Protein AF-0000000076751665 (afdb_homodimer)

Solvent-accessible surface area (backbone atoms only — not comparable to full-atom values): 45258 Å² total; per-residue (Å²): 107,42,38,32,40,33,51,11,28,28,46,18,77,29,85,88,74,42,67,30,81,44,14,23,41,34,31,46,76,22,22,22,68,41,67,39,65,72,70,96,73,85,84,45,51,78,43,82,30,60,77,17,38,33,32,36,19,27,22,30,56,32,25,35,37,48,36,30,34,46,18,11,58,39,48,68,32,18,51,55,21,41,51,39,26,41,47,49,40,46,42,67,42,53,47,37,67,49,30,16,47,8,15,25,52,29,43,43,48,15,43,54,38,31,32,39,30,37,28,30,48,42,47,68,37,57,32,72,61,18,48,52,21,41,54,49,11,36,60,72,50,65,50,32,27,36,46,12,52,31,68,42,69,38,37,80,92,63,60,72,58,64,51,73,67,49,48,55,52,46,50,52,49,50,40,62,70,76,40,82,56,78,81,54,58,52,30,63,27,26,20,53,52,42,40,17,71,43,59,39,67,56,43,53,52,53,54,49,56,28,55,74,67,70,28,42,33,33,37,67,27,25,42,49,45,72,47,51,36,23,38,51,62,64,61,35,48,72,70,64,67,58,33,54,56,33,31,35,31,53,41,38,60,58,50,71,69,43,48,49,50,35,44,72,42,43,37,26,43,25,34,31,41,62,60,29,18,44,22,43,35,33,60,73,44,55,65,57,23,62,73,57,70,39,67,54,20,30,22,41,35,44,26,22,34,35,40,62,38,57,54,62,38,34,39,51,39,44,23,50,43,30,23,65,73,39,40,67,47,33,77,72,34,34,59,58,92,58,56,84,64,46,44,61,52,33,52,35,19,28,12,41,38,18,18,43,53,71,73,32,48,80,38,35,26,27,60,39,65,74,12,40,26,34,33,22,35,34,49,59,81,44,52,71,51,40,18,75,67,26,73,47,17,30,57,43,39,37,51,55,50,82,29,34,24,33,24,22,49,56,51,38,76,44,22,51,85,61,38,60,56,97,54,60,55,63,60,51,27,53,50,28,38,54,50,30,54,52,34,53,48,47,27,49,73,71,67,58,62,78,83,23,55,54,89,62,47,67,68,65,49,39,64,58,11,49,50,23,45,52,51,44,54,57,67,71,101,107,41,37,31,41,34,51,11,28,29,46,20,78,30,86,89,74,42,66,30,82,45,14,23,40,33,32,47,76,22,23,22,68,41,68,39,64,73,71,98,73,85,84,47,49,76,43,82,29,60,80,17,38,34,32,37,19,27,22,30,56,32,25,34,37,47,36,31,34,46,18,12,58,40,48,70,34,18,51,55,22,40,50,40,27,42,45,48,39,45,44,66,41,53,47,37,67,50,30,17,48,8,15,25,51,30,42,42,47,17,43,54,39,31,32,38,32,36,27,30,48,43,48,68,38,55,33,72,61,18,47,52,21,41,55,50,12,37,61,73,48,64,48,31,26,38,47,12,52,32,67,42,70,38,36,79,92,62,61,72,56,63,54,72,66,49,48,55,53,46,49,52,49,49,39,63,71,77,39,80,56,78,82,54,58,52,32,64,25,27,20,55,52,46,34,24,73,45,58,44,66,56,54,52,51,54,54,50,57,28,55,74,66,70,28,44,35,36,36,62,26,23,45,46,45,70,45,51,38,21,35,52,62,65,61,35,48,72,69,63,68,59,32,54,56,32,32,34,31,53,41,39,60,58,50,72,70,43,49,50,50,35,42,73,40,45,37,26,43,24,35,31,40,63,60,28,17,45,22,42,36,31,59,75,46,55,64,57,23,64,74,57,70,40,67,54,21,30,21,41,34,44,26,22,35,35,41,62,38,56,54,63,37,34,38,50,40,44,24,50,43,29,24,64,74,39,40,68,47,34,79,74,33,34,59,58,92,57,56,84,64,46,45,61,51,34,51,34,19,29,12,41,40,18,19,42,53,72,73,33,49,82,37,35,27,27,59,40,64,74,12,39,25,33,33,23,32,35,51,58,80,44,51,71,49,40,18,74,67,25,73,47,16,29,57,44,39,37,50,56,52,82,29,34,23,32,24,22,49,55,52,40,76,44,23,52,87,61,40,59,56,98,54,60,54,64,61,51,29,53,51,28,39,52,49,31,53,52,34,54,48,47,26,50,74,70,68,57,63,79,83,23,56,55,88,62,47,67,69,64,49,40,62,58,12,45,51,24,46,51,51,44,55,58,68,71,102

Foldseek 3Di:
DKEKEFFDFECFLDPVVGTANGWIFIDDQQFGADIGNDDPDDPHHYDYQHPWYKWFFWEAEAAQQLQLLLFAQCQQAAVLLCCFVVLQFLLVLDDLQSSLLSNLLLLLLAQLLRHQEYEHLHASPQALSNVVSNLNSPVVNVGQYADAQEQDANHPVDRRHDDLVSSLVSLVVCCVPPPPDQPDSYHYHHEYQQCLLDFNVSRVVRLVSRVVVPHAYEAAAQQDPPFLRNYCLVLCLLVVSDALSYEHEQCAHPDPVSLLSCLVRNYAYEWAPCSCVNNVRHAGCLVSCVVNVHQYAYHPHRSSNGRSHCLCVLQRVQVSNQCVVCVVVVVVVHDDPDGPADLSSSLQNGFQSSCVSNVNNQAGRGSDGPHGDFMWIFADPDPQQPPPPDPSCSSRPRDGSQRTAWTDHSNHTQGHGSRGDPDDSVVSVVVSNVSSVSSVVSSVVVVADPSHNDPCNSVVSRVSSVVSVVVSVVVSD/DKEKEFFDFECFLDPVVGTANGWIFIDDQQFGADIGNDDPDDPHHYDYQHPWYKWFFWEAEAAQQLQLLLFAQCQQAAVLLCCQVVLQFLLLLADLQSSLLSNLLLLLLAQLLRHQEYEHLHASPQALSNVVSNLNSPVVNVGQYEDAQEQDANHPVDRRHDDSVSSLVSLVVCCVPPPPDQPDSYHYHHEYDWALLDFNVSRVVSLVSRVVVPHAYEYAAQQDPPFLTRYCLVLCLLVVSAALSYEHEQCAHPDPVSLLSCLVRNYAYEWAPCSCVNNVRHATCLVSCVVNVHQYAYHPHRSSNGRSHCLVVLQRVQVSNQCVVCVVVVVVVHDDPDGPADLSSSLQRGFQSSCVSNVNNQAGRGSDGPHGDFMWIFADPDPQQPPPPDPSCSSRPRGGSQRTAWTDHSNHTQGHGSRGDPDDSVVSVVVSNVSSVSSVVSSVVVVADPSHNDPCNSVVSRVSSVVSVVVSVVVSD

Structure (mmCIF, N/CA/C/O backbone):
data_AF-0000000076751665-model_v1
#
loop_
_entity.id
_entity.type
_entity.pdbx_description
1 polymer 'Cytosine deaminase-like metal-dependent hydrolase'
#
loop_
_atom_site.group_PDB
_atom_site.id
_atom_site.type_symbol
_atom_site.label_atom_id
_atom_site.label_alt_id
_atom_site.label_comp_id
_atom_site.label_asym_id
_atom_site.label_entity_id
_atom_site.label_seq_id
_atom_site.pdbx_PDB_ins_code
_atom_site.Cartn_x
_atom_site.Cartn_y
_atom_site.Cartn_z
_atom_site.occupancy
_atom_site.B_iso_or_equiv
_atom_site.auth_seq_id
_atom_site.auth_comp_id
_atom_site.auth_asym_id
_atom_site.auth_atom_id
_atom_site.pdbx_PDB_model_num
ATOM 1 N N . MET A 1 1 ? 22.062 10.344 29.984 1 83.75 1 MET A N 1
ATOM 2 C CA . MET A 1 1 ? 21.812 8.914 29.828 1 83.75 1 MET A CA 1
ATOM 3 C C . MET A 1 1 ? 22.359 8.398 28.5 1 83.75 1 MET A C 1
ATOM 5 O O . MET A 1 1 ? 22.234 9.062 27.469 1 83.75 1 MET A O 1
ATOM 9 N N . ARG A 1 2 ? 23.234 7.34 28.547 1 93.81 2 ARG A N 1
ATOM 10 C CA . ARG A 1 2 ? 23.812 6.746 27.344 1 93.81 2 ARG A CA 1
ATOM 11 C C . ARG A 1 2 ? 23.062 5.484 26.938 1 93.81 2 ARG A C 1
ATOM 13 O O . ARG A 1 2 ? 22.656 4.691 27.797 1 93.81 2 ARG A O 1
ATOM 20 N N . THR A 1 3 ? 22.625 5.418 25.703 1 98.19 3 THR A N 1
ATOM 21 C CA . THR A 1 3 ? 21.984 4.246 25.125 1 98.19 3 THR A CA 1
ATOM 22 C C . THR A 1 3 ? 22.781 3.73 23.922 1 98.19 3 THR A C 1
ATOM 24 O O . THR A 1 3 ? 23.234 4.516 23.094 1 98.19 3 THR A O 1
ATOM 27 N N . LEU A 1 4 ? 23.078 2.439 23.938 1 98.56 4 LEU A N 1
ATOM 28 C CA . LEU A 1 4 ? 23.75 1.8 22.812 1 98.56 4 LEU A CA 1
ATOM 29 C C . LEU A 1 4 ? 22.797 0.851 22.078 1 98.56 4 LEU A C 1
ATOM 31 O O . LEU A 1 4 ? 22.375 -0.155 22.656 1 98.56 4 LEU A O 1
ATOM 35 N N . VAL A 1 5 ? 22.359 1.22 20.844 1 98.62 5 VAL A N 1
ATOM 36 C CA . VAL A 1 5 ? 21.703 0.271 19.953 1 98.62 5 VAL A CA 1
ATOM 37 C C . VAL A 1 5 ? 22.766 -0.595 19.266 1 98.62 5 VAL A C 1
ATOM 39 O O . VAL A 1 5 ? 23.594 -0.085 18.516 1 98.62 5 VAL A O 1
ATOM 42 N N . THR A 1 6 ? 22.703 -1.949 19.484 1 98.19 6 THR A N 1
ATOM 43 C CA . THR A 1 6 ? 23.859 -2.734 19.062 1 98.19 6 THR A CA 1
ATOM 44 C C . THR A 1 6 ? 23.438 -3.928 18.219 1 98.19 6 THR A C 1
ATOM 46 O O . THR A 1 6 ? 22.375 -4.508 18.453 1 98.19 6 THR A O 1
ATOM 49 N N . GLY A 1 7 ? 24.203 -4.164 17.25 1 97.19 7 GLY A N 1
ATOM 50 C CA . GLY A 1 7 ? 24.188 -5.449 16.562 1 97.19 7 GLY A CA 1
ATOM 51 C C . GLY A 1 7 ? 23.219 -5.496 15.406 1 97.19 7 GLY A C 1
ATOM 52 O O . GLY A 1 7 ? 23.094 -6.52 14.727 1 97.19 7 GLY A O 1
ATOM 53 N N . GLY A 1 8 ? 22.5 -4.434 15.031 1 97.19 8 GLY A N 1
ATOM 54 C CA . GLY A 1 8 ? 21.516 -4.441 13.961 1 97.19 8 GLY A CA 1
ATOM 55 C C . GLY A 1 8 ? 22.109 -4.09 12.609 1 97.19 8 GLY A C 1
ATOM 56 O O . GLY A 1 8 ? 23.266 -3.695 12.516 1 97.19 8 GLY A O 1
ATOM 57 N N . HIS A 1 9 ? 21.422 -4.449 11.516 1 97.25 9 HIS A N 1
ATOM 58 C CA . HIS A 1 9 ? 21.703 -3.85 10.219 1 97.25 9 HIS A CA 1
ATOM 59 C C . HIS A 1 9 ? 21.359 -2.365 10.203 1 97.25 9 HIS A C 1
ATOM 61 O O . HIS A 1 9 ? 20.188 -1.999 10.25 1 97.25 9 HIS A O 1
ATOM 67 N N . VAL A 1 10 ? 22.344 -1.479 10.156 1 98.81 10 VAL A N 1
ATOM 68 C CA . VAL A 1 10 ? 22.109 -0.048 10.312 1 98.81 10 VAL A CA 1
ATOM 69 C C . VAL A 1 10 ? 22.031 0.615 8.938 1 98.81 10 VAL A C 1
ATOM 71 O O . VAL A 1 10 ? 23.016 0.651 8.195 1 98.81 10 VAL A O 1
ATOM 74 N N . VAL A 1 11 ? 20.875 1.075 8.578 1 98.75 11 VAL A N 1
ATOM 75 C CA . VAL A 1 11 ? 20.641 1.956 7.441 1 98.75 11 VAL A CA 1
ATOM 76 C C . VAL A 1 11 ? 20.766 3.414 7.883 1 98.75 11 VAL A C 1
ATOM 78 O O . VAL A 1 11 ? 19.812 3.984 8.414 1 98.75 11 VAL A O 1
ATOM 81 N N . THR A 1 12 ? 21.875 4.043 7.598 1 98.88 12 THR A N 1
ATOM 82 C CA . THR A 1 12 ? 22.188 5.32 8.242 1 98.88 12 THR A CA 1
ATOM 83 C C . THR A 1 12 ? 21.516 6.473 7.492 1 98.88 12 THR A C 1
ATOM 85 O O . THR A 1 12 ? 21.25 7.52 8.078 1 98.88 12 THR A O 1
ATOM 88 N N . MET A 1 13 ? 21.312 6.34 6.141 1 98.69 13 MET A N 1
ATOM 89 C CA . MET A 1 13 ? 20.875 7.387 5.219 1 98.69 13 MET A CA 1
ATOM 90 C C . MET A 1 13 ? 21.875 8.531 5.18 1 98.69 13 MET A C 1
ATOM 92 O O . MET A 1 13 ? 21.547 9.656 4.801 1 98.69 13 MET A O 1
ATOM 96 N N . ASP A 1 14 ? 23.047 8.344 5.715 1 98.5 14 ASP A N 1
ATOM 97 C CA . ASP A 1 14 ? 24.203 9.242 5.617 1 98.5 14 ASP A CA 1
ATOM 98 C C . ASP A 1 14 ? 25.156 8.789 4.516 1 98.5 14 ASP A C 1
ATOM 100 O O . ASP A 1 14 ? 25.797 7.742 4.629 1 98.5 14 ASP A O 1
ATOM 104 N N . PRO A 1 15 ? 25.234 9.555 3.475 1 96.62 15 PRO A N 1
ATOM 105 C CA . PRO A 1 15 ? 26.062 9.125 2.342 1 96.62 15 PRO A CA 1
ATOM 106 C C . PRO A 1 15 ? 27.531 8.945 2.719 1 96.62 15 PRO A C 1
ATOM 108 O O . PRO A 1 15 ? 28.234 8.156 2.088 1 96.62 15 PRO A O 1
ATOM 111 N N . ALA A 1 16 ? 27.984 9.625 3.727 1 96.94 16 ALA A N 1
ATOM 112 C CA . ALA A 1 16 ? 29.391 9.516 4.137 1 96.94 16 ALA A CA 1
ATOM 113 C C . ALA A 1 16 ? 29.641 8.234 4.922 1 96.94 16 ALA A C 1
ATOM 115 O O . ALA A 1 16 ? 30.688 7.617 4.801 1 96.94 16 ALA A O 1
ATOM 116 N N . LEU A 1 17 ? 28.656 7.828 5.723 1 97.5 17 LEU A N 1
ATOM 117 C CA . LEU A 1 17 ? 28.797 6.648 6.566 1 97.5 17 LEU A CA 1
ATOM 118 C C . LEU A 1 17 ? 28.406 5.383 5.812 1 97.5 17 LEU A C 1
ATOM 120 O O . LEU A 1 17 ? 28.984 4.316 6.035 1 97.5 17 LEU A O 1
ATOM 124 N N . GLY A 1 18 ? 27.469 5.527 4.887 1 97.62 18 GLY A N 1
ATOM 125 C CA . GLY A 1 18 ? 26.891 4.348 4.25 1 97.62 18 GLY A CA 1
ATOM 126 C C . GLY A 1 18 ? 26.109 3.469 5.207 1 97.62 18 GLY A C 1
ATOM 127 O O . GLY A 1 18 ? 25.703 3.92 6.277 1 97.62 18 GLY A O 1
ATOM 128 N N . ASP A 1 19 ? 25.781 2.25 4.801 1 98.19 19 ASP A N 1
ATOM 129 C CA . ASP A 1 19 ? 25.062 1.278 5.629 1 98.19 19 ASP A CA 1
ATOM 130 C C . ASP A 1 19 ? 26.047 0.342 6.336 1 98.19 19 ASP A C 1
ATOM 132 O O . ASP A 1 19 ? 27.156 0.115 5.852 1 98.19 19 ASP A O 1
ATOM 136 N N . LEU A 1 20 ? 25.688 -0.112 7.477 1 98.38 20 LEU A N 1
ATOM 137 C CA . LEU A 1 20 ? 26.453 -1.116 8.211 1 98.38 20 LEU A CA 1
ATOM 138 C C . LEU A 1 20 ? 25.656 -2.414 8.336 1 98.38 20 LEU A C 1
ATOM 140 O O . LEU A 1 20 ? 24.656 -2.471 9.062 1 98.38 20 LEU A O 1
ATOM 144 N N . PRO A 1 21 ? 26.047 -3.529 7.672 1 97 21 PRO A N 1
ATOM 145 C CA . PRO A 1 21 ? 25.328 -4.797 7.797 1 97 21 PRO A CA 1
ATOM 146 C C . PRO A 1 21 ? 25.172 -5.246 9.242 1 97 21 PRO A C 1
ATOM 148 O O . PRO A 1 21 ? 24.172 -5.883 9.594 1 97 21 PRO A O 1
ATOM 151 N N . VAL A 1 22 ? 26.156 -5.008 10.055 1 97.69 22 VAL A N 1
ATOM 152 C CA . VAL A 1 22 ? 26.125 -5.102 11.508 1 97.69 22 VAL A CA 1
ATOM 153 C C . VAL A 1 22 ? 26.781 -3.859 12.117 1 97.69 22 VAL A C 1
ATOM 155 O O . VAL A 1 22 ? 27.922 -3.521 11.789 1 97.69 22 VAL A O 1
ATOM 158 N N . GLY A 1 23 ? 25.938 -3.123 12.914 1 98.44 23 GLY A N 1
ATOM 159 C CA . GLY A 1 23 ? 26.5 -1.887 13.43 1 98.44 23 GLY A CA 1
ATOM 160 C C . GLY A 1 23 ? 25.891 -1.46 14.75 1 98.44 23 GLY A C 1
ATOM 161 O O . GLY A 1 23 ? 24.969 -2.111 15.25 1 98.44 23 GLY A O 1
ATOM 162 N N . ASP A 1 24 ? 26.531 -0.485 15.336 1 98.69 24 ASP A N 1
ATOM 163 C CA . ASP A 1 24 ? 26.141 0.104 16.609 1 98.69 24 ASP A CA 1
ATOM 164 C C . ASP A 1 24 ? 25.844 1.596 16.469 1 98.69 24 ASP A C 1
ATOM 166 O O . ASP A 1 24 ? 26.484 2.277 15.656 1 98.69 24 ASP A O 1
ATOM 170 N N . VAL A 1 25 ? 24.875 2.088 17.141 1 98.88 25 VAL A N 1
ATOM 171 C CA . VAL A 1 25 ? 24.562 3.506 17.25 1 98.88 25 VAL A CA 1
ATOM 172 C C . VAL A 1 25 ? 24.594 3.928 18.719 1 98.88 25 VAL A C 1
ATOM 174 O O . VAL A 1 25 ? 23.828 3.428 19.531 1 98.88 25 VAL A O 1
ATOM 177 N N . LEU A 1 26 ? 25.5 4.824 19.062 1 98.81 26 LEU A N 1
ATOM 178 C CA . LEU A 1 26 ? 25.609 5.332 20.438 1 98.81 26 LEU A CA 1
ATOM 179 C C . LEU A 1 26 ? 24.891 6.668 20.578 1 98.81 26 LEU A C 1
ATOM 181 O O . LEU A 1 26 ? 25.109 7.582 19.781 1 98.81 26 LEU A O 1
ATOM 185 N N . ILE A 1 27 ? 24 6.758 21.547 1 98.75 27 ILE A N 1
ATOM 186 C CA . ILE A 1 27 ? 23.203 7.949 21.812 1 98.75 27 ILE A CA 1
ATOM 187 C C . ILE A 1 27 ? 23.562 8.5 23.188 1 98.75 27 ILE A C 1
ATOM 189 O O . ILE A 1 27 ? 23.703 7.742 24.156 1 98.75 27 ILE A O 1
ATOM 193 N N . HIS A 1 28 ? 23.828 9.781 23.266 1 98.19 28 HIS A N 1
ATOM 194 C CA . HIS A 1 28 ? 24.062 10.469 24.531 1 98.19 28 HIS A CA 1
ATOM 195 C C . HIS A 1 28 ? 23.234 11.734 24.641 1 98.19 28 HIS A C 1
ATOM 197 O O . HIS A 1 28 ? 23.359 12.641 23.812 1 98.19 28 HIS A O 1
ATOM 203 N N . ASP A 1 29 ? 22.359 11.812 25.672 1 96.88 29 ASP A N 1
ATOM 204 C CA . ASP A 1 29 ? 21.5 12.953 25.938 1 96.88 29 ASP A CA 1
ATOM 205 C C . ASP A 1 29 ? 20.719 13.352 24.688 1 96.88 29 ASP A C 1
ATOM 207 O O . ASP A 1 29 ? 20.719 14.523 24.297 1 96.88 29 ASP A O 1
ATOM 211 N N . GLY A 1 30 ? 20.203 12.32 24 1 97.38 30 GLY A N 1
ATOM 212 C CA . GLY A 1 30 ? 19.312 12.531 22.859 1 97.38 30 GLY A CA 1
ATOM 213 C C . GLY A 1 30 ? 20.062 12.734 21.562 1 97.38 30 GLY A C 1
ATOM 214 O O . GLY A 1 30 ? 19.453 12.805 20.484 1 97.38 30 GLY A O 1
ATOM 215 N N . GLU A 1 31 ? 21.375 12.812 21.641 1 98.19 31 GLU A N 1
ATOM 216 C CA . GLU A 1 31 ? 22.219 13.023 20.453 1 98.19 31 GLU A CA 1
ATOM 217 C C . GLU A 1 31 ? 22.906 11.734 20.016 1 98.19 31 GLU A C 1
ATOM 219 O O . GLU A 1 31 ? 23.391 10.977 20.859 1 98.19 31 GLU A O 1
ATOM 224 N N . ILE A 1 32 ? 22.859 11.477 18.688 1 98.81 32 ILE A N 1
ATOM 225 C CA . ILE A 1 32 ? 23.703 10.414 18.156 1 98.81 32 ILE A CA 1
ATOM 226 C C . ILE A 1 32 ? 25.172 10.82 18.234 1 98.81 32 ILE A C 1
ATOM 228 O O . ILE A 1 32 ? 25.578 11.805 17.609 1 98.81 32 ILE A O 1
ATOM 232 N N . VAL A 1 33 ? 25.984 10.078 18.938 1 98.44 33 VAL A N 1
ATOM 233 C CA . VAL A 1 33 ? 27.344 10.547 19.156 1 98.44 33 VAL A CA 1
ATOM 234 C C . VAL A 1 33 ? 28.328 9.695 18.344 1 98.44 33 VAL A C 1
ATOM 236 O O . VAL A 1 33 ? 29.406 10.156 18 1 98.44 33 VAL A O 1
ATOM 239 N N . ALA A 1 34 ? 27.906 8.43 18.031 1 98.56 34 ALA A N 1
ATOM 240 C CA . ALA A 1 34 ? 28.766 7.578 17.203 1 98.56 34 ALA A CA 1
ATOM 241 C C . ALA A 1 34 ? 27.969 6.492 16.5 1 98.56 34 ALA A C 1
ATOM 243 O O . ALA A 1 34 ? 26.969 6.004 17.031 1 98.56 34 ALA A O 1
ATOM 244 N N . VAL A 1 35 ? 28.344 6.117 15.305 1 98.81 35 VAL A N 1
ATOM 245 C CA . VAL A 1 35 ? 27.844 5.008 14.5 1 98.81 35 VAL A CA 1
ATOM 246 C C . VAL A 1 35 ? 29.016 4.234 13.898 1 98.81 35 VAL A C 1
ATOM 248 O O . VAL A 1 35 ? 29.875 4.82 13.227 1 98.81 35 VAL A O 1
ATOM 251 N N . ALA A 1 36 ? 29.109 3.004 14.172 1 98.56 36 ALA A N 1
ATOM 252 C CA . ALA A 1 36 ? 30.219 2.193 13.695 1 98.56 36 ALA A CA 1
ATOM 253 C C . ALA A 1 36 ? 29.859 0.71 13.695 1 98.56 36 ALA A C 1
ATOM 255 O O . ALA A 1 36 ? 28.875 0.304 14.297 1 98.56 36 ALA A O 1
ATOM 256 N N . PRO A 1 37 ? 30.594 -0.105 12.969 1 98.19 37 PRO A N 1
ATOM 257 C CA . PRO A 1 37 ? 30.344 -1.547 12.969 1 98.19 37 PRO A CA 1
ATOM 258 C C . PRO A 1 37 ? 30.344 -2.15 14.367 1 98.19 37 PRO A C 1
ATOM 260 O O . PRO A 1 37 ? 29.578 -3.074 14.648 1 98.19 37 PRO A O 1
ATOM 263 N N . LYS A 1 38 ? 31.219 -1.642 15.25 1 97.56 38 LYS A N 1
ATOM 264 C CA . LYS A 1 38 ? 31.312 -2.082 16.641 1 97.56 38 LYS A CA 1
ATOM 265 C C . LYS A 1 38 ? 31.812 -0.959 17.547 1 97.56 38 LYS A C 1
ATOM 267 O O . LYS A 1 38 ? 32.812 -0.309 17.234 1 97.56 38 LYS A O 1
ATOM 272 N N . LEU A 1 39 ? 31.031 -0.667 18.516 1 97.56 39 LEU A N 1
ATOM 273 C CA . LEU A 1 39 ? 31.438 0.315 19.516 1 97.56 39 LEU A CA 1
ATOM 274 C C . LEU A 1 39 ? 31.688 -0.353 20.875 1 97.56 39 LEU A C 1
ATOM 276 O O . LEU A 1 39 ? 30.844 -1.122 21.344 1 97.56 39 LEU A O 1
ATOM 280 N N . ASP A 1 40 ? 32.812 -0.125 21.469 1 95.12 40 ASP A N 1
ATOM 281 C CA . ASP A 1 40 ? 33.156 -0.689 22.781 1 95.12 40 ASP A CA 1
ATOM 282 C C . ASP A 1 40 ? 32.688 0.208 23.906 1 95.12 40 ASP A C 1
ATOM 284 O O . ASP A 1 40 ? 33.438 1 24.453 1 95.12 40 ASP A O 1
ATOM 288 N N . VAL A 1 41 ? 31.484 0.139 24.094 1 93.62 41 VAL A N 1
ATOM 289 C CA . VAL A 1 41 ? 30.844 0.955 25.125 1 93.62 41 VAL A CA 1
ATOM 290 C C . VAL A 1 41 ? 30.281 0.056 26.234 1 93.62 41 VAL A C 1
ATOM 292 O O . VAL A 1 41 ? 29.562 -0.896 25.953 1 93.62 41 VAL A O 1
ATOM 295 N N . THR A 1 42 ? 30.609 0.268 27.484 1 90.44 42 THR A N 1
ATOM 296 C CA . THR A 1 42 ? 30.188 -0.602 28.578 1 90.44 42 THR A CA 1
ATOM 297 C C . THR A 1 42 ? 29.281 0.144 29.547 1 90.44 42 THR A C 1
ATOM 299 O O . THR A 1 42 ? 28.609 -0.473 30.375 1 90.44 42 THR A O 1
ATOM 302 N N . ASP A 1 43 ? 29.156 1.427 29.516 1 93.5 43 ASP A N 1
ATOM 303 C CA . ASP A 1 43 ? 28.391 2.246 30.438 1 93.5 43 ASP A CA 1
ATOM 304 C C . ASP A 1 43 ? 27.172 2.859 29.75 1 93.5 43 ASP A C 1
ATOM 306 O O . ASP A 1 43 ? 27 4.082 29.75 1 93.5 43 ASP A O 1
ATOM 310 N N . ALA A 1 44 ? 26.391 2.092 29.109 1 96.12 44 ALA A N 1
ATOM 311 C CA . ALA A 1 44 ? 25.188 2.547 28.406 1 96.12 44 ALA A CA 1
ATOM 312 C C . ALA A 1 44 ? 24.047 1.538 28.562 1 96.12 44 ALA A C 1
ATOM 314 O O . ALA A 1 44 ? 24.297 0.341 28.734 1 96.12 44 ALA A O 1
ATOM 315 N N . GLU A 1 45 ? 22.828 1.988 28.594 1 96.94 45 GLU A N 1
ATOM 316 C CA . GLU A 1 45 ? 21.703 1.094 28.406 1 96.94 45 GLU A CA 1
ATOM 317 C C . GLU A 1 45 ? 21.734 0.436 27.031 1 96.94 45 GLU A C 1
ATOM 319 O O . GLU A 1 45 ? 21.984 1.103 26.031 1 96.94 45 GLU A O 1
ATOM 324 N N . ILE A 1 46 ? 21.531 -0.921 27.047 1 97.56 46 ILE A N 1
ATOM 325 C CA . ILE A 1 46 ? 21.719 -1.657 25.797 1 97.56 46 ILE A CA 1
ATOM 326 C C . ILE A 1 46 ? 20.359 -1.939 25.156 1 97.56 46 ILE A C 1
ATOM 328 O O . ILE A 1 46 ? 19.438 -2.4 25.844 1 97.56 46 ILE A O 1
ATOM 332 N N . ILE A 1 47 ? 20.156 -1.586 23.922 1 97.62 47 ILE A N 1
ATOM 333 C CA . ILE A 1 47 ? 19.094 -2.07 23.062 1 97.62 47 ILE A CA 1
ATOM 334 C C . ILE A 1 47 ? 19.656 -3.045 22.031 1 97.62 47 ILE A C 1
ATOM 336 O O . ILE A 1 47 ? 20.406 -2.643 21.125 1 97.62 47 ILE A O 1
ATOM 340 N N . ASP A 1 48 ? 19.406 -4.32 22.25 1 96.75 48 ASP A N 1
ATOM 341 C CA . ASP A 1 48 ? 19.891 -5.359 21.344 1 96.75 48 ASP A CA 1
ATOM 342 C C . ASP A 1 48 ? 19.062 -5.379 20.062 1 96.75 48 ASP A C 1
ATOM 344 O O . ASP A 1 48 ? 17.891 -5.742 20.062 1 96.75 48 ASP A O 1
ATOM 348 N N . ALA A 1 49 ? 19.672 -5.008 18.938 1 96.81 49 ALA A N 1
ATOM 349 C CA . ALA A 1 49 ? 19 -4.957 17.641 1 96.81 49 ALA A CA 1
ATOM 350 C C . ALA A 1 49 ? 19.438 -6.105 16.734 1 96.81 49 ALA A C 1
ATOM 352 O O . ALA A 1 49 ? 19.281 -6.051 15.523 1 96.81 49 ALA A O 1
ATOM 353 N N . THR A 1 50 ? 20.031 -7.176 17.344 1 94.31 50 THR A N 1
ATOM 354 C CA . THR A 1 50 ? 20.484 -8.32 16.562 1 94.31 50 THR A CA 1
ATOM 355 C C . THR A 1 50 ? 19.359 -8.883 15.703 1 94.31 50 THR A C 1
ATOM 357 O O . THR A 1 50 ? 18.266 -9.148 16.203 1 94.31 50 THR A O 1
ATOM 360 N N . GLY A 1 51 ? 19.641 -9.023 14.43 1 91.38 51 GLY A N 1
ATOM 361 C CA . GLY A 1 51 ? 18.672 -9.586 13.5 1 91.38 51 GLY A CA 1
ATOM 362 C C . GLY A 1 51 ? 17.625 -8.578 13.055 1 91.38 51 GLY A C 1
ATOM 363 O O . GLY A 1 51 ? 16.703 -8.93 12.32 1 91.38 51 GLY A O 1
ATOM 364 N N . GLN A 1 52 ? 17.734 -7.359 13.477 1 95.88 52 GLN A N 1
ATOM 365 C CA . GLN A 1 52 ? 16.781 -6.312 13.125 1 95.88 52 GLN A CA 1
ATOM 366 C C . GLN A 1 52 ? 17.438 -5.207 12.312 1 95.88 52 GLN A C 1
ATOM 368 O O . GLN A 1 52 ? 18.656 -5.223 12.117 1 95.88 52 GLN A O 1
ATOM 373 N N . ILE A 1 53 ? 16.656 -4.352 11.727 1 97.56 53 ILE A N 1
ATOM 374 C CA . ILE A 1 53 ? 17.141 -3.223 10.938 1 97.56 53 ILE A CA 1
ATOM 375 C C . ILE A 1 53 ? 16.984 -1.93 11.727 1 97.56 53 ILE A C 1
ATOM 377 O O . ILE A 1 53 ? 15.922 -1.675 12.305 1 97.56 53 ILE A O 1
ATOM 381 N N . VAL A 1 54 ? 18.016 -1.126 11.836 1 98.75 54 VAL A N 1
ATOM 382 C CA . VAL A 1 54 ? 18.016 0.165 12.516 1 98.75 54 VAL A CA 1
ATOM 383 C C . VAL A 1 54 ? 18.031 1.293 11.484 1 98.75 54 VAL A C 1
ATOM 385 O O . VAL A 1 54 ? 18.891 1.322 10.602 1 98.75 54 VAL A O 1
ATOM 388 N N . LEU A 1 55 ? 17.094 2.199 11.508 1 98.88 55 LEU A N 1
ATOM 389 C CA . LEU A 1 55 ? 17.031 3.289 10.539 1 98.88 55 LEU A CA 1
ATOM 390 C C . LEU A 1 55 ? 16.531 4.566 11.203 1 98.88 55 LEU A C 1
ATOM 392 O O . LEU A 1 55 ? 16.062 4.543 12.344 1 98.88 55 LEU A O 1
ATOM 396 N N . PRO A 1 56 ? 16.734 5.754 10.57 1 98.94 56 PRO A N 1
ATOM 397 C CA . PRO A 1 56 ? 16.188 6.988 11.133 1 98.94 56 PRO A CA 1
ATOM 398 C C . PRO A 1 56 ? 14.664 6.977 11.219 1 98.94 56 PRO A C 1
ATOM 400 O O . PRO A 1 56 ? 14.008 6.301 10.43 1 98.94 56 PRO A O 1
ATOM 403 N N . GLY A 1 57 ? 14.133 7.719 12.203 1 98.94 57 GLY A N 1
ATOM 404 C CA . GLY A 1 57 ? 12.688 7.906 12.242 1 98.94 57 GLY A CA 1
ATOM 405 C C . GLY A 1 57 ? 12.125 8.469 10.953 1 98.94 57 GLY A C 1
ATOM 406 O O . GLY A 1 57 ? 12.766 9.289 10.289 1 98.94 57 GLY A O 1
ATOM 407 N N . LEU A 1 58 ? 10.953 8.047 10.586 1 98.94 58 LEU A N 1
ATOM 408 C CA . LEU A 1 58 ? 10.297 8.547 9.383 1 98.94 58 LEU A CA 1
ATOM 409 C C . LEU A 1 58 ? 9.734 9.945 9.609 1 98.94 58 LEU A C 1
ATOM 411 O O . LEU A 1 58 ? 9.352 10.289 10.727 1 98.94 58 LEU A O 1
ATOM 415 N N . VAL A 1 59 ? 9.695 10.75 8.523 1 98.94 59 VAL A N 1
ATOM 416 C CA . VAL A 1 59 ? 9.25 12.133 8.594 1 98.94 59 VAL A CA 1
ATOM 417 C C . VAL A 1 59 ? 8.055 12.344 7.672 1 98.94 59 VAL A C 1
ATOM 419 O O . VAL A 1 59 ? 8.164 12.195 6.453 1 98.94 59 VAL A O 1
ATOM 422 N N . ASP A 1 60 ? 6.941 12.656 8.25 1 98.94 60 ASP A N 1
ATOM 423 C CA . ASP A 1 60 ? 5.688 12.938 7.562 1 98.94 60 ASP A CA 1
ATOM 424 C C . ASP A 1 60 ? 5.531 14.438 7.301 1 98.94 60 ASP A C 1
ATOM 426 O O . ASP A 1 60 ? 5.293 15.211 8.227 1 98.94 60 ASP A O 1
ATOM 430 N N . THR A 1 61 ? 5.488 14.883 6.023 1 98.94 61 THR A N 1
ATOM 431 C CA . THR A 1 61 ? 5.625 16.297 5.723 1 98.94 61 THR A CA 1
ATOM 432 C C . THR A 1 61 ? 4.254 16.953 5.566 1 98.94 61 THR A C 1
ATOM 434 O O . THR A 1 61 ? 4.16 18.125 5.199 1 98.94 61 THR A O 1
ATOM 437 N N . HIS A 1 62 ? 3.164 16.219 5.812 1 98.88 62 HIS A N 1
ATOM 438 C CA . HIS A 1 62 ? 1.816 16.781 5.723 1 98.88 62 HIS A CA 1
ATOM 439 C C . HIS A 1 62 ? 0.792 15.82 6.332 1 98.88 62 HIS A C 1
ATOM 441 O O . HIS A 1 62 ? 0.585 14.719 5.824 1 98.88 62 HIS A O 1
ATOM 447 N N . ARG A 1 63 ? 0.179 16.219 7.422 1 98.75 63 ARG A N 1
ATOM 448 C CA . ARG A 1 63 ? -0.844 15.398 8.062 1 98.75 63 ARG A CA 1
ATOM 449 C C . ARG A 1 63 ? -1.91 16.266 8.719 1 98.75 63 ARG A C 1
ATOM 451 O O . ARG A 1 63 ? -1.59 17.234 9.406 1 98.75 63 ARG A O 1
ATOM 458 N N . HIS A 1 64 ? -3.166 16 8.422 1 98.75 64 HIS A N 1
ATOM 459 C CA . HIS A 1 64 ? -4.273 16.547 9.203 1 98.75 64 HIS A CA 1
ATOM 460 C C . HIS A 1 64 ? -4.551 15.695 10.438 1 98.75 64 HIS A C 1
ATOM 462 O O . HIS A 1 64 ? -5.535 14.953 10.477 1 98.75 64 HIS A O 1
ATOM 468 N N . THR A 1 65 ? -3.801 15.914 11.5 1 98.69 65 THR A N 1
ATOM 469 C CA . THR A 1 65 ? -3.68 14.977 12.609 1 98.69 65 THR A CA 1
ATOM 470 C C . THR A 1 65 ? -5.016 14.82 13.336 1 98.69 65 THR A C 1
ATOM 472 O O . THR A 1 65 ? -5.383 13.719 13.742 1 98.69 65 THR A O 1
ATOM 475 N N . TRP A 1 66 ? -5.809 15.898 13.445 1 98.56 66 TRP A N 1
ATOM 476 C CA . TRP A 1 66 ? -7.07 15.906 14.172 1 98.56 66 TRP A CA 1
ATOM 477 C C . TRP A 1 66 ? -8.078 14.953 13.531 1 98.56 66 TRP A C 1
ATOM 479 O O . TRP A 1 66 ? -9.008 14.484 14.195 1 98.56 66 TRP A O 1
ATOM 489 N N . GLN A 1 67 ? -7.879 14.594 12.297 1 98.5 67 GLN A N 1
ATOM 490 C CA . GLN A 1 67 ? -8.859 13.812 11.547 1 98.5 67 GLN A CA 1
ATOM 491 C C . GLN A 1 67 ? -8.766 12.336 11.898 1 98.5 67 GLN A C 1
ATOM 493 O O . GLN A 1 67 ? -9.516 11.516 11.367 1 98.5 67 GLN A O 1
ATOM 498 N N . SER A 1 68 ? -7.906 11.93 12.789 1 97.75 68 SER A N 1
ATOM 499 C CA . SER A 1 68 ? -7.75 10.539 13.203 1 97.75 68 SER A CA 1
ATOM 500 C C . SER A 1 68 ? -9.008 10.023 13.891 1 97.75 68 SER A C 1
ATOM 502 O O . SER A 1 68 ? -9.211 8.812 14 1 97.75 68 SER A O 1
ATOM 504 N N . LEU A 1 69 ? -9.922 10.938 14.336 1 98.19 69 LEU A N 1
ATOM 505 C CA . LEU A 1 69 ? -11.156 10.523 15 1 98.19 69 LEU A CA 1
ATOM 506 C C . LEU A 1 69 ? -12.219 10.133 13.977 1 98.19 69 LEU A C 1
ATOM 508 O O . LEU A 1 69 ? -13.258 9.578 14.344 1 98.19 69 LEU A O 1
ATOM 512 N N . ILE A 1 70 ? -12.008 10.414 12.727 1 97.88 70 ILE A N 1
ATOM 513 C CA . ILE A 1 70 ? -12.961 10.039 11.68 1 97.88 70 ILE A CA 1
ATOM 514 C C . ILE A 1 70 ? -12.266 9.164 10.641 1 97.88 70 ILE A C 1
ATOM 516 O O . ILE A 1 70 ? -12.555 9.266 9.445 1 97.88 70 ILE A O 1
ATOM 520 N N . ARG A 1 71 ? -11.398 8.328 11.102 1 97 71 ARG A N 1
ATOM 521 C CA . ARG A 1 71 ? -10.586 7.398 10.32 1 97 71 ARG A CA 1
ATOM 522 C C . ARG A 1 71 ? -11.453 6.602 9.352 1 97 71 ARG A C 1
ATOM 524 O O . ARG A 1 71 ? -12.5 6.078 9.734 1 97 71 ARG A O 1
ATOM 531 N N . GLY A 1 72 ? -11.023 6.613 8.055 1 96.44 72 GLY A N 1
ATOM 532 C CA . GLY A 1 72 ? -11.57 5.703 7.066 1 96.44 72 GLY A CA 1
ATOM 533 C C . GLY A 1 72 ? -12.875 6.188 6.469 1 96.44 72 GLY A C 1
ATOM 534 O O . GLY A 1 72 ? -13.383 5.602 5.5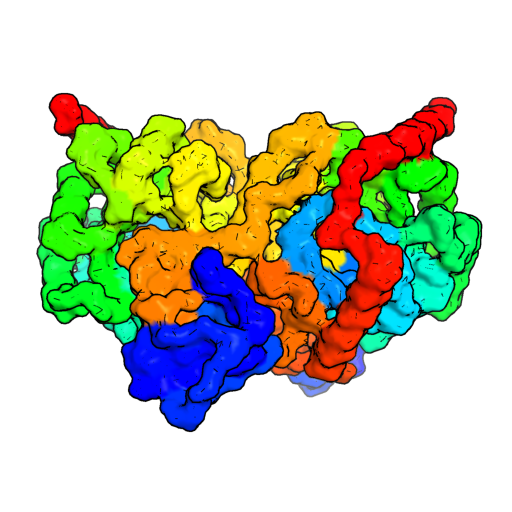08 1 96.44 72 GLY A O 1
ATOM 535 N N . ILE A 1 73 ? -13.461 7.328 6.934 1 97.38 73 ILE A N 1
ATOM 536 C CA . ILE A 1 73 ? -14.797 7.766 6.523 1 97.38 73 ILE A CA 1
ATOM 537 C C . ILE A 1 73 ? -14.766 8.195 5.055 1 97.38 73 ILE A C 1
ATOM 539 O O . ILE A 1 73 ? -15.789 8.125 4.363 1 97.38 73 ILE A O 1
ATOM 543 N N . CYS A 1 74 ? -13.578 8.555 4.516 1 98.19 74 CYS A N 1
ATOM 544 C CA . CYS A 1 74 ? -13.445 9.086 3.164 1 98.19 74 CYS A CA 1
ATOM 545 C C . CYS A 1 74 ? -13.078 7.977 2.18 1 98.19 74 CYS A C 1
ATOM 547 O O . CYS A 1 74 ? -12.578 8.25 1.087 1 98.19 74 CYS A O 1
ATOM 549 N N . GLY A 1 75 ? -13.336 6.715 2.5 1 97.81 75 GLY A N 1
ATOM 550 C CA . GLY A 1 75 ? -12.938 5.586 1.671 1 97.81 75 GLY A CA 1
ATOM 551 C C . GLY A 1 75 ? -13.406 5.711 0.232 1 97.81 75 GLY A C 1
ATOM 552 O O . GLY A 1 75 ? -12.711 5.273 -0.689 1 97.81 75 GLY A O 1
ATOM 553 N N . ASP A 1 76 ? -14.578 6.309 0.016 1 98.06 76 ASP A N 1
ATOM 554 C CA . ASP A 1 76 ? -15.133 6.473 -1.326 1 98.06 76 ASP A CA 1
ATOM 555 C C . ASP A 1 76 ? -15.508 7.93 -1.594 1 98.06 76 ASP A C 1
ATOM 557 O O . ASP A 1 76 ? -16.531 8.211 -2.215 1 98.06 76 ASP A O 1
ATOM 561 N N . TRP A 1 77 ? -14.688 8.852 -1.068 1 97.75 77 TRP A N 1
ATOM 562 C CA . TRP A 1 77 ? -14.961 10.273 -1.233 1 97.75 77 TRP A CA 1
ATOM 563 C C . TRP A 1 77 ? -14 10.898 -2.246 1 97.75 77 TRP A C 1
ATOM 565 O O . TRP A 1 77 ? -12.82 10.555 -2.281 1 97.75 77 TRP A O 1
ATOM 575 N N . THR A 1 78 ? -14.477 11.828 -3.092 1 96.38 78 THR A N 1
ATOM 576 C CA . THR A 1 78 ? -13.625 12.695 -3.904 1 96.38 78 THR A CA 1
ATOM 577 C C . THR A 1 78 ? -13.086 13.859 -3.074 1 96.38 78 THR A C 1
ATOM 579 O O . THR A 1 78 ? -13.484 14.039 -1.922 1 96.38 78 THR A O 1
ATOM 582 N N . LEU A 1 79 ? -12.117 14.617 -3.66 1 96.5 79 LEU A N 1
ATOM 583 C CA . LEU A 1 79 ? -11.625 15.805 -2.979 1 96.5 79 LEU A CA 1
ATOM 584 C C . LEU A 1 79 ? -12.758 16.781 -2.686 1 96.5 79 LEU A C 1
ATOM 586 O O . LEU A 1 79 ? -12.75 17.453 -1.655 1 96.5 79 LEU A O 1
ATOM 590 N N . GLY A 1 80 ? -13.727 16.906 -3.627 1 94.94 80 GLY A N 1
ATOM 591 C CA . GLY A 1 80 ? -14.898 17.719 -3.357 1 94.94 80 GLY A CA 1
ATOM 592 C C . GLY A 1 80 ? -15.672 17.281 -2.137 1 94.94 80 GLY A C 1
ATOM 593 O O . GLY A 1 80 ? -16.031 18.094 -1.285 1 94.94 80 GLY A O 1
ATOM 594 N N . ASP A 1 81 ? -15.969 15.953 -2.102 1 96.69 81 ASP A N 1
ATOM 595 C CA . ASP A 1 81 ? -16.656 15.398 -0.938 1 96.69 81 ASP A CA 1
ATOM 596 C C . ASP A 1 81 ? -15.898 15.711 0.349 1 96.69 81 ASP A C 1
ATOM 598 O O . ASP A 1 81 ? -16.5 16.016 1.377 1 96.69 81 ASP A O 1
ATOM 602 N N . TYR A 1 82 ? -14.609 15.586 0.279 1 97.5 82 TYR A N 1
ATOM 603 C CA . TYR A 1 82 ? -13.766 15.898 1.432 1 97.5 82 TYR A CA 1
ATOM 604 C C . TYR A 1 82 ? -13.914 17.359 1.837 1 97.5 82 TYR A C 1
ATOM 606 O O . TYR A 1 82 ? -14.102 17.672 3.018 1 97.5 82 TYR A O 1
ATOM 614 N N . TYR A 1 83 ? -13.75 18.281 0.865 1 95.62 83 TYR A N 1
ATOM 615 C CA . TYR A 1 83 ? -13.797 19.719 1.144 1 95.62 83 TYR A CA 1
ATOM 616 C C . TYR A 1 83 ? -15.102 20.094 1.833 1 95.62 83 TYR A C 1
ATOM 618 O O . TYR A 1 83 ? -15.086 20.734 2.895 1 95.62 83 TYR A O 1
ATOM 626 N N . PHE A 1 84 ? -16.203 19.656 1.348 1 94.81 84 PHE A N 1
ATOM 627 C CA . PHE A 1 84 ? -17.5 20.047 1.884 1 94.81 84 PHE A CA 1
ATOM 628 C C . PHE A 1 84 ? -17.875 19.188 3.078 1 94.81 84 PHE A C 1
ATOM 630 O O . PHE A 1 84 ? -18.469 19.672 4.043 1 94.81 84 PHE A O 1
ATOM 637 N N . GLY A 1 85 ? -17.516 17.953 2.986 1 96.31 85 GLY A N 1
ATOM 638 C CA . GLY A 1 85 ? -17.906 17.016 4.031 1 96.31 85 GLY A CA 1
ATOM 639 C C . GLY A 1 85 ? -17.047 17.109 5.273 1 96.31 85 GLY A C 1
ATOM 640 O O . GLY A 1 85 ? -17.562 17.141 6.395 1 96.31 85 GLY A O 1
ATOM 641 N N . ILE A 1 86 ? -15.742 17.156 5.133 1 97.56 86 ILE A N 1
ATOM 642 C CA . ILE A 1 86 ? -14.836 17.203 6.273 1 97.56 86 ILE A CA 1
ATOM 643 C C . ILE A 1 86 ? -14.641 18.656 6.719 1 97.56 86 ILE A C 1
ATOM 645 O O . ILE A 1 86 ? -14.93 19 7.867 1 97.56 86 ILE A O 1
ATOM 649 N N . ARG A 1 87 ? -14.25 19.531 5.828 1 95.75 87 ARG A N 1
ATOM 650 C CA . ARG A 1 87 ? -13.812 20.875 6.199 1 95.75 87 ARG A CA 1
ATOM 651 C C . ARG A 1 87 ? -14.992 21.734 6.621 1 95.75 87 ARG A C 1
ATOM 653 O O . ARG A 1 87 ? -14.867 22.578 7.516 1 95.75 87 ARG A O 1
ATOM 660 N N . LEU A 1 88 ? -16.172 21.562 5.953 1 94.44 88 LEU A N 1
ATOM 661 C CA . LEU A 1 88 ? -17.266 22.5 6.18 1 94.44 88 LEU A CA 1
ATOM 662 C C . LEU A 1 88 ? -18.391 21.844 6.973 1 94.44 88 LEU A C 1
ATOM 664 O O . LEU A 1 88 ? -19.297 22.531 7.449 1 94.44 88 LEU A O 1
ATOM 668 N N . ALA A 1 89 ? -18.344 20.531 7.141 1 96 89 ALA A N 1
ATOM 669 C CA . ALA A 1 89 ? -19.438 19.891 7.871 1 96 89 ALA A CA 1
ATOM 670 C C . ALA A 1 89 ? -18.922 19.219 9.141 1 96 89 ALA A C 1
ATOM 672 O O . ALA A 1 89 ? -19.422 19.516 10.242 1 96 89 ALA A O 1
ATOM 673 N N . ILE A 1 90 ? -17.922 18.422 9.07 1 97.88 90 ILE A N 1
ATOM 674 C CA . ILE A 1 90 ? -17.453 17.641 10.211 1 97.88 90 ILE A CA 1
ATOM 675 C C . ILE A 1 90 ? -16.594 18.516 11.117 1 97.88 90 ILE A C 1
ATOM 677 O O . ILE A 1 90 ? -16.703 18.453 12.344 1 97.88 90 ILE A O 1
ATOM 681 N N . SER A 1 91 ? -15.719 19.328 10.539 1 98 91 SER A N 1
ATOM 682 C CA . SER A 1 91 ? -14.797 20.172 11.297 1 98 91 SER A CA 1
ATOM 683 C C . SER A 1 91 ? -15.547 21.047 12.305 1 98 91 SER A C 1
ATOM 685 O O . SER A 1 91 ? -15.188 21.078 13.484 1 98 91 SER A O 1
ATOM 687 N N . PRO A 1 92 ? -16.688 21.703 11.922 1 97.06 92 PRO A N 1
ATOM 688 C CA . PRO A 1 92 ? -17.391 22.562 12.875 1 97.06 92 PRO A CA 1
ATOM 689 C C . PRO A 1 92 ? -17.984 21.781 14.047 1 97.06 92 PRO A C 1
ATOM 691 O O . PRO A 1 92 ? -18.328 22.359 15.078 1 97.06 92 PRO A O 1
ATOM 694 N N . ALA A 1 93 ? -18.078 20.5 13.875 1 98 93 ALA A N 1
ATOM 695 C CA . ALA A 1 93 ? -18.719 19.656 14.891 1 98 93 ALA A CA 1
ATOM 696 C C . ALA A 1 93 ? -17.719 19.234 15.953 1 98 93 ALA A C 1
ATOM 698 O O . ALA A 1 93 ? -18.109 18.719 17.016 1 98 93 ALA A O 1
ATOM 699 N N . TYR A 1 94 ? -16.438 19.453 15.773 1 98.69 94 TYR A N 1
ATOM 700 C CA . TYR A 1 94 ? -15.422 19.078 16.75 1 98.69 94 TYR A CA 1
ATOM 701 C C . TYR A 1 94 ? -15.445 20.016 17.938 1 98.69 94 TYR A C 1
ATOM 703 O O . TYR A 1 94 ? -15.5 21.25 17.781 1 98.69 94 TYR A O 1
ATOM 711 N N . THR A 1 95 ? -15.422 19.5 19.156 1 98.62 95 THR A N 1
ATOM 712 C CA . THR A 1 95 ? -15.133 20.266 20.359 1 98.62 95 THR A CA 1
ATOM 713 C C . THR A 1 95 ? -13.625 20.375 20.594 1 98.62 95 THR A C 1
ATOM 715 O O . THR A 1 95 ? -12.844 19.656 19.953 1 98.62 95 THR A O 1
ATOM 718 N N . PRO A 1 96 ? -13.211 21.312 21.453 1 98.75 96 PRO A N 1
ATOM 719 C CA . PRO A 1 96 ? -11.781 21.344 21.766 1 98.75 96 PRO A CA 1
ATOM 720 C C . PRO A 1 96 ? -11.258 20 22.266 1 98.75 96 PRO A C 1
ATOM 722 O O . PRO A 1 96 ? -10.156 19.594 21.906 1 98.75 96 PRO A O 1
ATOM 725 N N . ASP A 1 97 ? -12.078 19.312 23.016 1 98.81 97 ASP A N 1
ATOM 726 C CA . ASP A 1 97 ? -11.672 18 23.516 1 98.81 97 ASP A CA 1
ATOM 727 C C . ASP A 1 97 ? -11.516 17 22.375 1 98.81 97 ASP A C 1
ATOM 729 O O . ASP A 1 97 ? -10.633 16.141 22.422 1 98.81 97 ASP A O 1
ATOM 733 N N . ASP A 1 98 ? -12.391 17.062 21.406 1 98.88 98 ASP A N 1
ATOM 734 C CA . ASP A 1 98 ? -12.266 16.203 20.234 1 98.88 98 ASP A CA 1
ATOM 735 C C . ASP A 1 98 ? -10.953 16.484 19.5 1 98.88 98 ASP A C 1
ATOM 737 O O . ASP A 1 98 ? -10.258 15.555 19.094 1 98.88 98 ASP A O 1
ATOM 741 N N . VAL A 1 99 ? -10.633 17.797 19.328 1 98.88 99 VAL A N 1
ATOM 742 C CA . VAL A 1 99 ? -9.406 18.156 18.625 1 98.88 99 VAL A CA 1
ATOM 743 C C . VAL A 1 99 ? -8.195 17.609 19.375 1 98.88 99 VAL A C 1
ATOM 745 O O . VAL A 1 99 ? -7.309 17 18.766 1 98.88 99 VAL A O 1
ATOM 748 N N . ARG A 1 100 ? -8.188 17.828 20.688 1 98.88 100 ARG A N 1
ATOM 749 C CA . ARG A 1 100 ? -7.086 17.328 21.5 1 98.88 100 ARG A CA 1
ATOM 750 C C . ARG A 1 100 ? -6.938 15.812 21.344 1 98.88 100 ARG A C 1
ATOM 752 O O . ARG A 1 100 ? -5.836 15.312 21.125 1 98.88 100 ARG A O 1
ATOM 759 N N . LEU A 1 101 ? -8.047 15.086 21.438 1 98.69 101 LEU A N 1
ATOM 760 C CA . LEU A 1 101 ? -8.031 13.633 21.328 1 98.69 101 LEU A CA 1
ATOM 761 C C . LEU A 1 101 ? -7.598 13.18 19.938 1 98.69 101 LEU A C 1
ATOM 763 O O . LEU A 1 101 ? -6.848 12.211 19.812 1 98.69 101 LEU A O 1
ATOM 767 N N . GLY A 1 102 ? -8.148 13.836 18.922 1 98.56 102 GLY A N 1
ATOM 768 C CA . GLY A 1 102 ? -7.746 13.523 17.562 1 98.56 102 GLY A CA 1
ATOM 769 C C . GLY A 1 102 ? -6.258 13.703 17.328 1 98.56 102 GLY A C 1
ATOM 770 O O . GLY A 1 102 ? -5.625 12.883 16.656 1 98.56 102 GLY A O 1
ATOM 771 N N . GLN A 1 103 ? -5.688 14.82 17.906 1 98.75 103 GLN A N 1
ATOM 772 C CA . GLN A 1 103 ? -4.25 15.07 17.828 1 98.75 103 GLN A CA 1
ATOM 773 C C . GLN A 1 103 ? -3.461 13.977 18.531 1 98.75 103 GLN A C 1
ATOM 775 O O . GLN A 1 103 ? -2.488 13.453 17.984 1 98.75 103 GLN A O 1
ATOM 780 N N . LEU A 1 104 ? -3.906 13.641 19.703 1 98.5 104 LEU A N 1
ATOM 781 C CA . LEU A 1 104 ? -3.236 12.609 20.5 1 98.5 104 LEU A CA 1
ATOM 782 C C . LEU A 1 104 ? -3.277 11.266 19.781 1 98.5 104 LEU A C 1
ATOM 784 O O . LEU A 1 104 ? -2.244 10.609 19.609 1 98.5 104 LEU A O 1
ATOM 788 N N . LEU A 1 105 ? -4.465 10.883 19.312 1 97.56 105 LEU A N 1
ATOM 789 C CA . LEU A 1 105 ? -4.648 9.609 18.625 1 97.56 105 LEU A CA 1
ATOM 790 C C . LEU A 1 105 ? -3.781 9.547 17.375 1 97.56 105 LEU A C 1
ATOM 792 O O . LEU A 1 105 ? -3.098 8.547 17.141 1 97.56 105 LEU A O 1
ATOM 796 N N . GLY A 1 106 ? -3.877 10.602 16.594 1 97.69 106 GLY A N 1
ATOM 797 C CA . GLY A 1 106 ? -3.117 10.641 15.344 1 97.69 106 GLY A CA 1
ATOM 798 C C . GLY A 1 106 ? -1.617 10.594 15.562 1 97.69 106 GLY A C 1
ATOM 799 O O . GLY A 1 106 ? -0.893 9.945 14.805 1 97.69 106 GLY A O 1
ATOM 800 N N . ALA A 1 107 ? -1.123 11.297 16.547 1 98.38 107 ALA A N 1
ATOM 801 C CA . ALA A 1 107 ? 0.305 11.328 16.859 1 98.38 107 ALA A CA 1
ATOM 802 C C . ALA A 1 107 ? 0.785 9.984 17.391 1 98.38 107 ALA A C 1
ATOM 804 O O . ALA A 1 107 ? 1.866 9.516 17.031 1 98.38 107 ALA A O 1
ATOM 805 N N . VAL A 1 108 ? 0.01 9.383 18.234 1 97.69 108 VAL A N 1
ATOM 806 C CA . VAL A 1 108 ? 0.339 8.07 18.781 1 97.69 108 VAL A CA 1
ATOM 807 C C . VAL A 1 108 ? 0.347 7.031 17.672 1 97.69 108 VAL A C 1
ATOM 809 O O . VAL A 1 108 ? 1.216 6.156 17.641 1 97.69 108 VAL A O 1
ATOM 812 N N . ASP A 1 109 ? -0.631 7.133 16.828 1 96.44 109 ASP A N 1
ATOM 813 C CA . ASP A 1 109 ? -0.688 6.281 15.648 1 96.44 109 ASP A CA 1
ATOM 814 C C . ASP A 1 109 ? 0.582 6.418 14.812 1 96.44 109 ASP A C 1
ATOM 816 O O . ASP A 1 109 ? 1.138 5.418 14.352 1 96.44 109 ASP A O 1
ATOM 820 N N . ALA A 1 110 ? 1.048 7.625 14.609 1 97.88 110 ALA A N 1
ATOM 821 C CA . ALA A 1 110 ? 2.279 7.902 13.867 1 97.88 110 ALA A CA 1
ATOM 822 C C . ALA A 1 110 ? 3.484 7.262 14.555 1 97.88 110 ALA A C 1
ATOM 824 O O . ALA A 1 110 ? 4.27 6.559 13.914 1 97.88 110 ALA A O 1
ATOM 825 N N . LEU A 1 111 ? 3.609 7.438 15.836 1 98.19 111 LEU A N 1
ATOM 826 C CA . LEU A 1 111 ? 4.711 6.863 16.609 1 98.19 111 LEU A CA 1
ATOM 827 C C . LEU A 1 111 ? 4.703 5.34 16.5 1 98.19 111 LEU A C 1
ATOM 829 O O . LEU A 1 111 ? 5.754 4.723 16.328 1 98.19 111 LEU A O 1
ATOM 833 N N . ASN A 1 112 ? 3.564 4.77 16.594 1 96.25 112 ASN A N 1
ATOM 834 C CA . ASN A 1 112 ? 3.432 3.32 16.5 1 96.25 112 ASN A CA 1
ATOM 835 C C . ASN A 1 112 ? 3.959 2.793 15.172 1 96.25 112 ASN A C 1
ATOM 837 O O . ASN A 1 112 ? 4.449 1.665 15.094 1 96.25 112 ASN A O 1
ATOM 841 N N . ALA A 1 113 ? 3.873 3.617 14.18 1 96.38 113 ALA A N 1
ATOM 842 C CA . ALA A 1 113 ? 4.258 3.217 12.828 1 96.38 113 ALA A CA 1
ATOM 843 C C . ALA A 1 113 ? 5.703 3.604 12.539 1 96.38 113 ALA A C 1
ATOM 845 O O . ALA A 1 113 ? 6.203 3.367 11.438 1 96.38 113 ALA A O 1
ATOM 846 N N . GLY A 1 114 ? 6.418 4.234 13.438 1 98.19 114 GLY A N 1
ATOM 847 C CA . GLY A 1 114 ? 7.805 4.625 13.234 1 98.19 114 GLY A CA 1
ATOM 848 C C . GLY A 1 114 ? 7.957 6.031 12.68 1 98.19 114 GLY A C 1
ATOM 849 O O . GLY A 1 114 ? 9.062 6.445 12.32 1 98.19 114 GLY A O 1
ATOM 850 N N . VAL A 1 115 ? 6.852 6.762 12.586 1 98.81 115 VAL A N 1
ATOM 851 C CA . VAL A 1 115 ? 6.906 8.18 12.234 1 98.81 115 VAL A CA 1
ATOM 852 C C . VAL A 1 115 ? 7.223 9 13.484 1 98.81 115 VAL A C 1
ATOM 854 O O . VAL A 1 115 ? 6.363 9.172 14.352 1 98.81 115 VAL A O 1
ATOM 857 N N . THR A 1 116 ? 8.391 9.547 13.5 1 98.88 116 THR A N 1
ATOM 858 C CA . THR A 1 116 ? 8.828 10.242 14.703 1 98.88 116 THR A CA 1
ATOM 859 C C . THR A 1 116 ? 8.625 11.75 14.562 1 98.88 116 THR A C 1
ATOM 861 O O . THR A 1 116 ? 8.695 12.484 15.555 1 98.88 116 THR A O 1
ATOM 864 N N . THR A 1 117 ? 8.422 12.195 13.289 1 98.88 117 THR A N 1
ATOM 865 C CA . THR A 1 117 ? 8.227 13.617 13.023 1 98.88 117 THR A CA 1
ATOM 866 C C . THR A 1 117 ? 7.09 13.828 12.023 1 98.88 117 THR A C 1
ATOM 868 O O . THR A 1 117 ? 7.004 13.125 11.016 1 98.88 117 THR A O 1
ATOM 871 N N . LEU A 1 118 ? 6.188 14.75 12.375 1 98.75 118 LEU A N 1
ATOM 872 C CA . LEU A 1 118 ? 5.152 15.055 11.398 1 98.75 118 LEU A CA 1
ATOM 873 C C . LEU A 1 118 ? 4.922 16.562 11.312 1 98.75 118 LEU A C 1
ATOM 875 O O . LEU A 1 118 ? 5.207 17.297 12.258 1 98.75 118 LEU A O 1
ATOM 879 N N . LEU A 1 119 ? 4.582 17.031 10.109 1 98.88 119 LEU A N 1
ATOM 880 C CA . LEU A 1 119 ? 4.012 18.359 9.914 1 98.88 119 LEU A CA 1
ATOM 881 C C . LEU A 1 119 ? 2.494 18.328 10.078 1 98.88 119 LEU A C 1
ATOM 883 O O . LEU A 1 119 ? 1.797 17.672 9.297 1 98.88 119 LEU A O 1
ATOM 887 N N . ASP A 1 120 ? 2.027 18.969 11.117 1 98.88 120 ASP A N 1
ATOM 888 C CA . ASP A 1 120 ? 0.601 19.016 11.422 1 98.88 120 ASP A CA 1
ATOM 889 C C . ASP A 1 120 ? -0.075 20.188 10.719 1 98.88 120 ASP A C 1
ATOM 891 O O . ASP A 1 120 ? 0.13 21.344 11.094 1 98.88 120 ASP A O 1
ATOM 895 N N . PHE A 1 121 ? -0.781 19.875 9.664 1 98.75 121 PHE A N 1
ATOM 896 C CA . PHE A 1 121 ? -1.629 20.859 9.023 1 98.75 121 PHE A CA 1
ATOM 897 C C . PHE A 1 121 ? -2.883 21.125 9.844 1 98.75 121 PHE A C 1
ATOM 899 O O . PHE A 1 121 ? -3.936 20.547 9.586 1 98.75 121 PHE A O 1
ATOM 906 N N . SER A 1 122 ? -2.83 22.047 10.781 1 98.19 122 SER A N 1
ATOM 907 C CA . SER A 1 122 ? -3.803 22.188 11.859 1 98.19 122 SER A CA 1
ATOM 908 C C . SER A 1 122 ? -4.859 23.234 11.523 1 98.19 122 SER A C 1
ATOM 910 O O . SER A 1 122 ? -4.77 24.375 11.969 1 98.19 122 SER A O 1
ATOM 912 N N . HIS A 1 123 ? -5.941 22.781 10.875 1 96.69 123 HIS A N 1
ATOM 913 C CA . HIS A 1 123 ? -6.891 23.797 10.453 1 96.69 123 HIS A CA 1
ATOM 914 C C . HIS A 1 123 ? -8.273 23.562 11.047 1 96.69 123 HIS A C 1
ATOM 916 O O . HIS A 1 123 ? -9.273 24.047 10.523 1 96.69 123 HIS A O 1
ATOM 922 N N . CYS A 1 124 ? -8.375 22.703 12.078 1 97.94 124 CYS A N 1
ATOM 923 C CA . CYS A 1 124 ? -9.617 22.594 12.836 1 97.94 124 CYS A CA 1
ATOM 924 C C . CYS A 1 124 ? -9.617 23.547 14.031 1 97.94 124 CYS A C 1
ATOM 926 O O . CYS A 1 124 ? -9.852 23.109 15.164 1 97.94 124 CYS A O 1
ATOM 928 N N . ASN A 1 125 ? -9.344 24.797 13.766 1 98.12 125 ASN A N 1
ATOM 929 C CA . ASN A 1 125 ? -9.297 25.859 14.773 1 98.12 125 ASN A CA 1
ATOM 930 C C . ASN A 1 125 ? -10.578 26.688 14.781 1 98.12 125 ASN A C 1
ATOM 932 O O . ASN A 1 125 ? -10.547 27.875 14.461 1 98.12 125 ASN A O 1
ATOM 936 N N . ASN A 1 126 ? -11.625 26.125 15.305 1 97.88 126 ASN A N 1
ATOM 937 C CA . ASN A 1 126 ? -12.93 26.766 15.297 1 97.88 126 ASN A CA 1
ATOM 938 C C . ASN A 1 126 ? -13.016 27.875 16.328 1 97.88 126 ASN A C 1
ATOM 940 O O . ASN A 1 126 ? -13.773 28.844 16.156 1 97.88 126 ASN A O 1
ATOM 944 N N . THR A 1 127 ? -12.398 27.812 17.469 1 98.12 127 THR A N 1
ATOM 945 C CA . THR A 1 127 ? -12.195 28.797 18.516 1 98.12 127 THR A CA 1
ATOM 946 C C . THR A 1 127 ? -10.766 28.734 19.062 1 98.12 127 THR A C 1
ATOM 948 O O . THR A 1 127 ? -10.031 27.797 18.766 1 98.12 127 THR A O 1
ATOM 951 N N . PRO A 1 128 ? -10.336 29.766 19.812 1 98.25 128 PRO A N 1
ATOM 952 C CA . PRO A 1 128 ? -9 29.703 20.406 1 98.25 128 PRO A CA 1
ATOM 953 C C . PRO A 1 128 ? -8.781 28.453 21.25 1 98.25 128 PRO A C 1
ATOM 955 O O . PRO A 1 128 ? -7.668 27.922 21.297 1 98.25 128 PRO A O 1
ATOM 958 N N . ASP A 1 129 ? -9.875 27.953 21.891 1 98.62 129 ASP A N 1
ATOM 959 C CA . ASP A 1 129 ? -9.758 26.734 22.688 1 98.62 129 ASP A CA 1
ATOM 960 C C . ASP A 1 129 ? -9.375 25.547 21.812 1 98.62 129 ASP A C 1
ATOM 962 O O . ASP A 1 129 ? -8.656 24.656 22.266 1 98.62 129 ASP A O 1
ATOM 966 N N . HIS A 1 130 ? -9.906 25.469 20.609 1 98.75 130 HIS A N 1
ATOM 967 C CA . HIS A 1 130 ? -9.523 24.422 19.656 1 98.75 130 HIS A CA 1
ATOM 968 C C . HIS A 1 130 ? -8.039 24.516 19.312 1 98.75 130 HIS A C 1
ATOM 970 O O . HIS A 1 130 ? -7.363 23.484 19.188 1 98.75 130 HIS A O 1
ATOM 976 N N . SER A 1 131 ? -7.539 25.734 19.141 1 98.56 131 SER A N 1
ATOM 977 C CA . SER A 1 131 ? -6.129 25.953 18.844 1 98.56 131 SER A CA 1
ATOM 978 C C . SER A 1 131 ? -5.234 25.422 19.969 1 98.56 131 SER A C 1
ATOM 980 O O . SER A 1 131 ? -4.223 24.766 19.703 1 98.56 131 SER A O 1
ATOM 982 N N . ASP A 1 132 ? -5.621 25.766 21.219 1 98.81 132 ASP A N 1
ATOM 983 C CA . ASP A 1 132 ? -4.879 25.25 22.375 1 98.81 132 ASP A CA 1
ATOM 984 C C . ASP A 1 132 ? -4.883 23.719 22.391 1 98.81 132 ASP A C 1
ATOM 986 O O . ASP A 1 132 ? -3.84 23.094 22.594 1 98.81 132 ASP A O 1
ATOM 990 N N . ALA A 1 133 ? -6.039 23.141 22.172 1 98.88 133 ALA A N 1
ATOM 991 C CA . ALA A 1 133 ? -6.23 21.703 22.203 1 98.88 133 ALA A CA 1
ATOM 992 C C . ALA A 1 133 ? -5.359 21 21.172 1 98.88 133 ALA A C 1
ATOM 994 O O . ALA A 1 133 ? -4.836 19.906 21.422 1 98.88 133 ALA A O 1
ATOM 995 N N . ALA A 1 134 ? -5.211 21.625 20.016 1 98.81 134 ALA A N 1
ATOM 996 C CA . ALA A 1 134 ? -4.406 21.062 18.938 1 98.81 134 ALA A CA 1
ATOM 997 C C . ALA A 1 134 ? -2.953 20.891 19.375 1 98.81 134 ALA A C 1
ATOM 999 O O . ALA A 1 134 ? -2.342 19.844 19.125 1 98.81 134 ALA A O 1
ATOM 1000 N N . VAL A 1 135 ? -2.398 21.891 20.031 1 98.81 135 VAL A N 1
ATOM 1001 C CA . VAL A 1 135 ? -1.017 21.828 20.484 1 98.81 135 VAL A CA 1
ATOM 1002 C C . VAL A 1 135 ? -0.898 20.812 21.625 1 98.81 135 VAL A C 1
ATOM 1004 O O . VAL A 1 135 ? 0.032 20 21.656 1 98.81 135 VAL A O 1
ATOM 1007 N N . GLN A 1 136 ? -1.852 20.828 22.516 1 98.81 136 GLN A N 1
ATOM 1008 C CA . GLN A 1 136 ? -1.811 20 23.719 1 98.81 136 GLN A CA 1
ATOM 1009 C C . GLN A 1 136 ? -1.842 18.516 23.375 1 98.81 136 GLN A C 1
ATOM 1011 O O . GLN A 1 136 ? -1.145 17.703 23.984 1 98.81 136 GLN A O 1
ATOM 1016 N N . GLY A 1 137 ? -2.662 18.109 22.391 1 98.75 137 GLY A N 1
ATOM 1017 C CA . GLY A 1 137 ? -2.701 16.719 21.953 1 98.75 137 GLY A CA 1
ATOM 1018 C C . GLY A 1 137 ? -1.361 16.219 21.469 1 98.75 137 GLY A C 1
ATOM 1019 O O . GLY A 1 137 ? -0.967 15.086 21.766 1 98.75 137 GLY A O 1
ATOM 1020 N N . LEU A 1 138 ? -0.646 17.047 20.719 1 98.75 138 LEU A N 1
ATOM 1021 C CA . LEU A 1 138 ? 0.677 16.672 20.219 1 98.75 138 LEU A CA 1
ATOM 1022 C C . LEU A 1 138 ? 1.673 16.562 21.375 1 98.75 138 LEU A C 1
ATOM 1024 O O . LEU A 1 138 ? 2.5 15.648 21.406 1 98.75 138 LEU A O 1
ATOM 1028 N N . GLN A 1 139 ? 1.592 17.531 22.297 1 98.12 139 GLN A N 1
ATOM 1029 C CA . GLN A 1 139 ? 2.467 17.5 23.469 1 98.12 139 GLN A CA 1
ATOM 1030 C C . GLN A 1 139 ? 2.281 16.219 24.266 1 98.12 139 GLN A C 1
ATOM 1032 O O . GLN A 1 139 ? 3.258 15.594 24.688 1 98.12 139 GLN A O 1
ATOM 1037 N N . GLU A 1 140 ? 1.056 15.859 24.438 1 98 140 GLU A N 1
ATOM 1038 C CA . GLU A 1 140 ? 0.727 14.664 25.203 1 98 140 GLU A CA 1
ATOM 1039 C C . GLU A 1 140 ? 1.295 13.406 24.547 1 98 140 GLU A C 1
ATOM 1041 O O . GLU A 1 140 ? 1.692 12.469 25.234 1 98 140 GLU A O 1
ATOM 1046 N N . ALA A 1 141 ? 1.335 13.352 23.25 1 98 141 ALA A N 1
ATOM 1047 C CA . ALA A 1 141 ? 1.801 12.18 22.516 1 98 141 ALA A CA 1
ATOM 1048 C C . ALA A 1 141 ? 3.312 12.016 22.641 1 98 141 ALA A C 1
ATOM 1050 O O . ALA A 1 141 ? 3.828 10.898 22.578 1 98 141 ALA A O 1
ATOM 1051 N N . GLY A 1 142 ? 4.027 13.133 22.781 1 97.94 142 GLY A N 1
ATOM 1052 C CA . GLY A 1 142 ? 5.477 13.086 22.875 1 97.94 142 GLY A CA 1
ATOM 1053 C C . GLY A 1 142 ? 6.16 12.953 21.516 1 97.94 142 GLY A C 1
ATOM 1054 O O . GLY A 1 142 ? 7.293 12.477 21.438 1 97.94 142 GLY A O 1
ATOM 1055 N N . ILE A 1 143 ? 5.512 13.359 20.484 1 98.44 143 ILE A N 1
ATOM 1056 C CA . ILE A 1 143 ? 6.055 13.258 19.141 1 98.44 143 ILE A CA 1
ATOM 1057 C C . ILE A 1 143 ? 6.773 14.555 18.766 1 98.44 143 ILE A C 1
ATOM 1059 O O . ILE A 1 143 ? 6.504 15.609 19.344 1 98.44 143 ILE A O 1
ATOM 1063 N N . ARG A 1 144 ? 7.801 14.508 17.891 1 98.69 144 ARG A N 1
ATOM 1064 C CA . ARG A 1 144 ? 8.305 15.703 17.219 1 98.69 144 ARG A CA 1
ATOM 1065 C C . ARG A 1 144 ? 7.34 16.172 16.141 1 98.69 144 ARG A C 1
ATOM 1067 O O . ARG A 1 144 ? 6.82 15.359 15.375 1 98.69 144 ARG A O 1
ATOM 1074 N N . ALA A 1 145 ? 7.023 17.5 16.125 1 98.69 145 ALA A N 1
ATOM 1075 C CA . ALA A 1 145 ? 6.09 17.969 15.102 1 98.69 145 ALA A CA 1
ATOM 1076 C C . ALA A 1 145 ? 6.297 19.453 14.82 1 98.69 145 ALA A C 1
ATOM 1078 O O . ALA A 1 145 ? 6.652 20.219 15.719 1 98.69 145 ALA A O 1
ATOM 1079 N N . ALA A 1 146 ? 6.191 19.797 13.539 1 98.38 146 ALA A N 1
ATOM 1080 C CA . ALA A 1 146 ? 5.887 21.188 13.203 1 98.38 146 ALA A CA 1
ATOM 1081 C C . ALA A 1 146 ? 4.387 21.453 13.297 1 98.38 146 ALA A C 1
ATOM 1083 O O . ALA A 1 146 ? 3.607 20.953 12.484 1 98.38 146 ALA A O 1
ATOM 1084 N N . HIS A 1 147 ? 3.957 22.125 14.336 1 98.62 147 HIS A N 1
ATOM 1085 C CA . HIS A 1 147 ? 2.562 22.531 14.438 1 98.62 147 HIS A CA 1
ATOM 1086 C C . HIS A 1 147 ? 2.273 23.719 13.531 1 98.62 147 HIS A C 1
ATOM 1088 O O . HIS A 1 147 ? 2.555 24.875 13.891 1 98.62 147 HIS A O 1
ATOM 1094 N N . CYS A 1 148 ? 1.678 23.469 12.391 1 98.81 148 CYS A N 1
ATOM 1095 C CA . CYS A 1 148 ? 1.336 24.547 11.461 1 98.81 148 CYS A CA 1
ATOM 1096 C C . CYS A 1 148 ? -0.085 25.047 11.703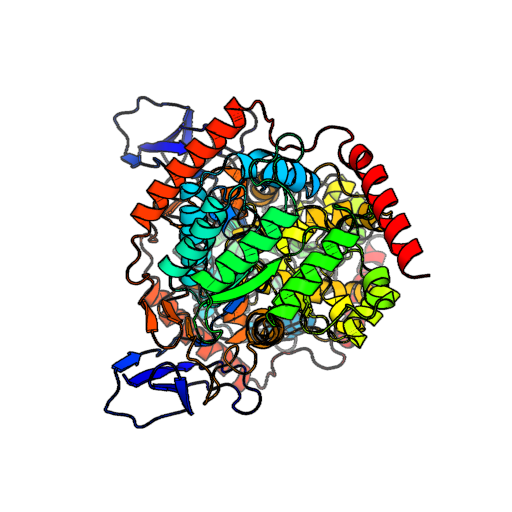 1 98.81 148 CYS A C 1
ATOM 1098 O O . CYS A 1 148 ? -1.04 24.484 11.148 1 98.81 148 CYS A O 1
ATOM 1100 N N . HIS A 1 149 ? -0.138 26.109 12.422 1 98.69 149 HIS A N 1
ATOM 1101 C CA . HIS A 1 149 ? -1.398 26.719 12.844 1 98.69 149 HIS A CA 1
ATOM 1102 C C . HIS A 1 149 ? -2.176 27.25 11.648 1 98.69 149 HIS A C 1
ATOM 1104 O O . HIS A 1 149 ? -1.653 28.062 10.875 1 98.69 149 HIS A O 1
ATOM 1110 N N . GLY A 1 150 ? -3.406 26.781 11.484 1 98.25 150 GLY A N 1
ATOM 1111 C CA . GLY A 1 150 ? -4.207 27.156 10.328 1 98.25 150 GLY A CA 1
ATOM 1112 C C . GLY A 1 150 ? -5.199 28.266 10.625 1 98.25 150 GLY A C 1
ATOM 1113 O O . GLY A 1 150 ? -5.562 28.484 11.781 1 98.25 150 GLY A O 1
ATOM 1114 N N . PHE A 1 151 ? -5.691 28.953 9.523 1 97.44 151 PHE A N 1
ATOM 1115 C CA . PHE A 1 151 ? -6.562 30.109 9.648 1 97.44 151 PHE A CA 1
ATOM 1116 C C . PHE A 1 151 ? -7.906 29.859 8.969 1 97.44 151 PHE A C 1
ATOM 1118 O O . PHE A 1 151 ? -8.734 30.766 8.867 1 97.44 151 PHE A O 1
ATOM 1125 N N . PHE A 1 152 ? -8.086 28.641 8.594 1 95.81 152 PHE A N 1
ATOM 1126 C CA . PHE A 1 152 ? -9.266 28.25 7.816 1 95.81 152 PHE A CA 1
ATOM 1127 C C . PHE A 1 152 ? -10.531 28.422 8.641 1 95.81 152 PHE A C 1
ATOM 1129 O O . PHE A 1 152 ? -10.562 28.078 9.82 1 95.81 152 PHE A O 1
ATOM 1136 N N . GLU A 1 153 ? -11.578 29.062 8.023 1 95.25 153 GLU A N 1
ATOM 1137 C CA . GLU A 1 153 ? -12.891 29.188 8.633 1 95.25 153 GLU A CA 1
ATOM 1138 C C . GLU A 1 153 ? -13.82 28.062 8.188 1 95.25 153 GLU A C 1
ATOM 1140 O O . GLU A 1 153 ? -14.32 28.062 7.062 1 95.25 153 GLU A O 1
ATOM 1145 N N . SER A 1 154 ? -14.102 27.156 9.109 1 95 154 SER A N 1
ATOM 1146 C CA . SER A 1 154 ? -14.906 25.984 8.773 1 95 154 SER A CA 1
ATOM 1147 C C . SER A 1 154 ? -16.391 26.312 8.773 1 95 154 SER A C 1
ATOM 1149 O O . SER A 1 154 ? -17.203 25.531 8.281 1 95 154 SER A O 1
ATOM 1151 N N . SER A 1 155 ? -16.781 27.469 9.344 1 93.94 155 SER A N 1
ATOM 1152 C CA . SER A 1 155 ? -18.172 27.938 9.375 1 93.94 155 SER A CA 1
ATOM 1153 C C . SER A 1 155 ? -18.281 29.359 8.812 1 93.94 155 SER A C 1
ATOM 1155 O O . SER A 1 155 ? -18.625 30.297 9.539 1 93.94 155 SER A O 1
ATOM 1157 N N . PRO A 1 156 ? -18.125 29.422 7.535 1 89.31 156 PRO A N 1
ATOM 1158 C CA . PRO A 1 156 ? -18.047 30.781 6.957 1 89.31 156 PRO A CA 1
ATOM 1159 C C . PRO A 1 156 ? -19.344 31.562 7.137 1 89.31 156 PRO A C 1
ATOM 1161 O O . PRO A 1 156 ? -19.328 32.781 7.215 1 89.31 156 PRO A O 1
ATOM 1164 N N . MET A 1 157 ? -20.453 30.891 7.223 1 87.81 157 MET A N 1
ATOM 1165 C CA . MET A 1 157 ? -21.75 31.562 7.332 1 87.81 157 MET A CA 1
ATOM 1166 C C . MET A 1 157 ? -22.047 31.922 8.781 1 87.81 157 MET A C 1
ATOM 1168 O O . MET A 1 157 ? -22.922 32.75 9.055 1 87.81 157 MET A O 1
ATOM 1172 N N . ALA A 1 158 ? -21.328 31.297 9.727 1 91.19 158 ALA A N 1
ATOM 1173 C CA . ALA A 1 158 ? -21.5 31.547 11.156 1 91.19 158 ALA A CA 1
ATOM 1174 C C . ALA A 1 158 ? -20.188 31.359 11.906 1 91.19 158 ALA A C 1
ATOM 1176 O O . ALA A 1 158 ? -20.047 30.438 12.711 1 91.19 158 ALA A O 1
ATOM 1177 N N . PRO A 1 159 ? -19.281 32.25 11.656 1 92.62 159 PRO A N 1
ATOM 1178 C CA . PRO A 1 159 ? -17.953 32.062 12.25 1 92.62 159 PRO A CA 1
ATOM 1179 C C . PRO A 1 159 ? -17.984 32.062 13.773 1 92.62 159 PRO A C 1
ATOM 1181 O O . PRO A 1 159 ? -18.688 32.844 14.391 1 92.62 159 PRO A O 1
ATOM 1184 N N . LYS A 1 160 ? -17.25 31.141 14.305 1 91.81 160 LYS A N 1
ATOM 1185 C CA . LYS A 1 160 ? -17.172 31 15.75 1 91.81 160 LYS A CA 1
ATOM 1186 C C . LYS A 1 160 ? -15.906 31.672 16.297 1 91.81 160 LYS A C 1
ATOM 1188 O O . LYS A 1 160 ? -15.867 32.062 17.453 1 91.81 160 LYS A O 1
ATOM 1193 N N . PHE A 1 161 ? -14.883 31.812 15.508 1 95.25 161 PHE A N 1
ATOM 1194 C CA . PHE A 1 161 ? -13.57 32.312 15.922 1 95.25 161 PHE A CA 1
ATOM 1195 C C . PHE A 1 161 ? -13.539 33.812 15.906 1 95.25 161 PHE A C 1
ATOM 1197 O O . PHE A 1 161 ? -12.82 34.438 16.703 1 95.25 161 PHE A O 1
ATOM 1204 N N . GLY A 1 162 ? -14.289 34.469 15.07 1 94.56 162 GLY A N 1
ATOM 1205 C CA . GLY A 1 162 ? -14.258 35.906 14.852 1 94.56 162 GLY A CA 1
ATOM 1206 C C . GLY A 1 162 ? -13.695 36.281 13.492 1 94.56 162 GLY A C 1
ATOM 1207 O O . GLY A 1 162 ? -13.953 35.625 12.492 1 94.56 162 GLY A O 1
ATOM 1208 N N . THR A 1 163 ? -12.992 37.406 13.477 1 95.62 163 THR A N 1
ATOM 1209 C CA . THR A 1 163 ? -12.461 37.906 12.219 1 95.62 163 THR A CA 1
ATOM 1210 C C . THR A 1 163 ? -11.117 37.281 11.891 1 95.62 163 THR A C 1
ATOM 1212 O O . THR A 1 163 ? -10.539 36.562 12.719 1 95.62 163 THR A O 1
ATOM 1215 N N . HIS A 1 164 ? -10.648 37.469 10.656 1 96.88 164 HIS A N 1
ATOM 1216 C CA . HIS A 1 164 ? -9.32 37.031 10.273 1 96.88 164 HIS A CA 1
ATOM 1217 C C . HIS A 1 164 ? -8.25 37.625 11.18 1 96.88 164 HIS A C 1
ATOM 1219 O O . HIS A 1 164 ? -7.285 36.938 11.547 1 96.88 164 HIS A O 1
ATOM 1225 N N . ALA A 1 165 ? -8.43 38.875 11.555 1 97.38 165 ALA A N 1
ATOM 1226 C CA . ALA A 1 165 ? -7.5 39.531 12.469 1 97.38 165 ALA A CA 1
ATOM 1227 C C . ALA A 1 165 ? -7.469 38.844 13.828 1 97.38 165 ALA A C 1
ATOM 1229 O O . ALA A 1 165 ? -6.422 38.781 14.477 1 97.38 165 ALA A O 1
ATOM 1230 N N . ASP A 1 166 ? -8.609 38.375 14.258 1 98 166 ASP A N 1
ATOM 1231 C CA . ASP A 1 166 ? -8.672 37.625 15.508 1 98 166 ASP A CA 1
ATOM 1232 C C . ASP A 1 166 ? -7.863 36.344 15.414 1 98 166 ASP A C 1
ATOM 1234 O O . ASP A 1 166 ? -7.211 35.938 16.375 1 98 166 ASP A O 1
ATOM 1238 N N . ARG A 1 167 ? -7.918 35.688 14.312 1 97.94 167 ARG A N 1
ATOM 1239 C CA . ARG A 1 167 ? -7.156 34.469 14.094 1 97.94 167 ARG A CA 1
ATOM 1240 C C . ARG A 1 167 ? -5.66 34.75 14.07 1 97.94 167 ARG A C 1
ATOM 1242 O O . ARG A 1 167 ? -4.867 33.969 14.609 1 97.94 167 ARG A O 1
ATOM 1249 N N . LEU A 1 168 ? -5.258 35.875 13.438 1 98.38 168 LEU A N 1
ATOM 1250 C CA . LEU A 1 168 ? -3.854 36.25 13.438 1 98.38 168 LEU A CA 1
ATOM 1251 C C . LEU A 1 168 ? -3.365 36.531 14.859 1 98.38 168 LEU A C 1
ATOM 1253 O O . LEU A 1 168 ? -2.254 36.125 15.227 1 98.38 168 LEU A O 1
ATOM 1257 N N . ARG A 1 169 ? -4.219 37.188 15.648 1 98.12 169 ARG A N 1
ATOM 1258 C CA . ARG A 1 169 ? -3.875 37.438 17.047 1 98.12 169 ARG A CA 1
ATOM 1259 C C . ARG A 1 169 ? -3.723 36.125 17.812 1 98.12 169 ARG A C 1
ATOM 1261 O O . ARG A 1 169 ? -2.838 36 18.672 1 98.12 169 ARG A O 1
ATOM 1268 N N . ASP A 1 170 ? -4.566 35.219 17.5 1 98.31 170 ASP A N 1
ATOM 1269 C CA . ASP A 1 170 ? -4.504 33.906 18.172 1 98.31 170 ASP A CA 1
ATOM 1270 C C . ASP A 1 170 ? -3.221 33.156 17.828 1 98.31 170 ASP A C 1
ATOM 1272 O O . ASP A 1 170 ? -2.66 32.469 18.656 1 98.31 170 ASP A O 1
ATOM 1276 N N . TYR A 1 171 ? -2.771 33.344 16.609 1 98.31 171 TYR A N 1
ATOM 1277 C CA . TYR A 1 171 ? -1.489 32.75 16.234 1 98.31 171 TYR A CA 1
ATOM 1278 C C . TYR A 1 171 ? -0.371 33.25 17.125 1 98.31 171 TYR A C 1
ATOM 1280 O O . TYR A 1 171 ? 0.451 32.469 17.609 1 98.31 171 TYR A O 1
ATOM 1288 N N . HIS A 1 172 ? -0.346 34.5 17.328 1 98 172 HIS A N 1
ATOM 1289 C CA . HIS A 1 172 ? 0.668 35.062 18.203 1 98 172 HIS A CA 1
ATOM 1290 C C . HIS A 1 172 ? 0.512 34.562 19.641 1 98 172 HIS A C 1
ATOM 1292 O O . HIS A 1 172 ? 1.504 34.281 20.312 1 98 172 HIS A O 1
ATOM 1298 N N . ARG A 1 173 ? -0.73 34.469 20.047 1 98.38 173 ARG A N 1
ATOM 1299 C CA . ARG A 1 173 ? -0.981 33.938 21.391 1 98.38 173 ARG A CA 1
ATOM 1300 C C . ARG A 1 173 ? -0.451 32.5 21.516 1 98.38 173 ARG A C 1
ATOM 1302 O O . ARG A 1 173 ? 0.212 32.156 22.5 1 98.38 173 ARG A O 1
ATOM 1309 N N . ILE A 1 174 ? -0.764 31.656 20.562 1 98.44 174 ILE A N 1
ATOM 1310 C CA . ILE A 1 174 ? -0.291 30.281 20.516 1 98.44 174 ILE A CA 1
ATOM 1311 C C . ILE A 1 174 ? 1.235 30.25 20.531 1 98.44 174 ILE A C 1
ATOM 1313 O O . ILE A 1 174 ? 1.849 29.469 21.266 1 98.44 174 ILE A O 1
ATOM 1317 N N . ALA A 1 175 ? 1.863 31.078 19.688 1 97.88 175 ALA A N 1
ATOM 1318 C CA . ALA A 1 175 ? 3.318 31.172 19.594 1 97.88 175 ALA A CA 1
ATOM 1319 C C . ALA A 1 175 ? 3.934 31.5 20.953 1 97.88 175 ALA A C 1
ATOM 1321 O O . ALA A 1 175 ? 4.891 30.859 21.391 1 97.88 175 ALA A O 1
ATOM 1322 N N . ASP A 1 176 ? 3.367 32.5 21.625 1 97.62 176 ASP A N 1
ATOM 1323 C CA . ASP A 1 176 ? 3.902 32.969 22.891 1 97.62 176 ASP A CA 1
ATOM 1324 C C . ASP A 1 176 ? 3.668 31.953 24 1 97.62 176 ASP A C 1
ATOM 1326 O O . ASP A 1 176 ? 4.484 31.828 24.922 1 97.62 176 ASP A O 1
ATOM 1330 N N . THR A 1 177 ? 2.574 31.281 23.922 1 97.94 177 THR A N 1
ATOM 1331 C CA . THR A 1 177 ? 2.174 30.359 24.984 1 97.94 177 THR A CA 1
ATOM 1332 C C . THR A 1 177 ? 2.941 29.047 24.875 1 97.94 177 THR A C 1
ATOM 1334 O O . THR A 1 177 ? 3.414 28.516 25.891 1 97.94 177 THR A O 1
ATOM 1337 N N . TYR A 1 178 ? 3.037 28.531 23.688 1 97.75 178 TYR A N 1
ATOM 1338 C CA . TYR A 1 178 ? 3.484 27.141 23.562 1 97.75 178 TYR A CA 1
ATOM 1339 C C . TYR A 1 178 ? 4.852 27.078 22.891 1 97.75 178 TYR A C 1
ATOM 1341 O O . TYR A 1 178 ? 5.527 26.047 22.953 1 97.75 178 TYR A O 1
ATOM 1349 N N . PHE A 1 179 ? 5.332 28.156 22.25 1 97 179 PHE A N 1
ATOM 1350 C CA . PHE A 1 179 ? 6.551 28.094 21.453 1 97 179 PHE A CA 1
ATOM 1351 C C . PHE A 1 179 ? 7.465 29.266 21.766 1 97 179 PHE A C 1
ATOM 1353 O O . PHE A 1 179 ? 7.883 30 20.859 1 97 179 PHE A O 1
ATOM 1360 N N . PRO A 1 180 ? 7.863 29.391 22.953 1 92.31 180 PRO A N 1
ATOM 1361 C CA . PRO A 1 180 ? 8.766 30.5 23.297 1 92.31 180 PRO A CA 1
ATOM 1362 C C . PRO A 1 180 ? 10.148 30.344 22.656 1 92.31 180 PRO A C 1
ATOM 1364 O O . PRO A 1 180 ? 10.859 31.344 22.484 1 92.31 180 PRO A O 1
ATOM 1367 N N . THR A 1 181 ? 10.523 29.062 22.391 1 88.75 181 THR A N 1
ATOM 1368 C CA . THR A 1 181 ? 11.758 28.734 21.688 1 88.75 181 THR A CA 1
ATOM 1369 C C . THR A 1 181 ? 11.484 27.75 20.547 1 88.75 181 THR A C 1
ATOM 1371 O O . THR A 1 181 ? 10.383 27.219 20.438 1 88.75 181 THR A O 1
ATOM 1374 N N . ASN A 1 182 ? 12.414 27.625 19.734 1 84.25 182 ASN A N 1
ATOM 1375 C CA . ASN A 1 182 ? 12.25 26.734 18.578 1 84.25 182 ASN A CA 1
ATOM 1376 C C . ASN A 1 182 ? 13.086 25.453 18.734 1 84.25 182 ASN A C 1
ATOM 1378 O O . ASN A 1 182 ? 13.391 24.781 17.75 1 84.25 182 ASN A O 1
ATOM 1382 N N . ASP A 1 183 ? 13.469 25.078 19.875 1 85.94 183 ASP A N 1
ATOM 1383 C CA . ASP A 1 183 ? 14.391 23.969 20.062 1 85.94 183 ASP A CA 1
ATOM 1384 C C . ASP A 1 183 ? 13.688 22.766 20.703 1 85.94 183 ASP A C 1
ATOM 1386 O O . ASP A 1 183 ? 14.328 21.75 21 1 85.94 183 ASP A O 1
ATOM 1390 N N . GLY A 1 184 ? 12.414 22.875 20.922 1 92.44 184 GLY A N 1
ATOM 1391 C CA . GLY A 1 184 ? 11.672 21.766 21.5 1 92.44 184 GLY A CA 1
ATOM 1392 C C . GLY A 1 184 ? 11.219 20.75 20.453 1 92.44 184 GLY A C 1
ATOM 1393 O O . GLY A 1 184 ? 11.516 20.906 19.266 1 92.44 184 GLY A O 1
ATOM 1394 N N . LEU A 1 185 ? 10.578 19.703 20.922 1 97.06 185 LEU A N 1
ATOM 1395 C CA . LEU A 1 185 ? 10.039 18.688 20.016 1 97.06 185 LEU A CA 1
ATOM 1396 C C . LEU A 1 185 ? 9.023 19.297 19.062 1 97.06 185 LEU A C 1
ATOM 1398 O O . LEU A 1 185 ? 9.008 18.953 17.875 1 97.06 185 LEU A O 1
ATOM 1402 N N . LEU A 1 186 ? 8.242 20.203 19.672 1 97.88 186 LEU A N 1
ATOM 1403 C CA . LEU A 1 186 ? 7.281 20.906 18.812 1 97.88 186 LEU A CA 1
ATOM 1404 C C . LEU A 1 186 ? 7.836 22.234 18.344 1 97.88 186 LEU A C 1
ATOM 1406 O O . LEU A 1 186 ? 8.477 22.953 19.109 1 97.88 186 LEU A O 1
ATOM 1410 N N . THR A 1 187 ? 7.645 22.516 17.062 1 96.94 187 THR A N 1
ATOM 1411 C CA . THR A 1 187 ? 7.973 23.828 16.5 1 96.94 187 THR A CA 1
ATOM 1412 C C . THR A 1 187 ? 6.746 24.453 15.852 1 96.94 187 THR A C 1
ATOM 1414 O O . THR A 1 187 ? 5.77 23.766 15.555 1 96.94 187 THR A O 1
ATOM 1417 N N . LEU A 1 188 ? 6.816 25.766 15.773 1 96.75 188 LEU A N 1
ATOM 1418 C CA . LEU A 1 188 ? 5.676 26.516 15.273 1 96.75 188 LEU A CA 1
ATOM 1419 C C . LEU A 1 188 ? 5.762 26.688 13.766 1 96.75 188 LEU A C 1
ATOM 1421 O O . LEU A 1 188 ? 6.84 26.953 13.227 1 96.75 188 LEU A O 1
ATOM 1425 N N . GLY A 1 189 ? 4.695 26.484 13.023 1 98.19 189 GLY A N 1
ATOM 1426 C CA . GLY A 1 189 ? 4.5 26.797 11.617 1 98.19 189 GLY A CA 1
ATOM 1427 C C . GLY A 1 189 ? 3.146 27.406 11.328 1 98.19 189 GLY A C 1
ATOM 1428 O O . GLY A 1 189 ? 2.391 27.734 12.25 1 98.19 189 GLY A O 1
ATOM 1429 N N .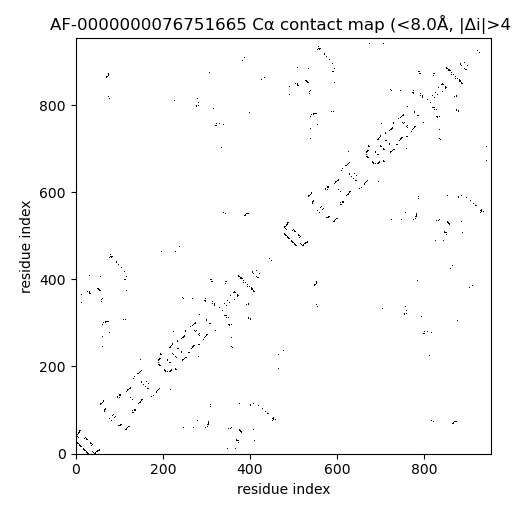 VAL A 1 190 ? 2.92 27.688 10.039 1 98.62 190 VAL A N 1
ATOM 1430 C CA . VAL A 1 190 ? 1.646 28.234 9.578 1 98.62 190 VAL A CA 1
ATOM 1431 C C . VAL A 1 190 ? 1.123 27.391 8.414 1 98.62 190 VAL A C 1
ATOM 1433 O O . VAL A 1 190 ? 1.867 27.078 7.48 1 98.62 190 VAL A O 1
ATOM 1436 N N . SER A 1 191 ? -0.061 26.875 8.516 1 98.56 191 SER A N 1
ATOM 1437 C CA . SER A 1 191 ? -0.771 26.375 7.348 1 98.56 191 SER A CA 1
ATOM 1438 C C . SER A 1 191 ? -1.683 27.438 6.754 1 98.56 191 SER A C 1
ATOM 1440 O O . SER A 1 191 ? -2.658 27.859 7.383 1 98.56 191 SER A O 1
ATOM 1442 N N . LEU A 1 192 ? -1.415 27.828 5.562 1 98.06 192 LEU A N 1
ATOM 1443 C CA . LEU A 1 192 ? -2.146 28.922 4.922 1 98.06 192 LEU A CA 1
ATOM 1444 C C . LEU A 1 192 ? -3.572 28.484 4.586 1 98.06 192 LEU A C 1
ATOM 1446 O O . LEU A 1 192 ? -3.818 27.328 4.281 1 98.06 192 LEU A O 1
ATOM 1450 N N . SER A 1 193 ? -4.445 29.484 4.695 1 96.5 193 SER A N 1
ATOM 1451 C CA . SER A 1 193 ? -5.695 29.297 3.967 1 96.5 193 SER A CA 1
ATOM 1452 C C . SER A 1 193 ? -5.441 29.141 2.471 1 96.5 193 SER A C 1
ATOM 1454 O O . SER A 1 193 ? -4.391 29.531 1.968 1 96.5 193 SER A O 1
ATOM 1456 N N . GLU A 1 194 ? -6.371 28.469 1.776 1 95 194 GLU A N 1
ATOM 1457 C CA . GLU A 1 194 ? -6.219 28.453 0.324 1 95 194 GLU A CA 1
ATOM 1458 C C . GLU A 1 194 ? -6.148 29.875 -0.239 1 95 194 GLU A C 1
ATOM 1460 O O . GLU A 1 194 ? -7.051 30.672 -0.016 1 95 194 GLU A O 1
ATOM 1465 N N . PRO A 1 195 ? -5.133 30.234 -0.987 1 94.5 195 PRO A N 1
ATOM 1466 C CA . PRO A 1 195 ? -4.852 31.625 -1.382 1 94.5 195 PRO A CA 1
ATOM 1467 C C . PRO A 1 195 ? -6.066 32.312 -1.991 1 94.5 195 PRO A C 1
ATOM 1469 O O . PRO A 1 195 ? -6.281 33.5 -1.754 1 94.5 195 PRO A O 1
ATOM 1472 N N . PHE A 1 196 ? -6.891 31.656 -2.752 1 95.88 196 PHE A N 1
ATOM 1473 C CA . PHE A 1 196 ? -8.031 32.312 -3.379 1 95.88 196 PHE A CA 1
ATOM 1474 C C . PHE A 1 196 ? -9.344 31.797 -2.803 1 95.88 196 PHE A C 1
ATOM 1476 O O . PHE A 1 196 ? -10.398 31.938 -3.424 1 95.88 196 PHE A O 1
ATOM 1483 N N . GLY A 1 197 ? -9.172 31.188 -1.634 1 93.88 197 GLY A N 1
ATOM 1484 C CA . GLY A 1 197 ? -10.328 30.906 -0.795 1 93.88 197 GLY A CA 1
ATOM 1485 C C . GLY A 1 197 ? -10.656 32.031 0.164 1 93.88 197 GLY A C 1
ATOM 1486 O O . GLY A 1 197 ? -11.711 32.031 0.8 1 93.88 197 GLY A O 1
ATOM 1487 N N . VAL A 1 198 ? -9.773 33.062 0.298 1 95 198 VAL A N 1
ATOM 1488 C CA . VAL A 1 198 ? -9.891 34.25 1.12 1 95 198 VAL A CA 1
ATOM 1489 C C . VAL A 1 198 ? -9.398 35.469 0.341 1 95 198 VAL A C 1
ATOM 1491 O O . VAL A 1 198 ? -8.703 35.312 -0.669 1 95 198 VAL A O 1
ATOM 1494 N N . PRO A 1 199 ? -9.82 36.625 0.805 1 95.38 199 PRO A N 1
ATOM 1495 C CA . PRO A 1 199 ? -9.25 37.812 0.15 1 95.38 199 PRO A CA 1
ATOM 1496 C C . PRO A 1 199 ? -7.727 37.781 0.108 1 95.38 199 PRO A C 1
ATOM 1498 O O . PRO A 1 199 ? -7.082 37.438 1.094 1 95.38 199 PRO A O 1
ATOM 1501 N N . TRP A 1 200 ? -7.137 38.156 -1.023 1 96.44 200 TRP A N 1
ATOM 1502 C CA . TRP A 1 200 ? -5.715 38.031 -1.33 1 96.44 200 TRP A CA 1
ATOM 1503 C C . TRP A 1 200 ? -4.867 38.625 -0.209 1 96.44 200 TRP A C 1
ATOM 1505 O O . TRP A 1 200 ? -3.857 38.031 0.187 1 96.44 200 TRP A O 1
ATOM 1515 N N . GLN A 1 201 ? -5.281 39.781 0.327 1 96.69 201 GLN A N 1
ATOM 1516 C CA . GLN A 1 201 ? -4.523 40.438 1.385 1 96.69 201 GLN A CA 1
ATOM 1517 C C . GLN A 1 201 ? -4.398 39.531 2.613 1 96.69 201 GLN A C 1
ATOM 1519 O O . GLN A 1 201 ? -3.387 39.562 3.314 1 96.69 201 GLN A O 1
ATOM 1524 N N . GLN A 1 202 ? -5.395 38.75 2.895 1 97.44 202 GLN A N 1
ATOM 1525 C CA . GLN A 1 202 ? -5.348 37.844 4.043 1 97.44 202 GLN A CA 1
ATOM 1526 C C . GLN A 1 202 ? -4.25 36.781 3.873 1 97.44 202 GLN A C 1
ATOM 1528 O O . GLN A 1 202 ? -3.572 36.438 4.84 1 97.44 202 GLN A O 1
ATOM 1533 N N . THR A 1 203 ? -4.074 36.281 2.652 1 97.31 203 THR A N 1
ATOM 1534 C CA . THR A 1 203 ? -2.975 35.375 2.367 1 97.31 203 THR A CA 1
ATOM 1535 C C . THR A 1 203 ? -1.632 36.031 2.648 1 97.31 203 THR A C 1
ATOM 1537 O O . THR A 1 203 ? -0.759 35.438 3.283 1 97.31 203 THR A O 1
ATOM 1540 N N . LEU A 1 204 ? -1.494 37.25 2.215 1 97.5 204 LEU A N 1
ATOM 1541 C CA . LEU A 1 204 ? -0.258 38 2.428 1 97.5 204 LEU A CA 1
ATOM 1542 C C . LEU A 1 204 ? -0.022 38.25 3.914 1 97.5 204 LEU A C 1
ATOM 1544 O O . LEU A 1 204 ? 1.113 38.156 4.391 1 97.5 204 LEU A O 1
ATOM 1548 N N . ASP A 1 205 ? -1.089 38.562 4.68 1 98.31 205 ASP A N 1
ATOM 1549 C CA . ASP A 1 205 ? -0.978 38.75 6.121 1 98.31 205 ASP A CA 1
ATOM 1550 C C . ASP A 1 205 ? -0.515 37.469 6.82 1 98.31 205 ASP A C 1
ATOM 1552 O O . ASP A 1 205 ? 0.305 37.531 7.738 1 98.31 205 ASP A O 1
ATOM 1556 N N . GLU A 1 206 ? -1.065 36.344 6.406 1 98.44 206 GLU A N 1
ATOM 1557 C CA . GLU A 1 206 ? -0.685 35.062 6.984 1 98.44 206 GLU A CA 1
ATOM 1558 C C . GLU A 1 206 ? 0.787 34.75 6.723 1 98.44 206 GLU A C 1
ATOM 1560 O O . GLU A 1 206 ? 1.497 34.281 7.613 1 98.44 206 GLU A O 1
ATOM 1565 N N . LEU A 1 207 ? 1.273 35 5.488 1 98.25 207 LEU A N 1
ATOM 1566 C CA . LEU A 1 207 ? 2.68 34.812 5.145 1 98.25 207 LEU A CA 1
ATOM 1567 C C . LEU A 1 207 ? 3.566 35.719 5.988 1 98.25 207 LEU A C 1
ATOM 1569 O O . LEU A 1 207 ? 4.609 35.312 6.488 1 98.25 207 LEU A O 1
ATOM 1573 N N . ALA A 1 208 ? 3.148 36.938 6.145 1 98 208 ALA A N 1
ATOM 1574 C CA . ALA A 1 208 ? 3.936 37.938 6.863 1 98 208 ALA A CA 1
ATOM 1575 C C . ALA A 1 208 ? 4.117 37.531 8.328 1 98 208 ALA A C 1
ATOM 1577 O O . ALA A 1 208 ? 5.227 37.625 8.867 1 98 208 ALA A O 1
ATOM 1578 N N . ILE A 1 209 ? 3.078 37.125 9.008 1 97.81 209 ILE A N 1
ATOM 1579 C CA . ILE A 1 209 ? 3.182 36.812 10.43 1 97.81 209 ILE A CA 1
ATOM 1580 C C . ILE A 1 209 ? 4.016 35.562 10.633 1 97.81 209 ILE A C 1
ATOM 1582 O O . ILE A 1 209 ? 4.73 35.438 11.633 1 97.81 209 ILE A O 1
ATOM 1586 N N . ALA A 1 210 ? 3.861 34.594 9.703 1 98 210 ALA A N 1
ATOM 1587 C CA . ALA A 1 210 ? 4.711 33.406 9.758 1 98 210 ALA A CA 1
ATOM 1588 C C . ALA A 1 210 ? 6.188 33.781 9.734 1 98 210 ALA A C 1
ATOM 1590 O O . ALA A 1 210 ? 6.977 33.312 10.555 1 98 210 ALA A O 1
ATOM 1591 N N . ARG A 1 211 ? 6.535 34.625 8.836 1 97.75 211 ARG A N 1
ATOM 1592 C CA . ARG A 1 211 ? 7.93 35 8.617 1 97.75 211 ARG A CA 1
ATOM 1593 C C . ARG A 1 211 ? 8.445 35.906 9.727 1 97.75 211 ARG A C 1
ATOM 1595 O O . ARG A 1 211 ? 9.641 35.906 10.039 1 97.75 211 ARG A O 1
ATOM 1602 N N . GLU A 1 212 ? 7.504 36.688 10.344 1 96.62 212 GLU A N 1
ATOM 1603 C CA . GLU A 1 212 ? 7.875 37.438 11.531 1 96.62 212 GLU A CA 1
ATOM 1604 C C . GLU A 1 212 ? 8.461 36.531 12.609 1 96.62 212 GLU A C 1
ATOM 1606 O O . GLU A 1 212 ? 9.328 36.938 13.375 1 96.62 212 GLU A O 1
ATOM 1611 N N . ARG A 1 213 ? 7.98 35.312 12.617 1 95.25 213 ARG A N 1
ATOM 1612 C CA . ARG A 1 213 ? 8.398 34.406 13.664 1 95.25 213 ARG A CA 1
ATOM 1613 C C . ARG A 1 213 ? 9.352 33.344 13.109 1 95.25 213 ARG A C 1
ATOM 1615 O O . ARG A 1 213 ? 9.68 32.375 13.797 1 95.25 213 ARG A O 1
ATOM 1622 N N . GLY A 1 214 ? 9.789 33.562 11.836 1 95.19 214 GLY A N 1
ATOM 1623 C CA . GLY A 1 214 ? 10.656 32.562 11.227 1 95.19 214 GLY A CA 1
ATOM 1624 C C . GLY A 1 214 ? 10.039 31.172 11.164 1 95.19 214 GLY A C 1
ATOM 1625 O O . GLY A 1 214 ? 10.734 30.172 11.344 1 95.19 214 GLY A O 1
ATOM 1626 N N . ALA A 1 215 ? 8.758 31.125 11.008 1 96.88 215 ALA A N 1
ATOM 1627 C CA . ALA A 1 215 ? 8.016 29.859 11.086 1 96.88 215 ALA A CA 1
ATOM 1628 C C . ALA A 1 215 ? 7.973 29.172 9.727 1 96.88 215 ALA A C 1
ATOM 1630 O O . ALA A 1 215 ? 8 29.828 8.68 1 96.88 215 ALA A O 1
ATOM 1631 N N . LEU A 1 216 ? 7.98 27.844 9.719 1 97.88 216 LEU A N 1
ATOM 1632 C CA . LEU A 1 216 ? 7.695 27.031 8.539 1 97.88 216 LEU A CA 1
ATOM 1633 C C . LEU A 1 216 ? 6.297 27.312 8.008 1 97.88 216 LEU A C 1
ATOM 1635 O O . LEU A 1 216 ? 5.363 27.547 8.781 1 97.88 216 LEU A O 1
ATOM 1639 N N . ILE A 1 217 ? 6.148 27.375 6.664 1 98.75 217 ILE A N 1
ATOM 1640 C CA . ILE A 1 217 ? 4.859 27.609 6.027 1 98.75 217 ILE A CA 1
ATOM 1641 C C . ILE A 1 217 ? 4.469 26.406 5.176 1 98.75 217 ILE A C 1
ATOM 1643 O O . ILE A 1 217 ? 5.312 25.828 4.477 1 98.75 217 ILE A O 1
ATOM 1647 N N . VAL A 1 218 ? 3.24 25.969 5.285 1 98.81 218 VAL A N 1
ATOM 1648 C CA . VAL A 1 218 ? 2.723 24.906 4.43 1 98.81 218 VAL A CA 1
ATOM 1649 C C . VAL A 1 218 ? 1.429 25.359 3.764 1 98.81 218 VAL A C 1
ATOM 1651 O O . VAL A 1 218 ? 0.665 26.125 4.344 1 98.81 218 VAL A O 1
ATOM 1654 N N . ASN A 1 219 ? 1.234 24.969 2.523 1 97.81 219 ASN A N 1
ATOM 1655 C CA . ASN A 1 219 ? 0.04 25.328 1.763 1 97.81 219 ASN A CA 1
ATOM 1656 C C . ASN A 1 219 ? -0.369 24.203 0.812 1 97.81 219 ASN A C 1
ATOM 1658 O O . ASN A 1 219 ? 0.486 23.516 0.244 1 97.81 219 ASN A O 1
ATOM 1662 N N . HIS A 1 220 ? -1.713 23.891 0.717 1 98.38 220 HIS A N 1
ATOM 1663 C CA . HIS A 1 220 ? -2.193 23.141 -0.431 1 98.38 220 HIS A CA 1
ATOM 1664 C C . HIS A 1 220 ? -1.982 23.906 -1.729 1 98.38 220 HIS A C 1
ATOM 1666 O O . HIS A 1 220 ? -2.465 25.031 -1.874 1 98.38 220 HIS A O 1
ATOM 1672 N N . THR A 1 221 ? -1.315 23.328 -2.672 1 98.44 221 THR A N 1
ATOM 1673 C CA . THR A 1 221 ? -0.882 24.062 -3.848 1 98.44 221 THR A CA 1
ATOM 1674 C C . THR A 1 221 ? -1.299 23.344 -5.129 1 98.44 221 THR A C 1
ATOM 1676 O O . THR A 1 221 ? -0.856 22.234 -5.391 1 98.44 221 THR A O 1
ATOM 1679 N N . GLY A 1 222 ? -2.119 23.969 -5.977 1 97.25 222 GLY A N 1
ATOM 1680 C CA . GLY A 1 222 ? -2.438 23.516 -7.32 1 97.25 222 GLY A CA 1
ATOM 1681 C C . GLY A 1 222 ? -2.973 22.109 -7.359 1 97.25 222 GLY A C 1
ATOM 1682 O O . GLY A 1 222 ? -2.479 21.266 -8.117 1 97.25 222 GLY A O 1
ATOM 1683 N N . CYS A 1 223 ? -4.02 21.797 -6.535 1 95.44 223 CYS A N 1
ATOM 1684 C CA . CYS A 1 223 ? -4.488 20.422 -6.473 1 95.44 223 CYS A CA 1
ATOM 1685 C C . CYS A 1 223 ? -5.969 20.328 -6.816 1 95.44 223 CYS A C 1
ATOM 1687 O O . CYS A 1 223 ? -6.543 19.234 -6.816 1 95.44 223 CYS A O 1
ATOM 1689 N N . VAL A 1 224 ? -6.633 21.469 -7.043 1 95.25 224 VAL A N 1
ATOM 1690 C CA . VAL A 1 224 ? -8.023 21.484 -7.5 1 95.25 224 VAL A CA 1
ATOM 1691 C C . VAL A 1 224 ? -8.078 21.906 -8.961 1 95.25 224 VAL A C 1
ATOM 1693 O O . VAL A 1 224 ? -8.008 23.094 -9.273 1 95.25 224 VAL A O 1
ATOM 1696 N N . TRP A 1 225 ? -8.312 21 -9.805 1 94.69 225 TRP A N 1
ATOM 1697 C CA . TRP A 1 225 ? -8.336 21.25 -11.242 1 94.69 225 TRP A CA 1
ATOM 1698 C C . TRP A 1 225 ? -9.516 22.141 -11.625 1 94.69 225 TRP A C 1
ATOM 1700 O O . TRP A 1 225 ? -10.617 21.969 -11.109 1 94.69 225 TRP A O 1
ATOM 1710 N N . GLY A 1 226 ? -9.258 23.094 -12.508 1 91.44 226 GLY A N 1
ATOM 1711 C CA . GLY A 1 226 ? -10.312 23.938 -13.031 1 91.44 226 GLY A CA 1
ATOM 1712 C C . GLY A 1 226 ? -10.703 25.078 -12.102 1 91.44 226 GLY A C 1
ATOM 1713 O O . GLY A 1 226 ? -11.617 25.844 -12.391 1 91.44 226 GLY A O 1
ATOM 1714 N N . SER A 1 227 ? -10.062 25.219 -10.992 1 94 227 SER A N 1
ATOM 1715 C CA . SER A 1 227 ? -10.352 26.266 -10.016 1 94 227 SER A CA 1
ATOM 1716 C C . SER A 1 227 ? -9.094 27.031 -9.648 1 94 227 SER A C 1
ATOM 1718 O O . SER A 1 227 ? -7.992 26.484 -9.664 1 94 227 SER A O 1
ATOM 1720 N N . ALA A 1 228 ? -9.273 28.281 -9.258 1 94.81 228 ALA A N 1
ATOM 1721 C CA . ALA A 1 228 ? -8.156 29.094 -8.781 1 94.81 228 ALA A CA 1
ATOM 1722 C C . ALA A 1 228 ? -7.895 28.828 -7.297 1 94.81 228 ALA A C 1
ATOM 1724 O O . ALA A 1 228 ? -6.848 29.219 -6.77 1 94.81 228 ALA A O 1
ATOM 1725 N N . LEU A 1 229 ? -8.68 28.125 -6.625 1 93.38 229 LEU A N 1
ATOM 1726 C CA . LEU A 1 229 ? -8.797 28.016 -5.172 1 93.38 229 LEU A CA 1
ATOM 1727 C C . LEU A 1 229 ? -7.441 27.703 -4.543 1 93.38 229 LEU A C 1
ATOM 1729 O O . LEU A 1 229 ? -7.082 28.297 -3.518 1 93.38 229 LEU A O 1
ATOM 1733 N N . THR A 1 230 ? -6.684 26.766 -5.121 1 93.31 230 THR A N 1
ATOM 1734 C CA . THR A 1 230 ? -5.438 26.312 -4.504 1 93.31 230 THR A CA 1
ATOM 1735 C C . THR A 1 230 ? -4.234 26.781 -5.324 1 93.31 230 THR A C 1
ATOM 1737 O O . THR A 1 230 ? -3.148 26.203 -5.215 1 93.31 230 THR A O 1
ATOM 1740 N N . PHE A 1 231 ? -4.465 27.734 -6.07 1 93.31 231 PHE A N 1
ATOM 1741 C CA . PHE A 1 231 ? -3.361 28.281 -6.859 1 93.31 231 PHE A CA 1
ATOM 1742 C C . PHE A 1 231 ? -2.797 29.531 -6.211 1 93.31 231 PHE A C 1
ATOM 1744 O O . PHE A 1 231 ? -3.078 29.812 -5.047 1 93.31 231 PHE A O 1
ATOM 1751 N N . GLY A 1 232 ? -1.774 30.203 -6.871 1 95.31 232 GLY A N 1
ATOM 1752 C CA . GLY A 1 232 ? -1.18 31.391 -6.289 1 95.31 232 GLY A CA 1
ATOM 1753 C C . GLY A 1 232 ? 0.326 31.453 -6.461 1 95.31 232 GLY A C 1
ATOM 1754 O O . GLY A 1 232 ? 0.951 32.469 -6.156 1 95.31 232 GLY A O 1
ATOM 1755 N N . VAL A 1 233 ? 0.887 30.375 -7.008 1 97.75 233 VAL A N 1
ATOM 1756 C CA . VAL A 1 233 ? 2.336 30.297 -7.176 1 97.75 233 VAL A CA 1
ATOM 1757 C C . VAL A 1 233 ? 2.818 31.469 -8.031 1 97.75 233 VAL A C 1
ATOM 1759 O O . VAL A 1 233 ? 3.789 32.156 -7.688 1 97.75 233 VAL A O 1
ATOM 1762 N N . THR A 1 234 ? 2.125 31.688 -9.148 1 97.12 234 THR A N 1
ATOM 1763 C CA . THR A 1 234 ? 2.5 32.75 -10.062 1 97.12 234 THR A CA 1
ATOM 1764 C C . THR A 1 234 ? 2.436 34.125 -9.375 1 97.12 234 THR A C 1
ATOM 1766 O O . THR A 1 234 ? 3.359 34.906 -9.492 1 97.12 234 THR A O 1
ATOM 1769 N N . GLU A 1 235 ? 1.368 34.375 -8.68 1 97.12 235 GLU A N 1
ATOM 1770 C CA . GLU A 1 235 ? 1.14 35.656 -8.016 1 97.12 235 GLU A CA 1
ATOM 1771 C C . GLU A 1 235 ? 2.125 35.875 -6.875 1 97.12 235 GLU A C 1
ATOM 1773 O O . GLU A 1 235 ? 2.645 36.969 -6.695 1 97.12 235 GLU A O 1
ATOM 1778 N N . LEU A 1 236 ? 2.367 34.844 -6.066 1 97.75 236 LEU A N 1
ATOM 1779 C CA . LEU A 1 236 ? 3.344 34.938 -4.984 1 97.75 236 LEU A CA 1
ATOM 1780 C C . LEU A 1 236 ? 4.75 35.125 -5.539 1 97.75 236 LEU A C 1
ATOM 1782 O O . LEU A 1 236 ? 5.562 35.844 -4.949 1 97.75 236 LEU A O 1
ATOM 1786 N N . ASP A 1 237 ? 5.082 34.438 -6.613 1 97.56 237 ASP A N 1
ATOM 1787 C CA . ASP A 1 237 ? 6.375 34.594 -7.27 1 97.56 237 ASP A CA 1
ATOM 1788 C C . ASP A 1 237 ? 6.586 36.031 -7.719 1 97.56 237 ASP A C 1
ATOM 1790 O O . ASP A 1 237 ? 7.672 36.594 -7.539 1 97.56 237 ASP A O 1
ATOM 1794 N N . ALA A 1 238 ? 5.559 36.625 -8.328 1 96.62 238 ALA A N 1
ATOM 1795 C CA . ALA A 1 238 ? 5.625 38 -8.828 1 96.62 238 ALA A CA 1
ATOM 1796 C C . ALA A 1 238 ? 5.934 38.969 -7.699 1 96.62 238 ALA A C 1
ATOM 1798 O O . ALA A 1 238 ? 6.566 40 -7.922 1 96.62 238 ALA A O 1
ATOM 1799 N N . LEU A 1 239 ? 5.523 38.625 -6.488 1 96.88 239 LEU A N 1
ATOM 1800 C CA . LEU A 1 239 ? 5.742 39.5 -5.332 1 96.88 239 LEU A CA 1
ATOM 1801 C C . LEU A 1 239 ? 7.039 39.125 -4.617 1 96.88 239 LEU A C 1
ATOM 1803 O O . LEU A 1 239 ? 7.387 39.719 -3.602 1 96.88 239 LEU A O 1
ATOM 1807 N N . GLY A 1 240 ? 7.73 38.062 -5.109 1 97 240 GLY A N 1
ATOM 1808 C CA . GLY A 1 240 ? 8.938 37.594 -4.453 1 97 240 GLY A CA 1
ATOM 1809 C C . GLY A 1 240 ? 8.672 36.906 -3.119 1 97 240 GLY A C 1
ATOM 1810 O O . GLY A 1 240 ? 9.508 36.969 -2.213 1 97 240 GLY A O 1
ATOM 1811 N N . MET A 1 241 ? 7.531 36.312 -2.967 1 97.19 241 MET A N 1
ATOM 1812 C CA . MET A 1 241 ? 7.109 35.812 -1.662 1 97.19 241 MET A CA 1
ATOM 1813 C C . MET A 1 241 ? 7.238 34.281 -1.589 1 97.19 241 MET A C 1
ATOM 1815 O O . MET A 1 241 ? 6.902 33.688 -0.571 1 97.19 241 MET A O 1
ATOM 1819 N N . LEU A 1 242 ? 7.691 33.656 -2.625 1 98.19 242 LEU A N 1
ATOM 1820 C CA . LEU A 1 242 ? 8.023 32.25 -2.547 1 98.19 242 LEU A CA 1
ATOM 1821 C C . LEU A 1 242 ? 9.367 32.031 -1.848 1 98.19 242 LEU A C 1
ATOM 1823 O O . LEU A 1 242 ? 10.148 32.969 -1.71 1 98.19 242 LEU A O 1
ATOM 1827 N N . GLY A 1 243 ? 9.641 30.844 -1.343 1 97.81 243 GLY A N 1
ATOM 1828 C CA . GLY A 1 243 ? 10.914 30.594 -0.682 1 97.81 243 GLY A CA 1
ATOM 1829 C C . GLY A 1 243 ? 11.055 29.172 -0.168 1 97.81 243 GLY A C 1
ATOM 1830 O O . GLY A 1 243 ? 10.117 28.375 -0.272 1 97.81 243 GLY A O 1
ATOM 1831 N N . PRO A 1 244 ? 12.242 28.859 0.319 1 97.94 244 PRO A N 1
ATOM 1832 C CA . PRO A 1 244 ? 12.531 27.516 0.809 1 97.94 244 PRO A CA 1
ATOM 1833 C C . PRO A 1 244 ? 11.805 27.188 2.109 1 97.94 244 PRO A C 1
ATOM 1835 O O . PRO A 1 244 ? 11.805 26.031 2.547 1 97.94 244 PRO A O 1
ATOM 1838 N N . ASP A 1 245 ? 11.164 28.219 2.699 1 98.25 245 ASP A N 1
ATOM 1839 C CA . ASP A 1 245 ? 10.445 28.031 3.955 1 98.25 245 ASP A CA 1
ATOM 1840 C C . ASP A 1 245 ? 9.016 27.562 3.703 1 98.25 245 ASP A C 1
ATOM 1842 O O . ASP A 1 245 ? 8.219 27.438 4.641 1 98.25 245 ASP A O 1
ATOM 1846 N N . ILE A 1 246 ? 8.648 27.266 2.434 1 98.75 246 ILE A N 1
ATOM 1847 C CA . ILE A 1 246 ? 7.289 26.875 2.098 1 98.75 246 ILE A CA 1
ATOM 1848 C C . ILE A 1 246 ? 7.27 25.422 1.627 1 98.75 246 ILE A C 1
ATOM 1850 O O . ILE A 1 246 ? 8 25.062 0.706 1 98.75 246 ILE A O 1
ATOM 1854 N N . VAL A 1 247 ? 6.496 24.594 2.291 1 98.88 247 VAL A N 1
ATOM 1855 C CA . VAL A 1 247 ? 6.18 23.25 1.828 1 98.88 247 VAL A CA 1
ATOM 1856 C C . VAL A 1 247 ? 4.895 23.266 1.006 1 98.88 247 VAL A C 1
ATOM 1858 O O . VAL A 1 247 ? 3.814 23.547 1.537 1 98.88 247 VAL A O 1
ATOM 1861 N N . HIS A 1 248 ? 5.008 23.062 -0.297 1 98.88 248 HIS A N 1
ATOM 1862 C CA . HIS A 1 248 ? 3.867 22.984 -1.203 1 98.88 248 HIS A CA 1
ATOM 1863 C C . HIS A 1 248 ? 3.318 21.562 -1.26 1 98.88 248 HIS A C 1
ATOM 1865 O O . HIS A 1 248 ? 3.986 20.656 -1.757 1 98.88 248 HIS A O 1
ATOM 1871 N N . VAL A 1 249 ? 2.115 21.375 -0.826 1 98.75 249 VAL A N 1
ATOM 1872 C CA . VAL A 1 249 ? 1.51 20.047 -0.733 1 98.75 249 VAL A CA 1
ATOM 1873 C C . VAL A 1 249 ? 0.734 19.734 -2.012 1 98.75 249 VAL A C 1
ATOM 1875 O O . VAL A 1 249 ? 0.043 20.609 -2.549 1 98.75 249 VAL A O 1
ATOM 1878 N N . HIS A 1 250 ? 0.868 18.5 -2.594 1 98.62 250 HIS A N 1
ATOM 1879 C CA . HIS A 1 250 ? 0.186 17.922 -3.748 1 98.62 250 HIS A CA 1
ATOM 1880 C C . HIS A 1 250 ? 0.799 18.422 -5.055 1 98.62 250 HIS A C 1
ATOM 1882 O O . HIS A 1 250 ? 1.714 17.781 -5.594 1 98.62 250 HIS A O 1
ATOM 1888 N N . CYS A 1 251 ? 0.4 19.641 -5.488 1 98.69 251 CYS A N 1
ATOM 1889 C CA . CYS A 1 251 ? 1.005 20.297 -6.641 1 98.69 251 CYS A CA 1
ATOM 1890 C C . CYS A 1 251 ? 0.597 19.625 -7.941 1 98.69 251 CYS A C 1
ATOM 1892 O O . CYS A 1 251 ? 1.27 19.766 -8.961 1 98.69 251 CYS A O 1
ATOM 1894 N N . ASN A 1 252 ? -0.479 18.828 -8.031 1 98.31 252 ASN A N 1
ATOM 1895 C CA . ASN A 1 252 ? -0.852 17.938 -9.117 1 98.31 252 ASN A CA 1
ATOM 1896 C C . ASN A 1 252 ? -1.165 18.703 -10.398 1 98.31 252 ASN A C 1
ATOM 1898 O O . ASN A 1 252 ? -1.035 18.172 -11.5 1 98.31 252 ASN A O 1
ATOM 1902 N N . ALA A 1 253 ? -1.588 19.984 -10.25 1 97.88 253 ALA A N 1
ATOM 1903 C CA . ALA A 1 253 ? -2.121 20.703 -11.398 1 97.88 253 ALA A CA 1
ATOM 1904 C C . ALA A 1 253 ? -1.196 21.859 -11.797 1 97.88 253 ALA A C 1
ATOM 1906 O O . ALA A 1 253 ? -1.595 22.75 -12.547 1 97.88 253 ALA A O 1
ATOM 1907 N N . LEU A 1 254 ? 0.026 21.875 -11.32 1 98.19 254 LEU A N 1
ATOM 1908 C CA . LEU A 1 254 ? 0.942 22.969 -11.594 1 98.19 254 LEU A CA 1
ATOM 1909 C C . LEU A 1 254 ? 1.4 22.953 -13.047 1 98.19 254 LEU A C 1
ATOM 1911 O O . LEU A 1 254 ? 1.618 21.875 -13.617 1 98.19 254 LEU A O 1
ATOM 1915 N N . SER A 1 255 ? 1.588 24.094 -13.625 1 97.25 255 SER A N 1
ATOM 1916 C CA . SER A 1 255 ? 2.137 24.281 -14.961 1 97.25 255 SER A CA 1
ATOM 1917 C C . SER A 1 255 ? 3.66 24.359 -14.93 1 97.25 255 SER A C 1
ATOM 1919 O O . SER A 1 255 ? 4.258 24.469 -13.859 1 97.25 255 SER A O 1
ATOM 1921 N N . ASP A 1 256 ? 4.27 24.344 -16.125 1 98 256 ASP A N 1
ATOM 1922 C CA . ASP A 1 256 ? 5.723 24.375 -16.25 1 98 256 ASP A CA 1
ATOM 1923 C C . ASP A 1 256 ? 6.293 25.641 -15.594 1 98 256 ASP A C 1
ATOM 1925 O O . ASP A 1 256 ? 7.254 25.562 -14.82 1 98 256 ASP A O 1
ATOM 1929 N N . PRO A 1 257 ? 5.691 26.828 -15.82 1 98.31 257 PRO A N 1
ATOM 1930 C CA . PRO A 1 257 ? 6.246 28.031 -15.18 1 98.31 257 PRO A CA 1
ATOM 1931 C C . PRO A 1 257 ? 6.16 27.984 -13.656 1 98.31 257 PRO A C 1
ATOM 1933 O O . PRO A 1 257 ? 7.051 28.484 -12.969 1 98.31 257 PRO A O 1
ATOM 1936 N N . GLU A 1 258 ? 5.133 27.438 -13.18 1 98.56 258 GLU A N 1
ATOM 1937 C CA . GLU A 1 258 ? 4.973 27.328 -11.727 1 98.56 258 GLU A CA 1
ATOM 1938 C C . GLU A 1 258 ? 6.004 26.391 -11.125 1 98.56 258 GLU A C 1
ATOM 1940 O O . GLU A 1 258 ? 6.582 26.672 -10.078 1 98.56 258 GLU A O 1
ATOM 1945 N N . TRP A 1 259 ? 6.234 25.266 -11.742 1 98.69 259 TRP A N 1
ATOM 1946 C CA . TRP A 1 259 ? 7.277 24.344 -11.297 1 98.69 259 TRP A CA 1
ATOM 1947 C C . TRP A 1 259 ? 8.641 25.031 -11.297 1 98.69 259 TRP A C 1
ATOM 1949 O O . TRP A 1 259 ? 9.43 24.859 -10.359 1 98.69 259 TRP A O 1
ATOM 1959 N N . LYS A 1 260 ? 8.906 25.75 -12.359 1 98.69 260 LYS A N 1
ATOM 1960 C CA . LYS A 1 260 ? 10.172 26.469 -12.453 1 98.69 260 LYS A CA 1
ATOM 1961 C C . LYS A 1 260 ? 10.32 27.469 -11.32 1 98.69 260 LYS A C 1
ATOM 1963 O O . LYS A 1 260 ? 11.414 27.641 -10.773 1 98.69 260 LYS A O 1
ATOM 1968 N N . ALA A 1 261 ? 9.234 28.141 -10.969 1 98.75 261 ALA A N 1
ATOM 1969 C CA . ALA A 1 261 ? 9.25 29.094 -9.859 1 98.75 261 ALA A CA 1
ATOM 1970 C C . ALA A 1 261 ? 9.578 28.391 -8.539 1 98.75 261 ALA A C 1
ATOM 1972 O O . ALA A 1 261 ? 10.375 28.891 -7.746 1 98.75 261 ALA A O 1
ATOM 1973 N N . LEU A 1 262 ? 8.906 27.219 -8.273 1 98.75 262 LEU A N 1
ATOM 1974 C CA . LEU A 1 262 ? 9.188 26.469 -7.062 1 98.75 262 LEU A CA 1
ATOM 1975 C C . LEU A 1 262 ? 10.656 26.062 -7 1 98.75 262 LEU A C 1
ATOM 1977 O O . LEU A 1 262 ? 11.305 26.203 -5.961 1 98.75 262 LEU A O 1
ATOM 1981 N N . ALA A 1 263 ? 11.164 25.547 -8.117 1 98.69 263 ALA A N 1
ATOM 1982 C CA . ALA A 1 263 ? 12.555 25.109 -8.172 1 98.69 263 ALA A CA 1
ATOM 1983 C C . ALA A 1 263 ? 13.508 26.281 -7.918 1 98.69 263 ALA A C 1
ATOM 1985 O O . ALA A 1 263 ? 14.453 26.156 -7.133 1 98.69 263 ALA A O 1
ATOM 1986 N N . ARG A 1 264 ? 13.242 27.375 -8.609 1 98.62 264 ARG A N 1
ATOM 1987 C CA . ARG A 1 264 ? 14.086 28.562 -8.516 1 98.62 264 ARG A CA 1
ATOM 1988 C C . ARG A 1 264 ? 14.141 29.078 -7.082 1 98.62 264 ARG A C 1
ATOM 1990 O O . ARG A 1 264 ? 15.188 29.547 -6.621 1 98.62 264 ARG A O 1
ATOM 1997 N N . THR A 1 265 ? 13.07 29.078 -6.363 1 98.56 265 THR A N 1
ATOM 1998 C CA . THR A 1 265 ? 12.961 29.719 -5.059 1 98.56 265 THR A CA 1
ATOM 1999 C C . THR A 1 265 ? 13.242 28.719 -3.938 1 98.56 265 THR A C 1
ATOM 2001 O O . THR A 1 265 ? 13.289 29.094 -2.764 1 98.56 265 THR A O 1
ATOM 2004 N N . GLY A 1 266 ? 13.359 27.422 -4.277 1 98.31 266 GLY A N 1
ATOM 2005 C CA . GLY A 1 266 ? 13.727 26.406 -3.305 1 98.31 266 GLY A CA 1
ATOM 2006 C C . GLY A 1 266 ? 12.531 25.812 -2.576 1 98.31 266 GLY A C 1
ATOM 2007 O O . GLY A 1 266 ? 12.664 25.297 -1.464 1 98.31 266 GLY A O 1
ATOM 2008 N N . GLY A 1 267 ? 11.359 25.984 -3.16 1 98.44 267 GLY A N 1
ATOM 2009 C CA . GLY A 1 267 ? 10.164 25.406 -2.568 1 98.44 267 GLY A CA 1
ATOM 2010 C C . GLY A 1 267 ? 10.273 23.906 -2.34 1 98.44 267 GLY A C 1
ATOM 2011 O O . GLY A 1 267 ? 11.023 23.219 -3.039 1 98.44 267 GLY A O 1
ATOM 2012 N N . LYS A 1 268 ? 9.656 23.422 -1.292 1 98.81 268 LYS A N 1
ATOM 2013 C CA . LYS A 1 268 ? 9.609 22 -0.969 1 98.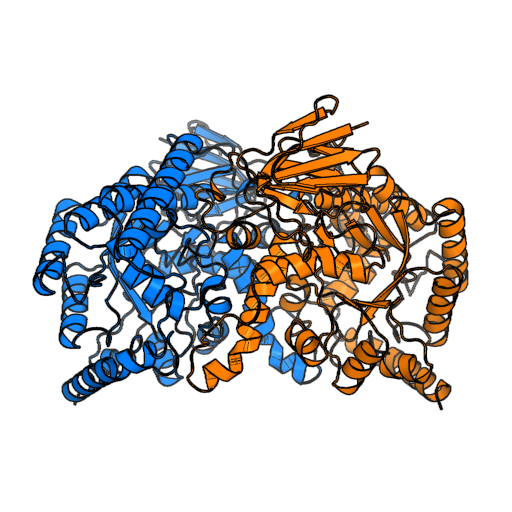81 268 LYS A CA 1
ATOM 2014 C C . LYS A 1 268 ? 8.281 21.391 -1.399 1 98.81 268 LYS A C 1
ATOM 2016 O O . LYS A 1 268 ? 7.266 22.078 -1.46 1 98.81 268 LYS A O 1
ATOM 2021 N N . VAL A 1 269 ? 8.297 20.109 -1.748 1 98.88 269 VAL A N 1
ATOM 2022 C CA . VAL A 1 269 ? 7.102 19.453 -2.279 1 98.88 269 VAL A CA 1
ATOM 2023 C C . VAL A 1 269 ? 6.73 18.266 -1.401 1 98.88 269 VAL A C 1
ATOM 2025 O O . VAL A 1 269 ? 7.582 17.438 -1.086 1 98.88 269 VAL A O 1
ATOM 2028 N N . SER A 1 270 ? 5.508 18.219 -0.983 1 98.94 270 SER A N 1
ATOM 2029 C CA . SER A 1 270 ? 4.969 17.078 -0.241 1 98.94 270 SER A CA 1
ATOM 2030 C C . SER A 1 270 ? 3.947 16.312 -1.073 1 98.94 270 SER A C 1
ATOM 2032 O O . SER A 1 270 ? 2.959 16.891 -1.539 1 98.94 270 SER A O 1
ATOM 2034 N N . ILE A 1 271 ? 4.176 15.07 -1.267 1 98.88 271 ILE A N 1
ATOM 2035 C CA . ILE A 1 271 ? 3.312 14.211 -2.072 1 98.88 271 ILE A CA 1
ATOM 2036 C C . ILE A 1 271 ? 2.549 13.25 -1.165 1 98.88 271 ILE A C 1
ATOM 2038 O O . ILE A 1 271 ? 3.152 12.531 -0.361 1 98.88 271 ILE A O 1
ATOM 2042 N N . SER A 1 272 ? 1.293 13.273 -1.152 1 98.62 272 SER A N 1
ATOM 2043 C CA . SER A 1 272 ? 0.427 12.297 -0.492 1 98.62 272 SER A CA 1
ATOM 2044 C C . SER A 1 272 ? -0.189 11.336 -1.499 1 98.62 272 SER A C 1
ATOM 2046 O O . SER A 1 272 ? -1.337 11.516 -1.913 1 98.62 272 SER A O 1
ATOM 2048 N N . VAL A 1 273 ? 0.454 10.289 -1.787 1 98.44 273 VAL A N 1
ATOM 2049 C CA . VAL A 1 273 ? 0.234 9.422 -2.939 1 98.44 273 VAL A CA 1
ATOM 2050 C C . VAL A 1 273 ? -1.191 8.875 -2.91 1 98.44 273 VAL A C 1
ATOM 2052 O O . VAL A 1 273 ? -1.94 9.023 -3.879 1 98.44 273 VAL A O 1
ATOM 2055 N N . GLU A 1 274 ? -1.618 8.328 -1.83 1 98.25 274 GLU A N 1
ATOM 2056 C CA . GLU A 1 274 ? -2.902 7.633 -1.763 1 98.25 274 GLU A CA 1
ATOM 2057 C C . GLU A 1 274 ? -4.062 8.625 -1.827 1 98.25 274 GLU A C 1
ATOM 2059 O O . GLU A 1 274 ? -5.07 8.359 -2.488 1 98.25 274 GLU A O 1
ATOM 2064 N N . THR A 1 275 ? -3.922 9.75 -1.129 1 98.56 275 THR A N 1
ATOM 2065 C CA . THR A 1 275 ? -4.957 10.773 -1.213 1 98.56 275 THR A CA 1
ATOM 2066 C C . THR A 1 275 ? -5.137 11.242 -2.652 1 98.56 275 THR A C 1
ATOM 2068 O O . THR A 1 275 ? -6.262 11.344 -3.145 1 98.56 275 THR A O 1
ATOM 2071 N N . GLU A 1 276 ? -4.051 11.523 -3.293 1 98.56 276 GLU A N 1
ATOM 2072 C CA . GLU A 1 276 ? -4.078 12.094 -4.637 1 98.56 276 GLU A CA 1
ATOM 2073 C C . GLU A 1 276 ? -4.668 11.117 -5.645 1 98.56 276 GLU A C 1
ATOM 2075 O O . GLU A 1 276 ? -5.469 11.5 -6.5 1 98.56 276 GLU A O 1
ATOM 2080 N N . LEU A 1 277 ? -4.34 9.828 -5.512 1 98.12 277 LEU A N 1
ATOM 2081 C CA . LEU A 1 277 ? -4.855 8.805 -6.414 1 98.12 277 LEU A CA 1
ATOM 2082 C C . LEU A 1 277 ? -6.336 8.555 -6.164 1 98.12 277 LEU A C 1
ATOM 2084 O O . LEU A 1 277 ? -7.105 8.367 -7.109 1 98.12 277 LEU A O 1
ATOM 2088 N N . ASN A 1 278 ? -6.75 8.578 -4.969 1 98.5 278 ASN A N 1
ATOM 2089 C CA . ASN A 1 278 ? -8.07 8.078 -4.613 1 98.5 278 ASN A CA 1
ATOM 2090 C C . ASN A 1 278 ? -9.125 9.188 -4.668 1 98.5 278 ASN A C 1
ATOM 2092 O O . ASN A 1 278 ? -10.312 8.906 -4.852 1 98.5 278 ASN A O 1
ATOM 2096 N N . MET A 1 279 ? -8.703 10.438 -4.527 1 97.81 279 MET A N 1
ATOM 2097 C CA . MET A 1 279 ? -9.695 11.492 -4.395 1 97.81 279 MET A CA 1
ATOM 2098 C C . MET A 1 279 ? -9.773 12.328 -5.668 1 97.81 279 MET A C 1
ATOM 2100 O O . MET A 1 279 ? -10.375 13.406 -5.672 1 97.81 279 MET A O 1
ATOM 2104 N N . GLY A 1 280 ? -9.148 11.883 -6.723 1 96.94 280 GLY A N 1
ATOM 2105 C CA . GLY A 1 280 ? -9.289 12.484 -8.039 1 96.94 280 GLY A CA 1
ATOM 2106 C C . GLY A 1 280 ? -8.445 13.727 -8.219 1 96.94 280 GLY A C 1
ATOM 2107 O O . GLY A 1 280 ? -8.812 14.641 -8.961 1 96.94 280 GLY A O 1
ATOM 2108 N N . MET A 1 281 ? -7.305 13.773 -7.535 1 97.62 281 MET A N 1
ATOM 2109 C CA . MET A 1 281 ? -6.488 14.984 -7.559 1 97.62 281 MET A CA 1
ATOM 2110 C C . MET A 1 281 ? -5.508 14.953 -8.727 1 97.62 281 MET A C 1
ATOM 2112 O O . MET A 1 281 ? -4.891 15.969 -9.047 1 97.62 281 MET A O 1
ATOM 2116 N N . GLY A 1 282 ? -5.398 13.781 -9.344 1 96.56 282 GLY A N 1
ATOM 2117 C CA . GLY A 1 282 ? -4.5 13.664 -10.484 1 96.56 282 GLY A CA 1
ATOM 2118 C C . GLY A 1 282 ? -3.213 12.938 -10.156 1 96.56 282 GLY A C 1
ATOM 2119 O O . GLY A 1 282 ? -3.137 12.227 -9.148 1 96.56 282 GLY A O 1
ATOM 2120 N N . ARG A 1 283 ? -2.215 13.055 -10.992 1 95.94 283 ARG A N 1
ATOM 2121 C CA . ARG A 1 283 ? -0.963 12.305 -10.961 1 95.94 283 ARG A CA 1
ATOM 2122 C C . ARG A 1 283 ? -0.061 12.797 -9.836 1 95.94 283 ARG A C 1
ATOM 2124 O O . ARG A 1 283 ? 0.246 13.984 -9.75 1 95.94 283 ARG A O 1
ATOM 2131 N N . PRO A 1 284 ? 0.384 11.82 -8.891 1 98.38 284 PRO A N 1
ATOM 2132 C CA . PRO A 1 284 ? 1.463 12.234 -7.996 1 98.38 284 PRO A CA 1
ATOM 2133 C C . PRO A 1 284 ? 2.674 12.789 -8.742 1 98.38 284 PRO A C 1
ATOM 2135 O O . PRO A 1 284 ? 3.025 12.281 -9.812 1 98.38 284 PRO A O 1
ATOM 2138 N N . VAL A 1 285 ? 3.41 13.695 -8.258 1 98.69 285 VAL A N 1
ATOM 2139 C CA . VAL A 1 285 ? 4.23 14.578 -9.078 1 98.69 285 VAL A CA 1
ATOM 2140 C C . VAL A 1 285 ? 5.699 14.172 -8.969 1 98.69 285 VAL A C 1
ATOM 2142 O O . VAL A 1 285 ? 6.594 15.016 -9.047 1 98.69 285 VAL A O 1
ATOM 2145 N N . PHE A 1 286 ? 6.008 12.906 -8.773 1 98.62 286 PHE A N 1
ATOM 2146 C CA . PHE A 1 286 ? 7.383 12.43 -8.719 1 98.62 286 PHE A CA 1
ATOM 2147 C C . PHE A 1 286 ? 8.133 12.781 -10 1 98.62 286 PHE A C 1
ATOM 2149 O O . PHE A 1 286 ? 9.289 13.211 -9.945 1 98.62 286 PHE A O 1
ATOM 2156 N N . ALA A 1 287 ? 7.516 12.594 -11.156 1 97.25 287 ALA A N 1
ATOM 2157 C CA . ALA A 1 287 ? 8.148 12.891 -12.438 1 97.25 287 ALA A CA 1
ATOM 2158 C C . ALA A 1 287 ? 8.477 14.375 -12.555 1 97.25 287 ALA A C 1
ATOM 2160 O O . ALA A 1 287 ? 9.531 14.742 -13.062 1 97.25 287 ALA A O 1
ATOM 2161 N N . ALA A 1 288 ? 7.508 15.234 -12.125 1 98.12 288 ALA A N 1
ATOM 2162 C CA . ALA A 1 288 ? 7.75 16.672 -12.156 1 98.12 288 ALA A CA 1
ATOM 2163 C C . ALA A 1 288 ? 8.914 17.047 -11.242 1 98.12 288 ALA A C 1
ATOM 2165 O O . ALA A 1 288 ? 9.758 17.875 -11.609 1 98.12 288 ALA A O 1
ATOM 2166 N N . CYS A 1 289 ? 8.93 16.469 -10.047 1 98.69 289 CYS A N 1
ATOM 2167 C CA . CYS A 1 289 ? 10.039 16.719 -9.133 1 98.69 289 CYS A CA 1
ATOM 2168 C C . CYS A 1 289 ? 11.375 16.359 -9.781 1 98.69 289 CYS A C 1
ATOM 2170 O O . CYS A 1 289 ? 12.344 17.125 -9.68 1 98.69 289 CYS A O 1
ATOM 2172 N N . ARG A 1 290 ? 11.438 15.195 -10.422 1 97.25 290 ARG A N 1
ATOM 2173 C CA . ARG A 1 290 ? 12.656 14.781 -11.109 1 97.25 290 ARG A CA 1
ATOM 2174 C C . ARG A 1 290 ? 13.016 15.758 -12.219 1 97.25 290 ARG A C 1
ATOM 2176 O O . ARG A 1 290 ? 14.172 16.141 -12.359 1 97.25 290 ARG A O 1
ATOM 2183 N N . GLN A 1 291 ? 12.047 16.156 -13.008 1 97.5 291 GLN A N 1
ATOM 2184 C CA . GLN A 1 291 ? 12.25 17.016 -14.164 1 97.5 291 GLN A CA 1
ATOM 2185 C C . GLN A 1 291 ? 12.797 18.375 -13.75 1 97.5 291 GLN A C 1
ATOM 2187 O O . GLN A 1 291 ? 13.664 18.938 -14.422 1 97.5 291 GLN A O 1
ATOM 2192 N N . TYR A 1 292 ? 12.297 18.922 -12.656 1 98.5 292 TYR A N 1
ATOM 2193 C CA . TYR A 1 292 ? 12.633 20.297 -12.289 1 98.5 292 TYR A CA 1
ATOM 2194 C C . TYR A 1 292 ? 13.648 20.328 -11.156 1 98.5 292 TYR A C 1
ATOM 2196 O O . TYR A 1 292 ? 14.016 21.406 -10.68 1 98.5 292 TYR A O 1
ATOM 2204 N N . GLY A 1 293 ? 14.086 19.172 -10.688 1 98.12 293 GLY A N 1
ATOM 2205 C CA . GLY A 1 293 ? 15.156 19.078 -9.703 1 98.12 293 GLY A CA 1
ATOM 2206 C C . GLY A 1 293 ? 14.688 19.375 -8.289 1 98.12 293 GLY A C 1
ATOM 2207 O O . GLY A 1 293 ? 15.383 20.047 -7.527 1 98.12 293 GLY A O 1
ATOM 2208 N N . LEU A 1 294 ? 13.516 19.047 -7.922 1 98.69 294 LEU A N 1
ATOM 2209 C CA . LEU A 1 294 ? 12.984 19.188 -6.57 1 98.69 294 LEU A CA 1
ATOM 2210 C C . LEU A 1 294 ? 12.977 17.844 -5.844 1 98.69 294 LEU A C 1
ATOM 2212 O O . LEU A 1 294 ? 12.758 16.797 -6.461 1 98.69 294 LEU A O 1
ATOM 2216 N N . ALA A 1 295 ? 13.25 17.828 -4.555 1 98.62 295 ALA A N 1
ATOM 2217 C CA . ALA A 1 295 ? 13.25 16.594 -3.758 1 98.62 295 ALA A CA 1
ATOM 2218 C C . ALA A 1 295 ? 11.844 16.234 -3.301 1 98.62 295 ALA A C 1
ATOM 2220 O O . ALA A 1 295 ? 11.211 17 -2.557 1 98.62 295 ALA A O 1
ATOM 2221 N N . PRO A 1 296 ? 11.375 15.102 -3.752 1 98.56 296 PRO A N 1
ATOM 2222 C CA . PRO A 1 296 ? 10.047 14.703 -3.26 1 98.56 296 PRO A CA 1
ATOM 2223 C C . PRO A 1 296 ? 10.062 14.32 -1.782 1 98.56 296 PRO A C 1
ATOM 2225 O O . PRO A 1 296 ? 11.078 13.852 -1.269 1 98.56 296 PRO A O 1
ATOM 2228 N N . THR A 1 297 ? 9.031 14.57 -1.116 1 98.94 297 THR A N 1
ATOM 2229 C CA . THR A 1 297 ? 8.766 14.016 0.208 1 98.94 297 THR A CA 1
ATOM 2230 C C . THR A 1 297 ? 7.41 13.312 0.238 1 98.94 297 THR A C 1
ATOM 2232 O O . THR A 1 297 ? 6.672 13.344 -0.746 1 98.94 297 THR A O 1
ATOM 2235 N N . LEU A 1 298 ? 7.102 12.609 1.355 1 98.88 298 LEU A N 1
ATOM 2236 C CA . LEU A 1 298 ? 5.871 11.844 1.466 1 98.88 298 LEU A CA 1
ATOM 2237 C C . LEU A 1 298 ? 5.055 12.289 2.676 1 98.88 298 LEU A C 1
ATOM 2239 O O . LEU A 1 298 ? 5.609 12.828 3.637 1 98.88 298 LEU A O 1
ATOM 2243 N N . SER A 1 299 ? 3.814 12.031 2.578 1 98.81 299 SER A N 1
ATOM 2244 C CA . SER A 1 299 ? 2.951 12.336 3.715 1 98.81 299 SER A CA 1
ATOM 2245 C C . SER A 1 299 ? 1.738 11.414 3.75 1 98.81 299 SER A C 1
ATOM 2247 O O . SER A 1 299 ? 1.316 10.891 2.713 1 98.81 299 SER A O 1
ATOM 2249 N N . ALA A 1 300 ? 1.189 11.242 4.902 1 98 300 ALA A N 1
ATOM 2250 C CA . ALA A 1 300 ? -0.045 10.484 5.086 1 98 300 ALA A CA 1
ATOM 2251 C C . ALA A 1 300 ? -1.267 11.328 4.734 1 98 300 ALA A C 1
ATOM 2253 O O . ALA A 1 300 ? -2.307 10.789 4.344 1 98 300 ALA A O 1
ATOM 2254 N N . ASP A 1 301 ? -1.131 12.664 4.914 1 98.62 301 ASP A N 1
ATOM 2255 C CA . ASP A 1 301 ? -2.182 13.625 4.602 1 98.62 301 ASP A CA 1
ATOM 2256 C C . ASP A 1 301 ? -3.412 13.406 5.48 1 98.62 301 ASP A C 1
ATOM 2258 O O . ASP A 1 301 ? -3.398 13.727 6.668 1 98.62 301 ASP A O 1
ATOM 2262 N N . VAL A 1 302 ? -4.461 12.734 5.09 1 98.38 302 VAL A N 1
ATOM 2263 C CA . VAL A 1 302 ? -5.699 12.648 5.859 1 98.38 302 VAL A CA 1
ATOM 2264 C C . VAL A 1 302 ? -5.934 11.203 6.297 1 98.38 302 VAL A C 1
ATOM 2266 O O . VAL A 1 302 ? -6.145 10.32 5.465 1 98.38 302 VAL A O 1
ATOM 2269 N N . ILE A 1 303 ? -6.004 10.953 7.586 1 97 303 ILE A N 1
ATOM 2270 C CA . ILE A 1 303 ? -6.258 9.633 8.141 1 97 303 ILE A CA 1
ATOM 2271 C C . ILE A 1 303 ? -7.738 9.281 7.984 1 97 303 ILE A C 1
ATOM 2273 O O . ILE A 1 303 ? -8.125 8.117 8.117 1 97 303 ILE A O 1
ATOM 2277 N N . SER A 1 304 ? -8.492 10.297 7.652 1 97.88 304 SER A N 1
ATOM 2278 C CA . SER A 1 304 ? -9.883 10.039 7.293 1 97.88 304 SER A CA 1
ATOM 2279 C C . SER A 1 304 ? -9.984 9.156 6.059 1 97.88 304 SER A C 1
ATOM 2281 O O . SER A 1 304 ? -11.039 8.594 5.77 1 97.88 304 SER A O 1
ATOM 2283 N N . LEU A 1 305 ? -8.93 9.039 5.312 1 97.94 305 LEU A N 1
ATOM 2284 C CA . LEU A 1 305 ? -8.836 8.086 4.207 1 97.94 305 LEU A CA 1
ATOM 2285 C C . LEU A 1 305 ? -7.695 7.102 4.434 1 97.94 305 LEU A C 1
ATOM 2287 O O . LEU A 1 305 ? -7.918 5.891 4.492 1 97.94 305 LEU A O 1
ATOM 2291 N N . ASN A 1 306 ? -6.527 7.586 4.648 1 97.5 306 ASN A N 1
ATOM 2292 C CA . ASN A 1 306 ? -5.293 6.805 4.637 1 97.5 306 ASN A CA 1
ATOM 2293 C C . ASN A 1 306 ? -4.957 6.266 6.023 1 97.5 306 ASN A C 1
ATOM 2295 O O . ASN A 1 306 ? -5.352 6.852 7.035 1 97.5 306 ASN A O 1
ATOM 2299 N N . SER A 1 307 ? -4.16 5.195 6.074 1 95.38 307 SER A N 1
ATOM 2300 C CA . SER A 1 307 ? -3.535 4.816 7.336 1 95.38 307 SER A CA 1
ATOM 2301 C C . SER A 1 307 ? -2.479 5.832 7.754 1 95.38 307 SER A C 1
ATOM 2303 O O . SER A 1 307 ? -1.983 6.598 6.926 1 95.38 307 SER A O 1
ATOM 2305 N N . GLY A 1 308 ? -2.152 5.836 8.969 1 94.31 308 GLY A N 1
ATOM 2306 C CA . GLY A 1 308 ? -1.291 6.867 9.523 1 94.31 308 GLY A CA 1
ATOM 2307 C C . GLY A 1 308 ? 0.186 6.57 9.344 1 94.31 308 GLY A C 1
ATOM 2308 O O . GLY A 1 308 ? 1.037 7.332 9.812 1 94.31 308 GLY A O 1
ATOM 2309 N N . ASP A 1 309 ? 0.563 5.461 8.656 1 95.06 309 ASP A N 1
ATOM 2310 C CA . ASP A 1 309 ? 1.966 5.102 8.469 1 95.06 309 ASP A CA 1
ATOM 2311 C C . ASP A 1 309 ? 2.5 5.641 7.145 1 95.06 309 ASP A C 1
ATOM 2313 O O . ASP A 1 309 ? 1.729 6.105 6.305 1 95.06 309 ASP A O 1
ATOM 2317 N N . LEU A 1 310 ? 3.812 5.734 6.98 1 98.25 310 LEU A N 1
ATOM 2318 C CA . LEU A 1 310 ? 4.418 6.176 5.73 1 98.25 310 LEU A CA 1
ATOM 2319 C C . LEU A 1 310 ? 4.891 4.984 4.902 1 98.25 310 LEU A C 1
ATOM 2321 O O . LEU A 1 310 ? 5.332 5.152 3.764 1 98.25 310 LEU A O 1
ATOM 2325 N N . TRP A 1 311 ? 4.801 3.754 5.484 1 97.12 311 TRP A N 1
ATOM 2326 C CA . TRP A 1 311 ? 5.234 2.57 4.75 1 97.12 311 TRP A CA 1
ATOM 2327 C C . TRP A 1 311 ? 4.418 2.391 3.475 1 97.12 311 TRP A C 1
ATOM 2329 O O . TRP A 1 311 ? 4.977 2.121 2.406 1 97.12 311 TRP A O 1
ATOM 2339 N N . HIS A 1 312 ? 3.094 2.645 3.592 1 96.81 312 HIS A N 1
ATOM 2340 C CA . HIS A 1 312 ? 2.23 2.541 2.422 1 96.81 312 HIS A CA 1
ATOM 2341 C C . HIS A 1 312 ? 2.549 3.633 1.405 1 96.81 312 HIS A C 1
ATOM 2343 O O . HIS A 1 312 ? 2.527 3.389 0.197 1 96.81 312 HIS A O 1
ATOM 2349 N N . GLN A 1 313 ? 2.791 4.824 1.893 1 98.12 313 GLN A N 1
ATOM 2350 C CA . GLN A 1 313 ? 3.094 5.941 1.001 1 98.12 313 GLN A CA 1
ATOM 2351 C C . GLN A 1 313 ? 4.387 5.695 0.233 1 98.12 313 GLN A C 1
ATOM 2353 O O . GLN A 1 313 ? 4.473 5.984 -0.962 1 98.12 313 GLN A O 1
ATOM 2358 N N . MET A 1 314 ? 5.395 5.168 0.937 1 98.25 314 MET A N 1
ATOM 2359 C CA . MET A 1 314 ? 6.668 4.844 0.307 1 98.25 314 MET A CA 1
ATOM 2360 C C . MET A 1 314 ? 6.492 3.773 -0.763 1 98.25 314 MET A C 1
ATOM 2362 O O . MET A 1 314 ? 6.953 3.938 -1.895 1 98.25 314 MET A O 1
ATOM 2366 N N . ARG A 1 315 ? 5.844 2.75 -0.306 1 97.75 315 ARG A N 1
ATOM 2367 C CA . ARG A 1 315 ? 5.652 1.581 -1.159 1 97.75 315 ARG A CA 1
ATOM 2368 C C . ARG A 1 315 ? 4.832 1.931 -2.395 1 97.75 315 ARG A C 1
ATOM 2370 O O . ARG A 1 315 ? 5.23 1.618 -3.52 1 97.75 315 ARG A O 1
ATOM 2377 N N . PHE A 1 316 ? 3.764 2.67 -2.281 1 96.31 316 PHE A N 1
ATOM 2378 C CA . PHE A 1 316 ? 2.873 3.031 -3.379 1 96.31 316 PHE A CA 1
ATOM 2379 C C . PHE A 1 316 ? 3.488 4.133 -4.23 1 96.31 316 PHE A C 1
ATOM 2381 O O . PHE A 1 316 ? 3.363 4.121 -5.457 1 96.31 316 PHE A O 1
ATOM 2388 N N . GLY A 1 317 ? 4.105 5.07 -3.529 1 98.31 317 GLY A N 1
ATOM 2389 C CA . GLY A 1 317 ? 4.793 6.129 -4.254 1 98.31 317 GLY A CA 1
ATOM 2390 C C . GLY A 1 317 ? 5.887 5.609 -5.172 1 98.31 317 GLY A C 1
ATOM 2391 O O . GLY A 1 317 ? 6.004 6.047 -6.316 1 98.31 317 GLY A O 1
ATOM 2392 N N . LEU A 1 318 ? 6.637 4.652 -4.691 1 98.69 318 LEU A N 1
ATOM 2393 C CA . LEU A 1 318 ? 7.707 4.07 -5.492 1 98.69 318 LEU A CA 1
ATOM 2394 C C . LEU A 1 318 ? 7.145 3.371 -6.727 1 98.69 318 LEU A C 1
ATOM 2396 O O . LEU A 1 318 ? 7.637 3.572 -7.836 1 98.69 318 LEU A O 1
ATOM 2400 N N . GLY A 1 319 ? 6.129 2.508 -6.523 1 98.38 319 GLY A N 1
ATOM 2401 C CA . GLY A 1 319 ? 5.5 1.836 -7.652 1 98.38 319 GLY A CA 1
ATOM 2402 C C . GLY A 1 319 ? 4.977 2.797 -8.703 1 98.38 319 GLY A C 1
ATOM 2403 O O . GLY A 1 319 ? 5.223 2.617 -9.891 1 98.38 319 GLY A O 1
ATOM 2404 N N . PHE A 1 320 ? 4.262 3.857 -8.289 1 98.38 320 PHE A N 1
ATOM 2405 C CA . PHE A 1 320 ? 3.711 4.836 -9.219 1 98.38 320 PHE A CA 1
ATOM 2406 C C . PHE A 1 320 ? 4.824 5.566 -9.953 1 98.38 320 PHE A C 1
ATOM 2408 O O . PHE A 1 320 ? 4.746 5.762 -11.172 1 98.38 320 PHE A O 1
ATOM 2415 N N . ALA A 1 321 ? 5.863 6.027 -9.188 1 98.38 321 ALA A N 1
ATOM 2416 C CA . ALA A 1 321 ? 6.988 6.746 -9.781 1 98.38 321 ALA A CA 1
ATOM 2417 C C . ALA A 1 321 ? 7.668 5.906 -10.859 1 98.38 321 ALA A C 1
ATOM 2419 O O . ALA A 1 321 ? 8 6.414 -11.938 1 98.38 321 ALA A O 1
ATOM 2420 N N . ARG A 1 322 ? 7.891 4.637 -10.562 1 98.5 322 ARG A N 1
ATOM 2421 C CA . ARG A 1 322 ? 8.539 3.73 -11.5 1 98.5 322 ARG A CA 1
ATOM 2422 C C . ARG A 1 322 ? 7.703 3.562 -12.766 1 98.5 322 ARG A C 1
ATOM 2424 O O . ARG A 1 322 ? 8.219 3.676 -13.875 1 98.5 322 ARG A O 1
ATOM 2431 N N . TRP A 1 323 ? 6.406 3.344 -12.625 1 97.75 323 TRP A N 1
ATOM 2432 C CA . TRP A 1 323 ? 5.516 3.186 -13.766 1 97.75 323 TRP A CA 1
ATOM 2433 C C . TRP A 1 323 ? 5.477 4.461 -14.602 1 97.75 323 TRP A C 1
ATOM 2435 O O . TRP A 1 323 ? 5.641 4.414 -15.828 1 97.75 323 TRP A O 1
ATOM 2445 N N . ASP A 1 324 ? 5.258 5.551 -13.891 1 96.94 324 ASP A N 1
ATOM 2446 C CA . ASP A 1 324 ? 5.113 6.836 -14.57 1 96.94 324 ASP A CA 1
ATOM 2447 C C . ASP A 1 324 ? 6.348 7.156 -15.406 1 96.94 324 ASP A C 1
ATOM 2449 O O . ASP A 1 324 ? 6.23 7.664 -16.531 1 96.94 324 ASP A O 1
ATOM 2453 N N . ALA A 1 325 ? 7.465 6.82 -14.953 1 96.44 325 ALA A N 1
ATOM 2454 C CA . ALA A 1 325 ? 8.727 7.145 -15.602 1 96.44 325 ALA A CA 1
ATOM 2455 C C . ALA A 1 325 ? 8.953 6.266 -16.828 1 96.44 325 ALA A C 1
ATOM 2457 O O . ALA A 1 325 ? 9.695 6.637 -17.75 1 96.44 325 ALA A O 1
ATOM 2458 N N . THR A 1 326 ? 8.297 5.109 -16.891 1 96.38 326 THR A N 1
ATOM 2459 C CA . THR A 1 326 ? 8.617 4.152 -17.953 1 96.38 326 THR A CA 1
ATOM 2460 C C . THR A 1 326 ? 7.418 3.957 -18.875 1 96.38 326 THR A C 1
ATOM 2462 O O . THR A 1 326 ? 7.496 3.195 -19.844 1 96.38 326 THR A O 1
ATOM 2465 N N . HIS A 1 327 ? 6.332 4.641 -18.609 1 95.44 327 HIS A N 1
ATOM 2466 C CA . HIS A 1 327 ? 5.078 4.449 -19.328 1 95.44 327 HIS A CA 1
ATOM 2467 C C . HIS A 1 327 ? 5.262 4.691 -20.828 1 95.44 327 HIS A C 1
ATOM 2469 O O . HIS A 1 327 ? 4.801 3.895 -21.641 1 95.44 327 HIS A O 1
ATOM 2475 N N . GLN A 1 328 ? 5.93 5.777 -21.203 1 96.06 328 GLN A N 1
ATOM 2476 C CA . GLN A 1 328 ? 6.129 6.113 -22.609 1 96.06 328 GLN A CA 1
ATOM 2477 C C . GLN A 1 328 ? 7.031 5.09 -23.297 1 96.06 328 GLN A C 1
ATOM 2479 O O . GLN A 1 328 ? 6.844 4.785 -24.484 1 96.06 328 GLN A O 1
ATOM 2484 N N . GLN A 1 329 ? 8.016 4.625 -22.562 1 96.31 329 GLN A N 1
ATOM 2485 C CA . GLN A 1 329 ? 8.883 3.576 -23.078 1 96.31 329 GLN A CA 1
ATOM 2486 C C . GLN A 1 329 ? 8.086 2.316 -23.422 1 96.31 329 GLN A C 1
ATOM 2488 O O . GLN A 1 329 ? 8.305 1.692 -24.453 1 96.31 329 GLN A O 1
ATOM 2493 N N . ASN A 1 330 ? 7.184 1.937 -22.547 1 97.06 330 ASN A N 1
ATOM 2494 C CA . ASN A 1 330 ? 6.316 0.789 -22.781 1 97.06 330 ASN A CA 1
ATOM 2495 C C . ASN A 1 330 ? 5.434 0.998 -24.016 1 97.06 330 ASN A C 1
ATOM 2497 O O . ASN A 1 330 ? 5.344 0.12 -24.875 1 97.06 330 ASN A O 1
ATOM 2501 N N . LEU A 1 331 ? 4.84 2.164 -24.156 1 95.31 331 LEU A N 1
ATOM 2502 C CA . LEU A 1 331 ? 3.973 2.463 -25.297 1 95.31 331 LEU A CA 1
ATOM 2503 C C . LEU A 1 331 ? 4.75 2.416 -26.609 1 95.31 331 LEU A C 1
ATOM 2505 O O . LEU A 1 331 ? 4.18 2.146 -27.672 1 95.31 331 LEU A O 1
ATOM 2509 N N . ALA A 1 332 ? 6.051 2.652 -26.547 1 96.75 332 ALA A N 1
ATOM 2510 C CA . ALA A 1 332 ? 6.918 2.561 -27.719 1 96.75 332 ALA A CA 1
ATOM 2511 C C . ALA A 1 332 ? 7.328 1.115 -27.984 1 96.75 332 ALA A C 1
ATOM 2513 O O . ALA A 1 332 ? 8.109 0.844 -28.906 1 96.75 332 ALA A O 1
ATOM 2514 N N . GLY A 1 333 ? 6.852 0.196 -27.188 1 94.5 333 GLY A N 1
ATOM 2515 C CA . GLY A 1 333 ? 7.117 -1.22 -27.391 1 94.5 333 GLY A CA 1
ATOM 2516 C C . GLY A 1 333 ? 8.422 -1.68 -26.766 1 94.5 333 GLY A C 1
ATOM 2517 O O . GLY A 1 333 ? 9.047 -2.625 -27.25 1 94.5 333 GLY A O 1
ATOM 2518 N N . GLU A 1 334 ? 8.844 -0.997 -25.672 1 93.38 334 GLU A N 1
ATOM 2519 C CA . GLU A 1 334 ? 10.133 -1.314 -25.047 1 93.38 334 GLU A CA 1
ATOM 2520 C C . GLU A 1 334 ? 9.977 -1.616 -23.562 1 93.38 334 GLU A C 1
ATOM 2522 O O . GLU A 1 334 ? 9.125 -1.029 -22.891 1 93.38 334 GLU A O 1
ATOM 2527 N N . MET A 1 335 ? 10.766 -2.525 -23.062 1 93.25 335 MET A N 1
ATOM 2528 C CA . MET A 1 335 ? 10.898 -2.76 -21.625 1 93.25 335 MET A CA 1
ATOM 2529 C C . MET A 1 335 ? 11.992 -1.879 -21.031 1 93.25 335 MET A C 1
ATOM 2531 O O . MET A 1 335 ? 13.008 -1.623 -21.672 1 93.25 335 MET A O 1
ATOM 2535 N N . PRO A 1 336 ? 11.805 -1.407 -19.797 1 93.5 336 PRO A N 1
ATOM 2536 C CA . PRO A 1 336 ? 12.914 -0.688 -19.172 1 93.5 336 PRO A CA 1
ATOM 2537 C C . PRO A 1 336 ? 14.078 -1.607 -18.797 1 93.5 336 PRO A C 1
ATOM 2539 O O . PRO A 1 336 ? 13.852 -2.746 -18.375 1 93.5 336 PRO A O 1
ATOM 2542 N N . ASP A 1 337 ? 15.352 -1.077 -18.859 1 91.5 337 ASP A N 1
ATOM 2543 C CA . ASP A 1 337 ? 16.547 -1.842 -18.531 1 91.5 337 ASP A CA 1
ATOM 2544 C C . ASP A 1 337 ? 16.875 -1.753 -17.047 1 91.5 337 ASP A C 1
ATOM 2546 O O . ASP A 1 337 ? 17.641 -2.555 -16.516 1 91.5 337 ASP A O 1
ATOM 2550 N N . ALA A 1 338 ? 16.344 -0.75 -16.453 1 93.38 338 ALA A N 1
ATOM 2551 C CA . ALA A 1 338 ? 16.562 -0.513 -15.023 1 93.38 338 ALA A CA 1
ATOM 2552 C C . ALA A 1 338 ? 15.391 0.238 -14.406 1 93.38 338 ALA A C 1
ATOM 2554 O O . ALA A 1 338 ? 14.609 0.873 -15.117 1 93.38 338 ALA A O 1
ATOM 2555 N N . VAL A 1 339 ? 15.195 0.09 -13.094 1 94.94 339 VAL A N 1
ATOM 2556 C CA . VAL A 1 339 ? 14.219 0.924 -12.414 1 94.94 339 VAL A CA 1
ATOM 2557 C C . VAL A 1 339 ? 14.727 2.361 -12.328 1 94.94 339 VAL A C 1
ATOM 2559 O O . VAL A 1 339 ? 15.938 2.59 -12.211 1 94.94 339 VAL A O 1
ATOM 2562 N N . ILE A 1 340 ? 13.859 3.312 -12.367 1 93.69 340 ILE A N 1
ATOM 2563 C CA . ILE A 1 340 ? 14.25 4.719 -12.391 1 93.69 340 ILE A CA 1
ATOM 2564 C C . ILE A 1 340 ? 14.422 5.23 -10.969 1 93.69 340 ILE A C 1
ATOM 2566 O O . ILE A 1 340 ? 15.148 6.195 -10.727 1 93.69 340 ILE A O 1
ATOM 2570 N N . SER A 1 341 ? 13.688 4.734 -10.008 1 97.69 341 SER A N 1
ATOM 2571 C CA . SER A 1 341 ? 13.781 5.02 -8.578 1 97.69 341 SER A CA 1
ATOM 2572 C C . SER A 1 341 ? 13.992 3.74 -7.777 1 97.69 341 SER A C 1
ATOM 2574 O O . SER A 1 341 ? 13.367 2.715 -8.055 1 97.69 341 SER A O 1
ATOM 2576 N N . THR A 1 342 ? 14.891 3.797 -6.824 1 98.12 342 THR A N 1
ATOM 2577 C CA . THR A 1 342 ? 15.203 2.621 -6.02 1 98.12 342 THR A CA 1
ATOM 2578 C C . THR A 1 342 ? 14.414 2.633 -4.715 1 98.12 342 THR A C 1
ATOM 2580 O O . THR A 1 342 ? 13.805 3.643 -4.359 1 98.12 342 THR A O 1
ATOM 2583 N N . ALA A 1 343 ? 14.406 1.459 -4.039 1 98.44 343 ALA A N 1
ATOM 2584 C CA . ALA A 1 343 ? 13.828 1.383 -2.701 1 98.44 343 ALA A CA 1
ATOM 2585 C C . ALA A 1 343 ? 14.516 2.361 -1.75 1 98.44 343 ALA A C 1
ATOM 2587 O O . ALA A 1 343 ? 13.859 2.965 -0.895 1 98.44 343 ALA A O 1
ATOM 2588 N N . LYS A 1 344 ? 15.82 2.551 -1.869 1 98.31 344 LYS A N 1
ATOM 2589 C CA . LYS A 1 344 ? 16.547 3.525 -1.065 1 98.31 344 LYS A CA 1
ATOM 2590 C C . LYS A 1 344 ? 16.047 4.941 -1.321 1 98.31 344 LYS A C 1
ATOM 2592 O O . LYS A 1 344 ? 15.977 5.758 -0.399 1 98.31 344 LYS A O 1
ATOM 2597 N N . ASP A 1 345 ? 15.719 5.258 -2.592 1 98.56 345 ASP A N 1
ATOM 2598 C CA . ASP A 1 345 ? 15.141 6.559 -2.908 1 98.56 345 ASP A CA 1
ATOM 2599 C C . ASP A 1 345 ? 13.844 6.789 -2.125 1 98.56 345 ASP A C 1
ATOM 2601 O O . ASP A 1 345 ? 13.625 7.879 -1.593 1 98.56 345 ASP A O 1
ATOM 2605 N N . ALA A 1 346 ? 12.984 5.789 -2.123 1 98.75 346 ALA A N 1
ATOM 2606 C CA . ALA A 1 346 ? 11.727 5.914 -1.394 1 98.75 346 ALA A CA 1
ATOM 2607 C C . ALA A 1 346 ? 11.977 6.207 0.084 1 98.75 346 ALA A C 1
ATOM 2609 O O . ALA A 1 346 ? 11.289 7.035 0.684 1 98.75 346 ALA A O 1
ATOM 2610 N N . LEU A 1 347 ? 12.93 5.5 0.683 1 98.75 347 LEU A N 1
ATOM 2611 C CA . LEU A 1 347 ? 13.281 5.77 2.072 1 98.75 347 LEU A CA 1
ATOM 2612 C C . LEU A 1 347 ? 13.82 7.191 2.232 1 98.75 347 LEU A C 1
ATOM 2614 O O . LEU A 1 347 ? 13.555 7.844 3.244 1 98.75 347 LEU A O 1
ATOM 2618 N N . THR A 1 348 ? 14.555 7.648 1.24 1 98.81 348 THR A N 1
ATOM 2619 C CA . THR A 1 348 ? 15.062 9.016 1.238 1 98.81 348 THR A CA 1
ATOM 2620 C C . THR A 1 348 ? 13.914 10.023 1.258 1 98.81 348 THR A C 1
ATOM 2622 O O . THR A 1 348 ? 13.953 11.008 2 1 98.81 348 THR A O 1
ATOM 2625 N N . TRP A 1 349 ? 12.844 9.773 0.483 1 98.88 349 TRP A N 1
ATOM 2626 C CA . TRP A 1 349 ? 11.664 10.641 0.452 1 98.88 349 TRP A CA 1
ATOM 2627 C C . TRP A 1 349 ? 11.023 10.734 1.832 1 98.88 349 TRP A C 1
ATOM 2629 O O . TRP A 1 349 ? 10.461 11.773 2.188 1 98.88 349 TRP A O 1
ATOM 2639 N N . GLY A 1 350 ? 11.102 9.633 2.637 1 98.69 350 GLY A N 1
ATOM 2640 C CA . GLY A 1 350 ? 10.406 9.555 3.914 1 98.69 350 GLY A CA 1
ATOM 2641 C C . GLY A 1 350 ? 11.305 9.852 5.098 1 98.69 350 GLY A C 1
ATOM 2642 O O . GLY A 1 350 ? 10.883 9.719 6.25 1 98.69 350 GLY A O 1
ATOM 2643 N N . THR A 1 351 ? 12.648 10.219 4.867 1 98.88 351 THR A N 1
ATOM 2644 C CA . THR A 1 351 ? 13.57 10.5 5.961 1 98.88 351 THR A CA 1
ATOM 2645 C C . THR A 1 351 ? 14.328 11.805 5.711 1 98.88 351 THR A C 1
ATOM 2647 O O . THR A 1 351 ? 13.844 12.883 6.062 1 98.88 351 THR A O 1
ATOM 2650 N N . VAL A 1 352 ? 15.375 11.719 4.836 1 98.88 352 VAL A N 1
ATOM 2651 C CA . VAL A 1 352 ? 16.297 12.828 4.609 1 98.88 352 VAL A CA 1
ATOM 2652 C C . VAL A 1 352 ? 15.547 13.984 3.943 1 98.88 352 VAL A C 1
ATOM 2654 O O . VAL A 1 352 ? 15.641 15.125 4.395 1 98.88 352 VAL A O 1
ATOM 2657 N N . ASN A 1 353 ? 14.844 13.68 2.859 1 98.94 353 ASN A N 1
ATOM 2658 C CA . ASN A 1 353 ? 14.109 14.734 2.164 1 98.94 353 ASN A CA 1
ATOM 2659 C C . ASN A 1 353 ? 13.086 15.398 3.074 1 98.94 353 ASN A C 1
ATOM 2661 O O . ASN A 1 353 ? 12.914 16.625 3.041 1 98.94 353 ASN A O 1
ATOM 2665 N N . GLY A 1 354 ? 12.336 14.531 3.84 1 98.88 354 GLY A N 1
ATOM 2666 C CA . GLY A 1 354 ? 11.344 15.07 4.754 1 98.88 354 GLY A CA 1
ATOM 2667 C C . GLY A 1 354 ? 11.938 15.992 5.801 1 98.88 354 GLY A C 1
ATOM 2668 O O . GLY A 1 354 ? 11.398 17.078 6.062 1 98.88 354 GLY A O 1
ATOM 2669 N N . ALA A 1 355 ? 13.078 15.562 6.395 1 98.81 355 ALA A N 1
ATOM 2670 C CA . ALA A 1 355 ? 13.758 16.391 7.391 1 98.81 355 ALA A CA 1
ATOM 2671 C C . ALA A 1 355 ? 14.164 17.734 6.793 1 98.81 355 ALA A C 1
ATOM 2673 O O . ALA A 1 355 ? 13.961 18.781 7.41 1 98.81 355 ALA A O 1
ATOM 2674 N N . ASP A 1 356 ? 14.68 17.688 5.598 1 98.69 356 ASP A N 1
ATOM 2675 C CA . ASP A 1 356 ? 15.102 18.906 4.918 1 98.69 356 ASP A CA 1
ATOM 2676 C C . ASP A 1 356 ? 13.914 19.812 4.641 1 98.69 356 ASP A C 1
ATOM 2678 O O . ASP A 1 356 ? 14 21.031 4.812 1 98.69 356 ASP A O 1
ATOM 2682 N N . ALA A 1 357 ? 12.82 19.266 4.23 1 98.81 357 ALA A N 1
ATOM 2683 C CA . ALA A 1 357 ? 11.633 20.031 3.889 1 98.81 357 ALA A CA 1
ATOM 2684 C C . ALA A 1 357 ? 11.086 20.781 5.109 1 98.81 357 ALA A C 1
ATOM 2686 O O . ALA A 1 357 ? 10.5 21.844 4.98 1 98.81 357 ALA A O 1
ATOM 2687 N N . LEU A 1 358 ? 11.32 20.219 6.273 1 98.25 358 LEU A N 1
ATOM 2688 C CA . LEU A 1 358 ? 10.805 20.828 7.5 1 98.25 358 LEU A CA 1
ATOM 2689 C C . LEU A 1 358 ? 11.836 21.766 8.117 1 98.25 358 LEU A C 1
ATOM 2691 O O . LEU A 1 358 ? 11.617 22.312 9.195 1 98.25 358 LEU A O 1
ATOM 2695 N N . GLY A 1 359 ? 12.969 21.922 7.445 1 96.94 359 GLY A N 1
ATOM 2696 C CA . GLY A 1 359 ? 14.039 22.75 7.988 1 96.94 359 GLY A CA 1
ATOM 2697 C C . GLY A 1 359 ? 14.805 22.078 9.109 1 96.94 359 GLY A C 1
ATOM 2698 O O . GLY A 1 359 ? 15.414 22.75 9.945 1 96.94 359 GLY A O 1
ATOM 2699 N N . LEU A 1 360 ? 14.742 20.75 9.141 1 97.56 360 LEU A N 1
ATOM 2700 C CA . LEU A 1 360 ? 15.344 19.984 10.234 1 97.56 360 LEU A CA 1
ATOM 2701 C C . LEU A 1 360 ? 16.453 19.078 9.727 1 97.56 360 LEU A C 1
ATOM 2703 O O . LEU A 1 360 ? 16.875 18.156 10.422 1 97.56 360 LEU A O 1
ATOM 2707 N N . GLY A 1 361 ? 16.922 19.297 8.516 1 97.31 361 GLY A N 1
ATOM 2708 C CA . GLY A 1 361 ? 17.906 18.438 7.875 1 97.31 361 GLY A CA 1
ATOM 2709 C C . GLY A 1 361 ? 19.188 18.297 8.672 1 97.31 361 GLY A C 1
ATOM 2710 O O . GLY A 1 361 ? 19.875 17.266 8.594 1 97.31 361 GLY A O 1
ATOM 2711 N N . ASP A 1 362 ? 19.5 19.328 9.461 1 96.94 362 ASP A N 1
ATOM 2712 C CA . ASP A 1 362 ? 20.719 19.297 10.266 1 96.94 362 ASP A CA 1
ATOM 2713 C C . ASP A 1 362 ? 20.469 18.625 11.609 1 96.94 362 ASP A C 1
ATOM 2715 O O . ASP A 1 362 ? 21.406 18.328 12.352 1 96.94 362 ASP A O 1
ATOM 2719 N N . ARG A 1 363 ? 19.266 18.234 11.859 1 97.62 363 ARG A N 1
ATOM 2720 C CA . ARG A 1 363 ? 18.922 17.734 13.18 1 97.62 363 ARG A CA 1
ATOM 2721 C C . ARG A 1 363 ? 18.469 16.281 13.125 1 97.62 363 ARG A C 1
ATOM 2723 O O . ARG A 1 363 ? 18.734 15.508 14.047 1 97.62 363 ARG A O 1
ATOM 2730 N N . ILE A 1 364 ? 17.734 15.93 12.148 1 98.44 364 ILE A N 1
ATOM 2731 C CA . ILE A 1 364 ? 17.203 14.578 12.047 1 98.44 364 ILE A CA 1
ATOM 2732 C C . ILE A 1 364 ? 17.266 14.109 10.594 1 98.44 364 ILE A C 1
ATOM 2734 O O . ILE A 1 364 ? 17.922 14.734 9.758 1 98.44 364 ILE A O 1
ATOM 2738 N N . GLY A 1 365 ? 16.688 12.93 10.289 1 98.75 365 GLY A N 1
ATOM 2739 C CA . GLY A 1 365 ? 16.531 12.406 8.945 1 98.75 365 GLY A CA 1
ATOM 2740 C C . GLY A 1 365 ? 17.578 11.383 8.57 1 98.75 365 GLY A C 1
ATOM 2741 O O . GLY A 1 365 ? 17.422 10.648 7.594 1 98.75 365 GLY A O 1
ATOM 2742 N N . SER A 1 366 ? 18.672 11.273 9.281 1 98.88 366 SER A N 1
ATOM 2743 C CA . SER A 1 366 ? 19.734 10.281 9.117 1 98.88 366 SER A CA 1
ATOM 2744 C C . SER A 1 366 ? 20.375 9.93 10.461 1 98.88 366 SER A C 1
ATOM 2746 O O . SER A 1 366 ? 20.203 10.656 11.445 1 98.88 366 SER A O 1
ATOM 2748 N N . LEU A 1 367 ? 20.906 8.734 10.508 1 98.94 367 LEU A N 1
ATOM 2749 C CA . LEU A 1 367 ? 21.703 8.367 11.68 1 98.94 367 LEU A CA 1
ATOM 2750 C C . LEU A 1 367 ? 23.141 8.867 11.555 1 98.94 367 LEU A C 1
ATOM 2752 O O . LEU A 1 367 ? 24.047 8.086 11.258 1 98.94 367 LEU A O 1
ATOM 2756 N N . THR A 1 368 ? 23.281 10.094 11.75 1 98.81 368 THR A N 1
ATOM 2757 C CA . THR A 1 368 ? 24.531 10.828 11.625 1 98.81 368 THR A CA 1
ATOM 2758 C C . THR A 1 368 ? 24.984 11.359 12.984 1 98.81 368 THR A C 1
ATOM 2760 O O . THR A 1 368 ? 24.219 12.008 13.688 1 98.81 368 THR A O 1
ATOM 2763 N N . PRO A 1 369 ? 26.281 11.094 13.367 1 98.75 369 PRO A N 1
ATOM 2764 C CA . PRO A 1 369 ? 26.75 11.727 14.609 1 98.75 369 PRO A CA 1
ATOM 2765 C C . PRO A 1 369 ? 26.516 13.234 14.625 1 98.75 369 PRO A C 1
ATOM 2767 O O . PRO A 1 369 ? 26.797 13.922 13.633 1 98.75 369 PRO A O 1
ATOM 2770 N N . GLY A 1 370 ? 25.984 13.758 15.711 1 98.62 370 GLY A N 1
ATOM 2771 C CA . GLY A 1 370 ? 25.625 15.164 15.836 1 98.62 370 GLY A CA 1
ATOM 2772 C C . GLY A 1 370 ? 24.141 15.422 15.719 1 98.62 370 GLY A C 1
ATOM 2773 O O . GLY A 1 370 ? 23.641 16.438 16.234 1 98.62 370 GLY A O 1
ATOM 2774 N N . LYS A 1 371 ? 23.391 14.586 15.086 1 98.69 371 LYS A N 1
ATOM 2775 C CA . LYS A 1 371 ? 21.938 14.734 14.93 1 98.69 371 LYS A CA 1
ATOM 2776 C C . LYS A 1 371 ? 21.188 14.133 16.125 1 98.69 371 LYS A C 1
ATOM 2778 O O . LYS A 1 371 ? 21.781 13.398 16.922 1 98.69 371 LYS A O 1
ATOM 2783 N N . ARG A 1 372 ? 19.953 14.555 16.266 1 98.56 372 ARG A N 1
ATOM 2784 C CA . ARG A 1 372 ? 19.109 14.039 17.328 1 98.56 372 ARG A CA 1
ATOM 2785 C C . ARG A 1 372 ? 18.719 12.586 17.062 1 98.56 372 ARG A C 1
ATOM 2787 O O . ARG A 1 372 ? 18.594 12.172 15.906 1 98.56 372 ARG A O 1
ATOM 2794 N N . ALA A 1 373 ? 18.547 11.812 18.109 1 98.75 373 ALA A N 1
ATOM 2795 C CA . ALA A 1 373 ? 18.328 10.375 18 1 98.75 373 ALA A CA 1
ATOM 2796 C C . ALA A 1 373 ? 16.844 10.055 17.828 1 98.75 373 ALA A C 1
ATOM 2798 O O . ALA A 1 373 ? 16.203 9.539 18.75 1 98.75 373 ALA A O 1
ATOM 2799 N N . ASP A 1 374 ? 16.297 10.336 16.734 1 98.88 374 ASP A N 1
ATOM 2800 C CA . ASP A 1 374 ? 15.062 9.734 16.25 1 98.88 374 ASP A CA 1
ATOM 2801 C C . ASP A 1 374 ? 15.344 8.453 15.469 1 98.88 374 ASP A C 1
ATOM 2803 O O . ASP A 1 374 ? 15.773 8.5 14.312 1 98.88 374 ASP A O 1
ATOM 2807 N N . VAL A 1 375 ? 15.109 7.328 16.094 1 98.88 375 VAL A N 1
ATOM 2808 C CA . VAL A 1 375 ? 15.562 6.035 15.594 1 98.88 375 VAL A CA 1
ATOM 2809 C C . VAL A 1 375 ? 14.406 5.043 15.586 1 98.88 375 VAL A C 1
ATOM 2811 O O . VAL A 1 375 ? 13.578 5.039 16.5 1 98.88 375 VAL A O 1
ATOM 2814 N N . VAL A 1 376 ? 14.32 4.25 14.578 1 98.81 376 VAL A N 1
ATOM 2815 C CA . VAL A 1 376 ? 13.336 3.18 14.461 1 98.81 376 VAL A CA 1
ATOM 2816 C C . VAL A 1 376 ? 14.047 1.842 14.266 1 98.81 376 VAL A C 1
ATOM 2818 O O . VAL A 1 376 ? 15.016 1.754 13.508 1 98.81 376 VAL A O 1
ATOM 2821 N N . ILE A 1 377 ? 13.703 0.866 15.008 1 98.19 377 ILE A N 1
ATOM 2822 C CA . ILE A 1 377 ? 14.195 -0.497 14.852 1 98.19 377 ILE A CA 1
ATOM 2823 C C . ILE A 1 377 ? 13.07 -1.405 14.367 1 98.19 377 ILE A C 1
ATOM 2825 O O . ILE A 1 377 ? 12.016 -1.492 15.008 1 98.19 377 ILE A O 1
ATOM 2829 N N . VAL A 1 378 ? 13.281 -2.047 13.188 1 96.44 378 VAL A N 1
ATOM 2830 C CA . VAL A 1 378 ? 12.289 -2.865 12.5 1 96.44 378 VAL A CA 1
ATOM 2831 C C . VAL A 1 378 ? 12.75 -4.32 12.461 1 96.44 378 VAL A C 1
ATOM 2833 O O . VAL A 1 378 ? 13.93 -4.594 12.219 1 96.44 378 VAL A O 1
ATOM 2836 N N . GLY A 1 379 ? 11.766 -5.191 12.445 1 89.69 379 GLY A N 1
ATOM 2837 C CA . GLY A 1 379 ? 12.031 -6.609 12.242 1 89.69 379 GLY A CA 1
ATOM 2838 C C . GLY A 1 379 ? 11.906 -7.426 13.516 1 89.69 379 GLY A C 1
ATOM 2839 O O . GLY A 1 379 ? 10.898 -7.34 14.219 1 89.69 379 GLY A O 1
ATOM 2840 N N . GLY A 1 380 ? 12.852 -8.352 13.852 1 67.88 380 GLY A N 1
ATOM 2841 C CA . GLY A 1 380 ? 12.852 -9.336 14.922 1 67.88 380 GLY A CA 1
ATOM 2842 C C . GLY A 1 380 ? 12.227 -10.656 14.516 1 67.88 380 GLY A C 1
ATOM 2843 O O . GLY A 1 380 ? 12.617 -11.25 13.5 1 67.88 380 GLY A O 1
ATOM 2844 N N . GLY A 1 381 ? 11.391 -11.109 15.234 1 65.75 381 GLY A N 1
ATOM 2845 C CA . GLY A 1 381 ? 10.781 -12.406 15.008 1 65.75 381 GLY A CA 1
ATOM 2846 C C . GLY A 1 381 ? 9.57 -12.344 14.094 1 65.75 381 GLY A C 1
ATOM 2847 O O . GLY A 1 381 ? 8.82 -13.312 13.977 1 65.75 381 GLY A O 1
ATOM 2848 N N . SER A 1 382 ? 9.484 -11.227 13.367 1 75.5 382 SER A N 1
ATOM 2849 C CA . SER A 1 382 ? 8.297 -11.117 12.523 1 75.5 382 SER A CA 1
ATOM 2850 C C . SER A 1 382 ? 8.398 -12.023 11.297 1 75.5 382 SER A C 1
ATOM 2852 O O . SER A 1 382 ? 9.32 -11.867 10.492 1 75.5 382 SER A O 1
ATOM 2854 N N . PHE A 1 383 ? 7.539 -12.867 11.133 1 83.12 383 PHE A N 1
ATOM 2855 C CA . PHE A 1 383 ? 7.473 -13.906 10.109 1 83.12 383 PHE A CA 1
ATOM 2856 C C . PHE A 1 383 ? 7.492 -13.297 8.719 1 83.12 383 PHE A C 1
ATOM 2858 O O . PHE A 1 383 ? 8.164 -13.805 7.816 1 83.12 383 PHE A O 1
ATOM 2865 N N . GLU A 1 384 ? 7 -12.117 8.586 1 83.44 384 GLU A N 1
ATOM 2866 C CA . GLU A 1 384 ? 6.773 -11.531 7.27 1 83.44 384 GLU A CA 1
ATOM 2867 C C . GLU A 1 384 ? 8.055 -10.914 6.715 1 83.44 384 GLU A C 1
ATOM 2869 O O . GLU A 1 384 ? 8.133 -10.594 5.527 1 83.44 384 GLU A O 1
ATOM 2874 N N . GLN A 1 385 ? 9.086 -10.828 7.508 1 87.88 385 GLN A N 1
ATOM 2875 C CA . GLN A 1 385 ? 10.328 -10.219 7.051 1 87.88 385 GLN A CA 1
ATOM 2876 C C . GLN A 1 385 ? 11.383 -11.281 6.746 1 87.88 385 GLN A C 1
ATOM 2878 O O . GLN A 1 385 ? 12.516 -10.953 6.379 1 87.88 385 GLN A O 1
ATOM 2883 N N . HIS A 1 386 ? 11.047 -12.523 6.973 1 92.31 386 HIS A N 1
ATOM 2884 C CA . HIS A 1 386 ? 12 -13.602 6.762 1 92.31 386 HIS A CA 1
ATOM 2885 C C . HIS A 1 386 ? 11.641 -14.422 5.527 1 92.31 386 HIS A C 1
ATOM 2887 O O . HIS A 1 386 ? 10.477 -14.773 5.328 1 92.31 386 HIS A O 1
ATOM 2893 N N . PRO A 1 387 ? 12.688 -14.789 4.758 1 94.69 387 PRO A N 1
ATOM 2894 C CA . PRO A 1 387 ? 14.086 -14.375 4.891 1 94.69 387 PRO A CA 1
ATOM 2895 C C . PRO A 1 387 ? 14.32 -12.922 4.469 1 94.69 387 PRO A C 1
ATOM 2897 O O . PRO A 1 387 ? 13.523 -12.367 3.709 1 94.69 387 PRO A O 1
ATOM 2900 N N . ARG A 1 388 ? 15.312 -12.305 5.023 1 93.88 388 ARG A N 1
ATOM 2901 C CA . ARG A 1 388 ? 15.719 -10.961 4.609 1 93.88 388 ARG A CA 1
ATOM 2902 C C . ARG A 1 388 ? 16.859 -11.023 3.602 1 93.88 388 ARG A C 1
ATOM 2904 O O . ARG A 1 388 ? 18.031 -11.102 3.984 1 93.88 388 ARG A O 1
ATOM 2911 N N . THR A 1 389 ? 16.531 -10.875 2.34 1 93.25 389 THR A N 1
ATOM 2912 C CA . THR A 1 389 ? 17.516 -11.047 1.28 1 93.25 389 THR A CA 1
ATOM 2913 C C . THR A 1 389 ? 18.031 -9.695 0.799 1 93.25 389 THR A C 1
ATOM 2915 O O . THR A 1 389 ? 19.094 -9.625 0.185 1 93.25 389 THR A O 1
ATOM 2918 N N . ASP A 1 390 ? 17.266 -8.664 0.982 1 94.5 390 ASP A N 1
ATOM 2919 C CA . ASP A 1 390 ? 17.578 -7.289 0.614 1 94.5 390 ASP A CA 1
ATOM 2920 C C . ASP A 1 390 ? 17.016 -6.305 1.643 1 94.5 390 ASP A C 1
ATOM 2922 O O . ASP A 1 390 ? 15.812 -6.266 1.879 1 94.5 390 ASP A O 1
ATOM 2926 N N . VAL A 1 391 ? 17.891 -5.52 2.25 1 96.12 391 VAL A N 1
ATOM 2927 C CA . VAL A 1 391 ? 17.484 -4.715 3.395 1 96.12 391 VAL A CA 1
ATOM 2928 C C . VAL A 1 391 ? 16.5 -3.637 2.941 1 96.12 391 VAL A C 1
ATOM 2930 O O . VAL A 1 391 ? 15.492 -3.391 3.602 1 96.12 391 VAL A O 1
ATOM 2933 N N . TYR A 1 392 ? 16.781 -2.961 1.814 1 97.44 392 TYR A N 1
ATOM 2934 C CA . TYR A 1 392 ? 15.891 -1.904 1.342 1 97.44 392 TYR A CA 1
ATOM 2935 C C . TYR A 1 392 ? 14.602 -2.488 0.78 1 97.44 392 TYR A C 1
ATOM 2937 O O . TYR A 1 392 ? 13.516 -1.953 1.017 1 97.44 392 TYR A O 1
ATOM 2945 N N . GLY A 1 393 ? 14.695 -3.633 -0.005 1 96.75 393 GLY A N 1
ATOM 2946 C CA . GLY A 1 393 ? 13.5 -4.328 -0.457 1 96.75 393 GLY A CA 1
ATOM 2947 C C . GLY A 1 393 ? 12.609 -4.777 0.682 1 96.75 393 GLY A C 1
ATOM 2948 O O . GLY A 1 393 ? 11.383 -4.66 0.598 1 96.75 393 GLY A O 1
ATOM 2949 N N . THR A 1 394 ? 13.234 -5.262 1.73 1 96.31 394 THR A N 1
ATOM 2950 C CA . THR A 1 394 ? 12.484 -5.695 2.906 1 96.31 394 THR A CA 1
ATOM 2951 C C . THR A 1 394 ? 11.773 -4.512 3.559 1 96.31 394 THR A C 1
ATOM 2953 O O . THR A 1 394 ? 10.586 -4.598 3.883 1 96.31 394 THR A O 1
ATOM 2956 N N . LEU A 1 395 ? 12.477 -3.398 3.707 1 96.94 395 LEU A N 1
ATOM 2957 C CA . LEU A 1 395 ? 11.906 -2.227 4.367 1 96.94 395 LEU A CA 1
ATOM 2958 C C . LEU A 1 395 ? 10.719 -1.685 3.578 1 96.94 395 LEU A C 1
ATOM 2960 O O . LEU A 1 395 ? 9.68 -1.355 4.16 1 96.94 395 LEU A O 1
ATOM 2964 N N . VAL A 1 396 ? 10.82 -1.666 2.275 1 97.56 396 VAL A N 1
ATOM 2965 C CA . VAL A 1 396 ? 9.812 -0.969 1.487 1 97.56 396 VAL A CA 1
ATOM 2966 C C . VAL A 1 396 ? 8.672 -1.929 1.137 1 97.56 396 VAL A C 1
ATOM 2968 O O . VAL A 1 396 ? 7.5 -1.556 1.187 1 97.56 396 VAL A O 1
ATOM 2971 N N . PHE A 1 397 ? 8.953 -3.184 0.885 1 96.94 397 PHE A N 1
ATOM 2972 C CA . PHE A 1 397 ? 7.945 -4.027 0.257 1 96.94 397 PHE A CA 1
ATOM 2973 C C . PHE A 1 397 ? 7.453 -5.094 1.227 1 96.94 397 PHE A C 1
ATOM 2975 O O . PHE A 1 397 ? 6.438 -5.75 0.975 1 96.94 397 PHE A O 1
ATOM 2982 N N . GLN A 1 398 ? 8.164 -5.301 2.371 1 95.62 398 GLN A N 1
ATOM 2983 C CA . GLN A 1 398 ? 7.816 -6.43 3.23 1 95.62 398 GLN A CA 1
ATOM 2984 C C . GLN A 1 398 ? 7.48 -5.965 4.645 1 95.62 398 GLN A C 1
ATOM 2986 O O . GLN A 1 398 ? 7.145 -6.777 5.508 1 95.62 398 GLN A O 1
ATOM 2991 N N . THR A 1 399 ? 7.52 -4.668 4.895 1 95 399 THR A N 1
ATOM 2992 C CA . THR A 1 399 ? 7.379 -4.137 6.246 1 95 399 THR A CA 1
ATOM 2993 C C . THR A 1 399 ? 5.98 -3.574 6.465 1 95 399 THR A C 1
ATOM 2995 O O . THR A 1 399 ? 5.422 -2.914 5.586 1 95 399 THR A O 1
ATOM 2998 N N . THR A 1 400 ? 5.32 -3.854 7.605 1 91.94 400 THR A N 1
ATOM 2999 C CA . THR A 1 400 ? 4.102 -3.221 8.102 1 91.94 400 THR A CA 1
ATOM 3000 C C . THR A 1 400 ? 4.34 -2.594 9.477 1 91.94 400 THR A C 1
ATOM 3002 O O . THR A 1 400 ? 5.422 -2.738 10.047 1 91.94 400 THR A O 1
ATOM 3005 N N . VAL A 1 401 ? 3.348 -1.918 9.977 1 93.06 401 VAL A N 1
ATOM 3006 C CA . VAL A 1 401 ? 3.439 -1.255 11.273 1 93.06 401 VAL A CA 1
ATOM 3007 C C . VAL A 1 401 ? 3.74 -2.285 12.359 1 93.06 401 VAL A C 1
ATOM 3009 O O . VAL A 1 401 ? 4.461 -1.993 13.32 1 93.06 401 VAL A O 1
ATOM 3012 N N . ALA A 1 402 ? 3.275 -3.525 12.188 1 91.44 402 ALA A N 1
ATOM 3013 C CA . ALA A 1 402 ? 3.463 -4.578 13.18 1 91.44 402 ALA A CA 1
ATOM 3014 C C . ALA A 1 402 ? 4.934 -4.957 13.312 1 91.44 402 ALA A C 1
ATOM 3016 O O . ALA A 1 402 ? 5.355 -5.508 14.328 1 91.44 402 ALA A O 1
ATOM 3017 N N . ASP A 1 403 ? 5.762 -4.598 12.328 1 94 403 ASP A N 1
ATOM 3018 C CA . ASP A 1 403 ? 7.184 -4.938 12.32 1 94 403 ASP A CA 1
ATOM 3019 C C . ASP A 1 403 ? 8.008 -3.863 13.023 1 94 403 ASP A C 1
ATOM 3021 O O . ASP A 1 403 ? 9.188 -4.074 13.32 1 94 403 ASP A O 1
ATOM 3025 N N . VAL A 1 404 ? 7.418 -2.729 13.266 1 95.5 404 VAL A N 1
ATOM 3026 C CA . VAL A 1 404 ? 8.102 -1.68 14.016 1 95.5 404 VAL A CA 1
ATOM 3027 C C . VAL A 1 404 ? 8.164 -2.061 15.492 1 95.5 404 VAL A C 1
ATOM 3029 O O . VAL A 1 404 ? 7.148 -2.043 16.188 1 95.5 404 VAL A O 1
ATOM 3032 N N . ARG A 1 405 ? 9.352 -2.279 16.031 1 95.88 405 ARG A N 1
ATOM 3033 C CA . ARG A 1 405 ? 9.484 -2.889 17.344 1 95.88 405 ARG A CA 1
ATOM 3034 C C . ARG A 1 405 ? 9.906 -1.855 18.391 1 95.88 405 ARG A C 1
ATOM 3036 O O . ARG A 1 405 ? 9.5 -1.933 19.547 1 95.88 405 ARG A O 1
ATOM 3043 N N . THR A 1 406 ? 10.805 -0.973 18.016 1 97.75 406 THR A N 1
ATOM 3044 C CA . THR A 1 406 ? 11.312 0.05 18.922 1 97.75 406 THR A CA 1
ATOM 3045 C C . THR A 1 406 ? 11.391 1.403 18.219 1 97.75 406 THR A C 1
ATOM 3047 O O . THR A 1 406 ? 11.773 1.479 17.047 1 97.75 406 THR A O 1
ATOM 3050 N N . VAL A 1 407 ? 10.961 2.418 18.891 1 98.75 407 VAL A N 1
ATOM 3051 C CA . VAL A 1 407 ? 11.023 3.781 18.375 1 98.75 407 VAL A CA 1
ATOM 3052 C C . VAL A 1 407 ? 11.609 4.711 19.438 1 98.75 407 VAL A C 1
ATOM 3054 O O . VAL A 1 407 ? 11.211 4.66 20.594 1 98.75 407 VAL A O 1
ATOM 3057 N N . LEU A 1 408 ? 12.578 5.441 19.078 1 98.81 408 LEU A N 1
ATOM 3058 C CA . LEU A 1 408 ? 13.133 6.508 19.906 1 98.81 408 LEU A CA 1
ATOM 3059 C C . LEU A 1 408 ? 12.844 7.875 19.312 1 98.81 408 LEU A C 1
ATOM 3061 O O . LEU A 1 408 ? 12.945 8.055 18.094 1 98.81 408 LEU A O 1
ATOM 3065 N N . VAL A 1 409 ? 12.438 8.828 20.125 1 98.75 409 VAL A N 1
ATOM 3066 C CA . VAL A 1 409 ? 12.328 10.242 19.781 1 98.75 409 VAL A CA 1
ATOM 3067 C C . VAL A 1 409 ? 13.258 11.062 20.672 1 98.75 409 VAL A C 1
ATOM 3069 O O . VAL A 1 409 ? 13.102 11.07 21.891 1 98.75 409 VAL A O 1
ATOM 3072 N N . ASP A 1 410 ? 14.211 11.719 20.031 1 98.38 410 ASP A N 1
ATOM 3073 C CA . ASP A 1 410 ? 15.18 12.508 20.781 1 98.38 410 ASP A CA 1
ATOM 3074 C C . ASP A 1 410 ? 15.875 11.648 21.844 1 98.38 410 ASP A C 1
ATOM 3076 O O . ASP A 1 410 ? 16.094 12.102 22.969 1 98.38 410 ASP A O 1
ATOM 3080 N N . GLY A 1 411 ? 16.141 10.406 21.516 1 98.12 411 GLY A N 1
ATOM 3081 C CA . GLY A 1 411 ? 16.891 9.5 22.375 1 98.12 411 GLY A CA 1
ATOM 3082 C C . GLY A 1 411 ? 16.016 8.805 23.406 1 98.12 411 GLY A C 1
ATOM 3083 O O . GLY A 1 411 ? 16.469 7.887 24.094 1 98.12 411 GLY A O 1
ATOM 3084 N N . ARG A 1 412 ? 14.797 9.195 23.531 1 97.62 412 ARG A N 1
ATOM 3085 C CA . ARG A 1 412 ? 13.875 8.578 24.469 1 97.62 412 ARG A CA 1
ATOM 3086 C C . ARG A 1 412 ? 13.102 7.441 23.812 1 97.62 412 ARG A C 1
ATOM 3088 O O . ARG A 1 412 ? 12.508 7.621 22.734 1 97.62 412 ARG A O 1
ATOM 3095 N N . VAL A 1 413 ? 13.102 6.227 24.469 1 98.12 413 VAL A N 1
ATOM 3096 C CA . VAL A 1 413 ? 12.336 5.094 23.969 1 98.12 413 VAL A CA 1
ATOM 3097 C C . VAL A 1 413 ? 10.836 5.363 24.141 1 98.12 413 VAL A C 1
ATOM 3099 O O . VAL A 1 413 ? 10.359 5.523 25.266 1 98.12 413 VAL A O 1
ATOM 3102 N N . VAL A 1 414 ? 10.117 5.438 23.047 1 98.38 414 VAL A N 1
ATOM 3103 C CA . VAL A 1 414 ? 8.688 5.707 23.125 1 98.38 414 VAL A CA 1
ATOM 3104 C C . VAL A 1 414 ? 7.906 4.465 22.719 1 98.38 414 VAL A C 1
ATOM 3106 O O . VAL A 1 414 ? 6.691 4.395 22.906 1 98.38 414 VAL A O 1
ATOM 3109 N N . LYS A 1 415 ? 8.477 3.535 22.109 1 97.31 415 LYS A N 1
ATOM 3110 C CA . LYS A 1 415 ? 7.969 2.205 21.797 1 97.31 415 LYS A CA 1
ATOM 3111 C C . LYS A 1 415 ? 9.039 1.139 22.016 1 97.31 415 LYS A C 1
ATOM 3113 O O . LYS A 1 415 ? 10.188 1.306 21.609 1 97.31 415 LYS A O 1
ATOM 3118 N N . GLN A 1 416 ? 8.734 0.101 22.688 1 96.44 416 GLN A N 1
ATOM 3119 C CA . GLN A 1 416 ? 9.672 -0.97 23.016 1 96.44 416 GLN A CA 1
ATOM 3120 C C . GLN A 1 416 ? 9.023 -2.34 22.828 1 96.44 416 GLN A C 1
ATOM 3122 O O . GLN A 1 416 ? 7.941 -2.598 23.359 1 96.44 416 GLN A O 1
ATOM 3127 N N . ASP A 1 417 ? 9.688 -3.186 22.047 1 92.81 417 ASP A N 1
ATOM 3128 C CA . ASP A 1 417 ? 9.25 -4.559 21.812 1 92.81 417 ASP A CA 1
ATOM 3129 C C . ASP A 1 417 ? 7.816 -4.605 21.312 1 92.81 417 ASP A C 1
ATOM 3131 O O . ASP A 1 417 ? 7.008 -5.406 21.781 1 92.81 417 ASP A O 1
ATOM 3135 N N . GLY A 1 418 ? 7.469 -3.633 20.469 1 91.56 418 GLY A N 1
ATOM 3136 C CA . GLY A 1 418 ? 6.18 -3.639 19.797 1 91.56 418 GLY A CA 1
ATOM 3137 C C . GLY A 1 418 ? 5.094 -2.924 20.578 1 91.56 418 GLY A C 1
ATOM 3138 O O . GLY A 1 418 ? 3.961 -2.805 20.094 1 91.56 418 GLY A O 1
ATOM 3139 N N . GLU A 1 419 ? 5.438 -2.336 21.781 1 93.5 419 GLU A N 1
ATOM 3140 C CA . GLU A 1 419 ? 4.449 -1.669 22.625 1 93.5 419 GLU A CA 1
ATOM 3141 C C . GLU A 1 419 ? 4.848 -0.22 22.906 1 93.5 419 GLU A C 1
ATOM 3143 O O . GLU A 1 419 ? 5.988 0.057 23.281 1 93.5 419 GLU A O 1
ATOM 3148 N N . LEU A 1 420 ? 3.885 0.696 22.688 1 95.31 420 LEU A N 1
ATOM 3149 C CA . LEU A 1 420 ? 4.152 2.096 23 1 95.31 420 LEU A CA 1
ATOM 3150 C C . LEU A 1 420 ? 4.293 2.299 24.5 1 95.31 420 LEU A C 1
ATOM 3152 O O . LEU A 1 420 ? 3.559 1.689 25.281 1 95.31 420 LEU A O 1
ATOM 3156 N N . VAL A 1 421 ? 5.258 3.172 24.781 1 95 421 VAL A N 1
ATOM 3157 C CA . VAL A 1 421 ? 5.516 3.473 26.188 1 95 421 VAL A CA 1
ATOM 3158 C C . VAL A 1 421 ? 4.57 4.574 26.672 1 95 421 VAL A C 1
ATOM 3160 O O . VAL A 1 421 ? 4.355 5.566 25.969 1 95 421 VAL A O 1
ATOM 3163 N N . ASP A 1 422 ? 3.818 4.43 27.75 1 91.88 422 ASP A N 1
ATOM 3164 C CA . ASP A 1 422 ? 3.041 5.434 28.484 1 91.88 422 ASP A CA 1
ATOM 3165 C C . ASP A 1 422 ? 1.723 5.723 27.766 1 91.88 422 ASP A C 1
ATOM 3167 O O . ASP A 1 422 ? 1.114 6.773 27.984 1 91.88 422 ASP A O 1
ATOM 3171 N N . HIS A 1 423 ? 1.401 4.949 26.797 1 93.88 423 HIS A N 1
ATOM 3172 C CA . HIS A 1 423 ? 0.116 5.121 26.125 1 93.88 423 HIS A CA 1
ATOM 3173 C C . HIS A 1 423 ? -0.723 3.85 26.203 1 93.88 423 HIS A C 1
ATOM 3175 O O . HIS A 1 423 ? -0.245 2.764 25.875 1 93.88 423 HIS A O 1
ATOM 3181 N N . ASP A 1 424 ? -1.894 3.961 26.672 1 91.19 424 ASP A N 1
ATOM 3182 C CA . ASP A 1 424 ? -2.881 2.887 26.703 1 91.19 424 ASP A CA 1
ATOM 3183 C C . ASP A 1 424 ? -3.678 2.84 25.391 1 91.19 424 ASP A C 1
ATOM 3185 O O . ASP A 1 424 ? -4.738 3.459 25.297 1 91.19 424 ASP A O 1
ATOM 3189 N N . LEU A 1 425 ? -3.242 2.014 24.484 1 90.31 425 LEU A N 1
ATOM 3190 C CA . LEU A 1 425 ? -3.822 2.01 23.156 1 90.31 425 LEU A CA 1
ATOM 3191 C C . LEU A 1 425 ? -5.27 1.526 23.188 1 90.31 425 LEU A C 1
ATOM 3193 O O . LEU A 1 425 ? -6.113 2.027 22.453 1 90.31 425 LEU A O 1
ATOM 3197 N N . ALA A 1 426 ? -5.555 0.553 24 1 89.31 426 ALA A N 1
ATOM 3198 C CA . ALA A 1 426 ? -6.922 0.052 24.094 1 89.31 426 ALA A CA 1
ATOM 3199 C C . ALA A 1 426 ? -7.867 1.135 24.609 1 89.31 426 ALA A C 1
ATOM 3201 O O . ALA A 1 426 ? -8.969 1.309 24.094 1 89.31 426 ALA A O 1
ATOM 3202 N N . GLY A 1 427 ? -7.422 1.849 25.688 1 92.69 427 GLY A N 1
ATOM 3203 C CA . GLY A 1 427 ? -8.203 2.959 26.219 1 92.69 427 GLY A CA 1
ATOM 3204 C C . GLY A 1 427 ? -8.406 4.074 25.203 1 92.69 427 GLY A C 1
ATOM 3205 O O . GLY A 1 427 ? -9.5 4.633 25.094 1 92.69 427 GLY A O 1
ATOM 3206 N N . LEU A 1 428 ? -7.363 4.398 24.5 1 94.62 428 LEU A N 1
ATOM 3207 C CA . LEU A 1 428 ? -7.441 5.434 23.469 1 94.62 428 LEU A CA 1
ATOM 3208 C C . LEU A 1 428 ? -8.422 5.039 22.375 1 94.62 428 LEU A C 1
ATOM 3210 O O . LEU A 1 428 ? -9.172 5.879 21.875 1 94.62 428 LEU A O 1
ATOM 3214 N N . ALA A 1 429 ? -8.359 3.76 22 1 93.38 429 ALA A N 1
ATOM 3215 C CA . ALA A 1 429 ? -9.273 3.268 20.969 1 93.38 429 ALA A CA 1
ATOM 3216 C C . ALA A 1 429 ? -10.727 3.412 21.422 1 93.38 429 ALA A C 1
ATOM 3218 O O . ALA A 1 429 ? -11.578 3.824 20.641 1 93.38 429 ALA A O 1
ATOM 3219 N N . THR A 1 430 ? -11.008 3.094 22.656 1 93.88 430 THR A N 1
ATOM 3220 C CA . THR A 1 430 ? -12.359 3.211 23.203 1 93.88 430 THR A CA 1
ATOM 3221 C C . THR A 1 430 ? -12.82 4.664 23.188 1 93.88 430 THR A C 1
ATOM 3223 O O . THR A 1 430 ? -13.953 4.961 22.797 1 93.88 430 THR A O 1
ATOM 3226 N N . LYS A 1 431 ? -11.938 5.535 23.609 1 96.44 431 LYS A N 1
ATOM 3227 C CA . LYS A 1 431 ? -12.25 6.961 23.609 1 96.44 431 LYS A CA 1
ATOM 3228 C C . LYS A 1 431 ? -12.484 7.469 22.188 1 96.44 431 LYS A C 1
ATOM 3230 O O . LYS A 1 431 ? -13.367 8.297 21.953 1 96.44 431 LYS A O 1
ATOM 3235 N N . ALA A 1 432 ? -11.664 6.977 21.312 1 96.75 432 ALA A N 1
ATOM 3236 C CA . ALA A 1 432 ? -11.781 7.387 19.906 1 96.75 432 ALA A CA 1
ATOM 3237 C C . ALA A 1 432 ? -13.125 6.969 19.328 1 96.75 432 ALA A C 1
ATOM 3239 O O . ALA A 1 432 ? -13.766 7.738 18.609 1 96.75 432 ALA A O 1
ATOM 3240 N N . ASP A 1 433 ? -13.57 5.715 19.625 1 95.62 433 ASP A N 1
ATOM 3241 C CA . ASP A 1 433 ? -14.852 5.223 19.141 1 95.62 433 ASP A CA 1
ATOM 3242 C C . ASP A 1 433 ? -16 6.098 19.641 1 95.62 433 ASP A C 1
ATOM 3244 O O . ASP A 1 433 ? -16.891 6.469 18.875 1 95.62 433 ASP A O 1
ATOM 3248 N N . ALA A 1 434 ? -15.953 6.445 20.906 1 97.38 434 ALA A N 1
ATOM 3249 C CA . ALA A 1 434 ? -16.984 7.273 21.516 1 97.38 434 ALA A CA 1
ATOM 3250 C C . ALA A 1 434 ? -17 8.68 20.922 1 97.38 434 ALA A C 1
ATOM 3252 O O . ALA A 1 434 ? -18.062 9.242 20.641 1 97.38 434 ALA A O 1
ATOM 3253 N N . ALA A 1 435 ? -15.828 9.242 20.766 1 98.5 435 ALA A N 1
ATOM 3254 C CA . ALA A 1 435 ? -15.703 10.586 20.203 1 98.5 435 ALA A CA 1
ATOM 3255 C C . ALA A 1 435 ? -16.234 10.633 18.766 1 98.5 435 ALA A C 1
ATOM 3257 O O . ALA A 1 435 ? -16.938 11.57 18.391 1 98.5 435 ALA A O 1
ATOM 3258 N N . ALA A 1 436 ? -15.836 9.648 18.016 1 98.06 436 ALA A N 1
ATOM 3259 C CA . ALA A 1 436 ? -16.297 9.578 16.625 1 98.06 436 ALA A CA 1
ATOM 3260 C C . ALA A 1 436 ? -17.828 9.539 16.562 1 98.06 436 ALA A C 1
ATOM 3262 O O . ALA A 1 436 ? -18.438 10.25 15.773 1 98.06 436 ALA A O 1
ATOM 3263 N N . ALA A 1 437 ? -18.438 8.695 17.391 1 97.56 437 ALA A N 1
ATOM 3264 C CA . ALA A 1 437 ? -19.891 8.602 17.438 1 97.56 437 ALA A CA 1
ATOM 3265 C C . ALA A 1 437 ? -20.516 9.953 17.797 1 97.56 437 ALA A C 1
ATOM 3267 O O . ALA A 1 437 ? -21.516 10.359 17.219 1 97.56 437 ALA A O 1
ATOM 3268 N N . GLY A 1 438 ? -19.938 10.641 18.812 1 98.5 438 GLY A N 1
ATOM 3269 C CA . GLY A 1 438 ? -20.422 11.953 19.219 1 98.5 438 GLY A CA 1
ATOM 3270 C C . GLY A 1 438 ? -20.312 12.992 18.125 1 98.5 438 GLY A C 1
ATOM 3271 O O . GLY A 1 438 ? -21.25 13.766 17.906 1 98.5 438 GLY A O 1
ATOM 3272 N N . ILE A 1 439 ? -19.203 13.055 17.438 1 98.62 439 ILE A N 1
ATOM 3273 C CA . ILE A 1 439 ? -18.969 14 16.344 1 98.62 439 ILE A CA 1
ATOM 3274 C C . ILE A 1 439 ? -19.984 13.781 15.234 1 98.62 439 ILE A C 1
ATOM 3276 O O . ILE A 1 439 ? -20.641 14.727 14.781 1 98.62 439 ILE A O 1
ATOM 3280 N N . LEU A 1 440 ? -20.141 12.523 14.805 1 97.81 440 LEU A N 1
ATOM 3281 C CA . LEU A 1 440 ? -21.047 12.211 13.703 1 97.81 440 LEU A CA 1
ATOM 3282 C C . LEU A 1 440 ? -22.484 12.469 14.094 1 97.81 440 LEU A C 1
ATOM 3284 O O . LEU A 1 440 ? -23.297 12.875 13.258 1 97.81 440 LEU A O 1
ATOM 3288 N N . ALA A 1 441 ? -22.828 12.25 15.383 1 98 441 ALA A N 1
ATOM 3289 C CA . ALA A 1 441 ? -24.156 12.602 15.867 1 98 441 ALA A CA 1
ATOM 3290 C C . ALA A 1 441 ? -24.406 14.102 15.75 1 98 441 ALA A C 1
ATOM 3292 O O . ALA A 1 441 ? -25.484 14.531 15.352 1 98 441 ALA A O 1
ATOM 3293 N N . ARG A 1 442 ? -23.453 14.922 16.125 1 97.94 442 ARG A N 1
ATOM 3294 C CA . ARG A 1 442 ? -23.578 16.375 16.031 1 97.94 442 ARG A CA 1
ATOM 3295 C C . ARG A 1 442 ? -23.703 16.812 14.57 1 97.94 442 ARG A C 1
ATOM 3297 O O . ARG A 1 442 ? -24.438 17.766 14.266 1 97.94 442 ARG A O 1
ATOM 3304 N N . VAL A 1 443 ? -22.969 16.141 13.656 1 97.12 443 VAL A N 1
ATOM 3305 C CA . VAL A 1 443 ? -23.062 16.422 12.227 1 97.12 443 VAL A CA 1
ATOM 3306 C C . VAL A 1 443 ? -24.484 16.141 11.734 1 97.12 443 VAL A C 1
ATOM 3308 O O . VAL A 1 443 ? -25.062 16.953 11.008 1 97.12 443 VAL A O 1
ATOM 3311 N N . THR A 1 444 ? -25.016 15.008 12.133 1 96.12 444 THR A N 1
ATOM 3312 C CA . THR A 1 444 ? -26.375 14.633 11.758 1 96.12 444 THR A CA 1
ATOM 3313 C C . THR A 1 444 ? -27.391 15.617 12.328 1 96.12 444 THR A C 1
ATOM 3315 O O . THR A 1 444 ? -28.312 16.047 11.625 1 96.12 444 THR A O 1
ATOM 3318 N N . ASP A 1 445 ? -27.234 15.961 13.547 1 96.94 445 ASP A N 1
ATOM 3319 C CA . ASP A 1 445 ? -28.141 16.891 14.219 1 96.94 445 ASP A CA 1
ATOM 3320 C C . ASP A 1 445 ? -28.141 18.25 13.516 1 96.94 445 ASP A C 1
ATOM 3322 O O . ASP A 1 445 ? -29.156 18.938 13.492 1 96.94 445 ASP A O 1
ATOM 3326 N N . ALA A 1 446 ? -27 18.609 12.977 1 94.44 446 ALA A N 1
ATOM 3327 C CA . ALA A 1 446 ? -26.891 19.891 12.273 1 94.44 446 ALA A CA 1
ATOM 3328 C C . ALA A 1 446 ? -27.5 19.828 10.883 1 94.44 446 ALA A C 1
ATOM 3330 O O . ALA A 1 446 ? -27.609 20.828 10.195 1 94.44 446 ALA A O 1
ATOM 3331 N N . GLY A 1 447 ? -27.938 18.641 10.438 1 92.25 447 GLY A N 1
ATOM 3332 C CA . GLY A 1 447 ? -28.641 18.453 9.18 1 92.25 447 GLY A CA 1
ATOM 3333 C C . GLY A 1 447 ? -27.719 18.297 7.988 1 92.25 447 GLY A C 1
ATOM 3334 O O . GLY A 1 447 ? -28.141 18.453 6.84 1 92.25 447 GLY A O 1
ATOM 3335 N N . ALA A 1 448 ? -26.453 18.031 8.281 1 90.81 448 ALA A N 1
ATOM 3336 C CA . ALA A 1 448 ? -25.5 17.859 7.188 1 90.81 448 ALA A CA 1
ATOM 3337 C C . ALA A 1 448 ? -25.609 16.453 6.582 1 90.81 448 ALA A C 1
ATOM 3339 O O . ALA A 1 448 ? -25.875 15.492 7.293 1 90.81 448 ALA A O 1
ATOM 3340 N N . THR A 1 449 ? -25.422 16.328 5.234 1 90.19 449 THR A N 1
ATOM 3341 C CA . THR A 1 449 ? -25.406 15.055 4.527 1 90.19 449 THR A CA 1
ATOM 3342 C C . THR A 1 449 ? -24 14.688 4.102 1 90.19 449 THR A C 1
ATOM 3344 O O . THR A 1 449 ? -23.25 15.539 3.607 1 90.19 449 THR A O 1
ATOM 3347 N N . LEU A 1 450 ? -23.609 13.438 4.285 1 92.5 450 LEU A N 1
ATOM 3348 C CA . LEU A 1 450 ? -22.312 12.922 3.885 1 92.5 450 LEU A CA 1
ATOM 3349 C C . LEU A 1 450 ? -22.453 11.781 2.889 1 92.5 450 LEU A C 1
ATOM 3351 O O . LEU A 1 450 ? -23.375 10.977 2.994 1 92.5 450 LEU A O 1
ATOM 3355 N N . PRO A 1 451 ? -21.688 11.422 1.799 1 86.88 451 PRO A N 1
ATOM 3356 C CA . PRO A 1 451 ? -20.656 12.414 1.45 1 86.88 451 PRO A CA 1
ATOM 3357 C C . PRO A 1 451 ? -21.25 13.727 0.949 1 86.88 451 PRO A C 1
ATOM 3359 O O . PRO A 1 451 ? -22.453 13.781 0.632 1 86.88 451 PRO A O 1
ATOM 3362 N N . GLY A 1 452 ? -20.438 14.758 0.958 1 77.06 452 GLY A N 1
ATOM 3363 C CA . GLY A 1 452 ? -21.031 16.062 1.234 1 77.06 452 GLY A CA 1
ATOM 3364 C C . GLY A 1 452 ? -21.016 16.984 0.031 1 77.06 452 GLY A C 1
ATOM 3365 O O . GLY A 1 452 ? -21.312 18.172 0.154 1 77.06 452 GLY A O 1
ATOM 3366 N N . THR A 1 453 ? -20.531 16.531 -1.238 1 84.81 453 THR A N 1
ATOM 3367 C CA . THR A 1 453 ? -20.484 17.578 -2.254 1 84.81 453 THR A CA 1
ATOM 3368 C C . THR A 1 453 ? -21.875 17.922 -2.754 1 84.81 453 THR A C 1
ATOM 3370 O O . THR A 1 453 ? -22.516 17.109 -3.443 1 84.81 453 THR A O 1
ATOM 3373 N N . PRO A 1 454 ? -22.328 19.094 -2.385 1 85.56 454 PRO A N 1
ATOM 3374 C CA . PRO A 1 454 ? -23.609 19.469 -2.984 1 85.56 454 PRO A CA 1
ATOM 3375 C C . PRO A 1 454 ? -23.516 19.641 -4.5 1 85.56 454 PRO A C 1
ATOM 3377 O O . PRO A 1 454 ? -22.469 19.984 -5.027 1 85.56 454 PRO A O 1
ATOM 3380 N N . PRO A 1 455 ? -24.625 19.438 -5.145 1 81.88 455 PRO A N 1
ATOM 3381 C CA . PRO A 1 455 ? -24.609 19.672 -6.59 1 81.88 455 PRO A CA 1
ATOM 3382 C C . PRO A 1 455 ? -24.203 21.094 -6.961 1 81.88 455 PRO A C 1
ATOM 3384 O O . PRO A 1 455 ? -24.734 22.047 -6.41 1 81.88 455 PRO A O 1
ATOM 3387 N N . GLY A 1 456 ? -23.156 21.234 -7.809 1 80.75 456 GLY A N 1
ATOM 3388 C CA . GLY A 1 456 ? -22.734 22.531 -8.305 1 80.75 456 GLY A CA 1
ATOM 3389 C C . GLY A 1 456 ? -21.875 23.297 -7.316 1 80.75 456 GLY A C 1
ATOM 3390 O O . GLY A 1 456 ? -21.625 24.484 -7.5 1 80.75 456 GLY A O 1
ATOM 3391 N N . ALA A 1 457 ? -21.5 22.656 -6.348 1 82.06 457 ALA A N 1
ATOM 3392 C CA . ALA A 1 457 ? -20.812 23.344 -5.254 1 82.06 457 ALA A CA 1
ATOM 3393 C C . ALA A 1 457 ? -19.516 24 -5.738 1 82.06 457 ALA A C 1
ATOM 3395 O O . ALA A 1 457 ? -19.234 25.141 -5.383 1 82.06 457 ALA A O 1
ATOM 3396 N N . TRP A 1 458 ? -18.703 23.328 -6.527 1 81.12 458 TRP A N 1
ATOM 3397 C CA . TRP A 1 458 ? -17.469 23.922 -7.023 1 81.12 458 TRP A CA 1
ATOM 3398 C C . TRP A 1 458 ? -17.75 25.156 -7.879 1 81.12 458 TRP A C 1
ATOM 3400 O O . TRP A 1 458 ? -17.031 26.156 -7.793 1 81.12 458 TRP A O 1
ATOM 3410 N N . ALA A 1 459 ? -18.781 24.984 -8.656 1 81.62 459 ALA A N 1
ATOM 3411 C CA . ALA A 1 459 ? -19.156 26.094 -9.516 1 81.62 459 ALA A CA 1
ATOM 3412 C C . ALA A 1 459 ? -19.578 27.312 -8.688 1 81.62 459 ALA A C 1
ATOM 3414 O O . ALA A 1 459 ? -19.359 28.453 -9.109 1 81.62 459 ALA A O 1
ATOM 3415 N N . ALA A 1 460 ? -20.047 27.047 -7.582 1 83.62 460 ALA A N 1
ATOM 3416 C CA . ALA A 1 460 ? -20.516 28.141 -6.727 1 83.62 460 ALA A CA 1
ATOM 3417 C C . ALA A 1 460 ? -19.344 28.875 -6.09 1 83.62 460 ALA A C 1
ATOM 3419 O O . ALA A 1 460 ? -19.438 30.078 -5.828 1 83.62 460 ALA A O 1
ATOM 3420 N N . ILE A 1 461 ? -18.25 28.25 -5.902 1 86 461 ILE A N 1
ATOM 3421 C CA . ILE A 1 461 ? -17.094 28.828 -5.203 1 86 461 ILE A CA 1
ATOM 3422 C C . ILE A 1 461 ? -16.188 29.547 -6.203 1 86 461 ILE A C 1
ATOM 3424 O O . ILE A 1 461 ? -15.492 30.5 -5.848 1 86 461 ILE A O 1
ATOM 3428 N N . GLU A 1 462 ? -16.25 29.188 -7.387 1 91.94 462 GLU A N 1
ATOM 3429 C CA . GLU A 1 462 ? -15.266 29.594 -8.383 1 91.94 462 GLU A CA 1
ATOM 3430 C C . GLU A 1 462 ? -15.328 31.094 -8.641 1 91.94 462 GLU A C 1
ATOM 3432 O O . GLU A 1 462 ? -14.289 31.75 -8.766 1 91.94 462 GLU A O 1
ATOM 3437 N N . PRO A 1 463 ? -16.578 31.688 -8.711 1 93.19 463 PRO A N 1
ATOM 3438 C CA . PRO A 1 463 ? -16.609 33.125 -8.938 1 93.19 463 PRO A CA 1
ATOM 3439 C C . PRO A 1 463 ? -15.891 33.906 -7.852 1 93.19 463 PRO A C 1
ATOM 3441 O O . PRO A 1 463 ? -15.203 34.906 -8.148 1 93.19 463 PRO A O 1
ATOM 3444 N N . MET A 1 464 ? -16.031 33.531 -6.691 1 92.38 464 MET A N 1
ATOM 3445 C CA . MET A 1 464 ? -15.336 34.188 -5.582 1 92.38 464 MET A CA 1
ATOM 3446 C C . MET A 1 464 ? -13.82 34.031 -5.719 1 92.38 464 MET A C 1
ATOM 3448 O O . MET A 1 464 ? -13.078 35 -5.582 1 92.38 464 MET A O 1
ATOM 3452 N N . ALA A 1 465 ? -13.305 32.812 -5.973 1 95.12 465 ALA A N 1
ATOM 3453 C CA . ALA A 1 465 ? -11.875 32.562 -6.121 1 95.12 465 ALA A CA 1
ATOM 3454 C C . ALA A 1 465 ? -11.281 33.375 -7.254 1 95.12 465 ALA A C 1
ATOM 3456 O O . ALA A 1 465 ? -10.172 33.938 -7.125 1 95.12 465 ALA A O 1
ATOM 3457 N N . GLN A 1 466 ? -12.086 33.5 -8.305 1 95.62 466 GLN A N 1
ATOM 3458 C CA . GLN A 1 466 ? -11.625 34.281 -9.461 1 95.62 466 GLN A CA 1
ATOM 3459 C C . GLN A 1 466 ? -11.531 35.75 -9.133 1 95.62 466 GLN A C 1
ATOM 3461 O O . GLN A 1 466 ? -10.664 36.469 -9.656 1 95.62 466 GLN A O 1
ATOM 3466 N N . GLU A 1 467 ? -12.453 36.188 -8.359 1 96.12 467 GLU A N 1
ATOM 3467 C CA . GLU A 1 467 ? -12.398 37.594 -7.922 1 96.12 467 GLU A CA 1
ATOM 3468 C C . GLU A 1 467 ? -11.133 37.844 -7.109 1 96.12 467 GLU A C 1
ATOM 3470 O O . GLU A 1 467 ? -10.469 38.875 -7.312 1 96.12 467 GLU A O 1
ATOM 3475 N N . PHE A 1 468 ? -10.844 37.031 -6.184 1 96.44 468 PHE A N 1
ATOM 3476 C CA . PHE A 1 468 ? -9.641 37.188 -5.371 1 96.44 468 PHE A CA 1
ATOM 3477 C C . PHE A 1 468 ? -8.391 37.094 -6.234 1 96.44 468 PHE A C 1
ATOM 3479 O O . PHE A 1 468 ? -7.414 37.812 -6.012 1 96.44 468 PHE A O 1
ATOM 3486 N N . LEU A 1 469 ? -8.359 36.188 -7.207 1 96.56 469 LEU A N 1
ATOM 3487 C CA . LEU A 1 469 ? -7.258 36.094 -8.148 1 96.56 469 LEU A CA 1
ATOM 3488 C C . LEU A 1 469 ? -7.066 37.375 -8.93 1 96.56 469 LEU A C 1
ATOM 3490 O O . LEU A 1 469 ? -5.941 37.844 -9.109 1 96.56 469 LEU A O 1
ATOM 3494 N N . ALA A 1 470 ? -8.203 37.906 -9.391 1 96.31 470 ALA A N 1
ATOM 3495 C CA . ALA A 1 470 ? -8.133 39.156 -10.117 1 96.31 470 ALA A CA 1
ATOM 3496 C C . ALA A 1 470 ? -7.539 40.281 -9.25 1 96.31 470 ALA A C 1
ATOM 3498 O O . ALA A 1 470 ? -6.75 41.094 -9.734 1 96.31 470 ALA A O 1
ATOM 3499 N N . ASP A 1 471 ? -7.91 40.281 -8.047 1 95.5 471 ASP A N 1
ATOM 3500 C CA . ASP A 1 471 ? -7.363 41.25 -7.102 1 95.5 471 ASP A CA 1
ATOM 3501 C C . ASP A 1 471 ? -5.859 41.062 -6.934 1 95.5 471 ASP A C 1
ATOM 3503 O O . ASP A 1 471 ? -5.113 42.062 -6.875 1 95.5 471 ASP A O 1
ATOM 3507 N N . ALA A 1 472 ? -5.449 39.844 -6.781 1 95.62 472 ALA A N 1
ATOM 3508 C CA . ALA A 1 472 ? -4.031 39.531 -6.641 1 95.62 472 ALA A CA 1
ATOM 3509 C C . ALA A 1 472 ? -3.24 40.031 -7.852 1 95.62 472 ALA A C 1
ATOM 3511 O O . ALA A 1 472 ? -2.158 40.594 -7.707 1 95.62 472 ALA A O 1
ATOM 3512 N N . ARG A 1 473 ? -3.764 39.875 -9.023 1 94.81 473 ARG A N 1
ATOM 3513 C CA . ARG A 1 473 ? -3.068 40.219 -10.25 1 94.81 473 ARG A CA 1
ATOM 3514 C C . ARG A 1 473 ? -3.027 41.75 -10.43 1 94.81 473 ARG A C 1
ATOM 3516 O O . ARG A 1 473 ? -2.068 42.281 -10.992 1 94.81 473 ARG A O 1
ATOM 3523 N N . ARG A 1 474 ? -4.023 42.344 -9.914 1 92.56 474 ARG A N 1
ATOM 3524 C CA . ARG A 1 474 ? -4.02 43.812 -9.938 1 92.56 474 ARG A CA 1
ATOM 3525 C C . ARG A 1 474 ? -2.967 44.375 -8.992 1 92.56 474 ARG A C 1
ATOM 3527 O O . ARG A 1 474 ? -2.354 45.406 -9.273 1 92.56 474 ARG A O 1
ATOM 3534 N N . SER A 1 475 ? -2.795 43.688 -8 1 86.94 475 SER A N 1
ATOM 3535 C CA . SER A 1 475 ? -1.856 44.156 -6.988 1 86.94 475 SER A CA 1
ATOM 3536 C C . SER A 1 475 ? -0.414 43.875 -7.406 1 86.94 475 SER A C 1
ATOM 3538 O O . SER A 1 475 ? 0.516 44.469 -6.859 1 86.94 475 SER A O 1
ATOM 3540 N N . THR A 1 476 ? -0.196 42.969 -8.312 1 81.56 476 THR A N 1
ATOM 3541 C CA . THR A 1 476 ? 1.153 42.625 -8.734 1 81.56 476 THR A CA 1
ATOM 3542 C C . THR A 1 476 ? 1.565 43.438 -9.961 1 81.56 476 THR A C 1
ATOM 3544 O O . THR A 1 476 ? 2.711 43.344 -10.406 1 81.56 476 THR A O 1
ATOM 3547 N N . ARG A 1 477 ? 0.648 44.25 -10.562 1 67 477 ARG A N 1
ATOM 3548 C CA . ARG A 1 477 ? 0.956 45.156 -11.656 1 67 477 ARG A CA 1
ATOM 3549 C C . ARG A 1 477 ? 1.409 46.5 -11.117 1 67 477 ARG A C 1
ATOM 3551 O O . ARG A 1 477 ? 0.988 46.938 -10.039 1 67 477 ARG A O 1
ATOM 3558 N N . MET B 1 1 ? -19.312 -31.109 12.867 1 83.38 1 MET B N 1
ATOM 3559 C CA . MET B 1 1 ? -19.016 -30.078 13.844 1 83.38 1 MET B CA 1
ATOM 3560 C C . MET B 1 1 ? -19.641 -28.75 13.438 1 83.38 1 MET B C 1
ATOM 3562 O O . MET B 1 1 ? -19.641 -28.375 12.266 1 83.38 1 MET B O 1
ATOM 3566 N N . ARG B 1 2 ? -20.484 -28.141 14.344 1 93.75 2 ARG B N 1
ATOM 3567 C CA . ARG B 1 2 ? -21.125 -26.859 14.086 1 93.75 2 ARG B CA 1
ATOM 3568 C C . ARG B 1 2 ? -20.359 -25.703 14.727 1 93.75 2 ARG B C 1
ATOM 3570 O O . ARG B 1 2 ? -19.844 -25.844 15.844 1 93.75 2 ARG B O 1
ATOM 3577 N N . THR B 1 3 ? -20.031 -24.703 13.953 1 98.19 3 THR B N 1
ATOM 3578 C CA . THR B 1 3 ? -19.406 -23.484 14.43 1 98.19 3 THR B CA 1
ATOM 3579 C C . THR B 1 3 ? -20.281 -22.266 14.141 1 98.19 3 THR B C 1
ATOM 3581 O O . THR B 1 3 ? -20.859 -22.156 13.055 1 98.19 3 THR B O 1
ATOM 3584 N N . LEU B 1 4 ? -20.531 -21.469 15.172 1 98.56 4 LEU B N 1
ATOM 3585 C CA . LEU B 1 4 ? -21.266 -20.219 15.008 1 98.56 4 LEU B CA 1
ATOM 3586 C C . LEU B 1 4 ? -20.344 -19.016 15.195 1 98.56 4 LEU B C 1
ATOM 3588 O O . LEU B 1 4 ? -19.828 -18.781 16.281 1 98.56 4 LEU B O 1
ATOM 3592 N N . VAL B 1 5 ? -20.047 -18.281 14.086 1 98.62 5 VAL B N 1
ATOM 3593 C CA . VAL B 1 5 ? -19.438 -16.953 14.195 1 98.62 5 VAL B CA 1
ATOM 3594 C C . VAL B 1 5 ? -20.5 -15.922 14.516 1 98.62 5 VAL B C 1
ATOM 3596 O O . VAL B 1 5 ? -21.438 -15.703 13.734 1 98.62 5 VAL B O 1
ATOM 3599 N N . THR B 1 6 ? -20.375 -15.219 15.695 1 98.19 6 THR B N 1
ATOM 3600 C CA . THR B 1 6 ? -21.516 -14.445 16.141 1 98.19 6 THR B CA 1
ATOM 3601 C C . THR B 1 6 ? -21.109 -13.016 16.484 1 98.19 6 THR B C 1
ATOM 3603 O O . THR B 1 6 ? -20.016 -12.773 16.984 1 98.19 6 THR B O 1
ATOM 3606 N N . GLY B 1 7 ? -21.953 -12.141 16.125 1 97.12 7 GLY B N 1
ATOM 3607 C CA . GLY B 1 7 ? -21.938 -10.805 16.672 1 97.12 7 GLY B CA 1
ATOM 3608 C C . GLY B 1 7 ? -21.094 -9.836 15.883 1 97.12 7 GLY B C 1
ATOM 3609 O O . GLY B 1 7 ? -20.984 -8.656 16.234 1 97.12 7 GLY B O 1
ATOM 3610 N N . GLY B 1 8 ? -20.453 -10.203 14.773 1 97.12 8 GLY B N 1
ATOM 3611 C CA . GLY B 1 8 ? -19.578 -9.328 14.008 1 97.12 8 GLY B CA 1
ATOM 3612 C C . GLY B 1 8 ? -20.312 -8.539 12.93 1 97.12 8 GLY B C 1
ATOM 3613 O O . GLY B 1 8 ? -21.484 -8.773 12.68 1 97.12 8 GLY B O 1
ATOM 3614 N N . HIS B 1 9 ? -19.703 -7.441 12.453 1 97.25 9 HIS B N 1
ATOM 3615 C CA . HIS B 1 9 ? -20.141 -6.84 11.203 1 97.25 9 HIS B CA 1
ATOM 3616 C C . HIS B 1 9 ? -19.859 -7.766 10.023 1 97.25 9 HIS B C 1
ATOM 3618 O O . HIS B 1 9 ? -18.703 -7.98 9.656 1 97.25 9 HIS B O 1
ATOM 3624 N N . VAL B 1 10 ? -20.891 -8.328 9.398 1 98.81 10 VAL B N 1
ATOM 3625 C CA . VAL B 1 10 ? -20.703 -9.352 8.375 1 98.81 10 VAL B CA 1
ATOM 3626 C C . VAL B 1 10 ? -20.781 -8.719 6.992 1 98.81 10 VAL B C 1
ATOM 3628 O O . VAL B 1 10 ? -21.828 -8.211 6.586 1 98.81 10 VAL B O 1
ATOM 3631 N N . VAL B 1 11 ? -19.688 -8.688 6.305 1 98.75 11 VAL B N 1
ATOM 3632 C CA . VAL B 1 11 ? -19.594 -8.359 4.883 1 98.75 11 VAL B CA 1
ATOM 3633 C C . VAL B 1 11 ? -19.734 -9.633 4.055 1 98.75 11 VAL B C 1
ATOM 3635 O O . VAL B 1 11 ? -18.766 -10.367 3.865 1 98.75 11 VAL B O 1
ATOM 3638 N N . THR B 1 12 ? -20.906 -9.867 3.496 1 98.88 12 THR B N 1
ATOM 3639 C CA . THR B 1 12 ? -21.203 -11.188 2.951 1 98.88 12 THR B CA 1
ATOM 3640 C C . THR B 1 12 ? -20.672 -11.32 1.528 1 98.88 12 THR B C 1
ATOM 3642 O O . THR B 1 12 ? -20.375 -12.43 1.067 1 98.88 12 THR B O 1
ATOM 3645 N N . MET B 1 13 ? -20.578 -10.188 0.757 1 98.69 13 MET B N 1
ATOM 3646 C CA . MET B 1 13 ? -20.281 -10.133 -0.671 1 98.69 13 MET B CA 1
ATOM 3647 C C . MET B 1 13 ? -21.328 -10.875 -1.48 1 98.69 13 MET B C 1
ATOM 3649 O O . MET B 1 13 ? -21.078 -11.273 -2.617 1 98.69 13 MET B O 1
ATOM 3653 N N . ASP B 1 14 ? -22.438 -11.211 -0.894 1 98.5 14 ASP B N 1
ATOM 3654 C CA . ASP B 1 14 ? -23.625 -11.758 -1.533 1 98.5 14 ASP B CA 1
ATOM 3655 C C . ASP B 1 14 ? -24.656 -10.672 -1.805 1 98.5 14 ASP B C 1
ATOM 3657 O O . ASP B 1 14 ? -25.234 -10.109 -0.872 1 98.5 14 ASP B O 1
ATOM 3661 N N . PRO B 1 15 ? -24.875 -10.367 -3.045 1 96.62 15 PRO B N 1
ATOM 3662 C CA . PRO B 1 15 ? -25.781 -9.258 -3.357 1 96.62 15 PRO B CA 1
ATOM 3663 C C . PRO B 1 15 ? -27.203 -9.492 -2.842 1 96.62 15 PRO B C 1
ATOM 3665 O O . PRO B 1 15 ? -27.922 -8.531 -2.574 1 96.62 15 PRO B O 1
ATOM 3668 N N . ALA B 1 16 ? -27.594 -10.727 -2.678 1 96.88 16 ALA B N 1
ATOM 3669 C CA . ALA B 1 16 ? -28.938 -11.031 -2.205 1 96.88 16 ALA B CA 1
ATOM 3670 C C . ALA B 1 16 ? -29.047 -10.828 -0.698 1 96.88 16 ALA B C 1
ATOM 3672 O O . ALA B 1 16 ? -30.094 -10.375 -0.203 1 96.88 16 ALA B O 1
ATOM 3673 N N . LEU B 1 17 ? -27.984 -11.133 0.03 1 97.5 17 LEU B N 1
ATOM 3674 C CA . LEU B 1 17 ? -28 -11.039 1.485 1 97.5 17 LEU B CA 1
ATOM 3675 C C . LEU B 1 17 ? -27.625 -9.633 1.94 1 97.5 17 LEU B C 1
ATOM 3677 O O . LEU B 1 17 ? -28.125 -9.148 2.961 1 97.5 17 LEU B O 1
ATOM 3681 N N . GLY B 1 18 ? -26.766 -8.969 1.154 1 97.62 18 GLY B N 1
ATOM 3682 C CA . GLY B 1 18 ? -26.219 -7.707 1.604 1 97.62 18 GLY B CA 1
ATOM 3683 C C . GLY B 1 18 ? -25.312 -7.848 2.814 1 97.62 18 GLY B C 1
ATOM 3684 O O . GLY B 1 18 ? -24.828 -8.938 3.107 1 97.62 18 GLY B O 1
ATOM 3685 N N . ASP B 1 19 ? -24.969 -6.742 3.469 1 98.19 19 ASP B N 1
ATOM 3686 C CA . ASP B 1 19 ? -24.141 -6.727 4.672 1 98.19 19 ASP B CA 1
ATOM 3687 C C . ASP B 1 19 ? -25 -6.711 5.93 1 98.19 19 ASP B C 1
ATOM 3689 O O . ASP B 1 19 ? -26.141 -6.242 5.902 1 98.19 19 ASP B O 1
ATOM 3693 N N . LEU B 1 20 ? -24.531 -7.277 6.965 1 98.38 20 LEU B N 1
ATOM 3694 C CA . LEU B 1 20 ? -25.156 -7.234 8.273 1 98.38 20 LEU B CA 1
ATOM 3695 C C . LEU B 1 20 ? -24.312 -6.469 9.273 1 98.38 20 LEU B C 1
ATOM 3697 O O . LEU B 1 20 ? -23.234 -6.945 9.68 1 98.38 20 LEU B O 1
ATOM 3701 N N . PRO B 1 21 ? -24.703 -5.273 9.742 1 96.94 21 PRO B N 1
ATOM 3702 C CA . PRO B 1 21 ? -23.922 -4.531 10.727 1 96.94 21 PRO B CA 1
ATOM 3703 C C . PRO B 1 21 ? -23.609 -5.355 11.977 1 96.94 21 PRO B C 1
ATOM 3705 O O . PRO B 1 21 ? -22.547 -5.18 12.594 1 96.94 21 PRO B O 1
ATOM 3708 N N . VAL B 1 22 ? -24.531 -6.16 12.398 1 97.62 22 VAL B N 1
ATOM 3709 C CA . VAL B 1 22 ? -24.359 -7.219 13.391 1 97.62 22 VAL B CA 1
ATOM 3710 C C . VAL B 1 22 ? -25.016 -8.508 12.891 1 97.62 22 VAL B C 1
ATOM 3712 O O . VAL B 1 22 ? -26.188 -8.523 12.531 1 97.62 22 VAL B O 1
ATOM 3715 N N . GLY B 1 23 ? -24.141 -9.555 12.75 1 98.44 23 GLY B N 1
ATOM 3716 C CA . GLY B 1 23 ? -24.703 -10.766 12.18 1 98.44 23 GLY B CA 1
ATOM 3717 C C . GLY B 1 23 ? -24 -12.031 12.633 1 98.44 23 GLY B C 1
ATOM 3718 O O . GLY B 1 23 ? -23 -11.961 13.359 1 98.44 23 GLY B O 1
ATOM 3719 N N . ASP B 1 24 ? -24.625 -13.125 12.305 1 98.69 24 ASP B N 1
ATOM 3720 C CA . ASP B 1 24 ? -24.141 -14.469 12.625 1 98.69 24 ASP B CA 1
ATOM 3721 C C . ASP B 1 24 ? -23.938 -15.289 11.352 1 98.69 24 ASP B C 1
ATOM 3723 O O . ASP B 1 24 ? -24.656 -15.133 10.375 1 98.69 24 ASP B O 1
ATOM 3727 N N . VAL B 1 25 ? -22.922 -16.094 11.312 1 98.88 25 VAL B N 1
ATOM 3728 C CA . VAL B 1 25 ? -22.656 -17.062 10.266 1 98.88 25 VAL B CA 1
ATOM 3729 C C . VAL B 1 25 ? -22.578 -18.469 10.867 1 98.88 25 VAL B C 1
ATOM 3731 O O . VAL B 1 25 ? -21.703 -18.734 11.703 1 98.88 25 VAL B O 1
ATOM 3734 N N . LEU B 1 26 ? -23.484 -19.344 10.484 1 98.81 26 LEU B N 1
ATOM 3735 C CA . LEU B 1 26 ? -23.484 -20.719 10.969 1 98.81 26 LEU B CA 1
ATOM 3736 C C . LEU B 1 26 ? -22.812 -21.656 9.969 1 98.81 26 LEU B C 1
ATOM 3738 O O . LEU B 1 26 ? -23.141 -21.625 8.781 1 98.81 26 LEU B O 1
ATOM 3742 N N . ILE B 1 27 ? -21.859 -22.406 10.414 1 98.75 27 ILE B N 1
ATOM 3743 C CA . ILE B 1 27 ? -21.094 -23.359 9.602 1 98.75 27 ILE B CA 1
ATOM 3744 C C . ILE B 1 27 ? -21.344 -24.781 10.086 1 98.75 27 ILE B C 1
ATOM 3746 O O . ILE B 1 27 ? -21.375 -25.047 11.289 1 98.75 27 ILE B O 1
ATOM 3750 N N . HIS B 1 28 ? -21.641 -25.672 9.172 1 98.12 28 HIS B N 1
ATOM 3751 C CA . HIS B 1 28 ? -21.812 -27.078 9.461 1 98.12 28 HIS B CA 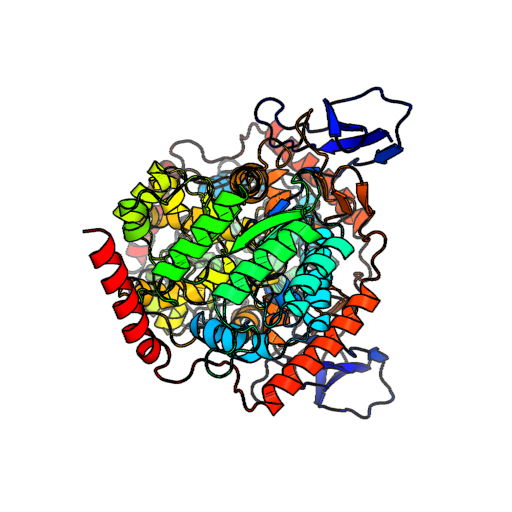1
ATOM 3752 C C . HIS B 1 28 ? -21.016 -27.938 8.484 1 98.12 28 HIS B C 1
ATOM 3754 O O . HIS B 1 28 ? -21.266 -27.891 7.273 1 98.12 28 HIS B O 1
ATOM 3760 N N . ASP B 1 29 ? -20.062 -28.75 8.984 1 96.81 29 ASP B N 1
ATOM 3761 C CA . ASP B 1 29 ? -19.234 -29.641 8.18 1 96.81 29 ASP B CA 1
ATOM 3762 C C . ASP B 1 29 ? -18.594 -28.906 7.016 1 96.81 29 ASP B C 1
ATOM 3764 O O . ASP B 1 29 ? -18.688 -29.328 5.867 1 96.81 29 ASP B O 1
ATOM 3768 N N . GLY B 1 30 ? -18.094 -27.703 7.34 1 97.31 30 GLY B N 1
ATOM 3769 C CA . GLY B 1 30 ? -17.328 -26.922 6.379 1 97.31 30 GLY B CA 1
ATOM 3770 C C . GLY B 1 30 ? -18.203 -26.078 5.465 1 97.31 30 GLY B C 1
ATOM 3771 O O . GLY B 1 30 ? -17.688 -25.266 4.688 1 97.31 30 GLY B O 1
ATOM 3772 N N . GLU B 1 31 ? -19.5 -26.234 5.582 1 98.19 31 GLU B N 1
ATOM 3773 C CA . GLU B 1 31 ? -20.453 -25.5 4.75 1 98.19 31 GLU B CA 1
ATOM 3774 C C . GLU B 1 31 ? -21.109 -24.375 5.531 1 98.19 31 GLU B C 1
ATOM 3776 O O . GLU B 1 31 ? -21.5 -24.562 6.691 1 98.19 31 GLU B O 1
ATOM 3781 N N . ILE B 1 32 ? -21.188 -23.172 4.879 1 98.81 32 ILE B N 1
ATOM 3782 C CA . ILE B 1 32 ? -22.031 -22.125 5.441 1 98.81 32 ILE B CA 1
ATOM 3783 C C . ILE B 1 32 ? -23.5 -22.516 5.312 1 98.81 32 ILE B C 1
ATOM 3785 O O . ILE B 1 32 ? -24 -22.672 4.199 1 98.81 32 ILE B O 1
ATOM 3789 N N . VAL B 1 33 ? -24.203 -22.609 6.41 1 98.44 33 VAL B N 1
ATOM 3790 C CA . VAL B 1 33 ? -25.562 -23.141 6.312 1 98.44 33 VAL B CA 1
ATOM 3791 C C . VAL B 1 33 ? -26.578 -22.016 6.539 1 98.44 33 VAL B C 1
ATOM 3793 O O . VAL B 1 33 ? -27.703 -22.078 6.066 1 98.44 33 VAL B O 1
ATOM 3796 N N . ALA B 1 34 ? -26.125 -20.938 7.281 1 98.5 34 ALA B N 1
ATOM 3797 C CA . ALA B 1 34 ? -27.031 -19.812 7.496 1 98.5 34 ALA B CA 1
ATOM 3798 C C . ALA B 1 34 ? -26.25 -18.531 7.809 1 98.5 34 ALA B C 1
ATOM 3800 O O . ALA B 1 34 ? -25.188 -18.594 8.43 1 98.5 34 ALA B O 1
ATOM 3801 N N . VAL B 1 35 ? -26.719 -17.391 7.375 1 98.81 35 VAL B N 1
ATOM 3802 C CA . VAL B 1 35 ? -26.25 -16.047 7.672 1 98.81 35 VAL B CA 1
ATOM 3803 C C . VAL B 1 35 ? -27.438 -15.141 7.992 1 98.81 35 VAL B C 1
ATOM 3805 O O . VAL B 1 35 ? -28.375 -15.039 7.199 1 98.81 35 VAL B O 1
ATOM 3808 N N . ALA B 1 36 ? -27.438 -14.57 9.125 1 98.56 36 ALA B N 1
ATOM 3809 C CA . ALA B 1 36 ? -28.562 -13.742 9.555 1 98.56 36 ALA B CA 1
ATOM 3810 C C . ALA B 1 36 ? -28.141 -12.781 10.656 1 98.56 36 ALA B C 1
ATOM 3812 O O . ALA B 1 36 ? -27.078 -12.945 11.266 1 98.56 36 ALA B O 1
ATOM 3813 N N . PRO B 1 37 ? -28.906 -11.734 10.898 1 98.19 37 PRO B N 1
ATOM 3814 C CA . PRO B 1 37 ? -28.578 -10.797 11.984 1 98.19 37 PRO B CA 1
ATOM 3815 C C . PRO B 1 37 ? -28.438 -11.492 13.336 1 98.19 37 PRO B C 1
ATOM 3817 O O . PRO B 1 37 ? -27.594 -11.086 14.148 1 98.19 37 PRO B O 1
ATOM 3820 N N . LYS B 1 38 ? -29.234 -12.523 13.578 1 97.62 38 LYS B N 1
ATOM 3821 C CA . LYS B 1 38 ? -29.188 -13.32 14.805 1 97.62 38 LYS B CA 1
ATOM 3822 C C . LYS B 1 38 ? -29.656 -14.75 14.555 1 97.62 38 LYS B C 1
ATOM 3824 O O . LYS B 1 38 ? -30.703 -14.969 13.953 1 97.62 38 LYS B O 1
ATOM 3829 N N . LEU B 1 39 ? -28.797 -15.656 14.875 1 97.5 39 LEU B N 1
ATOM 3830 C CA . LEU B 1 39 ? -29.156 -17.078 14.789 1 97.5 39 LEU B CA 1
ATOM 3831 C C . LEU B 1 39 ? -29.234 -17.688 16.188 1 97.5 39 LEU B C 1
ATOM 3833 O O . LEU B 1 39 ? -28.328 -17.531 17 1 97.5 39 LEU B O 1
ATOM 3837 N N . ASP B 1 40 ? -30.328 -18.344 16.484 1 95 40 ASP B N 1
ATOM 3838 C CA . ASP B 1 40 ? -30.516 -18.984 17.781 1 95 40 ASP B CA 1
ATOM 3839 C C . ASP B 1 40 ? -29.969 -20.406 17.766 1 95 40 ASP B C 1
ATOM 3841 O O . ASP B 1 40 ? -30.719 -21.375 17.594 1 95 40 ASP B O 1
ATOM 3845 N N . VAL B 1 41 ? -28.766 -20.484 17.828 1 93.5 41 VAL B N 1
ATOM 3846 C CA . VAL B 1 41 ? -28.078 -21.766 17.797 1 93.5 41 VAL B CA 1
ATOM 3847 C C . VAL B 1 41 ? -27.375 -22.016 19.125 1 93.5 41 VAL B C 1
ATOM 3849 O O . VAL B 1 41 ? -26.625 -21.156 19.609 1 93.5 41 VAL B O 1
ATOM 3852 N N . THR B 1 42 ? -27.594 -23.125 19.781 1 90.38 42 THR B N 1
ATOM 3853 C CA . THR B 1 42 ? -27.047 -23.391 21.109 1 90.38 42 THR B CA 1
ATOM 3854 C C . THR B 1 42 ? -26.078 -24.578 21.062 1 90.38 42 THR B C 1
ATOM 3856 O O . THR B 1 42 ? -25.297 -24.797 21.984 1 90.38 42 THR B O 1
ATOM 3859 N N . ASP B 1 43 ? -26.031 -25.359 20.047 1 93.5 43 ASP B N 1
ATOM 3860 C CA . ASP B 1 43 ? -25.219 -26.562 19.922 1 93.5 43 ASP B CA 1
ATOM 3861 C C . ASP B 1 43 ? -24.094 -26.375 18.906 1 93.5 43 ASP B C 1
ATOM 3863 O O . ASP B 1 43 ? -23.984 -27.141 17.938 1 93.5 43 ASP B O 1
ATOM 3867 N N . ALA B 1 44 ? -23.328 -25.344 19.016 1 96.12 44 ALA B N 1
ATOM 3868 C CA . ALA B 1 44 ? -22.219 -25.047 18.109 1 96.12 44 ALA B CA 1
ATOM 3869 C C . ALA B 1 44 ? -21.031 -24.469 18.875 1 96.12 44 ALA B C 1
ATOM 3871 O O . ALA B 1 44 ? -21.203 -23.859 19.938 1 96.12 44 ALA B O 1
ATOM 3872 N N . GLU B 1 45 ? -19.844 -24.75 18.453 1 96.94 45 GLU B N 1
ATOM 3873 C CA . GLU B 1 45 ? -18.688 -23.984 18.922 1 96.94 45 GLU B CA 1
ATOM 3874 C C . GLU B 1 45 ? -18.812 -22.516 18.547 1 96.94 45 GLU B C 1
ATOM 3876 O O . GLU B 1 45 ? -19.188 -22.172 17.422 1 96.94 45 GLU B O 1
ATOM 3881 N N . ILE B 1 46 ? -18.547 -21.641 19.578 1 97.56 46 ILE B N 1
ATOM 3882 C CA . ILE B 1 46 ? -18.812 -20.219 19.375 1 97.56 46 ILE B CA 1
ATOM 3883 C C . ILE B 1 46 ? -17.5 -19.5 19.062 1 97.56 46 ILE B C 1
ATOM 3885 O O . ILE B 1 46 ? -16.5 -19.688 19.75 1 97.56 46 ILE B O 1
ATOM 3889 N N . ILE B 1 47 ? -17.438 -18.766 17.984 1 97.62 47 ILE B N 1
ATOM 3890 C CA . ILE B 1 47 ? -16.438 -17.734 17.703 1 97.62 47 ILE B CA 1
ATOM 3891 C C . ILE B 1 47 ? -17.062 -16.359 17.859 1 97.62 47 ILE B C 1
ATOM 3893 O O . ILE B 1 47 ? -17.891 -15.945 17.047 1 97.62 47 ILE B O 1
ATOM 3897 N N . ASP B 1 48 ? -16.719 -15.695 18.969 1 96.75 48 ASP B N 1
ATOM 3898 C CA . ASP B 1 48 ? -17.234 -14.352 19.234 1 96.75 48 ASP B CA 1
ATOM 3899 C C . ASP B 1 48 ? -16.547 -13.312 18.359 1 96.75 48 ASP B C 1
ATOM 3901 O O . ASP B 1 48 ? -15.352 -13.039 18.531 1 96.75 48 ASP B O 1
ATOM 3905 N N . ALA B 1 49 ? -17.25 -12.711 17.406 1 96.81 49 ALA B N 1
ATOM 3906 C CA . ALA B 1 49 ? -16.703 -11.719 16.484 1 96.81 49 ALA B CA 1
ATOM 3907 C C . ALA B 1 49 ? -17.188 -10.312 16.844 1 96.81 49 ALA B C 1
ATOM 3909 O O . ALA B 1 49 ? -17.141 -9.406 16.016 1 96.81 49 ALA B O 1
ATOM 3910 N N . THR B 1 50 ? -17.672 -10.109 18.109 1 94.31 50 THR B N 1
ATOM 3911 C CA . THR B 1 50 ? -18.141 -8.805 18.547 1 94.31 50 THR B CA 1
ATOM 3912 C C . THR B 1 50 ? -17.078 -7.738 18.328 1 94.31 50 THR B C 1
ATOM 3914 O O . THR B 1 50 ? -15.93 -7.902 18.75 1 94.31 50 THR B O 1
ATOM 3917 N N . GLY B 1 51 ? -17.469 -6.676 17.656 1 91.38 51 GLY B N 1
ATOM 3918 C CA . GLY B 1 51 ? -16.562 -5.562 17.406 1 91.38 51 GLY B CA 1
ATOM 3919 C C . GLY B 1 51 ? -15.609 -5.816 16.25 1 91.38 51 GLY B C 1
ATOM 3920 O O . GLY B 1 51 ? -14.742 -4.988 15.961 1 91.38 51 GLY B O 1
ATOM 3921 N N . GLN B 1 52 ? -15.734 -6.926 15.594 1 95.81 52 GLN B N 1
ATOM 3922 C CA . GLN B 1 52 ? -14.859 -7.281 14.477 1 95.81 52 GLN B CA 1
ATOM 3923 C C . GLN B 1 52 ? -15.648 -7.387 13.18 1 95.81 52 GLN B C 1
ATOM 3925 O O . GLN B 1 52 ? -16.875 -7.273 13.172 1 95.81 52 GLN B O 1
ATOM 3930 N N . ILE B 1 53 ? -14.961 -7.453 12.07 1 97.5 53 ILE B N 1
ATOM 3931 C CA . ILE B 1 53 ? -15.562 -7.586 10.742 1 97.5 53 ILE B CA 1
ATOM 3932 C C . ILE B 1 53 ? -15.391 -9.016 10.242 1 97.5 53 ILE B C 1
ATOM 3934 O O . ILE B 1 53 ? -14.289 -9.578 10.312 1 97.5 53 ILE B O 1
ATOM 3938 N N . VAL B 1 54 ? -16.438 -9.648 9.789 1 98.75 54 VAL B N 1
ATOM 3939 C CA . VAL B 1 54 ? -16.438 -11 9.227 1 98.75 54 VAL B CA 1
ATOM 3940 C C . VAL B 1 54 ? -16.594 -10.922 7.707 1 98.75 54 VAL B C 1
ATOM 3942 O O . VAL B 1 54 ? -17.531 -10.297 7.207 1 98.75 54 VAL B O 1
ATOM 3945 N N . LEU B 1 55 ? -15.703 -11.484 6.941 1 98.88 55 LEU B N 1
ATOM 3946 C CA . LEU B 1 55 ? -15.766 -11.43 5.484 1 98.88 55 LEU B CA 1
ATOM 3947 C C . LEU B 1 55 ? -15.266 -12.734 4.871 1 98.88 55 LEU B C 1
ATOM 3949 O O . LEU B 1 55 ? -14.703 -13.578 5.574 1 98.88 55 LEU B O 1
ATOM 3953 N N . PRO B 1 56 ? -15.586 -13.016 3.578 1 98.94 56 PRO B N 1
ATOM 3954 C CA . PRO B 1 56 ? -15.055 -14.219 2.936 1 98.94 56 PRO B CA 1
ATOM 3955 C C . PRO B 1 56 ? -13.523 -14.211 2.857 1 98.94 56 PRO B C 1
ATOM 3957 O O . PRO B 1 56 ? -12.906 -13.148 2.818 1 98.94 56 PRO B O 1
ATOM 3960 N N . GLY B 1 57 ? -12.938 -15.414 2.863 1 98.94 57 GLY B N 1
ATOM 3961 C CA . GLY B 1 57 ? -11.508 -15.508 2.609 1 98.94 57 GLY B CA 1
ATOM 3962 C C . GLY B 1 57 ? -11.094 -14.852 1.308 1 98.94 57 GLY B C 1
ATOM 3963 O O . GLY B 1 57 ? -11.82 -14.898 0.318 1 98.94 57 GLY B O 1
ATOM 3964 N N . LEU B 1 58 ? -9.938 -14.25 1.288 1 98.94 58 LEU B N 1
ATOM 3965 C CA . LEU B 1 58 ? -9.414 -13.609 0.081 1 98.94 58 LEU B CA 1
ATOM 3966 C C . LEU B 1 58 ? -8.898 -14.656 -0.902 1 98.94 58 LEU B C 1
ATOM 3968 O O . LEU B 1 58 ? -8.43 -15.719 -0.494 1 98.94 58 LEU B O 1
ATOM 3972 N N . VAL B 1 59 ? -8.992 -14.328 -2.213 1 98.94 59 VAL B N 1
ATOM 3973 C CA . VAL B 1 59 ? -8.609 -15.258 -3.275 1 98.94 59 VAL B CA 1
ATOM 3974 C C . VAL B 1 59 ? -7.516 -14.625 -4.137 1 98.94 59 VAL B C 1
ATOM 3976 O O . VAL B 1 59 ? -7.734 -13.602 -4.781 1 98.94 59 VAL B O 1
ATOM 3979 N N . ASP B 1 60 ? -6.367 -15.227 -4.105 1 98.94 60 ASP B N 1
ATOM 3980 C CA . ASP B 1 60 ? -5.195 -14.828 -4.875 1 98.94 60 ASP B CA 1
ATOM 3981 C C . ASP B 1 60 ? -5.125 -15.578 -6.203 1 98.94 60 ASP B C 1
ATOM 3983 O O . ASP B 1 60 ? -4.836 -16.781 -6.234 1 98.94 60 ASP B O 1
ATOM 3987 N N . THR B 1 61 ? -5.223 -14.867 -7.367 1 98.94 61 THR B N 1
ATOM 3988 C CA . THR B 1 61 ? -5.449 -15.555 -8.633 1 98.94 61 THR B CA 1
ATOM 3989 C C . THR B 1 61 ? -4.133 -15.797 -9.359 1 98.94 61 THR B C 1
ATOM 3991 O O . THR B 1 61 ? -4.121 -16.266 -10.5 1 98.94 61 THR B O 1
ATOM 3994 N N . HIS B 1 62 ? -2.986 -15.469 -8.742 1 98.88 62 HIS B N 1
ATOM 3995 C CA . HIS B 1 62 ? -1.679 -15.695 -9.344 1 98.88 62 HIS B CA 1
ATOM 3996 C C . HIS B 1 62 ? -0.561 -15.508 -8.328 1 98.88 62 HIS B C 1
ATOM 3998 O O . HIS B 1 62 ? -0.352 -14.398 -7.82 1 98.88 62 HIS B O 1
ATOM 4004 N N . ARG B 1 63 ? 0.133 -16.578 -7.988 1 98.75 63 ARG B N 1
ATOM 4005 C CA . ARG B 1 63 ? 1.246 -16.5 -7.051 1 98.75 63 ARG B CA 1
ATOM 4006 C C . ARG B 1 63 ? 2.332 -17.516 -7.402 1 98.75 63 ARG B C 1
ATOM 4008 O O . ARG B 1 63 ? 2.035 -18.672 -7.688 1 98.75 63 ARG B O 1
ATOM 4015 N N . HIS B 1 64 ? 3.564 -17.062 -7.5 1 98.75 64 HIS B N 1
ATOM 4016 C CA . HIS B 1 64 ? 4.715 -17.953 -7.527 1 98.75 64 HIS B CA 1
ATOM 4017 C C . HIS B 1 64 ? 5.145 -18.344 -6.117 1 98.75 64 HIS B C 1
ATOM 4019 O O . HIS B 1 64 ? 6.156 -17.859 -5.613 1 98.75 64 HIS B O 1
ATOM 4025 N N . THR B 1 65 ? 4.48 -19.328 -5.543 1 98.69 65 THR B N 1
ATOM 4026 C CA . THR B 1 65 ? 4.504 -19.594 -4.105 1 98.69 65 THR B CA 1
ATOM 4027 C C . THR B 1 65 ? 5.906 -19.984 -3.656 1 98.69 65 THR B C 1
ATOM 4029 O O . THR B 1 65 ? 6.363 -19.578 -2.586 1 98.69 65 THR B O 1
ATOM 4032 N N . TRP B 1 66 ? 6.668 -20.719 -4.48 1 98.56 66 TRP B N 1
ATOM 4033 C CA . TRP B 1 66 ? 7.992 -21.219 -4.137 1 98.56 66 TRP B CA 1
ATOM 4034 C C . TRP B 1 66 ? 8.977 -20.078 -3.906 1 98.56 66 TRP B C 1
ATOM 4036 O O . TRP B 1 66 ? 9.977 -20.25 -3.213 1 98.56 66 TRP B O 1
ATOM 4046 N N . GLN B 1 67 ? 8.672 -18.922 -4.398 1 98.5 67 GLN B N 1
ATOM 4047 C CA . GLN B 1 67 ? 9.609 -17.797 -4.363 1 98.5 67 GLN B CA 1
ATOM 4048 C C . GLN B 1 67 ? 9.617 -17.125 -2.996 1 98.5 67 GLN B C 1
ATOM 4050 O O . GLN B 1 67 ? 10.352 -16.172 -2.771 1 98.5 67 GLN B O 1
ATOM 4055 N N . SER B 1 68 ? 8.859 -17.594 -2.041 1 97.75 68 SER B N 1
ATOM 4056 C CA . SER B 1 68 ? 8.805 -17.031 -0.697 1 97.75 68 SER B CA 1
ATOM 4057 C C . SER B 1 68 ? 10.141 -17.172 0.021 1 97.75 68 SER B C 1
ATOM 4059 O O . SER B 1 68 ? 10.406 -16.484 1.007 1 97.75 68 SER B O 1
ATOM 4061 N N . LEU B 1 69 ? 11.055 -18.062 -0.488 1 98.19 69 LEU B N 1
ATOM 4062 C CA . LEU B 1 69 ? 12.359 -18.266 0.136 1 98.19 69 LEU B CA 1
ATOM 4063 C C . LEU B 1 69 ? 13.336 -17.188 -0.306 1 98.19 69 LEU B C 1
ATOM 4065 O O . LEU B 1 69 ? 14.43 -17.062 0.255 1 98.19 69 LEU B O 1
ATOM 4069 N N . ILE B 1 70 ? 13 -16.406 -1.3 1 97.94 70 ILE B N 1
ATOM 4070 C CA . ILE B 1 70 ? 13.859 -15.328 -1.758 1 97.94 70 ILE B CA 1
ATOM 4071 C C . ILE B 1 70 ? 13.109 -14 -1.682 1 97.94 70 ILE B C 1
ATOM 4073 O O . ILE B 1 70 ? 13.289 -13.125 -2.539 1 97.94 70 ILE B O 1
ATOM 4077 N N . ARG B 1 71 ? 12.328 -13.852 -0.672 1 97.06 71 ARG B N 1
ATOM 4078 C CA . ARG B 1 71 ? 11.492 -12.695 -0.379 1 97.06 71 ARG B CA 1
ATOM 4079 C C . ARG B 1 71 ? 12.297 -11.398 -0.457 1 97.06 71 ARG B C 1
ATOM 4081 O O . ARG B 1 71 ? 13.398 -11.32 0.094 1 97.06 71 ARG B O 1
ATOM 4088 N N . GLY B 1 72 ? 11.75 -10.438 -1.245 1 96.5 72 GLY B N 1
ATOM 4089 C CA . GLY B 1 72 ? 12.242 -9.07 -1.225 1 96.5 72 GLY B CA 1
ATOM 4090 C C . GLY B 1 72 ? 13.469 -8.867 -2.094 1 96.5 72 GLY B C 1
ATOM 4091 O O . GLY B 1 72 ? 13.906 -7.734 -2.299 1 96.5 72 GLY B O 1
ATOM 4092 N N . ILE B 1 73 ? 14.047 -9.922 -2.729 1 97.44 73 ILE B N 1
ATOM 4093 C CA . ILE B 1 73 ? 15.312 -9.828 -3.447 1 97.44 73 ILE B CA 1
ATOM 4094 C C . ILE B 1 73 ? 15.133 -8.977 -4.703 1 97.44 73 ILE B C 1
ATOM 4096 O O . ILE B 1 73 ? 16.094 -8.359 -5.184 1 97.44 73 ILE B O 1
ATOM 4100 N N . CYS B 1 74 ? 13.883 -8.852 -5.223 1 98.25 74 CYS B N 1
ATOM 4101 C CA . CYS B 1 74 ? 13.602 -8.156 -6.473 1 98.25 74 CYS B CA 1
ATOM 4102 C C . CYS B 1 74 ? 13.195 -6.707 -6.211 1 98.25 74 CYS B C 1
ATOM 4104 O O . CYS B 1 74 ? 12.586 -6.066 -7.07 1 98.25 74 CYS B O 1
ATOM 4106 N N . GLY B 1 75 ? 13.523 -6.133 -5.062 1 97.81 75 GLY B N 1
ATOM 4107 C CA . GLY B 1 75 ? 13.102 -4.797 -4.684 1 97.81 75 GLY B CA 1
ATOM 4108 C C . GLY B 1 75 ? 13.422 -3.748 -5.734 1 97.81 75 GLY B C 1
ATOM 4109 O O . GLY B 1 75 ? 12.664 -2.793 -5.914 1 97.81 75 GLY B O 1
ATOM 4110 N N . ASP B 1 76 ? 14.547 -3.908 -6.445 1 98.06 76 ASP B N 1
ATOM 4111 C CA . ASP B 1 76 ? 14.961 -2.957 -7.473 1 98.06 76 ASP B CA 1
ATOM 4112 C C . ASP B 1 76 ? 15.25 -3.666 -8.797 1 98.06 76 ASP B C 1
ATOM 4114 O O . ASP B 1 76 ? 16.203 -3.324 -9.492 1 98.06 76 ASP B O 1
ATOM 4118 N N . TRP B 1 77 ? 14.438 -4.695 -9.102 1 97.81 77 TRP B N 1
ATOM 4119 C CA . TRP B 1 77 ? 14.633 -5.469 -10.32 1 97.81 77 TRP B CA 1
ATOM 4120 C C . TRP B 1 77 ? 13.562 -5.133 -11.352 1 97.81 77 TRP B C 1
ATOM 4122 O O . TRP B 1 77 ? 12.398 -4.945 -11.008 1 97.81 77 TRP B O 1
ATOM 4132 N N . THR B 1 78 ? 13.914 -5.047 -12.648 1 96.44 78 THR B N 1
ATOM 4133 C CA . THR B 1 78 ? 12.961 -5.016 -13.75 1 96.44 78 THR B CA 1
ATOM 4134 C C . THR B 1 78 ? 12.453 -6.422 -14.07 1 96.44 78 THR B C 1
ATOM 4136 O O . THR B 1 78 ? 12.953 -7.406 -13.516 1 96.44 78 THR B O 1
ATOM 4139 N N . LEU B 1 79 ? 11.414 -6.5 -14.938 1 96.44 79 LEU B N 1
ATOM 4140 C CA . LEU B 1 79 ? 10.93 -7.805 -15.375 1 96.44 79 LEU B CA 1
ATOM 4141 C C . LEU B 1 79 ? 12.047 -8.602 -16.047 1 96.44 79 LEU B C 1
ATOM 4143 O O . LEU B 1 79 ? 12.109 -9.828 -15.906 1 96.44 79 LEU B O 1
ATOM 4147 N N . GLY B 1 80 ? 12.922 -7.918 -16.812 1 94.94 80 GLY B N 1
ATOM 4148 C CA . GLY B 1 80 ? 14.07 -8.602 -17.391 1 94.94 80 GLY B CA 1
ATOM 4149 C C . GLY B 1 80 ? 14.984 -9.211 -16.344 1 94.94 80 GLY B C 1
ATOM 4150 O O . GLY B 1 80 ? 15.391 -10.367 -16.453 1 94.94 80 GLY B O 1
ATOM 4151 N N . ASP B 1 81 ? 15.336 -8.383 -15.328 1 96.69 81 ASP B N 1
ATOM 4152 C CA . ASP B 1 81 ? 16.141 -8.883 -14.227 1 96.69 81 ASP B CA 1
ATOM 4153 C C . ASP B 1 81 ? 15.5 -10.109 -13.586 1 96.69 81 ASP B C 1
ATOM 4155 O O . ASP B 1 81 ? 16.188 -11.062 -13.219 1 96.69 81 ASP B O 1
ATOM 4159 N N . TYR B 1 82 ? 14.211 -10.031 -13.406 1 97.5 82 TYR B N 1
ATOM 4160 C CA . TYR B 1 82 ? 13.469 -11.148 -12.836 1 97.5 82 TYR B CA 1
ATOM 4161 C C . TYR B 1 82 ? 13.594 -12.391 -13.711 1 97.5 82 TYR B C 1
ATOM 4163 O O . TYR B 1 82 ? 13.867 -13.484 -13.211 1 97.5 82 TYR B O 1
ATOM 4171 N N . TYR B 1 83 ? 13.305 -12.242 -15.023 1 95.5 83 TYR B N 1
ATOM 4172 C CA . TYR B 1 83 ? 13.312 -13.375 -15.953 1 95.5 83 TYR B CA 1
ATOM 4173 C C . TYR B 1 83 ? 14.664 -14.086 -15.922 1 95.5 83 TYR B C 1
ATOM 4175 O O . TYR B 1 83 ? 14.727 -15.305 -15.727 1 95.5 83 TYR B O 1
ATOM 4183 N N . PHE B 1 84 ? 15.727 -13.383 -15.992 1 94.81 84 PHE B N 1
ATOM 4184 C CA . PHE B 1 84 ? 17.047 -13.992 -16.078 1 94.81 84 PHE B CA 1
ATOM 4185 C C . PHE B 1 84 ? 17.578 -14.344 -14.688 1 94.81 84 PHE B C 1
ATOM 4187 O O . PHE B 1 84 ? 18.219 -15.375 -14.508 1 94.81 84 PHE B O 1
ATOM 4194 N N . GLY B 1 85 ? 17.266 -13.492 -13.758 1 96.31 85 GLY B N 1
ATOM 4195 C CA . GLY B 1 85 ? 17.781 -13.68 -12.422 1 96.31 85 GLY B CA 1
ATOM 4196 C C . GLY B 1 85 ? 17.031 -14.734 -11.625 1 96.31 85 GLY B C 1
ATOM 4197 O O . GLY B 1 85 ? 17.656 -15.586 -10.977 1 96.31 85 GLY B O 1
ATOM 4198 N N . ILE B 1 86 ? 15.727 -14.703 -11.625 1 97.56 86 ILE B N 1
ATOM 4199 C CA . ILE B 1 86 ? 14.922 -15.656 -10.859 1 97.56 86 ILE B CA 1
ATOM 4200 C C . ILE B 1 86 ? 14.711 -16.922 -11.672 1 97.56 86 ILE B C 1
ATOM 4202 O O . ILE B 1 86 ? 15.086 -18.016 -11.234 1 97.56 86 ILE B O 1
ATOM 4206 N N . ARG B 1 87 ? 14.195 -16.828 -12.883 1 95.69 87 ARG B N 1
ATOM 4207 C CA . ARG B 1 87 ? 13.734 -17.984 -13.648 1 95.69 87 ARG B CA 1
ATOM 4208 C C . ARG B 1 87 ? 14.914 -18.812 -14.141 1 95.69 87 ARG B C 1
ATOM 4210 O O . ARG B 1 87 ? 14.836 -20.031 -14.203 1 95.69 87 ARG B O 1
ATOM 4217 N N . LEU B 1 88 ? 16.031 -18.141 -14.531 1 94.38 88 LEU B N 1
ATOM 4218 C CA . LEU B 1 88 ? 17.094 -18.875 -15.211 1 94.38 88 LEU B CA 1
ATOM 4219 C C . LEU B 1 88 ? 18.328 -19.016 -14.312 1 94.38 88 LEU B C 1
ATOM 4221 O O . LEU B 1 88 ? 19.234 -19.781 -14.617 1 94.38 88 LEU B O 1
ATOM 4225 N N . ALA B 1 89 ? 18.344 -18.312 -13.195 1 96 89 ALA B N 1
ATOM 4226 C CA . ALA B 1 89 ? 19.531 -18.422 -12.336 1 96 89 ALA B CA 1
ATOM 4227 C C . ALA B 1 89 ? 19.172 -18.984 -10.969 1 96 89 ALA B C 1
ATOM 4229 O O . ALA B 1 89 ? 19.734 -20 -10.547 1 96 89 ALA B O 1
ATOM 4230 N N . ILE B 1 90 ? 18.203 -18.453 -10.305 1 97.88 90 ILE B N 1
ATOM 4231 C CA . ILE B 1 90 ? 17.875 -18.859 -8.945 1 97.88 90 ILE B CA 1
ATOM 4232 C C . ILE B 1 90 ? 17.062 -20.141 -8.969 1 97.88 90 ILE B C 1
ATOM 4234 O O . ILE B 1 90 ? 17.281 -21.047 -8.156 1 97.88 90 ILE B O 1
ATOM 4238 N N . SER B 1 91 ? 16.109 -20.25 -9.883 1 97.94 91 SER B N 1
ATOM 4239 C CA . SER B 1 91 ? 15.227 -21.406 -9.961 1 97.94 91 SER B CA 1
ATOM 4240 C C . SER B 1 91 ? 16.016 -22.703 -10.062 1 97.94 91 SER B C 1
ATOM 4242 O O . SER B 1 91 ? 15.773 -23.656 -9.312 1 97.94 91 SER B O 1
ATOM 4244 N N . PRO B 1 92 ? 17.094 -22.797 -10.914 1 97.06 92 PRO B N 1
ATOM 4245 C CA . PRO B 1 92 ? 17.844 -24.047 -11.031 1 97.06 92 PRO B CA 1
ATOM 4246 C C . PRO B 1 92 ? 18.578 -24.422 -9.742 1 97.06 92 PRO B C 1
ATOM 4248 O O . PRO B 1 92 ? 18.984 -25.562 -9.562 1 97.06 92 PRO B O 1
ATOM 4251 N N . ALA B 1 93 ? 18.719 -23.453 -8.875 1 98 93 ALA B N 1
ATOM 4252 C CA . ALA B 1 93 ? 19.484 -23.672 -7.648 1 98 93 ALA B CA 1
ATOM 4253 C C . ALA B 1 93 ? 18.594 -24.266 -6.547 1 98 93 ALA B C 1
ATOM 4255 O O . ALA B 1 93 ? 19.109 -24.734 -5.527 1 98 93 ALA B O 1
ATOM 4256 N N . TYR B 1 94 ? 17.312 -24.312 -6.719 1 98.69 94 TYR B N 1
ATOM 4257 C CA . TYR B 1 94 ? 16.391 -24.859 -5.73 1 98.69 94 TYR B CA 1
ATOM 4258 C C . TYR B 1 94 ? 16.484 -26.391 -5.695 1 98.69 94 TYR B C 1
ATOM 4260 O O . TYR B 1 94 ? 16.469 -27.047 -6.742 1 98.69 94 TYR B O 1
ATOM 4268 N N . THR B 1 95 ? 16.594 -26.984 -4.527 1 98.62 95 THR B N 1
ATOM 4269 C CA . THR B 1 95 ? 16.391 -28.422 -4.316 1 98.62 95 THR B CA 1
ATOM 4270 C C . THR B 1 95 ? 14.906 -28.719 -4.121 1 98.62 95 THR B C 1
ATOM 4272 O O . THR B 1 95 ? 14.102 -27.812 -3.893 1 98.62 95 THR B O 1
ATOM 4275 N N . PRO B 1 96 ? 14.539 -30.016 -4.258 1 98.75 96 PRO B N 1
ATOM 4276 C CA . PRO B 1 96 ? 13.148 -30.344 -3.949 1 98.75 96 PRO B CA 1
ATOM 4277 C C . PRO B 1 96 ? 12.727 -29.906 -2.551 1 98.75 96 PRO B C 1
ATOM 4279 O O . PRO B 1 96 ? 11.617 -29.406 -2.369 1 98.75 96 PRO B O 1
ATOM 4282 N N . ASP B 1 97 ? 13.641 -29.984 -1.618 1 98.75 97 ASP B N 1
ATOM 4283 C CA . ASP B 1 97 ? 13.336 -29.562 -0.255 1 98.75 97 ASP B CA 1
ATOM 4284 C C . ASP B 1 97 ? 13.117 -28.047 -0.188 1 98.75 97 ASP B C 1
ATOM 4286 O O . ASP B 1 97 ? 12.281 -27.578 0.58 1 98.75 97 ASP B O 1
ATOM 4290 N N . ASP B 1 98 ? 13.898 -27.312 -0.931 1 98.88 98 ASP B N 1
ATOM 4291 C CA . ASP B 1 98 ? 13.695 -25.859 -1.01 1 98.88 98 ASP B CA 1
ATOM 4292 C C . ASP B 1 98 ? 12.312 -25.531 -1.567 1 98.88 98 ASP B C 1
ATOM 4294 O O . ASP B 1 98 ? 11.617 -24.656 -1.05 1 98.88 98 ASP B O 1
ATOM 4298 N N . VAL B 1 99 ? 11.922 -26.234 -2.654 1 98.88 99 VAL B N 1
ATOM 4299 C CA . VAL B 1 99 ? 10.625 -25.984 -3.27 1 98.88 99 VAL B CA 1
ATOM 4300 C C . VAL B 1 99 ? 9.508 -26.266 -2.266 1 98.88 99 VAL B C 1
ATOM 4302 O O . VAL B 1 99 ? 8.594 -25.469 -2.096 1 98.88 99 VAL B O 1
ATOM 4305 N N . ARG B 1 100 ? 9.609 -27.422 -1.596 1 98.88 100 ARG B N 1
ATOM 4306 C CA . ARG B 1 100 ? 8.609 -27.781 -0.591 1 98.88 100 ARG B CA 1
ATOM 4307 C C . ARG B 1 100 ? 8.516 -26.703 0.487 1 98.88 100 ARG B C 1
ATOM 4309 O O . ARG B 1 100 ? 7.418 -26.25 0.826 1 98.88 100 ARG B O 1
ATOM 4316 N N . LEU B 1 101 ? 9.656 -26.25 0.996 1 98.75 101 LEU B N 1
ATOM 4317 C CA . LEU B 1 101 ? 9.703 -25.25 2.053 1 98.75 101 LEU B CA 1
ATOM 4318 C C . LEU B 1 101 ? 9.156 -23.906 1.556 1 98.75 101 LEU B C 1
ATOM 4320 O O . LEU B 1 101 ? 8.438 -23.219 2.283 1 98.75 101 LEU B O 1
ATOM 4324 N N . GLY B 1 102 ? 9.586 -23.531 0.355 1 98.56 102 GLY B N 1
ATOM 4325 C CA . GLY B 1 102 ? 9.07 -22.297 -0.226 1 98.56 102 GLY B CA 1
ATOM 4326 C C . GLY B 1 102 ? 7.559 -22.297 -0.378 1 98.56 102 GLY B C 1
ATOM 4327 O O . GLY B 1 102 ? 6.902 -21.281 -0.118 1 98.56 102 GLY B O 1
ATOM 4328 N N . GLN B 1 103 ? 7 -23.469 -0.819 1 98.75 103 GLN B N 1
ATOM 4329 C CA . GLN B 1 103 ? 5.555 -23.625 -0.929 1 98.75 103 GLN B CA 1
ATOM 4330 C C . GLN B 1 103 ? 4.879 -23.516 0.436 1 98.75 103 GLN B C 1
ATOM 4332 O O . GLN B 1 103 ? 3.887 -22.797 0.587 1 98.75 103 GLN B O 1
ATOM 4337 N N . LEU B 1 104 ? 5.445 -24.188 1.392 1 98.5 104 LEU B N 1
ATOM 4338 C CA . LEU B 1 104 ? 4.895 -24.172 2.742 1 98.5 104 LEU B CA 1
ATOM 4339 C C . LEU B 1 104 ? 4.926 -22.75 3.316 1 98.5 104 LEU B C 1
ATOM 4341 O O . LEU B 1 104 ? 3.914 -22.25 3.812 1 98.5 104 LEU B O 1
ATOM 4345 N N . LEU B 1 105 ? 6.086 -22.094 3.209 1 97.62 105 LEU B N 1
ATOM 4346 C CA . LEU B 1 105 ? 6.262 -20.75 3.729 1 97.62 105 LEU B CA 1
ATOM 4347 C C . LEU B 1 105 ? 5.281 -19.781 3.068 1 97.62 105 LEU B C 1
ATOM 4349 O O . LEU B 1 105 ? 4.625 -19 3.754 1 97.62 105 LEU B O 1
ATOM 4353 N N . GLY B 1 106 ? 5.258 -19.844 1.747 1 97.75 106 GLY B N 1
ATOM 4354 C CA . GLY B 1 106 ? 4.387 -18.953 1.007 1 97.75 106 GLY B CA 1
ATOM 4355 C C . GLY B 1 106 ? 2.916 -19.156 1.318 1 97.75 106 GLY B C 1
ATOM 4356 O O . GLY B 1 106 ? 2.152 -18.188 1.403 1 97.75 106 GLY B O 1
ATOM 4357 N N . ALA B 1 107 ? 2.484 -20.391 1.451 1 98.38 107 ALA B N 1
ATOM 4358 C CA . ALA B 1 107 ? 1.09 -20.703 1.749 1 98.38 107 ALA B CA 1
ATOM 4359 C C . ALA B 1 107 ? 0.722 -20.281 3.168 1 98.38 107 ALA B C 1
ATOM 4361 O O . ALA B 1 107 ? -0.366 -19.75 3.4 1 98.38 107 ALA B O 1
ATOM 4362 N N . VAL B 1 108 ? 1.593 -20.516 4.086 1 97.69 108 VAL B N 1
ATOM 4363 C CA . VAL B 1 108 ? 1.375 -20.109 5.477 1 97.69 108 VAL B CA 1
ATOM 4364 C C . VAL B 1 108 ? 1.31 -18.594 5.57 1 97.69 108 VAL B C 1
ATOM 4366 O O . VAL B 1 108 ? 0.481 -18.047 6.305 1 97.69 108 VAL B O 1
ATOM 4369 N N . ASP B 1 109 ? 2.201 -17.969 4.875 1 96.44 109 ASP B N 1
ATOM 4370 C CA . ASP B 1 109 ? 2.188 -16.516 4.773 1 96.44 109 ASP B CA 1
ATOM 4371 C C . ASP B 1 109 ? 0.841 -16.016 4.258 1 96.44 109 ASP B C 1
ATOM 4373 O O . ASP B 1 109 ? 0.29 -15.039 4.781 1 96.44 109 ASP B O 1
ATOM 4377 N N . ALA B 1 110 ? 0.307 -16.641 3.238 1 97.88 110 ALA B N 1
ATOM 4378 C CA . ALA B 1 110 ? -0.998 -16.297 2.674 1 97.88 110 ALA B CA 1
ATOM 4379 C C . ALA B 1 110 ? -2.105 -16.484 3.709 1 97.88 110 ALA B C 1
ATOM 4381 O O . ALA B 1 110 ? -2.914 -15.57 3.918 1 97.88 110 ALA B O 1
ATOM 4382 N N . LEU B 1 111 ? -2.119 -17.578 4.398 1 98.19 111 LEU B N 1
ATOM 4383 C CA . LEU B 1 111 ? -3.117 -17.844 5.43 1 98.19 111 LEU B CA 1
ATOM 4384 C C . LEU B 1 111 ? -3.055 -16.797 6.535 1 98.19 111 LEU B C 1
ATOM 4386 O O . LEU B 1 111 ? -4.09 -16.297 6.988 1 98.19 111 LEU B O 1
ATOM 4390 N N . ASN B 1 112 ? -1.886 -16.453 6.926 1 96.25 112 ASN B N 1
ATOM 4391 C CA . ASN B 1 112 ? -1.696 -15.445 7.965 1 96.25 112 ASN B CA 1
ATOM 4392 C C . ASN B 1 112 ? -2.322 -14.109 7.578 1 96.25 112 ASN B C 1
ATOM 4394 O O . ASN B 1 112 ? -2.764 -13.352 8.445 1 96.25 112 ASN B O 1
ATOM 4398 N N . ALA B 1 113 ? -2.363 -13.875 6.312 1 96.44 113 ALA B N 1
ATOM 4399 C CA . ALA B 1 113 ? -2.855 -12.602 5.801 1 96.44 113 ALA B CA 1
ATOM 4400 C C . ALA B 1 113 ? -4.336 -12.68 5.449 1 96.44 113 ALA B C 1
ATOM 4402 O O . ALA B 1 113 ? -4.926 -11.703 4.98 1 96.44 113 ALA B O 1
ATOM 4403 N N . GLY B 1 114 ? -4.992 -13.805 5.602 1 98.12 114 GLY B N 1
ATOM 4404 C CA . GLY B 1 114 ? -6.406 -13.961 5.305 1 98.12 114 GLY B CA 1
ATOM 4405 C C . GLY B 1 114 ? -6.664 -14.438 3.887 1 98.12 114 GLY B C 1
ATOM 4406 O O . GLY B 1 114 ? -7.812 -14.469 3.439 1 98.12 114 GLY B O 1
ATOM 4407 N N . VAL B 1 115 ? -5.613 -14.781 3.16 1 98.81 115 VAL B N 1
ATOM 4408 C CA . VAL B 1 115 ? -5.766 -15.422 1.857 1 98.81 115 VAL B CA 1
ATOM 4409 C C . VAL B 1 115 ? -5.996 -16.922 2.041 1 98.81 115 VAL B C 1
ATOM 4411 O O . VAL B 1 115 ? -5.074 -17.656 2.385 1 98.81 115 VAL B O 1
ATOM 4414 N N . THR B 1 116 ? -7.184 -17.328 1.734 1 98.88 116 THR B N 1
ATOM 4415 C CA . THR B 1 116 ? -7.543 -18.719 2.01 1 98.88 116 THR B CA 1
ATOM 4416 C C . THR B 1 116 ? -7.422 -19.562 0.747 1 98.88 116 THR B C 1
ATOM 4418 O O . THR B 1 116 ? -7.43 -20.797 0.817 1 98.88 116 THR B O 1
ATOM 4421 N N . THR B 1 117 ? -7.348 -18.859 -0.427 1 98.88 117 THR B N 1
ATOM 4422 C CA . THR B 1 117 ? -7.238 -19.562 -1.704 1 98.88 117 THR B CA 1
ATOM 4423 C C . THR B 1 117 ? -6.211 -18.891 -2.604 1 98.88 117 THR B C 1
ATOM 4425 O O . THR B 1 117 ? -6.188 -17.656 -2.715 1 98.88 117 THR B O 1
ATOM 4428 N N . LEU B 1 118 ? -5.324 -19.703 -3.174 1 98.75 118 LEU B N 1
ATOM 4429 C CA . LEU B 1 118 ? -4.402 -19.109 -4.133 1 98.75 118 LEU B CA 1
ATOM 4430 C C . LEU B 1 118 ? -4.242 -19.984 -5.363 1 98.75 118 LEU B C 1
ATOM 4432 O O . LEU B 1 118 ? -4.469 -21.203 -5.297 1 98.75 118 LEU B O 1
ATOM 4436 N N . LEU B 1 119 ? -4.039 -19.344 -6.516 1 98.88 119 LEU B N 1
ATOM 4437 C CA . LEU B 1 119 ? -3.545 -20.016 -7.711 1 98.88 119 LEU B CA 1
ATOM 4438 C C . LEU B 1 119 ? -2.021 -20.062 -7.723 1 98.88 119 LEU B C 1
ATOM 4440 O O . LEU B 1 119 ? -1.372 -19.016 -7.781 1 98.88 119 LEU B O 1
ATOM 4444 N N . ASP B 1 120 ? -1.482 -21.234 -7.59 1 98.88 120 ASP B N 1
ATOM 4445 C CA . ASP B 1 120 ? -0.036 -21.438 -7.566 1 98.88 120 ASP B CA 1
ATOM 4446 C C . ASP B 1 120 ? 0.519 -21.625 -8.977 1 98.88 120 ASP B C 1
ATOM 4448 O O . ASP B 1 120 ? 0.297 -22.656 -9.602 1 98.88 120 ASP B O 1
ATOM 4452 N N . PHE B 1 121 ? 1.14 -20.578 -9.469 1 98.69 121 PHE B N 1
ATOM 4453 C CA . PHE B 1 121 ? 1.877 -20.688 -10.719 1 98.69 121 PHE B CA 1
ATOM 4454 C C . PHE B 1 121 ? 3.189 -21.438 -10.516 1 98.69 121 PHE B C 1
ATOM 4456 O O . PHE B 1 121 ? 4.242 -20.812 -10.344 1 98.69 121 PHE B O 1
ATOM 4463 N N . SER B 1 122 ? 3.186 -22.75 -10.617 1 98.12 122 SER B N 1
ATOM 4464 C CA . SER B 1 122 ? 4.246 -23.609 -10.125 1 98.12 122 SER B CA 1
ATOM 4465 C C . SER B 1 122 ? 5.223 -23.984 -11.242 1 98.12 122 SER B C 1
ATOM 4467 O O . SER B 1 122 ? 5.129 -25.062 -11.828 1 98.12 122 SER B O 1
ATOM 4469 N N . HIS B 1 123 ? 6.25 -23.141 -11.398 1 96.56 123 HIS B N 1
ATOM 4470 C CA . HIS B 1 123 ? 7.113 -23.438 -12.547 1 96.56 123 HIS B CA 1
ATOM 4471 C C . HIS B 1 123 ? 8.555 -23.672 -12.102 1 96.56 123 HIS B C 1
ATOM 4473 O O . HIS B 1 123 ? 9.477 -23.531 -12.906 1 96.56 123 HIS B O 1
ATOM 4479 N N . CYS B 1 124 ? 8.789 -23.906 -10.805 1 97.88 124 CYS B N 1
ATOM 4480 C CA . CYS B 1 124 ? 10.102 -24.375 -10.359 1 97.88 124 CYS B CA 1
ATOM 4481 C C . CYS B 1 124 ? 10.172 -25.891 -10.328 1 97.88 124 CYS B C 1
ATOM 4483 O O . CYS B 1 124 ? 10.523 -26.484 -9.305 1 97.88 124 CYS B O 1
ATOM 4485 N N . ASN B 1 125 ? 9.82 -26.516 -11.43 1 98.12 125 ASN B N 1
ATOM 4486 C CA . ASN B 1 125 ? 9.82 -27.953 -11.594 1 98.12 125 ASN B CA 1
ATOM 4487 C C . ASN B 1 125 ? 11.055 -28.438 -12.352 1 98.12 125 ASN B C 1
ATOM 4489 O O . ASN B 1 125 ? 10.938 -28.969 -13.461 1 98.12 125 ASN B O 1
ATOM 4493 N N . ASN B 1 126 ? 12.172 -28.422 -11.68 1 97.94 126 ASN B N 1
ATOM 4494 C CA . ASN B 1 126 ? 13.453 -28.766 -12.305 1 97.94 126 ASN B CA 1
ATOM 4495 C C . ASN B 1 126 ? 13.578 -30.281 -12.523 1 97.94 126 ASN B C 1
ATOM 4497 O O . ASN B 1 126 ? 14.273 -30.719 -13.438 1 97.94 126 ASN B O 1
ATOM 4501 N N . THR B 1 127 ? 13.086 -31.141 -11.68 1 98.12 127 THR B N 1
ATOM 4502 C CA . THR B 1 127 ? 12.938 -32.594 -11.758 1 98.12 127 THR B CA 1
ATOM 4503 C C . THR B 1 127 ? 11.578 -33.031 -11.234 1 98.12 127 THR B C 1
ATOM 4505 O O . THR B 1 127 ? 10.852 -32.219 -10.625 1 98.12 127 THR B O 1
ATOM 4508 N N . PRO B 1 128 ? 11.164 -34.281 -11.508 1 98.25 128 PRO B N 1
ATOM 4509 C CA . PRO B 1 128 ? 9.891 -34.75 -10.969 1 98.25 128 PRO B CA 1
ATOM 4510 C C . PRO B 1 128 ? 9.805 -34.625 -9.453 1 98.25 128 PRO B C 1
ATOM 4512 O O . PRO B 1 128 ? 8.727 -34.344 -8.906 1 98.25 128 PRO B O 1
ATOM 4515 N N . ASP B 1 129 ? 10.977 -34.75 -8.766 1 98.62 129 ASP B N 1
ATOM 4516 C CA . ASP B 1 129 ? 10.984 -34.594 -7.312 1 98.62 129 ASP B CA 1
ATOM 4517 C C . ASP B 1 129 ? 10.578 -33.156 -6.91 1 98.62 129 ASP B C 1
ATOM 4519 O O . ASP B 1 129 ? 9.938 -32.969 -5.875 1 98.62 129 ASP B O 1
ATOM 4523 N N . HIS B 1 130 ? 10.992 -32.156 -7.676 1 98.75 130 HIS B N 1
ATOM 4524 C CA . HIS B 1 130 ? 10.57 -30.781 -7.434 1 98.75 130 HIS B CA 1
ATOM 4525 C C . HIS B 1 130 ? 9.055 -30.641 -7.586 1 98.75 130 HIS B C 1
ATOM 4527 O O . HIS B 1 130 ? 8.414 -29.922 -6.809 1 98.75 130 HIS B O 1
ATOM 4533 N N . SER B 1 131 ? 8.492 -31.312 -8.57 1 98.56 131 SER B N 1
ATOM 4534 C CA . SER B 1 131 ? 7.051 -31.297 -8.805 1 98.56 131 SER B CA 1
ATOM 4535 C C . SER B 1 131 ? 6.289 -31.859 -7.609 1 98.56 131 SER B C 1
ATOM 4537 O O . SER B 1 131 ? 5.289 -31.281 -7.18 1 98.56 131 SER B O 1
ATOM 4539 N N . ASP B 1 132 ? 6.773 -33.031 -7.113 1 98.81 132 ASP B N 1
ATOM 4540 C CA . ASP B 1 132 ? 6.164 -33.594 -5.922 1 98.81 132 ASP B CA 1
ATOM 4541 C C . ASP B 1 132 ? 6.23 -32.625 -4.742 1 98.81 132 ASP B C 1
ATOM 4543 O O . ASP B 1 132 ? 5.238 -32.438 -4.035 1 98.81 132 ASP B O 1
ATOM 4547 N N . ALA B 1 133 ? 7.391 -32.062 -4.543 1 98.88 133 ALA B N 1
ATOM 4548 C CA . ALA B 1 133 ? 7.645 -31.156 -3.42 1 98.88 133 ALA B CA 1
ATOM 4549 C C . ALA B 1 133 ? 6.711 -29.953 -3.463 1 98.88 133 ALA B C 1
ATOM 4551 O O . ALA B 1 133 ? 6.258 -29.469 -2.42 1 98.88 133 ALA B O 1
ATOM 4552 N N . ALA B 1 134 ? 6.434 -29.469 -4.668 1 98.81 134 ALA B N 1
ATOM 4553 C CA . ALA B 1 134 ? 5.555 -28.312 -4.836 1 98.81 134 ALA B CA 1
ATOM 4554 C C . ALA B 1 134 ? 4.156 -28.609 -4.297 1 98.81 134 ALA B C 1
ATOM 4556 O O . ALA B 1 134 ? 3.574 -27.781 -3.59 1 98.81 134 ALA B O 1
ATOM 4557 N N . VAL B 1 135 ? 3.619 -29.766 -4.594 1 98.81 135 VAL B N 1
ATOM 4558 C CA . VAL B 1 135 ? 2.289 -30.141 -4.125 1 98.81 135 VAL B CA 1
ATOM 4559 C C . VAL B 1 135 ? 2.318 -30.375 -2.617 1 98.81 135 VAL B C 1
ATOM 4561 O O . VAL B 1 135 ? 1.431 -29.922 -1.894 1 98.81 135 VAL B O 1
ATOM 4564 N N . GLN B 1 136 ? 3.354 -31.031 -2.154 1 98.81 136 GLN B N 1
ATOM 4565 C CA . GLN B 1 136 ? 3.459 -31.422 -0.754 1 98.81 136 GLN B CA 1
ATOM 4566 C C . GLN B 1 136 ? 3.521 -30.203 0.159 1 98.81 136 GLN B C 1
ATOM 4568 O O . GLN B 1 136 ? 2.918 -30.188 1.234 1 98.81 136 GLN B O 1
ATOM 4573 N N . GLY B 1 137 ? 4.262 -29.156 -0.23 1 98.75 137 GLY B N 1
ATOM 4574 C CA . GLY B 1 137 ? 4.324 -27.938 0.56 1 98.75 137 GLY B CA 1
ATOM 4575 C C . GLY B 1 137 ? 2.967 -27.297 0.761 1 98.75 137 GLY B C 1
ATOM 4576 O O . GLY B 1 137 ? 2.652 -26.828 1.857 1 98.75 137 GLY B O 1
ATOM 4577 N N . LEU B 1 138 ? 2.145 -27.281 -0.277 1 98.75 138 LEU B N 1
ATOM 4578 C CA . LEU B 1 138 ? 0.8 -26.719 -0.182 1 98.75 138 LEU B CA 1
ATOM 4579 C C . LEU B 1 138 ? -0.08 -27.578 0.722 1 98.75 138 LEU B C 1
ATOM 4581 O O . LEU B 1 138 ? -0.859 -27.047 1.519 1 98.75 138 LEU B O 1
ATOM 4585 N N . GLN B 1 139 ? 0.044 -28.906 0.556 1 98.12 139 GLN B N 1
ATOM 4586 C CA . GLN B 1 139 ? -0.717 -29.828 1.393 1 98.12 139 GLN B CA 1
ATOM 4587 C C . GLN B 1 139 ? -0.403 -29.609 2.871 1 98.12 139 GLN B C 1
ATOM 4589 O O . GLN B 1 139 ? -1.31 -29.578 3.705 1 98.12 139 GLN B O 1
ATOM 4594 N N . GLU B 1 140 ? 0.846 -29.453 3.137 1 98 140 GLU B N 1
ATOM 4595 C CA . GLU B 1 140 ? 1.296 -29.266 4.516 1 98 140 GLU B CA 1
ATOM 4596 C C . GLU B 1 140 ? 0.727 -27.984 5.113 1 98 140 GLU B C 1
ATOM 4598 O O . GLU B 1 140 ? 0.434 -27.938 6.312 1 98 140 GLU B O 1
ATOM 4603 N N . ALA B 1 141 ? 0.568 -26.953 4.336 1 98 141 ALA B N 1
ATOM 4604 C CA . ALA B 1 141 ? 0.088 -25.656 4.816 1 98 141 ALA B CA 1
ATOM 4605 C C . ALA B 1 141 ? -1.396 -25.719 5.168 1 98 141 ALA B C 1
ATOM 4607 O O . ALA B 1 141 ? -1.869 -24.969 6.027 1 98 141 ALA B O 1
ATOM 4608 N N . GLY B 1 142 ? -2.143 -26.562 4.457 1 97.94 142 GLY B N 1
ATOM 4609 C CA . GLY B 1 142 ? -3.574 -26.672 4.688 1 97.94 142 GLY B CA 1
ATOM 4610 C C . GLY B 1 142 ? -4.371 -25.578 4 1 97.94 142 GLY B C 1
ATOM 4611 O O . GLY B 1 142 ? -5.48 -25.25 4.426 1 97.94 142 GLY B O 1
ATOM 4612 N N . ILE B 1 143 ? -3.846 -25.016 2.967 1 98.44 143 ILE B N 1
ATOM 4613 C CA . ILE B 1 143 ? -4.508 -23.938 2.244 1 98.44 143 ILE B CA 1
ATOM 4614 C C . ILE B 1 143 ? -5.312 -24.516 1.08 1 98.44 143 ILE B C 1
ATOM 4616 O O . ILE B 1 143 ? -5.027 -25.609 0.605 1 98.44 143 ILE B O 1
ATOM 4620 N N . ARG B 1 144 ? -6.414 -23.859 0.657 1 98.69 144 ARG B N 1
ATOM 4621 C CA . ARG B 1 144 ? -7.027 -24.125 -0.639 1 98.69 144 ARG B CA 1
ATOM 4622 C C . ARG B 1 144 ? -6.191 -23.547 -1.772 1 98.69 144 ARG B C 1
ATOM 4624 O O . ARG B 1 144 ? -5.707 -22.406 -1.679 1 98.69 144 ARG B O 1
ATOM 4631 N N . ALA B 1 145 ? -5.938 -24.359 -2.838 1 98.69 145 ALA B N 1
ATOM 4632 C CA . ALA B 1 145 ? -5.121 -23.844 -3.934 1 98.69 145 ALA B CA 1
ATOM 4633 C C . ALA B 1 145 ? -5.414 -24.594 -5.234 1 98.69 145 ALA B C 1
ATOM 4635 O O . ALA B 1 145 ? -5.723 -25.781 -5.219 1 98.69 145 ALA B O 1
ATOM 4636 N N . ALA B 1 146 ? -5.441 -23.812 -6.32 1 98.38 146 ALA B N 1
ATOM 4637 C CA . ALA B 1 146 ? -5.227 -24.438 -7.621 1 98.38 146 ALA B CA 1
ATOM 4638 C C . ALA B 1 146 ? -3.736 -24.625 -7.906 1 98.38 146 ALA B C 1
ATOM 4640 O O . ALA B 1 146 ? -3.014 -23.641 -8.094 1 98.38 146 ALA B O 1
ATOM 4641 N N . HIS B 1 147 ? -3.236 -25.828 -7.793 1 98.62 147 HIS B N 1
ATOM 4642 C CA . HIS B 1 147 ? -1.857 -26.109 -8.172 1 98.62 147 HIS B CA 1
ATOM 4643 C C . HIS B 1 147 ? -1.707 -26.156 -9.695 1 98.62 147 HIS B C 1
ATOM 4645 O O . HIS B 1 147 ? -1.995 -27.172 -10.32 1 98.62 147 HIS B O 1
ATOM 4651 N N . CYS B 1 148 ? -1.224 -25.094 -10.281 1 98.81 148 CYS B N 1
ATOM 4652 C CA . CYS B 1 148 ? -1.017 -25.047 -11.719 1 98.81 148 CYS B CA 1
ATOM 4653 C C . CYS B 1 148 ? 0.397 -25.484 -12.086 1 98.81 148 CYS B C 1
ATOM 4655 O O . CYS B 1 148 ? 1.32 -24.656 -12.094 1 98.81 148 CYS B O 1
ATOM 4657 N N . HIS B 1 149 ? 0.472 -26.703 -12.453 1 98.69 149 HIS B N 1
ATOM 4658 C CA . HIS B 1 149 ? 1.739 -27.359 -12.766 1 98.69 149 HIS B CA 1
ATOM 4659 C C . HIS B 1 149 ? 2.379 -26.75 -14.008 1 98.69 149 HIS B C 1
ATOM 4661 O O . HIS B 1 149 ? 1.752 -26.703 -15.07 1 98.69 149 HIS B O 1
ATOM 4667 N N . GLY B 1 150 ? 3.617 -26.281 -13.859 1 98.25 150 GLY B N 1
ATOM 4668 C CA . GLY B 1 150 ? 4.293 -25.594 -14.953 1 98.25 150 GLY B CA 1
ATOM 4669 C C . GLY B 1 150 ? 5.262 -26.5 -15.703 1 98.25 150 GLY B C 1
ATOM 4670 O O . GLY B 1 150 ? 5.719 -27.516 -15.172 1 98.25 150 GLY B O 1
ATOM 4671 N N . PHE B 1 151 ? 5.633 -26.062 -16.969 1 97.5 151 PHE B N 1
ATOM 4672 C CA . PHE B 1 151 ? 6.461 -26.859 -17.875 1 97.5 151 PHE B CA 1
ATOM 4673 C C . PHE B 1 151 ? 7.746 -26.125 -18.219 1 97.5 151 PHE B C 1
ATOM 4675 O O . PHE B 1 151 ? 8.523 -26.594 -19.062 1 97.5 151 PHE B O 1
ATOM 4682 N N . PHE B 1 152 ? 7.938 -25.047 -17.547 1 95.69 152 PHE B N 1
ATOM 4683 C CA . PHE B 1 152 ? 9.047 -24.156 -17.859 1 95.69 152 PHE B CA 1
ATOM 4684 C C . PHE B 1 152 ? 10.383 -24.844 -17.578 1 95.69 152 PHE B C 1
ATOM 4686 O O . PHE B 1 152 ? 10.539 -25.531 -16.562 1 95.69 152 PHE B O 1
ATOM 4693 N N . GLU B 1 153 ? 11.336 -24.719 -18.547 1 95.19 153 GLU B N 1
ATOM 4694 C CA . GLU B 1 153 ? 12.703 -25.203 -18.375 1 95.19 153 GLU B CA 1
ATOM 4695 C C . GLU B 1 153 ? 13.633 -24.109 -17.875 1 95.19 153 GLU B C 1
ATOM 4697 O O . GLU B 1 153 ? 14.023 -23.234 -18.656 1 95.19 153 GLU B O 1
ATOM 4702 N N . SER B 1 154 ? 14.023 -24.219 -16.625 1 94.94 154 SER B N 1
ATOM 4703 C CA . SER B 1 154 ? 14.844 -23.172 -16.016 1 94.94 154 SER B CA 1
ATOM 4704 C C . SER B 1 154 ? 16.312 -23.328 -16.422 1 94.94 154 SER B C 1
ATOM 4706 O O . SER B 1 154 ? 17.109 -22.406 -16.203 1 94.94 154 SER B O 1
ATOM 4708 N N . SER B 1 155 ? 16.719 -24.484 -16.969 1 93.88 155 SER B N 1
ATOM 4709 C CA . SER B 1 155 ? 18.078 -24.75 -17.438 1 93.88 155 SER B CA 1
ATOM 4710 C C . SER B 1 155 ? 18.078 -25.219 -18.891 1 93.88 155 SER B C 1
ATOM 4712 O O . SER B 1 155 ? 18.453 -26.359 -19.188 1 93.88 155 SER B O 1
ATOM 4714 N N . PRO B 1 156 ? 17.797 -24.281 -19.75 1 89.06 156 PRO B N 1
ATOM 4715 C CA . PRO B 1 156 ? 17.609 -24.703 -21.141 1 89.06 156 PRO B CA 1
ATOM 4716 C C . PRO B 1 156 ? 18.891 -25.281 -21.75 1 89.06 156 PRO B C 1
ATOM 4718 O O . PRO B 1 156 ? 18.828 -26.125 -22.641 1 89.06 156 PRO B O 1
ATOM 4721 N N . MET B 1 157 ? 20.031 -24.875 -21.266 1 87.62 157 MET B N 1
ATOM 4722 C CA . MET B 1 157 ? 21.297 -25.328 -21.844 1 87.62 157 MET B CA 1
ATOM 4723 C C . MET B 1 157 ? 21.719 -26.656 -21.219 1 87.62 157 MET B C 1
ATOM 4725 O O . MET B 1 157 ? 22.578 -27.359 -21.766 1 87.62 157 MET B O 1
ATOM 4729 N N . ALA B 1 158 ? 21.125 -27.016 -20.078 1 91.12 158 ALA B N 1
ATOM 4730 C CA . ALA B 1 158 ? 21.406 -28.266 -19.375 1 91.12 158 ALA B CA 1
ATOM 4731 C C . ALA B 1 158 ? 20.172 -28.781 -18.641 1 91.12 158 ALA B C 1
ATOM 4733 O O . ALA B 1 158 ? 20.156 -28.828 -17.406 1 91.12 158 ALA B O 1
ATOM 4734 N N . PRO B 1 159 ? 19.219 -29.219 -19.406 1 92.62 159 PRO B N 1
ATOM 4735 C CA . PRO B 1 159 ? 17.953 -29.625 -18.781 1 92.62 159 PRO B CA 1
ATOM 4736 C C . PRO B 1 159 ? 18.125 -30.781 -17.797 1 92.62 159 PRO B C 1
ATOM 4738 O O . PRO B 1 159 ? 18.859 -31.734 -18.078 1 92.62 159 PRO B O 1
ATOM 4741 N N . LYS B 1 160 ? 17.5 -30.641 -16.688 1 91.81 160 LYS B N 1
ATOM 4742 C CA . LYS B 1 160 ? 17.547 -31.656 -15.648 1 91.81 160 LYS B CA 1
ATOM 4743 C C . LYS B 1 160 ? 16.312 -32.562 -15.703 1 91.81 160 LYS B C 1
ATOM 4745 O O . LYS B 1 160 ? 16.375 -33.719 -15.266 1 91.81 160 LYS B O 1
ATOM 4750 N N . PHE B 1 161 ? 15.219 -32.094 -16.203 1 95.19 161 PHE B N 1
ATOM 4751 C CA . PHE B 1 161 ? 13.938 -32.781 -16.203 1 95.19 161 PHE B CA 1
ATOM 4752 C C . PHE B 1 161 ? 13.836 -33.75 -17.375 1 95.19 161 PHE B C 1
ATOM 4754 O O . PHE B 1 161 ? 13.172 -34.781 -17.281 1 95.19 161 PHE B O 1
ATOM 4761 N N . GLY B 1 162 ? 14.469 -33.5 -18.484 1 94.5 162 GLY B N 1
ATOM 4762 C CA . GLY B 1 162 ? 14.352 -34.219 -19.719 1 94.5 162 GLY B CA 1
ATOM 4763 C C . GLY B 1 162 ? 13.656 -33.438 -20.828 1 94.5 162 GLY B C 1
ATOM 4764 O O . GLY B 1 162 ? 13.867 -32.25 -20.953 1 94.5 162 GLY B O 1
ATOM 4765 N N . THR B 1 163 ? 12.906 -34.156 -21.625 1 95.62 163 THR B N 1
ATOM 4766 C CA . THR B 1 163 ? 12.25 -33.531 -22.781 1 95.62 163 THR B CA 1
ATOM 4767 C C . THR B 1 163 ? 10.914 -32.938 -22.359 1 95.62 163 THR B C 1
ATOM 4769 O O . THR B 1 163 ? 10.438 -33.156 -21.25 1 95.62 163 THR B O 1
ATOM 4772 N N . HIS B 1 164 ? 10.328 -32.125 -23.266 1 96.88 164 HIS B N 1
ATOM 4773 C CA . HIS B 1 164 ? 8.984 -31.609 -23.047 1 96.88 164 HIS B CA 1
ATOM 4774 C C . HIS B 1 164 ? 7.98 -32.719 -22.828 1 96.88 164 HIS B C 1
ATOM 4776 O O . HIS B 1 164 ? 7.082 -32.625 -22 1 96.88 164 HIS B O 1
ATOM 4782 N N . ALA B 1 165 ? 8.133 -33.812 -23.578 1 97.38 165 ALA B N 1
ATOM 4783 C CA . ALA B 1 165 ? 7.258 -34.969 -23.422 1 97.38 165 ALA B CA 1
ATOM 4784 C C . ALA B 1 165 ? 7.379 -35.562 -22.031 1 97.38 165 ALA B C 1
ATOM 4786 O O . ALA B 1 165 ? 6.395 -36.062 -21.484 1 97.38 165 ALA B O 1
ATOM 4787 N N . ASP B 1 166 ? 8.57 -35.594 -21.516 1 98 166 ASP B N 1
ATOM 4788 C CA . ASP B 1 166 ? 8.773 -36.062 -20.141 1 98 166 ASP B CA 1
ATOM 4789 C C . ASP B 1 166 ? 8.023 -35.188 -19.141 1 98 166 ASP B C 1
ATOM 4791 O O . ASP B 1 166 ? 7.473 -35.719 -18.156 1 98 166 ASP B O 1
ATOM 4795 N N . ARG B 1 167 ? 8.008 -33.938 -19.344 1 97.94 167 ARG B N 1
ATOM 4796 C CA . ARG B 1 167 ? 7.285 -33.031 -18.469 1 97.94 167 ARG B CA 1
ATOM 4797 C C . ARG B 1 167 ? 5.777 -33.25 -18.562 1 97.94 167 ARG B C 1
ATOM 4799 O O . ARG B 1 167 ? 5.074 -33.188 -17.547 1 97.94 167 ARG B O 1
ATOM 4806 N N . LEU B 1 168 ? 5.273 -33.469 -19.781 1 98.38 168 LEU B N 1
ATOM 4807 C CA . LEU B 1 168 ? 3.859 -33.781 -19.953 1 98.38 168 LEU B CA 1
ATOM 4808 C C . LEU B 1 168 ? 3.49 -35.062 -19.219 1 98.38 168 LEU B C 1
ATOM 4810 O O . LEU B 1 168 ? 2.434 -35.156 -18.578 1 98.38 168 LEU B O 1
ATOM 4814 N N . ARG B 1 169 ? 4.383 -36.062 -19.312 1 98.12 169 ARG B N 1
ATOM 4815 C CA . ARG B 1 169 ? 4.152 -37.312 -18.594 1 98.12 169 ARG B CA 1
ATOM 4816 C C . ARG B 1 169 ? 4.125 -37.094 -17.078 1 98.12 169 ARG B C 1
ATOM 4818 O O . ARG B 1 169 ? 3.328 -37.688 -16.359 1 98.12 169 ARG B O 1
ATOM 4825 N N . ASP B 1 170 ? 4.973 -36.219 -16.641 1 98.31 170 ASP B N 1
ATOM 4826 C CA . ASP B 1 170 ? 5.027 -35.938 -15.211 1 98.31 170 ASP B CA 1
ATOM 4827 C C . ASP B 1 170 ? 3.754 -35.219 -14.742 1 98.31 170 ASP B C 1
ATOM 4829 O O . ASP B 1 170 ? 3.305 -35.438 -13.617 1 98.31 170 ASP B O 1
ATOM 4833 N N . TYR B 1 171 ? 3.184 -34.406 -15.586 1 98.31 171 TYR B N 1
ATOM 4834 C CA . TYR B 1 171 ? 1.897 -33.812 -15.266 1 98.31 171 TYR B CA 1
ATOM 4835 C C . TYR B 1 171 ? 0.845 -34.875 -14.977 1 98.31 171 TYR B C 1
ATOM 4837 O O . TYR B 1 171 ? 0.105 -34.781 -14 1 98.31 171 TYR B O 1
ATOM 4845 N N . HIS B 1 172 ? 0.791 -35.812 -15.812 1 98.06 172 HIS B N 1
ATOM 4846 C CA . HIS B 1 172 ? -0.165 -36.906 -15.602 1 98.06 172 HIS B CA 1
ATOM 4847 C C . HIS B 1 172 ? 0.144 -37.688 -14.328 1 98.06 172 HIS B C 1
ATOM 4849 O O . HIS B 1 172 ? -0.77 -38.062 -13.602 1 98.06 172 HIS B O 1
ATOM 4855 N N . ARG B 1 173 ? 1.427 -37.875 -14.102 1 98.38 173 ARG B N 1
ATOM 4856 C CA . ARG B 1 173 ? 1.823 -38.562 -12.875 1 98.38 173 ARG B CA 1
ATOM 4857 C C . ARG B 1 173 ? 1.37 -37.75 -11.648 1 98.38 173 ARG B C 1
ATOM 4859 O O . ARG B 1 173 ? 0.813 -38.344 -10.703 1 98.38 173 ARG B O 1
ATOM 4866 N N . ILE B 1 174 ? 1.625 -36.469 -11.617 1 98.5 174 ILE B N 1
ATOM 4867 C CA . ILE B 1 174 ? 1.212 -35.594 -10.539 1 98.5 174 ILE B CA 1
ATOM 4868 C C . ILE B 1 174 ? -0.305 -35.656 -10.375 1 98.5 174 ILE B C 1
ATOM 4870 O O . ILE B 1 174 ? -0.813 -35.75 -9.258 1 98.5 174 ILE B O 1
ATOM 4874 N N . ALA B 1 175 ? -1.044 -35.562 -11.477 1 97.94 175 ALA B N 1
ATOM 4875 C CA . ALA B 1 175 ? -2.504 -35.594 -11.477 1 97.94 175 ALA B CA 1
ATOM 4876 C C . ALA B 1 175 ? -3.004 -36.875 -10.812 1 97.94 175 ALA B C 1
ATOM 4878 O O . ALA B 1 175 ? -3.889 -36.844 -9.953 1 97.94 175 ALA B O 1
ATOM 4879 N N . ASP B 1 176 ? -2.424 -38 -11.219 1 97.62 176 ASP B N 1
ATOM 4880 C CA . ASP B 1 176 ? -2.859 -39.312 -10.734 1 97.62 176 ASP B CA 1
ATOM 4881 C C . ASP B 1 176 ? -2.48 -39.5 -9.266 1 97.62 176 ASP B C 1
ATOM 4883 O O . ASP B 1 176 ? -3.199 -40.188 -8.516 1 97.62 176 ASP B O 1
ATOM 4887 N N . THR B 1 177 ? -1.376 -38.969 -8.898 1 98 177 THR B N 1
ATOM 4888 C CA . THR B 1 177 ? -0.84 -39.188 -7.559 1 98 177 THR B CA 1
ATOM 4889 C C . THR B 1 177 ? -1.559 -38.281 -6.539 1 98 177 THR B C 1
ATOM 4891 O O . THR B 1 177 ? -1.916 -38.75 -5.453 1 98 177 THR B O 1
ATOM 4894 N N . TYR B 1 178 ? -1.741 -37.062 -6.879 1 97.75 178 TYR B N 1
ATOM 4895 C CA . TYR B 1 178 ? -2.139 -36.094 -5.859 1 97.75 178 TYR B CA 1
ATOM 4896 C C . TYR B 1 178 ? -3.561 -35.594 -6.102 1 97.75 178 TYR B C 1
ATOM 4898 O O . TYR B 1 178 ? -4.184 -35.031 -5.207 1 97.75 178 TYR B O 1
ATOM 4906 N N . PHE B 1 179 ? -4.145 -35.812 -7.305 1 97 179 PHE B N 1
ATOM 4907 C CA . PHE B 1 179 ? -5.43 -35.219 -7.641 1 97 179 PHE B CA 1
ATOM 4908 C C . PHE B 1 179 ? -6.359 -36.25 -8.266 1 97 179 PHE B C 1
ATOM 4910 O O . PHE B 1 179 ? -6.891 -36.031 -9.359 1 97 179 PHE B O 1
ATOM 4917 N N . PRO B 1 180 ? -6.652 -37.25 -7.578 1 92.25 180 PRO B N 1
ATOM 4918 C CA . PRO B 1 180 ? -7.562 -38.25 -8.125 1 92.25 180 PRO B CA 1
ATOM 4919 C C . PRO B 1 180 ? -8.992 -37.75 -8.266 1 92.25 180 PRO B C 1
ATOM 4921 O O . PRO B 1 180 ? -9.766 -38.281 -9.07 1 92.25 180 PRO B O 1
ATOM 4924 N N . THR B 1 181 ? -9.336 -36.75 -7.41 1 88.81 181 THR B N 1
ATOM 4925 C CA . THR B 1 181 ? -10.625 -36.062 -7.484 1 88.81 181 THR B CA 1
ATOM 4926 C C . THR B 1 181 ? -10.438 -34.531 -7.484 1 88.81 181 THR B C 1
ATOM 4928 O O . THR B 1 181 ? -9.328 -34.031 -7.266 1 88.81 181 THR B O 1
ATOM 4931 N N . ASN B 1 182 ? -11.445 -33.875 -7.797 1 84.5 182 ASN B N 1
ATOM 4932 C CA . ASN B 1 182 ? -11.367 -32.438 -7.867 1 84.5 182 ASN B CA 1
ATOM 4933 C C . ASN B 1 182 ? -12.109 -31.766 -6.703 1 84.5 182 ASN B C 1
ATOM 4935 O O . ASN B 1 182 ? -12.469 -30.594 -6.777 1 84.5 182 ASN B O 1
ATOM 4939 N N . ASP B 1 183 ? -12.359 -32.406 -5.648 1 85.94 183 ASP B N 1
ATOM 4940 C CA . ASP B 1 183 ? -13.203 -31.875 -4.578 1 85.94 183 ASP B CA 1
ATOM 4941 C C . ASP B 1 183 ? -12.375 -31.578 -3.33 1 85.94 183 ASP B C 1
ATOM 4943 O O . ASP B 1 183 ? -12.922 -31.203 -2.293 1 85.94 183 ASP B O 1
ATOM 4947 N N . GLY B 1 184 ? -11.086 -31.75 -3.412 1 92.44 184 GLY B N 1
ATOM 4948 C CA . GLY B 1 184 ? -10.227 -31.438 -2.279 1 92.44 184 GLY B CA 1
ATOM 4949 C C . GLY B 1 184 ? -9.844 -29.984 -2.205 1 92.44 184 GLY B C 1
ATOM 4950 O O . GLY B 1 184 ? -10.258 -29.172 -3.047 1 92.44 184 GLY B O 1
ATOM 4951 N N . LEU B 1 185 ? -9.125 -29.625 -1.161 1 97.06 185 LEU B N 1
ATOM 4952 C CA . LEU B 1 185 ? -8.633 -28.25 -1.005 1 97.06 185 LEU B CA 1
ATOM 4953 C C . LEU B 1 185 ? -7.738 -27.859 -2.176 1 97.06 185 LEU B C 1
ATOM 4955 O O . LEU B 1 185 ? -7.82 -26.734 -2.676 1 97.06 185 LEU B O 1
ATOM 4959 N N . LEU B 1 186 ? -6.941 -28.875 -2.564 1 97.88 186 LEU B N 1
ATOM 4960 C CA . LEU B 1 186 ? -6.094 -28.625 -3.721 1 97.88 186 LEU B CA 1
ATOM 4961 C C . LEU B 1 186 ? -6.746 -29.141 -5 1 97.88 186 LEU B C 1
ATOM 4963 O O . LEU B 1 186 ? -7.336 -30.219 -5.008 1 97.88 186 LEU B O 1
ATOM 4967 N N . THR B 1 187 ? -6.684 -28.344 -6.039 1 96.94 187 THR B N 1
ATOM 4968 C CA . THR B 1 187 ? -7.117 -28.75 -7.371 1 96.94 187 THR B CA 1
ATOM 4969 C C . THR B 1 187 ? -5.98 -28.609 -8.375 1 96.94 187 THR B C 1
ATOM 4971 O O . THR B 1 187 ? -5.008 -27.891 -8.125 1 96.94 187 THR B O 1
ATOM 4974 N N . LEU B 1 188 ? -6.113 -29.375 -9.422 1 96.81 188 LEU B N 1
ATOM 4975 C CA . LEU B 1 188 ? -5.059 -29.422 -10.422 1 96.81 188 LEU B CA 1
ATOM 4976 C C . LEU B 1 188 ? -5.289 -28.375 -11.508 1 96.81 188 LEU B C 1
ATOM 4978 O O . LEU B 1 188 ? -6.422 -28.172 -11.953 1 96.81 188 LEU B O 1
ATOM 4982 N N . GLY B 1 189 ? -4.289 -27.625 -11.914 1 98.25 189 GLY B N 1
ATOM 4983 C CA . GLY B 1 189 ? -4.238 -26.734 -13.062 1 98.25 189 GLY B CA 1
ATOM 4984 C C . GLY B 1 189 ? -2.947 -26.859 -13.852 1 98.25 189 GLY B C 1
ATOM 4985 O O . GLY B 1 189 ? -2.123 -27.734 -13.578 1 98.25 189 GLY B O 1
ATOM 4986 N N . VAL B 1 190 ? -2.854 -26.031 -14.891 1 98.62 190 VAL B N 1
ATOM 4987 C CA . VAL B 1 190 ? -1.652 -25.969 -15.719 1 98.62 190 VAL B CA 1
ATOM 4988 C C . VAL B 1 190 ? -1.202 -24.516 -15.852 1 98.62 190 VAL B C 1
ATOM 4990 O O . VAL B 1 190 ? -2.014 -23.625 -16.125 1 98.62 190 VAL B O 1
ATOM 4993 N N . SER B 1 191 ? 0.01 -24.219 -15.508 1 98.56 191 SER B N 1
ATOM 4994 C CA . SER B 1 191 ? 0.632 -22.969 -15.922 1 98.56 191 SER B CA 1
ATOM 4995 C C . SER B 1 191 ? 1.442 -23.141 -17.203 1 98.56 191 SER B C 1
ATOM 4997 O O . SER B 1 191 ? 2.453 -23.844 -17.203 1 98.56 191 SER B O 1
ATOM 4999 N N . LEU B 1 192 ? 1.056 -22.484 -18.219 1 98.06 192 LEU B N 1
ATOM 5000 C CA . LEU B 1 192 ? 1.681 -22.656 -19.531 1 98.06 192 LEU B CA 1
ATOM 5001 C C . LEU B 1 192 ? 3.092 -22.078 -19.531 1 98.06 192 LEU B C 1
ATOM 5003 O O . LEU B 1 192 ? 3.363 -21.078 -18.859 1 98.06 192 LEU B O 1
ATOM 5007 N N . SER B 1 193 ? 3.926 -22.766 -20.312 1 96.38 193 SER B N 1
ATOM 5008 C CA . SER B 1 193 ? 5.117 -22.047 -20.734 1 96.38 193 SER B CA 1
ATOM 5009 C C . SER B 1 193 ? 4.75 -20.781 -21.516 1 96.38 193 SER B C 1
ATOM 5011 O O . SER B 1 193 ? 3.668 -20.703 -22.109 1 96.38 193 SER B O 1
ATOM 5013 N N . GLU B 1 194 ? 5.605 -19.781 -21.453 1 94.56 194 GLU B N 1
ATOM 5014 C CA . GLU B 1 194 ? 5.312 -18.578 -22.234 1 94.56 194 GLU B CA 1
ATOM 5015 C C . GLU B 1 194 ? 5.16 -18.922 -23.719 1 94.56 194 GLU B C 1
ATOM 5017 O O . GLU B 1 194 ? 6.078 -19.469 -24.328 1 94.56 194 GLU B O 1
ATOM 5022 N N . PRO B 1 195 ? 3.996 -18.578 -24.266 1 94.5 195 PRO B N 1
ATOM 5023 C CA . PRO B 1 195 ? 3.908 -18.734 -25.719 1 94.5 195 PRO B CA 1
ATOM 5024 C C . PRO B 1 195 ? 5.062 -18.062 -26.453 1 94.5 195 PRO B C 1
ATOM 5026 O O . PRO B 1 195 ? 5.48 -16.953 -26.078 1 94.5 195 PRO B O 1
ATOM 5029 N N . PHE B 1 196 ? 5.598 -18.766 -27.391 1 95.44 196 PHE B N 1
ATOM 5030 C CA . PHE B 1 196 ? 6.691 -18.359 -28.266 1 95.44 196 PHE B CA 1
ATOM 5031 C C . PHE B 1 196 ? 8.008 -18.328 -27.5 1 95.44 196 PHE B C 1
ATOM 5033 O O . PHE B 1 196 ? 9.023 -17.859 -28.016 1 95.44 196 PHE B O 1
ATOM 5040 N N . GLY B 1 197 ? 7.953 -18.719 -26.203 1 93.5 197 GLY B N 1
ATOM 5041 C CA . GLY B 1 197 ? 9.172 -19.094 -25.516 1 93.5 197 GLY B CA 1
ATOM 5042 C C . GLY B 1 197 ? 9.578 -20.531 -25.766 1 93.5 197 GLY B C 1
ATOM 5043 O O . GLY B 1 197 ? 10.688 -20.938 -25.438 1 93.5 197 GLY B O 1
ATOM 5044 N N . VAL B 1 198 ? 8.688 -21.328 -26.328 1 94.69 198 VAL B N 1
ATOM 5045 C CA . VAL B 1 198 ? 8.852 -22.719 -26.75 1 94.69 198 VAL B CA 1
ATOM 5046 C C . VAL B 1 198 ? 8.219 -22.922 -28.125 1 94.69 198 VAL B C 1
ATOM 5048 O O . VAL B 1 198 ? 7.434 -22.094 -28.578 1 94.69 198 VAL B O 1
ATOM 5051 N N . PRO B 1 199 ? 8.625 -24 -28.766 1 95.25 199 PRO B N 1
ATOM 5052 C CA . PRO B 1 199 ? 7.949 -24.281 -30.047 1 95.25 199 PRO B CA 1
ATOM 5053 C C . PRO B 1 199 ? 6.43 -24.297 -29.906 1 95.25 199 PRO B C 1
ATOM 5055 O O . PRO B 1 199 ? 5.895 -24.828 -28.938 1 95.25 199 PRO B O 1
ATOM 5058 N N . TRP B 1 200 ? 5.727 -23.688 -30.859 1 96.31 200 TRP B N 1
ATOM 5059 C CA . TRP B 1 200 ? 4.293 -23.438 -30.828 1 96.31 200 TRP B CA 1
ATOM 5060 C C . TRP B 1 200 ? 3.523 -24.719 -30.484 1 96.31 200 TRP B C 1
ATOM 5062 O O . TRP B 1 200 ? 2.582 -24.688 -29.688 1 96.31 200 TRP B O 1
ATOM 5072 N N . GLN B 1 201 ? 3.938 -25.828 -31.062 1 96.69 201 GLN B N 1
ATOM 5073 C CA . GLN B 1 201 ? 3.254 -27.094 -30.828 1 96.69 201 GLN B CA 1
ATOM 5074 C C . GLN B 1 201 ? 3.281 -27.484 -29.359 1 96.69 201 GLN B C 1
ATOM 5076 O O . GLN B 1 201 ? 2.338 -28.094 -28.844 1 96.69 201 GLN B O 1
ATOM 5081 N N . GLN B 1 202 ? 4.336 -27.156 -28.672 1 97.44 202 GLN B N 1
ATOM 5082 C CA . GLN B 1 202 ? 4.43 -27.469 -27.25 1 97.44 202 GLN B CA 1
ATOM 5083 C C . GLN B 1 202 ? 3.371 -26.719 -26.453 1 97.44 202 GLN B C 1
ATOM 5085 O O . GLN B 1 202 ? 2.797 -27.266 -25.5 1 97.44 202 GLN B O 1
ATOM 5090 N N . THR B 1 203 ? 3.117 -25.453 -26.797 1 97.31 203 THR B N 1
ATOM 5091 C CA . THR B 1 203 ? 2.037 -24.703 -26.172 1 97.31 203 THR B CA 1
ATOM 5092 C C . THR B 1 203 ? 0.696 -25.391 -26.391 1 97.31 203 THR B C 1
ATOM 5094 O O . THR B 1 203 ? -0.088 -25.547 -25.438 1 97.31 203 THR B O 1
ATOM 5097 N N . LEU B 1 204 ? 0.465 -25.844 -27.594 1 97.5 204 LEU B N 1
ATOM 5098 C CA . LEU B 1 204 ? -0.779 -26.531 -27.922 1 97.5 204 LEU B CA 1
ATOM 5099 C C . LEU B 1 204 ? -0.891 -27.844 -27.156 1 97.5 204 LEU B C 1
ATOM 5101 O O . LEU B 1 204 ? -1.976 -28.219 -26.688 1 97.5 204 LEU B O 1
ATOM 5105 N N . ASP B 1 205 ? 0.216 -28.594 -27.016 1 98.31 205 ASP B N 1
ATOM 5106 C CA . ASP B 1 205 ? 0.225 -29.844 -26.25 1 98.31 205 ASP B CA 1
ATOM 5107 C C . ASP B 1 205 ? -0.119 -29.594 -24.781 1 98.31 205 ASP B C 1
ATOM 5109 O O . ASP B 1 205 ? -0.855 -30.375 -24.172 1 98.31 205 ASP B O 1
ATOM 5113 N N . GLU B 1 206 ? 0.449 -28.547 -24.219 1 98.44 206 GLU B N 1
ATOM 5114 C CA . GLU B 1 206 ? 0.177 -28.188 -22.828 1 98.44 206 GLU B CA 1
ATOM 5115 C C . GLU B 1 206 ? -1.297 -27.859 -22.625 1 98.44 206 GLU B C 1
ATOM 5117 O O . GLU B 1 206 ? -1.902 -28.281 -21.641 1 98.44 206 GLU B O 1
ATOM 5122 N N . LEU B 1 207 ? -1.905 -27.078 -23.547 1 98.25 207 LEU B N 1
ATOM 5123 C CA . LEU B 1 207 ? -3.328 -26.766 -23.5 1 98.25 207 LEU B CA 1
ATOM 5124 C C . LEU B 1 207 ? -4.172 -28.031 -23.578 1 98.25 207 LEU B C 1
ATOM 5126 O O . LEU B 1 207 ? -5.145 -28.188 -22.844 1 98.25 207 LEU B O 1
ATOM 5130 N N . ALA B 1 208 ? -3.795 -28.891 -24.453 1 98 208 ALA B N 1
ATOM 5131 C CA . ALA B 1 208 ? -4.555 -30.125 -24.703 1 98 208 ALA B CA 1
ATOM 5132 C C . ALA B 1 208 ? -4.586 -31 -23.469 1 98 208 ALA B C 1
ATOM 5134 O O . ALA B 1 208 ? -5.641 -31.516 -23.094 1 98 208 ALA B O 1
ATOM 5135 N N . ILE B 1 209 ? -3.477 -31.219 -22.797 1 97.81 209 ILE B N 1
ATOM 5136 C CA . ILE B 1 209 ? -3.436 -32.125 -21.672 1 97.81 209 ILE B CA 1
ATOM 5137 C C . ILE B 1 209 ? -4.195 -31.531 -20.484 1 97.81 209 ILE B C 1
ATOM 5139 O O . ILE B 1 209 ? -4.809 -32.25 -19.703 1 97.81 209 ILE B O 1
ATOM 5143 N N . ALA B 1 210 ? -4.086 -30.188 -20.344 1 98.06 210 ALA B N 1
ATOM 5144 C CA . ALA B 1 210 ? -4.879 -29.531 -19.312 1 98.06 210 ALA B CA 1
ATOM 5145 C C . ALA B 1 210 ? -6.367 -29.812 -19.484 1 98.06 210 ALA B C 1
ATOM 5147 O O . ALA B 1 210 ? -7.055 -30.172 -18.531 1 98.06 210 ALA B O 1
ATOM 5148 N N . ARG B 1 211 ? -6.828 -29.688 -20.672 1 97.75 211 ARG B N 1
ATOM 5149 C CA . ARG B 1 211 ? -8.25 -29.812 -20.969 1 97.75 211 ARG B CA 1
ATOM 5150 C C . ARG B 1 211 ? -8.695 -31.266 -20.922 1 97.75 211 ARG B C 1
ATOM 5152 O O . ARG B 1 211 ? -9.852 -31.562 -20.625 1 97.75 211 ARG B O 1
ATOM 5159 N N . GLU B 1 212 ? -7.727 -32.188 -21.203 1 96.69 212 GLU B N 1
ATOM 5160 C CA . GLU B 1 212 ? -8.016 -33.594 -21.016 1 96.69 212 GLU B CA 1
ATOM 5161 C C . GLU B 1 212 ? -8.461 -33.875 -19.578 1 96.69 212 GLU B C 1
ATOM 5163 O O . GLU B 1 212 ? -9.281 -34.781 -19.328 1 96.69 212 GLU B O 1
ATOM 5168 N N . ARG B 1 213 ? -7.949 -33.094 -18.688 1 95.38 213 ARG B N 1
ATOM 5169 C CA . ARG B 1 213 ? -8.234 -33.312 -17.281 1 95.38 213 ARG B CA 1
ATOM 5170 C C . ARG B 1 213 ? -9.195 -32.281 -16.734 1 95.38 213 ARG B C 1
ATOM 5172 O O . ARG B 1 213 ? -9.422 -32.219 -15.523 1 95.38 213 ARG B O 1
ATOM 5179 N N . GLY B 1 214 ? -9.75 -31.453 -17.656 1 95.25 214 GLY B N 1
ATOM 5180 C CA . GLY B 1 214 ? -10.641 -30.391 -17.203 1 95.25 214 GLY B CA 1
ATOM 5181 C C . GLY B 1 214 ? -9.977 -29.438 -16.234 1 95.25 214 GLY B C 1
ATOM 5182 O O . GLY B 1 214 ? -10.617 -28.969 -15.289 1 95.25 214 GLY B O 1
ATOM 5183 N N . ALA B 1 215 ? -8.719 -29.219 -16.391 1 96.94 215 ALA B N 1
ATOM 5184 C CA . ALA B 1 215 ? -7.922 -28.438 -15.445 1 96.94 215 ALA B CA 1
ATOM 5185 C C . ALA B 1 215 ? -7.973 -26.953 -15.773 1 96.94 215 ALA B C 1
ATOM 5187 O O . ALA B 1 215 ? -8.117 -26.578 -16.938 1 96.94 215 ALA B O 1
ATOM 5188 N N . LEU B 1 216 ? -7.922 -26.109 -14.758 1 97.94 216 LEU B N 1
ATOM 5189 C CA . LEU B 1 216 ? -7.715 -24.672 -14.906 1 97.94 216 LEU B CA 1
ATOM 5190 C C . LEU B 1 216 ? -6.383 -24.375 -15.594 1 97.94 216 LEU B C 1
ATOM 5192 O O . LEU B 1 216 ? -5.395 -25.078 -15.359 1 97.94 216 LEU B O 1
ATOM 5196 N N . ILE B 1 217 ? -6.363 -23.375 -16.5 1 98.75 217 ILE B N 1
ATOM 5197 C CA . ILE B 1 217 ? -5.148 -22.984 -17.203 1 98.75 217 ILE B CA 1
ATOM 5198 C C . ILE B 1 217 ? -4.793 -21.547 -16.844 1 98.75 217 ILE B C 1
ATOM 5200 O O . ILE B 1 217 ? -5.668 -20.672 -16.766 1 98.75 217 ILE B O 1
ATOM 5204 N N . VAL B 1 218 ? -3.545 -21.297 -16.547 1 98.81 218 VAL B N 1
ATOM 5205 C CA . VAL B 1 218 ? -3.064 -19.938 -16.312 1 98.81 218 VAL B CA 1
ATOM 5206 C C . VAL B 1 218 ? -1.858 -19.656 -17.203 1 98.81 218 VAL B C 1
ATOM 5208 O O . VAL B 1 218 ? -1.074 -20.562 -17.5 1 98.81 218 VAL B O 1
ATOM 5211 N N . ASN B 1 219 ? -1.767 -18.453 -17.719 1 97.75 219 ASN B N 1
ATOM 5212 C CA . ASN B 1 219 ? -0.665 -18.031 -18.578 1 97.75 219 ASN B CA 1
ATOM 5213 C C . ASN B 1 219 ? -0.3 -16.562 -18.359 1 97.75 219 ASN B C 1
ATOM 5215 O O . ASN B 1 219 ? -1.177 -15.734 -18.125 1 97.75 219 ASN B O 1
ATOM 5219 N N . HIS B 1 220 ? 1.034 -16.234 -18.297 1 98.31 220 HIS B N 1
ATOM 5220 C CA . HIS B 1 220 ? 1.434 -14.844 -18.5 1 98.31 220 HIS B CA 1
ATOM 5221 C C . HIS B 1 220 ? 1.062 -14.352 -19.891 1 98.31 220 HIS B C 1
ATOM 5223 O O . HIS B 1 220 ? 1.46 -14.953 -20.891 1 98.31 220 HIS B O 1
ATOM 5229 N N . THR B 1 221 ? 0.352 -13.281 -19.969 1 98.44 221 THR B N 1
ATOM 5230 C CA . THR B 1 221 ? -0.223 -12.875 -21.25 1 98.44 221 THR B CA 1
ATOM 5231 C C . THR B 1 221 ? 0.108 -11.422 -21.562 1 98.44 221 THR B C 1
ATOM 5233 O O . THR B 1 221 ? -0.301 -10.516 -20.828 1 98.44 221 THR B O 1
ATOM 5236 N N . GLY B 1 222 ? 0.815 -11.148 -22.656 1 97.06 222 GLY B N 1
ATOM 5237 C CA . GLY B 1 222 ? 1.024 -9.812 -23.203 1 97.06 222 GLY B CA 1
ATOM 5238 C C . GLY B 1 222 ? 1.626 -8.852 -22.188 1 97.06 222 GLY B C 1
ATOM 5239 O O . GLY B 1 222 ? 1.099 -7.754 -21.984 1 97.06 222 GLY B O 1
ATOM 5240 N N . CYS B 1 223 ? 2.768 -9.227 -21.547 1 95.38 223 CYS B N 1
ATOM 5241 C CA . CYS B 1 223 ? 3.311 -8.367 -20.5 1 95.38 223 CYS B CA 1
ATOM 5242 C C . CYS B 1 223 ? 4.762 -8 -20.797 1 95.38 223 CYS B C 1
ATOM 5244 O O . CYS B 1 223 ? 5.391 -7.27 -20.031 1 95.38 223 CYS B O 1
ATOM 5246 N N . VAL B 1 224 ? 5.34 -8.547 -21.891 1 95.19 224 VAL B N 1
ATOM 5247 C CA . VAL B 1 224 ? 6.684 -8.172 -22.312 1 95.19 224 VAL B CA 1
ATOM 5248 C C . VAL B 1 224 ? 6.609 -7.301 -23.562 1 95.19 224 VAL B C 1
ATOM 5250 O O . VAL B 1 224 ? 6.48 -7.816 -24.672 1 95.19 224 VAL B O 1
ATOM 5253 N N . TRP B 1 225 ? 6.801 -6.07 -23.422 1 94.75 225 TRP B N 1
ATOM 5254 C CA . TRP B 1 225 ? 6.68 -5.109 -24.516 1 94.75 225 TRP B CA 1
ATOM 5255 C C . TRP B 1 225 ? 7.781 -5.32 -25.547 1 94.75 225 TRP B C 1
ATOM 5257 O O . TRP B 1 225 ? 8.938 -5.566 -25.188 1 94.75 225 TRP B O 1
ATOM 5267 N N . GLY B 1 226 ? 7.398 -5.25 -26.812 1 91.44 226 GLY B N 1
ATOM 5268 C CA . GLY B 1 226 ? 8.367 -5.305 -27.906 1 91.44 226 GLY B CA 1
ATOM 5269 C C . GLY B 1 226 ? 8.812 -6.715 -28.234 1 91.44 226 GLY B C 1
ATOM 5270 O O . GLY B 1 226 ? 9.688 -6.91 -29.078 1 91.44 226 GLY B O 1
ATOM 5271 N N . SER B 1 227 ? 8.273 -7.703 -27.609 1 93.75 227 SER B N 1
ATOM 5272 C CA . SER B 1 227 ? 8.625 -9.102 -27.844 1 93.75 227 SER B CA 1
ATOM 5273 C C . SER B 1 227 ? 7.383 -9.93 -28.172 1 93.75 227 SER B C 1
ATOM 5275 O O . SER B 1 227 ? 6.273 -9.578 -27.766 1 93.75 227 SER B O 1
ATOM 5277 N N . ALA B 1 228 ? 7.605 -11.008 -28.875 1 94.62 228 ALA B N 1
ATOM 5278 C CA . ALA B 1 228 ? 6.52 -11.961 -29.094 1 94.62 228 ALA B CA 1
ATOM 5279 C C . ALA B 1 228 ? 6.273 -12.812 -27.844 1 94.62 228 ALA B C 1
ATOM 5281 O O . ALA B 1 228 ? 5.219 -13.438 -27.719 1 94.62 228 ALA B O 1
ATOM 5282 N N . LEU B 1 229 ? 7.258 -12.758 -26.984 1 92.88 229 LEU B N 1
ATOM 5283 C CA . LEU B 1 229 ? 7.145 -13.547 -25.766 1 92.88 229 LEU B CA 1
ATOM 5284 C C . LEU B 1 229 ? 5.895 -13.164 -24.984 1 92.88 229 LEU B C 1
ATOM 5286 O O . LEU B 1 229 ? 5.582 -11.977 -24.844 1 92.88 229 LEU B O 1
ATOM 5290 N N . THR B 1 230 ? 5.133 -14.062 -24.469 1 92.38 230 THR B N 1
ATOM 5291 C CA . THR B 1 230 ? 3.939 -13.961 -23.641 1 92.38 230 THR B CA 1
ATOM 5292 C C . THR B 1 230 ? 2.738 -13.523 -24.484 1 92.38 230 THR B C 1
ATOM 5294 O O . THR B 1 230 ? 1.679 -13.211 -23.938 1 92.38 230 THR B O 1
ATOM 5297 N N . PHE B 1 231 ? 2.986 -13.422 -25.734 1 93.19 231 PHE B N 1
ATOM 5298 C CA . PHE B 1 231 ? 1.842 -13.164 -26.609 1 93.19 231 PHE B CA 1
ATOM 5299 C C . PHE B 1 231 ? 1.281 -14.461 -27.172 1 93.19 231 PHE B C 1
ATOM 5301 O O . PHE B 1 231 ? 1.736 -15.547 -26.812 1 93.19 231 PHE B O 1
ATOM 5308 N N . GLY B 1 232 ? 0.14 -14.414 -27.938 1 95.06 232 GLY B N 1
ATOM 5309 C CA . GLY B 1 232 ? -0.444 -15.633 -28.469 1 95.06 232 GLY B CA 1
ATOM 5310 C C . GLY B 1 232 ? -1.961 -15.609 -28.484 1 95.06 232 GLY B C 1
ATOM 5311 O O . GLY B 1 232 ? -2.594 -16.516 -29.031 1 95.06 232 GLY B O 1
ATOM 5312 N N . VAL B 1 233 ? -2.51 -14.539 -27.953 1 97.69 233 VAL B N 1
ATOM 5313 C CA . VAL B 1 233 ? -3.963 -14.43 -27.875 1 97.69 233 VAL B CA 1
ATOM 5314 C C . VAL B 1 233 ? -4.57 -14.531 -29.266 1 97.69 233 VAL B C 1
ATOM 5316 O O . VAL B 1 233 ? -5.527 -15.281 -29.484 1 97.69 233 VAL B O 1
ATOM 5319 N N . THR B 1 234 ? -3.98 -13.789 -30.203 1 97.12 234 THR B N 1
ATOM 5320 C CA . THR B 1 234 ? -4.48 -13.781 -31.578 1 97.12 234 THR B CA 1
ATOM 5321 C C . THR B 1 234 ? -4.41 -15.172 -32.188 1 97.12 234 THR B C 1
ATOM 5323 O O . THR B 1 234 ? -5.371 -15.641 -32.812 1 97.12 234 THR B O 1
ATOM 5326 N N . GLU B 1 235 ? -3.287 -15.828 -32.031 1 97.06 235 GLU B N 1
ATOM 5327 C CA . GLU B 1 235 ? -3.055 -17.141 -32.625 1 97.06 235 GLU B CA 1
ATOM 5328 C C . GLU B 1 235 ? -3.939 -18.203 -31.969 1 97.06 235 GLU B C 1
ATOM 5330 O O . GLU B 1 235 ? -4.488 -19.062 -32.656 1 97.06 235 GLU B O 1
ATOM 5335 N N . LEU B 1 236 ? -4.066 -18.172 -30.641 1 97.75 236 LEU B N 1
ATOM 5336 C CA . LEU B 1 236 ? -4.941 -19.109 -29.938 1 97.75 236 LEU B CA 1
ATOM 5337 C C . LEU B 1 236 ? -6.402 -18.875 -30.312 1 97.75 236 LEU B C 1
ATOM 5339 O O . LEU B 1 236 ? -7.18 -19.812 -30.422 1 97.75 236 LEU B O 1
ATOM 5343 N N . ASP B 1 237 ? -6.805 -17.609 -30.438 1 97.56 237 ASP B N 1
ATOM 5344 C CA . ASP B 1 237 ? -8.164 -17.266 -30.844 1 97.56 237 ASP B CA 1
ATOM 5345 C C . ASP B 1 237 ? -8.477 -17.859 -32.219 1 97.56 237 ASP B C 1
ATOM 5347 O O . ASP B 1 237 ? -9.555 -18.406 -32.438 1 97.56 237 ASP B O 1
ATOM 5351 N N . ALA B 1 238 ? -7.52 -17.719 -33.156 1 96.62 238 ALA B N 1
ATOM 5352 C CA . ALA B 1 238 ? -7.691 -18.203 -34.531 1 96.62 238 ALA B CA 1
ATOM 5353 C C . ALA B 1 238 ? -7.934 -19.719 -34.531 1 96.62 238 ALA B C 1
ATOM 5355 O O . ALA B 1 238 ? -8.633 -20.234 -35.406 1 96.62 238 ALA B O 1
ATOM 5356 N N . LEU B 1 239 ? -7.398 -20.406 -33.531 1 96.88 239 LEU B N 1
ATOM 5357 C CA . LEU B 1 239 ? -7.543 -21.859 -33.438 1 96.88 239 LEU B CA 1
ATOM 5358 C C . LEU B 1 239 ? -8.75 -22.234 -32.594 1 96.88 239 LEU B C 1
ATOM 5360 O O . LEU B 1 239 ? -9.023 -23.406 -32.375 1 96.88 239 LEU B O 1
ATOM 5364 N N . GLY B 1 240 ? -9.453 -21.203 -32.031 1 97.06 240 GLY B N 1
ATOM 5365 C CA . GLY B 1 240 ? -10.578 -21.469 -31.141 1 97.06 240 GLY B CA 1
ATOM 5366 C C . GLY B 1 240 ? -10.156 -22.047 -29.812 1 97.06 240 GLY B C 1
ATOM 5367 O O . GLY B 1 240 ? -10.906 -22.812 -29.203 1 97.06 240 GLY B O 1
ATOM 5368 N N . MET B 1 241 ? -8.984 -21.719 -29.344 1 97.19 241 MET B N 1
ATOM 5369 C CA . MET B 1 241 ? -8.422 -22.391 -28.172 1 97.19 241 MET B CA 1
ATOM 5370 C C . MET B 1 241 ? -8.484 -21.484 -26.953 1 97.19 241 MET B C 1
ATOM 5372 O O . MET B 1 241 ? -8.031 -21.859 -25.859 1 97.19 241 MET B O 1
ATOM 5376 N N . LEU B 1 242 ? -9 -20.297 -27.062 1 98.19 242 LEU B N 1
ATOM 5377 C CA . LEU B 1 242 ? -9.273 -19.469 -25.906 1 98.19 242 LEU B CA 1
ATOM 5378 C C . LEU B 1 242 ? -10.531 -19.938 -25.172 1 98.19 242 LEU B C 1
ATOM 5380 O O . LEU B 1 242 ? -11.336 -20.688 -25.734 1 98.19 242 LEU B O 1
ATOM 5384 N N . GLY B 1 243 ? -10.711 -19.578 -23.922 1 97.81 243 GLY B N 1
ATOM 5385 C CA . GLY B 1 243 ? -11.906 -19.984 -23.203 1 97.81 243 GLY B CA 1
ATOM 5386 C C . GLY B 1 243 ? -11.938 -19.484 -21.766 1 97.81 243 GLY B C 1
ATOM 5387 O O . GLY B 1 243 ? -10.984 -18.844 -21.297 1 97.81 243 GLY B O 1
ATOM 5388 N N . PRO B 1 244 ? -13.062 -19.719 -21.109 1 97.94 244 PRO B N 1
ATOM 5389 C CA . PRO B 1 244 ? -13.258 -19.25 -19.734 1 97.94 244 PRO B CA 1
ATOM 5390 C C . PRO B 1 244 ? -12.398 -20 -18.719 1 97.94 244 PRO B C 1
ATOM 5392 O O . PRO B 1 244 ? -12.312 -19.609 -17.562 1 97.94 244 PRO B O 1
ATOM 5395 N N . ASP B 1 245 ? -11.75 -21.094 -19.203 1 98.25 245 ASP B N 1
ATOM 5396 C CA . ASP B 1 245 ? -10.914 -21.891 -18.328 1 98.25 245 ASP B CA 1
ATOM 5397 C C . ASP B 1 245 ? -9.5 -21.344 -18.25 1 98.25 245 ASP B C 1
ATOM 5399 O O . ASP B 1 245 ? -8.617 -21.953 -17.625 1 98.25 245 ASP B O 1
ATOM 5403 N N . ILE B 1 246 ? -9.234 -20.172 -18.859 1 98.75 246 ILE B N 1
ATOM 5404 C CA . ILE B 1 246 ? -7.895 -19.594 -18.891 1 98.75 246 ILE B CA 1
ATOM 5405 C C . ILE B 1 246 ? -7.859 -18.312 -18.078 1 98.75 246 ILE B C 1
ATOM 5407 O O . ILE B 1 246 ? -8.656 -17.391 -18.312 1 98.75 246 ILE B O 1
ATOM 5411 N N . VAL B 1 247 ? -7.004 -18.25 -17.094 1 98.88 247 VAL B N 1
ATOM 5412 C CA . VAL B 1 247 ? -6.676 -17.016 -16.375 1 98.88 247 VAL B CA 1
ATOM 5413 C C . VAL B 1 247 ? -5.477 -16.344 -17.031 1 98.88 247 VAL B C 1
ATOM 5415 O O . VAL B 1 247 ? -4.363 -16.875 -17 1 98.88 247 VAL B O 1
ATOM 5418 N N . HIS B 1 248 ? -5.699 -15.227 -17.688 1 98.88 248 HIS B N 1
ATOM 5419 C CA . HIS B 1 248 ? -4.648 -14.422 -18.297 1 98.88 248 HIS B CA 1
ATOM 5420 C C . HIS B 1 248 ? -4.043 -13.445 -17.297 1 98.88 248 HIS B C 1
ATOM 5422 O O . HIS B 1 248 ? -4.715 -12.516 -16.844 1 98.88 248 HIS B O 1
ATOM 5428 N N . VAL B 1 249 ? -2.799 -13.609 -17 1 98.75 249 VAL B N 1
ATOM 5429 C CA . VAL B 1 249 ? -2.131 -12.805 -15.977 1 98.75 249 VAL B CA 1
ATOM 5430 C C . VAL B 1 249 ? -1.464 -11.594 -16.625 1 98.75 249 VAL B C 1
ATOM 5432 O O . VAL B 1 249 ? -0.869 -11.703 -17.703 1 98.75 249 VAL B O 1
ATOM 5435 N N . HIS B 1 250 ? -1.59 -10.359 -16.031 1 98.62 250 HIS B N 1
ATOM 5436 C CA . HIS B 1 250 ? -0.994 -9.078 -16.375 1 98.62 250 HIS B CA 1
ATOM 5437 C C . HIS B 1 250 ? -1.745 -8.414 -17.531 1 98.62 250 HIS B C 1
ATOM 5439 O O . HIS B 1 250 ? -2.678 -7.641 -17.312 1 98.62 250 HIS B O 1
ATOM 5445 N N . CYS B 1 251 ? -1.441 -8.844 -18.781 1 98.62 251 CYS B N 1
ATOM 5446 C CA . CYS B 1 251 ? -2.178 -8.406 -19.969 1 98.62 251 CYS B CA 1
ATOM 5447 C C . CYS B 1 251 ? -1.859 -6.957 -20.297 1 98.62 251 CYS B C 1
ATOM 5449 O O . CYS B 1 251 ? -2.627 -6.297 -21.016 1 98.62 251 CYS B O 1
ATOM 5451 N N . ASN B 1 252 ? -0.769 -6.34 -19.859 1 98.31 252 ASN B N 1
ATOM 5452 C CA . ASN B 1 252 ? -0.457 -4.914 -19.891 1 98.31 252 ASN B CA 1
ATOM 5453 C C . ASN B 1 252 ? -0.299 -4.41 -21.328 1 98.31 252 ASN B C 1
ATOM 5455 O O . ASN B 1 252 ? -0.511 -3.227 -21.594 1 98.31 252 ASN B O 1
ATOM 5459 N N . ALA B 1 253 ? 0.087 -5.312 -22.25 1 97.88 253 ALA B N 1
ATOM 5460 C CA . ALA B 1 253 ? 0.48 -4.879 -23.578 1 97.88 253 ALA B CA 1
ATOM 5461 C C . ALA B 1 253 ? -0.528 -5.344 -24.625 1 97.88 253 ALA B C 1
ATOM 5463 O O . ALA B 1 253 ? -0.242 -5.324 -25.828 1 97.88 253 ALA B O 1
ATOM 5464 N N . LEU B 1 254 ? -1.696 -5.773 -24.219 1 98.12 254 LEU B N 1
ATOM 5465 C CA . LEU B 1 254 ? -2.684 -6.305 -25.156 1 98.12 254 LEU B CA 1
ATOM 5466 C C . LEU B 1 254 ? -3.271 -5.195 -26.016 1 98.12 254 LEU B C 1
ATOM 5468 O O . LEU B 1 254 ? -3.496 -4.082 -25.531 1 98.12 254 LEU B O 1
ATOM 5472 N N . SER B 1 255 ? -3.549 -5.5 -27.25 1 97.25 255 SER B N 1
ATOM 5473 C CA . SER B 1 255 ? -4.227 -4.609 -28.188 1 97.25 255 SER B CA 1
ATOM 5474 C C . SER B 1 255 ? -5.742 -4.746 -28.078 1 97.25 255 SER B C 1
ATOM 5476 O O . SER B 1 255 ? -6.242 -5.672 -27.438 1 97.25 255 SER B O 1
ATOM 5478 N N . ASP B 1 256 ? -6.465 -3.848 -28.766 1 98 256 ASP B N 1
ATOM 5479 C CA . ASP B 1 256 ? -7.922 -3.846 -28.734 1 98 256 ASP B CA 1
ATOM 5480 C C . ASP B 1 256 ? -8.484 -5.172 -29.234 1 98 256 ASP B C 1
ATOM 5482 O O . ASP B 1 256 ? -9.359 -5.762 -28.609 1 98 256 ASP B O 1
ATOM 5486 N N . PRO B 1 257 ? -7.965 -5.734 -30.359 1 98.31 257 PRO B N 1
ATOM 5487 C CA . PRO B 1 257 ? -8.508 -7.012 -30.828 1 98.31 257 PRO B CA 1
ATOM 5488 C C . PRO B 1 257 ? -8.281 -8.148 -29.828 1 98.31 257 PRO B C 1
ATOM 5490 O O . PRO B 1 257 ? -9.117 -9.039 -29.703 1 98.31 257 PRO B O 1
ATOM 5493 N N . GLU B 1 258 ? -7.184 -8.125 -29.203 1 98.56 258 GLU B N 1
ATOM 5494 C CA . GLU B 1 258 ? -6.891 -9.164 -28.219 1 98.56 258 GLU B CA 1
ATOM 5495 C C . GLU B 1 258 ? -7.816 -9.062 -27.016 1 98.56 258 GLU B C 1
ATOM 5497 O O . GLU B 1 258 ? -8.305 -10.078 -26.516 1 98.56 258 GLU B O 1
ATOM 5502 N N . TRP B 1 259 ? -8.055 -7.887 -26.531 1 98.69 259 TRP B N 1
ATOM 5503 C CA . TRP B 1 259 ? -9.008 -7.691 -25.438 1 98.69 259 TRP B CA 1
ATOM 5504 C C . TRP B 1 259 ? -10.398 -8.18 -25.844 1 98.69 259 TRP B C 1
ATOM 5506 O O . TRP B 1 259 ? -11.086 -8.828 -25.047 1 98.69 259 TRP B O 1
ATOM 5516 N N . LYS B 1 260 ? -10.789 -7.836 -27.031 1 98.69 260 LYS B N 1
ATOM 5517 C CA . LYS B 1 260 ? -12.086 -8.273 -27.531 1 98.69 260 LYS B CA 1
ATOM 5518 C C . LYS B 1 260 ? -12.172 -9.797 -27.562 1 98.69 260 LYS B C 1
ATOM 5520 O O . LYS B 1 260 ? -13.219 -10.375 -27.266 1 98.69 260 LYS B O 1
ATOM 5525 N N . ALA B 1 261 ? -11.086 -10.453 -27.969 1 98.75 261 ALA B N 1
ATOM 5526 C CA . ALA B 1 261 ? -11.047 -11.914 -28 1 98.75 261 ALA B CA 1
ATOM 5527 C C . ALA B 1 261 ? -11.219 -12.492 -26.594 1 98.75 261 ALA B C 1
ATOM 5529 O O . ALA B 1 261 ? -11.961 -13.453 -26.391 1 98.75 261 ALA B O 1
ATOM 5530 N N . LEU B 1 262 ? -10.477 -11.922 -25.594 1 98.75 262 LEU B N 1
ATOM 5531 C CA . LEU B 1 262 ? -10.617 -12.391 -24.219 1 98.75 262 LEU B CA 1
ATOM 5532 C C . LEU B 1 262 ? -12.055 -12.242 -23.734 1 98.75 262 LEU B C 1
ATOM 5534 O O . LEU B 1 262 ? -12.602 -13.156 -23.125 1 98.75 262 LEU B O 1
ATOM 5538 N N . ALA B 1 263 ? -12.633 -11.07 -24 1 98.69 263 ALA B N 1
ATOM 5539 C CA . ALA B 1 263 ? -14.008 -10.812 -23.562 1 98.69 263 ALA B CA 1
ATOM 5540 C C . ALA B 1 263 ? -14.977 -11.797 -24.219 1 98.69 263 ALA B C 1
ATOM 5542 O O . ALA B 1 263 ? -15.836 -12.367 -23.547 1 98.69 263 ALA B O 1
ATOM 5543 N N . ARG B 1 264 ? -14.82 -11.953 -25.531 1 98.62 264 ARG B N 1
ATOM 5544 C CA . ARG B 1 264 ? -15.711 -12.82 -26.297 1 98.62 264 ARG B CA 1
ATOM 5545 C C . ARG B 1 264 ? -15.648 -14.258 -25.781 1 98.62 264 ARG B C 1
ATOM 5547 O O . ARG B 1 264 ? -16.672 -14.953 -25.75 1 98.62 264 ARG B O 1
ATOM 5554 N N . THR B 1 265 ? -14.523 -14.75 -25.422 1 98.56 265 THR B N 1
ATOM 5555 C CA . THR B 1 265 ? -14.32 -16.156 -25.094 1 98.56 265 THR B CA 1
ATOM 5556 C C . THR B 1 265 ? -14.461 -16.406 -23.594 1 98.56 265 THR B C 1
ATOM 5558 O O . THR B 1 265 ? -14.414 -17.547 -23.141 1 98.56 265 THR B O 1
ATOM 5561 N N . GLY B 1 266 ? -14.547 -15.32 -22.812 1 98.31 266 GLY B N 1
ATOM 5562 C CA . GLY B 1 266 ? -14.781 -15.43 -21.375 1 98.31 266 GLY B CA 1
ATOM 5563 C C . GLY B 1 266 ? -13.508 -15.562 -20.578 1 98.31 266 GLY B C 1
ATOM 5564 O O . GLY B 1 266 ? -13.516 -16.094 -19.469 1 98.31 266 GLY B O 1
ATOM 5565 N N . GLY B 1 267 ? -12.398 -15.164 -21.172 1 98.38 267 GLY B N 1
ATOM 5566 C CA . GLY B 1 267 ? -11.133 -15.195 -20.453 1 98.38 267 GLY B CA 1
ATOM 5567 C C . GLY B 1 267 ? -11.164 -14.422 -19.141 1 98.38 267 GLY B C 1
ATOM 5568 O O . GLY B 1 267 ? -11.953 -13.484 -19 1 98.38 267 GLY B O 1
ATOM 5569 N N . LYS B 1 268 ? -10.43 -14.891 -18.172 1 98.81 268 LYS B N 1
ATOM 5570 C CA . LYS B 1 268 ? -10.289 -14.227 -16.875 1 98.81 268 LYS B CA 1
ATOM 5571 C C . LYS B 1 268 ? -8.984 -13.445 -16.797 1 98.81 268 LYS B C 1
ATOM 5573 O O . LYS B 1 268 ? -8.008 -13.789 -17.453 1 98.81 268 LYS B O 1
ATOM 5578 N N . VAL B 1 269 ? -8.969 -12.359 -16.031 1 98.88 269 VAL B N 1
ATOM 5579 C CA . VAL B 1 269 ? -7.805 -11.484 -15.984 1 98.88 269 VAL B CA 1
ATOM 5580 C C . VAL B 1 269 ? -7.301 -11.383 -14.547 1 98.88 269 VAL B C 1
ATOM 5582 O O . VAL B 1 269 ? -8.078 -11.125 -13.625 1 98.88 269 VAL B O 1
ATOM 5585 N N . SER B 1 270 ? -6.051 -11.617 -14.344 1 98.94 270 SER B N 1
ATOM 5586 C CA . SER B 1 270 ? -5.395 -11.438 -13.055 1 98.94 270 SER B CA 1
ATOM 5587 C C . SER B 1 270 ? -4.422 -10.266 -13.086 1 98.94 270 SER B C 1
ATOM 5589 O O . SER B 1 270 ? -3.51 -10.227 -13.914 1 98.94 270 SER B O 1
ATOM 5591 N N . ILE B 1 271 ? -4.602 -9.328 -12.234 1 98.88 271 ILE B N 1
ATOM 5592 C CA . ILE B 1 271 ? -3.785 -8.125 -12.172 1 98.88 271 ILE B CA 1
ATOM 5593 C C . ILE B 1 271 ? -2.896 -8.172 -10.93 1 98.88 271 ILE B C 1
ATOM 5595 O O . ILE B 1 271 ? -3.389 -8.352 -9.812 1 98.88 271 ILE B O 1
ATOM 5599 N N . SER B 1 272 ? -1.645 -8.156 -11.062 1 98.62 272 SER B N 1
ATOM 5600 C CA . SER B 1 272 ? -0.678 -8 -9.977 1 98.62 272 SER B CA 1
ATOM 5601 C C . SER B 1 272 ? -0.114 -6.586 -9.93 1 98.62 272 SER B C 1
ATOM 5603 O O . SER B 1 272 ? 0.983 -6.332 -10.438 1 98.62 272 SER B O 1
ATOM 5605 N N . VAL B 1 273 ? -0.737 -5.723 -9.258 1 98.44 273 VAL B N 1
ATOM 5606 C CA . VAL B 1 273 ? -0.585 -4.273 -9.344 1 98.44 273 VAL B CA 1
ATOM 5607 C C . VAL B 1 273 ? 0.858 -3.885 -9.031 1 98.44 273 VAL B C 1
ATOM 5609 O O . VAL B 1 273 ? 1.51 -3.203 -9.828 1 98.44 273 VAL B O 1
ATOM 5612 N N . GLU B 1 274 ? 1.402 -4.348 -7.965 1 98.25 274 GLU B N 1
ATOM 5613 C CA . GLU B 1 274 ? 2.715 -3.902 -7.508 1 98.25 274 GLU B CA 1
ATOM 5614 C C . GLU B 1 274 ? 3.824 -4.434 -8.414 1 98.25 274 GLU B C 1
ATOM 5616 O O . GLU B 1 274 ? 4.781 -3.719 -8.711 1 98.25 274 GLU B O 1
ATOM 5621 N N . THR B 1 275 ? 3.699 -5.695 -8.828 1 98.56 275 THR B N 1
ATOM 5622 C CA . THR B 1 275 ? 4.68 -6.238 -9.758 1 98.56 275 THR B CA 1
ATOM 5623 C C . THR B 1 275 ? 4.707 -5.426 -11.047 1 98.56 275 THR B C 1
ATOM 5625 O O . THR B 1 275 ? 5.777 -5.059 -11.539 1 98.56 275 THR B O 1
ATOM 5628 N N . GLU B 1 276 ? 3.557 -5.156 -11.57 1 98.56 276 GLU B N 1
ATOM 5629 C CA . GLU B 1 276 ? 3.432 -4.492 -12.867 1 98.56 276 GLU B CA 1
ATOM 5630 C C . GLU B 1 276 ? 3.973 -3.064 -12.805 1 98.56 276 GLU B C 1
ATOM 5632 O O . GLU B 1 276 ? 4.672 -2.621 -13.719 1 98.56 276 GLU B O 1
ATOM 5637 N N . LEU B 1 277 ? 3.717 -2.363 -11.711 1 98.12 277 LEU B N 1
ATOM 5638 C CA . LEU B 1 277 ? 4.191 -0.994 -11.539 1 98.12 277 LEU B CA 1
ATOM 5639 C C . LEU B 1 277 ? 5.699 -0.965 -11.32 1 98.12 277 LEU B C 1
ATOM 5641 O O . LEU B 1 277 ? 6.391 -0.095 -11.852 1 98.12 277 LEU B O 1
ATOM 5645 N N . ASN B 1 278 ? 6.211 -1.874 -10.609 1 98.5 278 ASN B N 1
ATOM 5646 C CA . ASN B 1 278 ? 7.582 -1.775 -10.117 1 98.5 278 ASN B CA 1
ATOM 5647 C C . ASN B 1 278 ? 8.578 -2.395 -11.102 1 98.5 278 ASN B C 1
ATOM 5649 O O . ASN B 1 278 ? 9.75 -2.033 -11.109 1 98.5 278 ASN B O 1
ATOM 5653 N N . MET B 1 279 ? 8.117 -3.316 -11.938 1 97.81 279 MET B N 1
ATOM 5654 C CA . MET B 1 279 ? 9.078 -4.047 -12.758 1 97.81 279 MET B CA 1
ATOM 5655 C C . MET B 1 279 ? 9 -3.588 -14.211 1 97.81 279 MET B C 1
ATOM 5657 O O . MET B 1 279 ? 9.555 -4.234 -15.102 1 97.81 279 MET B O 1
ATOM 5661 N N . GLY B 1 280 ? 8.289 -2.514 -14.477 1 96.94 280 GLY B N 1
ATOM 5662 C CA . GLY B 1 280 ? 8.281 -1.878 -15.781 1 96.94 280 GLY B CA 1
ATOM 5663 C C . GLY B 1 280 ? 7.375 -2.58 -16.781 1 96.94 280 GLY B C 1
ATOM 5664 O O . GLY B 1 280 ? 7.648 -2.582 -17.984 1 96.94 280 GLY B O 1
ATOM 5665 N N . MET B 1 281 ? 6.301 -3.186 -16.281 1 97.56 281 MET B N 1
ATOM 5666 C CA . MET B 1 281 ? 5.441 -3.982 -17.141 1 97.56 281 MET B CA 1
ATOM 5667 C C . MET B 1 281 ? 4.355 -3.119 -17.781 1 97.56 281 MET B C 1
ATOM 5669 O O . MET B 1 281 ? 3.668 -3.555 -18.703 1 97.56 281 MET B O 1
ATOM 5673 N N . GLY B 1 282 ? 4.234 -1.902 -17.266 1 96.5 282 GLY B N 1
ATOM 5674 C CA . GLY B 1 282 ? 3.24 -0.997 -17.812 1 96.5 282 GLY B CA 1
ATOM 5675 C C . GLY B 1 282 ? 2.018 -0.837 -16.938 1 96.5 282 GLY B C 1
ATOM 5676 O O . GLY B 1 282 ? 2.062 -1.149 -15.734 1 96.5 282 GLY B O 1
ATOM 5677 N N . ARG B 1 283 ? 0.958 -0.312 -17.469 1 95.94 283 ARG B N 1
ATOM 5678 C CA . ARG B 1 283 ? -0.255 0.098 -16.766 1 95.94 283 ARG B CA 1
ATOM 5679 C C . ARG B 1 283 ? -1.077 -1.113 -16.344 1 95.94 283 ARG B C 1
ATOM 5681 O O . ARG B 1 283 ? -1.43 -1.953 -17.172 1 95.94 283 ARG B O 1
ATOM 5688 N N . PRO B 1 284 ? -1.396 -1.233 -14.953 1 98.38 284 PRO B N 1
ATOM 5689 C CA . PRO B 1 284 ? -2.404 -2.234 -14.602 1 98.38 284 PRO B CA 1
ATOM 5690 C C . PRO B 1 284 ? -3.703 -2.066 -15.383 1 98.38 284 PRO B C 1
ATOM 5692 O O . PRO B 1 284 ? -4.129 -0.939 -15.648 1 98.38 284 PRO B O 1
ATOM 5695 N N . VAL B 1 285 ? -4.43 -3.053 -15.688 1 98.69 285 VAL B N 1
ATOM 5696 C CA . VAL B 1 285 ? -5.363 -3.021 -16.812 1 98.69 285 VAL B CA 1
ATOM 5697 C C . VAL B 1 285 ? -6.793 -2.91 -16.297 1 98.69 285 VAL B C 1
ATOM 5699 O O . VAL B 1 285 ? -7.727 -3.434 -16.906 1 98.69 285 VAL B O 1
ATOM 5702 N N . PHE B 1 286 ? -7.027 -2.268 -15.18 1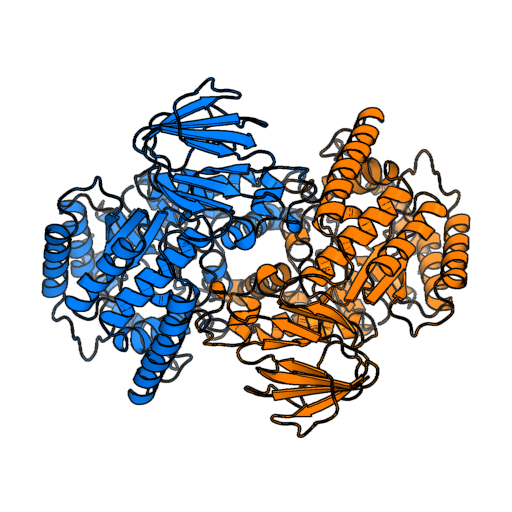 98.62 286 PHE B N 1
ATOM 5703 C CA . PHE B 1 286 ? -8.367 -2.064 -14.648 1 98.62 286 PHE B CA 1
ATOM 5704 C C . PHE B 1 286 ? -9.25 -1.346 -15.664 1 98.62 286 PHE B C 1
ATOM 5706 O O . PHE B 1 286 ? -10.414 -1.709 -15.852 1 98.62 286 PHE B O 1
ATOM 5713 N N . ALA B 1 287 ? -8.742 -0.305 -16.312 1 97.31 287 ALA B N 1
ATOM 5714 C CA . ALA B 1 287 ? -9.5 0.461 -17.297 1 97.31 287 ALA B CA 1
ATOM 5715 C C . ALA B 1 287 ? -9.898 -0.412 -18.469 1 97.31 287 ALA B C 1
ATOM 5717 O O . ALA B 1 287 ? -11.023 -0.309 -18.984 1 97.31 287 ALA B O 1
ATOM 5718 N N . ALA B 1 288 ? -8.93 -1.248 -18.953 1 98.19 288 ALA B N 1
ATOM 5719 C CA . ALA B 1 288 ? -9.234 -2.16 -20.047 1 98.19 288 ALA B CA 1
ATOM 5720 C C . ALA B 1 288 ? -10.328 -3.15 -19.656 1 98.19 288 ALA B C 1
ATOM 5722 O O . ALA B 1 288 ? -11.234 -3.43 -20.438 1 98.19 288 ALA B O 1
ATOM 5723 N N . CYS B 1 289 ? -10.211 -3.701 -18.453 1 98.69 289 CYS B N 1
ATOM 5724 C CA . CYS B 1 289 ? -11.242 -4.613 -17.953 1 98.69 289 CYS B CA 1
ATOM 5725 C C . CYS B 1 289 ? -12.609 -3.945 -17.969 1 98.69 289 CYS B C 1
ATOM 5727 O O . CYS B 1 289 ? -13.594 -4.555 -18.406 1 98.69 289 CYS B O 1
ATOM 5729 N N . ARG B 1 290 ? -12.672 -2.705 -17.469 1 97.31 290 ARG B N 1
ATOM 5730 C CA . ARG B 1 290 ? -13.938 -1.966 -17.469 1 97.31 290 ARG B CA 1
ATOM 5731 C C . ARG B 1 290 ? -14.438 -1.753 -18.891 1 97.31 290 ARG B C 1
ATOM 5733 O O . ARG B 1 290 ? -15.625 -1.951 -19.172 1 97.31 290 ARG B O 1
ATOM 5740 N N . GLN B 1 291 ? -13.562 -1.36 -19.797 1 97.56 291 GLN B N 1
ATOM 5741 C CA . GLN B 1 291 ? -13.906 -1.035 -21.172 1 97.56 291 GLN B CA 1
ATOM 5742 C C . GLN B 1 291 ? -14.469 -2.252 -21.906 1 97.56 291 GLN B C 1
ATOM 5744 O O . GLN B 1 291 ? -15.43 -2.137 -22.672 1 97.56 291 GLN B O 1
ATOM 5749 N N . TYR B 1 292 ? -13.906 -3.422 -21.656 1 98.56 292 TYR B N 1
ATOM 5750 C CA . TYR B 1 292 ? -14.266 -4.594 -22.453 1 98.56 292 TYR B CA 1
ATOM 5751 C C . TYR B 1 292 ? -15.172 -5.531 -21.672 1 98.56 292 TYR B C 1
ATOM 5753 O O . TYR B 1 292 ? -15.547 -6.598 -22.156 1 98.56 292 TYR B O 1
ATOM 5761 N N . GLY B 1 293 ? -15.516 -5.164 -20.453 1 98.12 293 GLY B N 1
A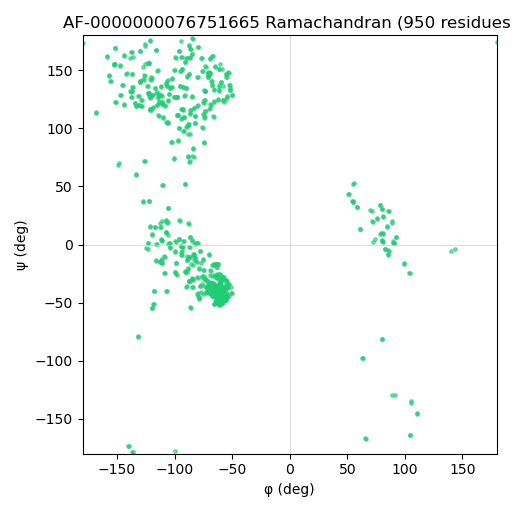TOM 5762 C CA . GLY B 1 293 ? -16.484 -5.91 -19.656 1 98.12 293 GLY B CA 1
ATOM 5763 C C . GLY B 1 293 ? -15.898 -7.16 -19.031 1 98.12 293 GLY B C 1
ATOM 5764 O O . GLY B 1 293 ? -16.547 -8.211 -19 1 98.12 293 GLY B O 1
ATOM 5765 N N . LEU B 1 294 ? -14.688 -7.18 -18.656 1 98.69 294 LEU B N 1
ATOM 5766 C CA . LEU B 1 294 ? -14.031 -8.281 -17.953 1 98.69 294 LEU B CA 1
ATOM 5767 C C . LEU B 1 294 ? -13.898 -7.988 -16.469 1 98.69 294 LEU B C 1
ATOM 5769 O O . LEU B 1 294 ? -13.695 -6.836 -16.078 1 98.69 294 LEU B O 1
ATOM 5773 N N . ALA B 1 295 ? -14.055 -8.969 -15.602 1 98.62 295 ALA B N 1
ATOM 5774 C CA . ALA B 1 295 ? -13.938 -8.797 -14.156 1 98.62 295 ALA B CA 1
ATOM 5775 C C . ALA B 1 295 ? -12.477 -8.859 -13.727 1 98.62 295 ALA B C 1
ATOM 5777 O O . ALA B 1 295 ? -11.812 -9.883 -13.891 1 98.62 295 ALA B O 1
ATOM 5778 N N . PRO B 1 296 ? -11.984 -7.762 -13.18 1 98.56 296 PRO B N 1
ATOM 5779 C CA . PRO B 1 296 ? -10.609 -7.828 -12.688 1 98.56 296 PRO B CA 1
ATOM 5780 C C . PRO B 1 296 ? -10.469 -8.719 -11.453 1 98.56 296 PRO B C 1
ATOM 5782 O O . PRO B 1 296 ? -11.414 -8.867 -10.68 1 98.56 296 PRO B O 1
ATOM 5785 N N . THR B 1 297 ? -9.406 -9.344 -11.312 1 98.94 297 THR B N 1
ATOM 5786 C CA . THR B 1 297 ? -8.984 -10 -10.078 1 98.94 297 THR B CA 1
ATOM 5787 C C . THR B 1 297 ? -7.605 -9.516 -9.648 1 98.94 297 THR B C 1
ATOM 5789 O O . THR B 1 297 ? -6.957 -8.758 -10.367 1 98.94 297 THR B O 1
ATOM 5792 N N . LEU B 1 298 ? -7.168 -9.898 -8.422 1 98.88 298 LEU B N 1
ATOM 5793 C CA . LEU B 1 298 ? -5.898 -9.438 -7.875 1 98.88 298 LEU B CA 1
ATOM 5794 C C . LEU B 1 298 ? -4.996 -10.617 -7.531 1 98.88 298 LEU B C 1
ATOM 5796 O O . LEU B 1 298 ? -5.48 -11.727 -7.281 1 98.88 298 LEU B O 1
ATOM 5800 N N . SER B 1 299 ? -3.756 -10.336 -7.516 1 98.81 299 SER B N 1
ATOM 5801 C CA . SER B 1 299 ? -2.805 -11.367 -7.109 1 98.81 299 SER B CA 1
ATOM 5802 C C . SER B 1 299 ? -1.555 -10.75 -6.488 1 98.81 299 SER B C 1
ATOM 5804 O O . SER B 1 299 ? -1.214 -9.602 -6.777 1 98.81 299 SER B O 1
ATOM 5806 N N . ALA B 1 300 ? -0.891 -11.508 -5.676 1 98.06 300 ALA B N 1
ATOM 5807 C CA . ALA B 1 300 ? 0.386 -11.109 -5.086 1 98.06 300 ALA B CA 1
ATOM 5808 C C . ALA B 1 300 ? 1.533 -11.328 -6.066 1 98.06 300 ALA B C 1
ATOM 5810 O O . ALA B 1 300 ? 2.561 -10.656 -5.996 1 98.06 300 ALA B O 1
ATOM 5811 N N . ASP B 1 301 ? 1.358 -12.32 -6.98 1 98.62 301 ASP B N 1
ATOM 5812 C CA . ASP B 1 301 ? 2.332 -12.648 -8.016 1 98.62 301 ASP B CA 1
ATOM 5813 C C . ASP B 1 301 ? 3.645 -13.125 -7.402 1 98.62 301 ASP B C 1
ATOM 5815 O O . ASP B 1 301 ? 3.73 -14.25 -6.91 1 98.62 301 ASP B O 1
ATOM 5819 N N . VAL B 1 302 ? 4.684 -12.352 -7.227 1 98.44 302 VAL B N 1
ATOM 5820 C CA . VAL B 1 302 ? 5.988 -12.828 -6.781 1 98.44 302 VAL B CA 1
ATOM 5821 C C . VAL B 1 302 ? 6.32 -12.227 -5.418 1 98.44 302 VAL B C 1
ATOM 5823 O O . VAL B 1 302 ? 6.492 -11.016 -5.289 1 98.44 302 VAL B O 1
ATOM 5826 N N . ILE B 1 303 ? 6.516 -13.062 -4.414 1 97 303 ILE B N 1
ATOM 5827 C CA . ILE B 1 303 ? 6.879 -12.633 -3.07 1 97 303 ILE B CA 1
ATOM 5828 C C . ILE B 1 303 ? 8.352 -12.227 -3.035 1 97 303 ILE B C 1
ATOM 5830 O O . ILE B 1 303 ? 8.797 -11.562 -2.094 1 97 303 ILE B O 1
ATOM 5834 N N . SER B 1 304 ? 9.031 -12.586 -4.094 1 97.88 304 SER B N 1
ATOM 5835 C CA . SER B 1 304 ? 10.391 -12.086 -4.25 1 97.88 304 SER B CA 1
ATOM 5836 C C . SER B 1 304 ? 10.414 -10.562 -4.363 1 97.88 304 SER B C 1
ATOM 5838 O O . SER B 1 304 ? 11.469 -9.945 -4.219 1 97.88 304 SER B O 1
ATOM 5840 N N . LEU B 1 305 ? 9.305 -9.961 -4.645 1 97.94 305 LEU B N 1
ATOM 5841 C CA . LEU B 1 305 ? 9.156 -8.508 -4.605 1 97.94 305 LEU B CA 1
ATOM 5842 C C . LEU B 1 305 ? 8.086 -8.102 -3.604 1 97.94 305 LEU B C 1
ATOM 5844 O O . LEU B 1 305 ? 8.367 -7.359 -2.656 1 97.94 305 LEU B O 1
ATOM 5848 N N . ASN B 1 306 ? 6.926 -8.625 -3.727 1 97.5 306 ASN B N 1
ATOM 5849 C CA . ASN B 1 306 ? 5.727 -8.172 -3.023 1 97.5 306 ASN B CA 1
ATOM 5850 C C . ASN B 1 306 ? 5.539 -8.914 -1.705 1 97.5 306 ASN B C 1
ATOM 5852 O O . ASN B 1 306 ? 6 -10.047 -1.552 1 97.5 306 ASN B O 1
ATOM 5856 N N . SER B 1 307 ? 4.793 -8.305 -0.779 1 95.44 307 SER B N 1
ATOM 5857 C CA . SER B 1 307 ? 4.301 -9.07 0.364 1 95.44 307 SER B CA 1
ATOM 5858 C C . SER B 1 307 ? 3.24 -10.078 -0.059 1 95.44 307 SER B C 1
ATOM 5860 O O . SER B 1 307 ? 2.633 -9.938 -1.122 1 95.44 307 SER B O 1
ATOM 5862 N N . GLY B 1 308 ? 3.029 -11.039 0.728 1 94.31 308 GLY B N 1
ATOM 5863 C CA . GLY B 1 308 ? 2.172 -12.148 0.354 1 94.31 308 GLY B CA 1
ATOM 5864 C C . GLY B 1 308 ? 0.702 -11.883 0.62 1 94.31 308 GLY B C 1
ATOM 5865 O O . GLY B 1 308 ? -0.14 -12.758 0.411 1 94.31 308 GLY B O 1
ATOM 5866 N N . ASP B 1 309 ? 0.314 -10.664 1.078 1 95.12 309 ASP B N 1
ATOM 5867 C CA . ASP B 1 309 ? -1.082 -10.344 1.369 1 95.12 309 ASP B CA 1
ATOM 5868 C C . ASP B 1 309 ? -1.758 -9.688 0.169 1 95.12 309 ASP B C 1
ATOM 5870 O O . ASP B 1 309 ? -1.091 -9.305 -0.793 1 95.12 309 ASP B O 1
ATOM 5874 N N . LEU B 1 310 ? -3.082 -9.68 0.113 1 98.25 310 LEU B N 1
ATOM 5875 C CA . LEU B 1 310 ? -3.818 -9.031 -0.963 1 98.25 310 LEU B CA 1
ATOM 5876 C C . LEU B 1 310 ? -4.316 -7.652 -0.524 1 98.25 310 LEU B C 1
ATOM 5878 O O . LEU B 1 310 ? -4.875 -6.906 -1.329 1 98.25 310 LEU B O 1
ATOM 5882 N N . TRP B 1 311 ? -4.109 -7.312 0.779 1 97.06 311 TRP B N 1
ATOM 5883 C CA . TRP B 1 311 ? -4.555 -6.008 1.264 1 97.06 311 TRP B CA 1
ATOM 5884 C C . TRP B 1 311 ? -3.852 -4.879 0.516 1 97.06 311 TRP B C 1
ATOM 5886 O O . TRP B 1 311 ? -4.492 -3.914 0.095 1 97.06 311 TRP B O 1
ATOM 5896 N N . HIS B 1 312 ? -2.539 -5.078 0.281 1 96.81 312 HIS B N 1
ATOM 5897 C CA . HIS B 1 312 ? -1.78 -4.078 -0.461 1 96.81 312 HIS B CA 1
ATOM 5898 C C . HIS B 1 312 ? -2.236 -4.008 -1.914 1 96.81 312 HIS B C 1
ATOM 5900 O O . HIS B 1 312 ? -2.311 -2.922 -2.494 1 96.81 312 HIS B O 1
ATOM 5906 N N . GLN B 1 313 ? -2.488 -5.148 -2.498 1 98.12 313 GLN B N 1
ATOM 5907 C CA . GLN B 1 313 ? -2.918 -5.191 -3.891 1 98.12 313 GLN B CA 1
ATOM 5908 C C . GLN B 1 313 ? -4.266 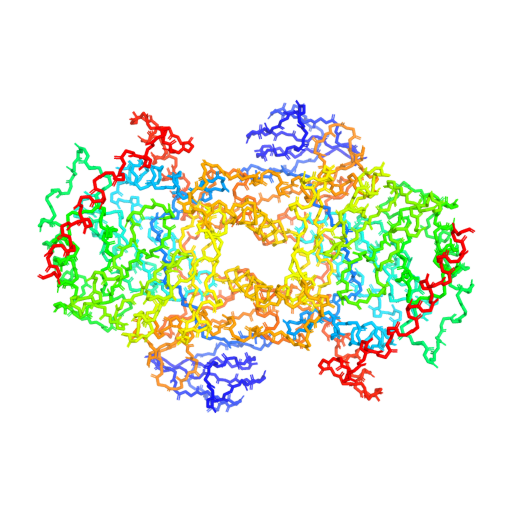-4.496 -4.07 1 98.12 313 GLN B C 1
ATOM 5910 O O . GLN B 1 313 ? -4.469 -3.768 -5.043 1 98.12 313 GLN B O 1
ATOM 5915 N N . MET B 1 314 ? -5.18 -4.746 -3.133 1 98.25 314 MET B N 1
ATOM 5916 C CA . MET B 1 314 ? -6.492 -4.109 -3.164 1 98.25 314 MET B CA 1
ATOM 5917 C C . MET B 1 314 ? -6.367 -2.596 -3.039 1 98.25 314 MET B C 1
ATOM 5919 O O . MET B 1 314 ? -6.941 -1.852 -3.838 1 98.25 314 MET B O 1
ATOM 5923 N N . ARG B 1 315 ? -5.625 -2.273 -2.029 1 97.69 315 ARG B N 1
ATOM 5924 C CA . ARG B 1 315 ? -5.465 -0.862 -1.692 1 97.69 315 ARG B CA 1
ATOM 5925 C C . ARG B 1 315 ? -4.777 -0.104 -2.822 1 97.69 315 ARG B C 1
ATOM 5927 O O . ARG B 1 315 ? -5.258 0.941 -3.262 1 97.69 315 ARG B O 1
ATOM 5934 N N . PHE B 1 316 ? -3.746 -0.617 -3.404 1 96.12 316 PHE B N 1
ATOM 5935 C CA . PHE B 1 316 ? -2.986 0.023 -4.473 1 96.12 316 PHE B CA 1
ATOM 5936 C C . PHE B 1 316 ? -3.744 -0.044 -5.793 1 96.12 316 PHE B C 1
ATOM 5938 O O . PHE B 1 316 ? -3.73 0.913 -6.57 1 96.12 316 PHE B O 1
ATOM 5945 N N . GLY B 1 317 ? -4.316 -1.202 -6.023 1 98.31 317 GLY B N 1
ATOM 5946 C CA . GLY B 1 317 ? -5.117 -1.352 -7.227 1 98.31 317 GLY B CA 1
ATOM 5947 C C . GLY B 1 317 ? -6.27 -0.364 -7.305 1 98.31 317 GLY B C 1
ATOM 5948 O O . GLY B 1 317 ? -6.512 0.231 -8.359 1 98.31 317 GLY B O 1
ATOM 5949 N N . LEU B 1 318 ? -6.918 -0.153 -6.191 1 98.69 318 LEU B N 1
ATOM 5950 C CA . LEU B 1 318 ? -8.031 0.788 -6.148 1 98.69 318 LEU B CA 1
ATOM 5951 C C . LEU B 1 318 ? -7.559 2.205 -6.449 1 98.69 318 LEU B C 1
ATOM 5953 O O . LEU B 1 318 ? -8.156 2.908 -7.266 1 98.69 318 LEU B O 1
ATOM 5957 N N . GLY B 1 319 ? -6.492 2.646 -5.758 1 98.44 319 GLY B N 1
ATOM 5958 C CA . GLY B 1 319 ? -5.945 3.969 -6.016 1 98.44 319 GLY B CA 1
ATOM 5959 C C . GLY B 1 319 ? -5.562 4.184 -7.469 1 98.44 319 GLY B C 1
ATOM 5960 O O . GLY B 1 319 ? -5.91 5.203 -8.062 1 98.44 319 GLY B O 1
ATOM 5961 N N . PHE B 1 320 ? -4.855 3.217 -8.078 1 98.38 320 PHE B N 1
ATOM 5962 C CA . PHE B 1 320 ? -4.438 3.328 -9.469 1 98.38 320 PHE B CA 1
ATOM 5963 C C . PHE B 1 320 ? -5.645 3.379 -10.398 1 98.38 320 PHE B C 1
ATOM 5965 O O . PHE B 1 320 ? -5.691 4.191 -11.328 1 98.38 320 PHE B O 1
ATOM 5972 N N . ALA B 1 321 ? -6.625 2.455 -10.172 1 98.38 321 ALA B N 1
ATOM 5973 C CA . ALA B 1 321 ? -7.832 2.402 -10.992 1 98.38 321 ALA B CA 1
ATOM 5974 C C . ALA B 1 321 ? -8.57 3.738 -10.969 1 98.38 321 ALA B C 1
ATOM 5976 O O . ALA B 1 321 ? -9.023 4.223 -12.008 1 98.38 321 ALA B O 1
ATOM 5977 N N . ARG B 1 322 ? -8.719 4.305 -9.781 1 98.5 322 ARG B N 1
ATOM 5978 C CA . ARG B 1 322 ? -9.406 5.578 -9.617 1 98.5 322 ARG B CA 1
ATOM 5979 C C . ARG B 1 322 ? -8.688 6.691 -10.367 1 98.5 322 ARG B C 1
ATOM 5981 O O . ARG B 1 322 ? -9.305 7.453 -11.109 1 98.5 322 ARG B O 1
ATOM 5988 N N . TRP B 1 323 ? -7.375 6.781 -10.227 1 97.75 323 TRP B N 1
ATOM 5989 C CA . TRP B 1 323 ? -6.59 7.801 -10.914 1 97.75 323 TRP B CA 1
ATOM 5990 C C . TRP B 1 323 ? -6.684 7.633 -12.43 1 97.75 323 TRP B C 1
ATOM 5992 O O . TRP B 1 323 ? -6.957 8.594 -13.156 1 97.75 323 TRP B O 1
ATOM 6002 N N . ASP B 1 324 ? -6.449 6.398 -12.836 1 97 324 ASP B N 1
ATOM 6003 C CA . ASP B 1 324 ? -6.422 6.102 -14.266 1 97 324 ASP B CA 1
ATOM 6004 C C . ASP B 1 324 ? -7.742 6.488 -14.93 1 97 324 ASP B C 1
ATOM 6006 O O . ASP B 1 324 ? -7.75 7.031 -16.031 1 97 324 ASP B O 1
ATOM 6010 N N . ALA B 1 325 ? -8.797 6.293 -14.281 1 96.56 325 ALA B N 1
ATOM 6011 C CA . ALA B 1 325 ? -10.133 6.535 -14.828 1 96.56 325 ALA B CA 1
ATOM 6012 C C . ALA B 1 325 ? -10.422 8.031 -14.906 1 96.56 325 ALA B C 1
ATOM 6014 O O . ALA B 1 325 ? -11.266 8.461 -15.703 1 96.56 325 ALA B O 1
ATOM 6015 N N . THR B 1 326 ? -9.727 8.844 -14.117 1 96.44 326 THR B N 1
ATOM 6016 C CA . THR B 1 326 ? -10.094 10.258 -14.031 1 96.44 326 THR B CA 1
ATOM 6017 C C . THR B 1 326 ? -8.984 11.141 -14.586 1 96.44 326 THR B C 1
ATOM 6019 O O . THR B 1 326 ? -9.109 12.367 -14.609 1 96.44 326 THR B O 1
ATOM 6022 N N . HIS B 1 327 ? -7.91 10.539 -15.047 1 95.5 327 HIS B N 1
ATOM 6023 C CA . HIS B 1 327 ? -6.723 11.266 -15.484 1 95.5 327 HIS B CA 1
ATOM 6024 C C . HIS B 1 327 ? -7.055 12.25 -16.594 1 95.5 327 HIS B C 1
ATOM 6026 O O . HIS B 1 327 ? -6.641 13.406 -16.562 1 95.5 327 HIS B O 1
ATOM 6032 N N . GLN B 1 328 ? -7.816 11.82 -17.609 1 96 328 GLN B N 1
ATOM 6033 C CA . GLN B 1 328 ? -8.164 12.68 -18.734 1 96 328 GLN B CA 1
ATOM 6034 C C . GLN B 1 328 ? -9.078 13.82 -18.297 1 96 328 GLN B C 1
ATOM 6036 O O . GLN B 1 328 ? -8.992 14.93 -18.828 1 96 328 GLN B O 1
ATOM 6041 N N . GLN B 1 329 ? -9.953 13.5 -17.375 1 96.31 329 GLN B N 1
ATOM 6042 C CA . GLN B 1 329 ? -10.82 14.531 -16.812 1 96.31 329 GLN B CA 1
ATOM 6043 C C . GLN B 1 329 ? -10 15.625 -16.141 1 96.31 329 GLN B C 1
ATOM 6045 O O . GLN B 1 329 ? -10.289 16.812 -16.297 1 96.31 329 GLN B O 1
ATOM 6050 N N . ASN B 1 330 ? -9 15.242 -15.383 1 97 330 ASN B N 1
ATOM 6051 C CA . ASN B 1 330 ? -8.109 16.188 -14.734 1 97 330 ASN B CA 1
ATOM 6052 C C . ASN B 1 330 ? -7.359 17.047 -15.758 1 97 330 ASN B C 1
ATOM 6054 O O . ASN B 1 330 ? -7.305 18.266 -15.633 1 97 330 ASN B O 1
ATOM 6058 N N . LEU B 1 331 ? -6.84 16.453 -16.797 1 95.31 331 LEU B N 1
ATOM 6059 C CA . LEU B 1 331 ? -6.102 17.172 -17.828 1 95.31 331 LEU B CA 1
ATOM 6060 C C . LEU B 1 331 ? -7 18.172 -18.547 1 95.31 331 LEU B C 1
ATOM 6062 O O . LEU B 1 331 ? -6.52 19.188 -19.062 1 95.31 331 LEU B O 1
ATOM 6066 N N . ALA B 1 332 ? -8.297 17.922 -18.562 1 96.75 332 ALA B N 1
ATOM 6067 C CA . ALA B 1 332 ? -9.266 18.844 -19.141 1 96.75 332 ALA B CA 1
ATOM 6068 C C . ALA B 1 332 ? -9.625 19.953 -18.156 1 96.75 332 ALA B C 1
ATOM 6070 O O . ALA B 1 332 ? -10.469 20.797 -18.453 1 96.75 332 ALA B O 1
ATOM 6071 N N . GLY B 1 333 ? -9.039 19.938 -16.984 1 94.31 333 GLY B N 1
ATOM 6072 C CA . GLY B 1 333 ? -9.25 20.984 -16 1 94.31 333 GLY B CA 1
ATOM 6073 C C . GLY B 1 333 ? -10.469 20.75 -15.125 1 94.31 333 GLY B C 1
ATOM 6074 O O . GLY B 1 333 ? -11.086 21.688 -14.641 1 94.31 333 GLY B O 1
ATOM 6075 N N . GLU B 1 334 ? -10.812 19.438 -14.922 1 93.31 334 GLU B N 1
ATOM 6076 C CA . GLU B 1 334 ? -12.023 19.125 -14.172 1 93.31 334 GLU B CA 1
ATOM 6077 C C . GLU B 1 334 ? -11.711 18.172 -13.008 1 93.31 334 GLU B C 1
ATOM 6079 O O . GLU B 1 334 ? -10.82 17.328 -13.117 1 93.31 334 GLU B O 1
ATOM 6084 N N . MET B 1 335 ? -12.422 18.328 -11.922 1 93.31 335 MET B N 1
ATOM 6085 C CA . MET B 1 335 ? -12.414 17.359 -10.82 1 93.31 335 MET B CA 1
ATOM 6086 C C . MET B 1 335 ? -13.484 16.297 -11.023 1 93.31 335 MET B C 1
ATOM 6088 O O . MET B 1 335 ? -14.562 16.578 -11.539 1 93.31 335 MET B O 1
ATOM 6092 N N . PRO B 1 336 ? -13.203 15.062 -10.625 1 93.44 336 PRO B N 1
ATOM 6093 C CA . PRO B 1 336 ? -14.289 14.078 -10.68 1 93.44 336 PRO B CA 1
ATOM 6094 C C . PRO B 1 336 ? -15.367 14.328 -9.625 1 93.44 336 PRO B C 1
ATOM 6096 O O . PRO B 1 336 ? -15.055 14.742 -8.508 1 93.44 336 PRO B O 1
ATOM 6099 N N . ASP B 1 337 ? -16.656 13.984 -9.953 1 91.44 337 ASP B N 1
ATOM 6100 C CA . ASP B 1 337 ? -17.781 14.172 -9.047 1 91.44 337 ASP B CA 1
ATOM 6101 C C . ASP B 1 337 ? -17.969 12.961 -8.133 1 91.44 337 ASP B C 1
ATOM 6103 O O . ASP B 1 337 ? -18.641 13.047 -7.109 1 91.44 337 ASP B O 1
ATOM 6107 N N . ALA B 1 338 ? -17.438 11.883 -8.57 1 93.44 338 ALA B N 1
ATOM 6108 C CA . ALA B 1 338 ? -17.531 10.633 -7.824 1 93.44 338 ALA B CA 1
ATOM 6109 C C . ALA B 1 338 ? -16.344 9.727 -8.125 1 93.44 338 ALA B C 1
ATOM 6111 O O . ALA B 1 338 ? -15.664 9.898 -9.141 1 93.44 338 ALA B O 1
ATOM 6112 N N . VAL B 1 339 ? -16.016 8.836 -7.191 1 94.94 339 VAL B N 1
ATOM 6113 C CA . VAL B 1 339 ? -15.016 7.816 -7.492 1 94.94 339 VAL B CA 1
ATOM 6114 C C . VAL B 1 339 ? -15.578 6.816 -8.5 1 94.94 339 VAL B C 1
ATOM 6116 O O . VAL B 1 339 ? -16.781 6.535 -8.5 1 94.94 339 VAL B O 1
ATOM 6119 N N . ILE B 1 340 ? -14.758 6.277 -9.336 1 93.69 340 ILE B N 1
ATOM 6120 C CA . ILE B 1 340 ? -15.211 5.383 -10.398 1 93.69 340 ILE B CA 1
ATOM 6121 C C . ILE B 1 340 ? -15.273 3.951 -9.875 1 93.69 340 ILE B C 1
ATOM 6123 O O . ILE B 1 340 ? -16.031 3.123 -10.391 1 93.69 340 ILE B O 1
ATOM 6127 N N . SER B 1 341 ? -14.445 3.562 -8.953 1 97.75 341 SER B N 1
ATOM 6128 C CA . SER B 1 341 ? -14.422 2.279 -8.258 1 97.75 341 SER B CA 1
ATOM 6129 C C . SER B 1 341 ? -14.5 2.469 -6.746 1 97.75 341 SER B C 1
ATOM 6131 O O . SER B 1 341 ? -13.859 3.365 -6.191 1 97.75 341 SER B O 1
ATOM 6133 N N . THR B 1 342 ? -15.297 1.662 -6.102 1 98.12 342 THR B N 1
ATOM 6134 C CA . THR B 1 342 ? -15.477 1.78 -4.66 1 98.12 342 THR B CA 1
ATOM 6135 C C . THR B 1 342 ? -14.57 0.806 -3.918 1 98.12 342 THR B C 1
ATOM 6137 O O . THR B 1 342 ? -13.969 -0.083 -4.527 1 98.12 342 THR B O 1
ATOM 6140 N N . ALA B 1 343 ? -14.445 1.035 -2.592 1 98.44 343 ALA B N 1
ATOM 6141 C CA . ALA B 1 343 ? -13.742 0.081 -1.74 1 98.44 343 ALA B CA 1
ATOM 6142 C C . ALA B 1 343 ? -14.375 -1.304 -1.827 1 98.44 343 ALA B C 1
ATOM 6144 O O . ALA B 1 343 ? -13.672 -2.316 -1.812 1 98.44 343 ALA B O 1
ATOM 6145 N N . LYS B 1 344 ? -15.688 -1.381 -1.925 1 98.31 344 LYS B N 1
ATOM 6146 C CA . LYS B 1 344 ? -16.391 -2.652 -2.096 1 98.31 344 LYS B CA 1
ATOM 6147 C C . LYS B 1 344 ? -15.969 -3.338 -3.395 1 98.31 344 LYS B C 1
ATOM 6149 O O . LYS B 1 344 ? -15.844 -4.562 -3.443 1 98.31 344 LYS B O 1
ATOM 6154 N N . ASP B 1 345 ? -15.781 -2.553 -4.469 1 98.56 345 ASP B N 1
ATOM 6155 C CA . ASP B 1 345 ? -15.297 -3.115 -5.727 1 98.56 345 ASP B CA 1
ATOM 6156 C C . ASP B 1 345 ? -13.945 -3.807 -5.531 1 98.56 345 ASP B C 1
ATOM 6158 O O . ASP B 1 345 ? -13.727 -4.898 -6.055 1 98.56 345 ASP B O 1
ATOM 6162 N N . ALA B 1 346 ? -13.039 -3.137 -4.844 1 98.75 346 ALA B N 1
ATOM 6163 C CA . ALA B 1 346 ? -11.727 -3.723 -4.598 1 98.75 346 ALA B CA 1
ATOM 6164 C C . ALA B 1 346 ? -11.844 -5.055 -3.863 1 98.75 346 ALA B C 1
ATOM 6166 O O . ALA B 1 346 ? -11.141 -6.016 -4.188 1 98.75 346 ALA B O 1
ATOM 6167 N N . LEU B 1 347 ? -12.711 -5.102 -2.846 1 98.75 347 LEU B N 1
ATOM 6168 C CA . LEU B 1 347 ? -12.938 -6.359 -2.141 1 98.75 347 LEU B CA 1
ATOM 6169 C C . LEU B 1 347 ? -13.516 -7.41 -3.08 1 98.75 347 LEU B C 1
ATOM 6171 O O . LEU B 1 347 ? -13.188 -8.594 -2.969 1 98.75 347 LEU B O 1
ATOM 6175 N N . THR B 1 348 ? -14.367 -6.973 -3.994 1 98.81 348 THR B N 1
ATOM 6176 C CA . THR B 1 348 ? -14.938 -7.867 -4.996 1 98.81 348 THR B CA 1
ATOM 6177 C C . THR B 1 348 ? -13.836 -8.469 -5.863 1 98.81 348 THR B C 1
ATOM 6179 O O . THR B 1 348 ? -13.852 -9.672 -6.145 1 98.81 348 THR B O 1
ATOM 6182 N N . TRP B 1 349 ? -12.828 -7.672 -6.262 1 98.88 349 TRP B N 1
ATOM 6183 C CA . TRP B 1 349 ? -11.703 -8.148 -7.055 1 98.88 349 TRP B CA 1
ATOM 6184 C C . TRP B 1 349 ? -10.938 -9.242 -6.316 1 98.88 349 TRP B C 1
ATOM 6186 O O . TRP B 1 349 ? -10.391 -10.156 -6.938 1 98.88 349 TRP B O 1
ATOM 6196 N N . GLY B 1 350 ? -10.883 -9.164 -4.957 1 98.69 350 GLY B N 1
ATOM 6197 C CA . GLY B 1 350 ? -10.07 -10.062 -4.148 1 98.69 350 GLY B CA 1
ATOM 6198 C C . GLY B 1 350 ? -10.867 -11.203 -3.543 1 98.69 350 GLY B C 1
ATOM 6199 O O . GLY B 1 350 ? -10.336 -11.984 -2.75 1 98.69 350 GLY B O 1
ATOM 6200 N N . THR B 1 351 ? -12.242 -11.312 -3.85 1 98.88 351 THR B N 1
ATOM 6201 C CA . THR B 1 351 ? -13.07 -12.375 -3.285 1 98.88 351 THR B CA 1
ATOM 6202 C C . THR B 1 351 ? -13.898 -13.047 -4.371 1 98.88 351 THR B C 1
ATOM 6204 O O . THR B 1 351 ? -13.438 -13.992 -5.02 1 98.88 351 THR B O 1
ATOM 6207 N N . VAL B 1 352 ? -15.023 -12.367 -4.762 1 98.88 352 VAL B N 1
ATOM 6208 C CA . VAL B 1 352 ? -16.016 -12.945 -5.672 1 98.88 352 VAL B CA 1
ATOM 6209 C C . VAL B 1 352 ? -15.383 -13.141 -7.051 1 98.88 352 VAL B C 1
ATOM 6211 O O . VAL B 1 352 ? -15.484 -14.227 -7.637 1 98.88 352 VAL B O 1
ATOM 6214 N N . ASN B 1 353 ? -14.766 -12.086 -7.574 1 98.94 353 ASN B N 1
ATOM 6215 C CA . ASN B 1 353 ? -14.148 -12.195 -8.898 1 98.94 353 ASN B CA 1
ATOM 6216 C C . ASN B 1 353 ? -13.078 -13.281 -8.93 1 98.94 353 ASN B C 1
ATOM 6218 O O . ASN B 1 353 ? -12.969 -14.023 -9.898 1 98.94 353 ASN B O 1
ATOM 6222 N N . GLY B 1 354 ? -12.219 -13.281 -7.84 1 98.88 354 GLY B N 1
ATOM 6223 C CA . GLY B 1 354 ? -11.172 -14.289 -7.777 1 98.88 354 GLY B CA 1
ATOM 6224 C C . GLY B 1 354 ? -11.703 -15.703 -7.766 1 98.88 354 GLY B C 1
ATOM 6225 O O . GLY B 1 354 ? -11.195 -16.578 -8.477 1 98.88 354 GLY B O 1
ATOM 6226 N N . ALA B 1 355 ? -12.773 -15.922 -6.949 1 98.81 355 ALA B N 1
ATOM 6227 C CA . ALA B 1 355 ? -13.391 -17.25 -6.895 1 98.81 355 ALA B CA 1
ATOM 6228 C C . ALA B 1 355 ? -13.914 -17.656 -8.266 1 98.81 355 ALA B C 1
ATOM 6230 O O . ALA B 1 355 ? -13.703 -18.797 -8.703 1 98.81 355 ALA B O 1
ATOM 6231 N N . ASP B 1 356 ? -14.539 -16.734 -8.93 1 98.69 356 ASP B N 1
ATOM 6232 C CA . ASP B 1 356 ? -15.078 -17.016 -10.266 1 98.69 356 ASP B CA 1
ATOM 6233 C C . ASP B 1 356 ? -13.961 -17.328 -11.25 1 98.69 356 ASP B C 1
ATOM 6235 O O . ASP B 1 356 ? -14.086 -18.25 -12.07 1 98.69 356 ASP B O 1
ATOM 6239 N N . ALA B 1 357 ? -12.883 -16.609 -11.188 1 98.81 357 ALA B N 1
ATOM 6240 C CA . ALA B 1 357 ? -11.766 -16.797 -12.109 1 98.81 357 ALA B CA 1
ATOM 6241 C C . ALA B 1 357 ? -11.148 -18.188 -11.953 1 98.81 357 ALA B C 1
ATOM 6243 O O . ALA B 1 357 ? -10.625 -18.75 -12.922 1 98.81 357 ALA B O 1
ATOM 6244 N N . LEU B 1 358 ? -11.234 -18.734 -10.766 1 98.25 358 LEU B N 1
ATOM 6245 C CA . LEU B 1 358 ? -10.633 -20.031 -10.5 1 98.25 358 LEU B CA 1
ATOM 6246 C C . LEU B 1 358 ? -11.648 -21.156 -10.734 1 98.25 358 LEU B C 1
ATOM 6248 O O . LEU B 1 358 ? -11.344 -22.328 -10.492 1 98.25 358 LEU B O 1
ATOM 6252 N N . GLY B 1 359 ? -12.852 -20.797 -11.18 1 97 359 GLY B N 1
ATOM 6253 C CA . GLY B 1 359 ? -13.898 -21.781 -11.375 1 97 359 GLY B CA 1
ATOM 6254 C C . GLY B 1 359 ? -14.523 -22.25 -10.07 1 97 359 GLY B C 1
ATOM 6255 O O . GLY B 1 359 ? -15.078 -23.344 -10 1 97 359 GLY B O 1
ATOM 6256 N N . LEU B 1 360 ? -14.398 -21.422 -9.039 1 97.56 360 LEU B N 1
ATOM 6257 C CA . LEU B 1 360 ? -14.859 -21.797 -7.711 1 97.56 360 LEU B CA 1
ATOM 6258 C C . LEU B 1 360 ? -15.977 -20.875 -7.234 1 97.56 360 LEU B C 1
ATOM 6260 O O . LEU B 1 360 ? -16.297 -20.844 -6.043 1 97.56 360 LEU B O 1
ATOM 6264 N N . GLY B 1 361 ? -16.578 -20.109 -8.117 1 97.31 361 GLY B N 1
ATOM 6265 C CA . GLY B 1 361 ? -17.562 -19.109 -7.773 1 97.31 361 GLY B CA 1
ATOM 6266 C C . GLY B 1 361 ? -18.766 -19.672 -7.043 1 97.31 361 GLY B C 1
ATOM 6267 O O . GLY B 1 361 ? -19.406 -18.984 -6.242 1 97.31 361 GLY B O 1
ATOM 6268 N N . ASP B 1 362 ? -19.047 -20.953 -7.305 1 96.94 362 ASP B N 1
ATOM 6269 C CA . ASP B 1 362 ? -20.172 -21.609 -6.652 1 96.94 362 ASP B CA 1
ATOM 6270 C C . ASP B 1 362 ? -19.781 -22.203 -5.305 1 96.94 362 ASP B C 1
ATOM 6272 O O . ASP B 1 362 ? -20.625 -22.625 -4.527 1 96.94 362 ASP B O 1
ATOM 6276 N N . ARG B 1 363 ? -18.547 -22.078 -4.965 1 97.69 363 ARG B N 1
ATOM 6277 C CA . ARG B 1 363 ? -18.047 -22.766 -3.777 1 97.69 363 ARG B CA 1
ATOM 6278 C C . ARG B 1 363 ? -17.547 -21.781 -2.738 1 97.69 363 ARG B C 1
ATOM 6280 O O . ARG B 1 363 ? -17.703 -22 -1.534 1 97.69 363 ARG B O 1
ATOM 6287 N N . ILE B 1 364 ? -16.891 -20.766 -3.148 1 98.44 364 ILE B N 1
ATOM 6288 C CA . ILE B 1 364 ? -16.312 -19.812 -2.225 1 98.44 364 ILE B CA 1
ATOM 6289 C C . ILE B 1 364 ? -16.484 -18.391 -2.777 1 98.44 364 ILE B C 1
ATOM 6291 O O . ILE B 1 364 ? -17.234 -18.172 -3.725 1 98.44 364 ILE B O 1
ATOM 6295 N N . GLY B 1 365 ? -15.875 -17.375 -2.117 1 98.75 365 GLY B N 1
ATOM 6296 C CA . GLY B 1 365 ? -15.82 -16 -2.586 1 98.75 365 GLY B CA 1
ATOM 6297 C C . GLY B 1 365 ? -16.859 -15.109 -1.938 1 98.75 365 GLY B C 1
ATOM 6298 O O . GLY B 1 365 ? -16.766 -13.883 -2.006 1 98.75 365 GLY B O 1
ATOM 6299 N N . SER B 1 366 ? -17.891 -15.633 -1.304 1 98.88 366 SER B N 1
ATOM 6300 C CA . SER B 1 366 ? -18.906 -14.922 -0.545 1 98.88 366 SER B CA 1
ATOM 6301 C C . SER B 1 366 ? -19.406 -15.758 0.629 1 98.88 366 SER B C 1
ATOM 6303 O O . SER B 1 366 ? -19.172 -16.969 0.682 1 98.88 366 SER B O 1
ATOM 6305 N N . LEU B 1 367 ? -19.891 -15.055 1.628 1 98.94 367 LEU B N 1
ATOM 6306 C CA . LEU B 1 367 ? -20.547 -15.758 2.729 1 98.94 367 LEU B CA 1
ATOM 6307 C C . LEU B 1 367 ? -22 -16.031 2.4 1 98.94 367 LEU B C 1
ATOM 6309 O O . LEU B 1 367 ? -22.906 -15.359 2.904 1 98.94 367 LEU B O 1
ATOM 6313 N N . THR B 1 368 ? -22.188 -16.984 1.593 1 98.81 368 THR B N 1
ATOM 6314 C CA . THR B 1 368 ? -23.469 -17.422 1.07 1 98.81 368 THR B CA 1
ATOM 6315 C C . THR B 1 368 ? -23.828 -18.812 1.56 1 98.81 368 THR B C 1
ATOM 6317 O O . THR B 1 368 ? -23.016 -19.734 1.438 1 98.81 368 THR B O 1
ATOM 6320 N N . PRO B 1 369 ? -25.062 -19 2.135 1 98.75 369 PRO B N 1
ATOM 6321 C CA . PRO B 1 369 ? -25.438 -20.375 2.475 1 98.75 369 PRO B CA 1
ATOM 6322 C C . PRO B 1 369 ? -25.281 -21.344 1.306 1 98.75 369 PRO B C 1
ATOM 6324 O O . PRO B 1 369 ? -25.672 -21.031 0.18 1 98.75 369 PRO B O 1
ATOM 6327 N N . GLY B 1 370 ? -24.672 -22.484 1.538 1 98.56 370 GLY B N 1
ATOM 6328 C CA . GLY B 1 370 ? -24.375 -23.469 0.505 1 98.56 370 GLY B CA 1
ATOM 6329 C C . GLY B 1 370 ? -22.906 -23.484 0.094 1 98.56 370 GLY B C 1
ATOM 6330 O O . GLY B 1 370 ? -22.406 -24.484 -0.405 1 98.56 370 GLY B O 1
ATOM 6331 N N . LYS B 1 371 ? -22.172 -22.422 0.264 1 98.69 371 LYS B N 1
ATOM 6332 C CA . LYS B 1 371 ? -20.766 -22.328 -0.085 1 98.69 371 LYS B CA 1
ATOM 6333 C C . LYS B 1 371 ? -19.875 -22.828 1.056 1 98.69 371 LYS B C 1
ATOM 6335 O O . LYS B 1 371 ? -20.359 -23 2.184 1 98.69 371 LYS B O 1
ATOM 6340 N N . ARG B 1 372 ? -18.656 -23.156 0.702 1 98.56 372 ARG B N 1
ATOM 6341 C CA . ARG B 1 372 ? -17.688 -23.609 1.696 1 98.56 372 ARG B CA 1
ATOM 6342 C C . ARG B 1 372 ? -17.266 -22.469 2.609 1 98.56 372 ARG B C 1
ATOM 6344 O O . ARG B 1 372 ? -17.219 -21.312 2.18 1 98.56 372 ARG B O 1
ATOM 6351 N N . ALA B 1 373 ? -16.969 -22.766 3.855 1 98.75 373 ALA B N 1
ATOM 6352 C CA . ALA B 1 373 ? -16.688 -21.766 4.875 1 98.75 373 ALA B CA 1
ATOM 6353 C C . ALA B 1 373 ? -15.219 -21.359 4.871 1 98.75 373 ALA B C 1
ATOM 6355 O O . ALA B 1 373 ? -14.469 -21.703 5.785 1 98.75 373 ALA B O 1
ATOM 6356 N N . ASP B 1 374 ? -14.797 -20.656 3.922 1 98.88 374 ASP B N 1
ATOM 6357 C CA . ASP B 1 374 ? -13.586 -19.844 3.953 1 98.88 374 ASP B CA 1
ATOM 6358 C C . ASP B 1 374 ? -13.875 -18.438 4.477 1 98.88 374 ASP B C 1
ATOM 6360 O O . ASP B 1 374 ? -14.406 -17.594 3.75 1 98.88 374 ASP B O 1
ATOM 6364 N N . VAL B 1 375 ? -13.531 -18.203 5.715 1 98.88 375 VAL B N 1
ATOM 6365 C CA . VAL B 1 375 ? -13.977 -17.016 6.434 1 98.88 375 VAL B CA 1
ATOM 6366 C C . VAL B 1 375 ? -12.773 -16.328 7.086 1 98.88 375 VAL B C 1
ATOM 6368 O O . VAL B 1 375 ? -11.867 -16.984 7.594 1 98.88 375 VAL B O 1
ATOM 6371 N N . VAL B 1 376 ? -12.75 -15.039 7.051 1 98.81 376 VAL B N 1
ATOM 6372 C CA . VAL B 1 376 ? -11.734 -14.227 7.711 1 98.81 376 VAL B CA 1
ATOM 6373 C C . VAL B 1 376 ? -12.398 -13.25 8.68 1 98.81 376 VAL B C 1
ATOM 6375 O O . VAL B 1 376 ? -13.43 -12.656 8.359 1 98.81 376 VAL B O 1
ATOM 6378 N N . ILE B 1 377 ? -11.945 -13.18 9.859 1 98.19 377 ILE B N 1
ATOM 6379 C CA . ILE B 1 377 ? -12.391 -12.211 10.859 1 98.19 377 ILE B CA 1
ATOM 6380 C C . ILE B 1 377 ? -11.273 -11.211 11.141 1 98.19 377 ILE B C 1
ATOM 6382 O O . ILE B 1 377 ? -10.164 -11.602 11.516 1 98.19 377 ILE B O 1
ATOM 6386 N N . VAL B 1 378 ? -11.562 -9.906 10.914 1 96.44 378 VAL B N 1
ATOM 6387 C CA . VAL B 1 378 ? -10.602 -8.812 11.008 1 96.44 378 VAL B CA 1
ATOM 6388 C C . VAL B 1 378 ? -11 -7.871 12.141 1 96.44 378 VAL B C 1
ATOM 6390 O O . VAL B 1 378 ? -12.188 -7.562 12.312 1 96.44 378 VAL B O 1
ATOM 6393 N N . GLY B 1 379 ? -9.984 -7.273 12.719 1 89.88 379 GLY B N 1
ATOM 6394 C CA . GLY B 1 379 ? -10.203 -6.23 13.703 1 89.88 379 GLY B CA 1
ATOM 6395 C C . GLY B 1 379 ? -9.938 -6.688 15.125 1 89.88 379 GLY B C 1
ATOM 6396 O O . GLY B 1 379 ? -8.891 -7.285 15.406 1 89.88 379 GLY B O 1
ATOM 6397 N N . GLY B 1 380 ? -10.797 -6.348 16.141 1 68.12 380 GLY B N 1
ATOM 6398 C CA . GLY B 1 380 ? -10.656 -6.539 17.578 1 68.12 380 GLY B CA 1
ATOM 6399 C C . GLY B 1 380 ? -10.016 -5.355 18.281 1 68.12 380 GLY B C 1
ATOM 6400 O O . GLY B 1 380 ? -10.461 -4.219 18.125 1 68.12 380 GLY B O 1
ATOM 6401 N N . GLY B 1 381 ? -9.094 -5.59 19 1 65.62 381 GLY B N 1
ATOM 6402 C CA . GLY B 1 381 ? -8.461 -4.559 19.797 1 65.62 381 GLY B CA 1
ATOM 6403 C C . GLY B 1 381 ? -7.336 -3.842 19.078 1 65.62 381 GLY B C 1
ATOM 6404 O O . GLY B 1 381 ? -6.566 -3.096 19.672 1 65.62 381 GLY B O 1
ATOM 6405 N N . SER B 1 382 ? -7.363 -3.992 17.75 1 74.62 382 SER B N 1
ATOM 6406 C CA . SER B 1 382 ? -6.262 -3.359 17.031 1 74.62 382 SER B CA 1
ATOM 6407 C C . SER B 1 382 ? -6.453 -1.848 16.953 1 74.62 382 SER B C 1
ATOM 6409 O O . SER B 1 382 ? -7.453 -1.371 16.406 1 74.62 382 SER B O 1
ATOM 6411 N N . PHE B 1 383 ? -5.582 -1.141 17.406 1 83 383 PHE B N 1
ATOM 6412 C CA . PHE B 1 383 ? -5.566 0.31 17.547 1 83 383 PHE B CA 1
ATOM 6413 C C . PHE B 1 383 ? -5.742 0.989 16.188 1 83 383 PHE B C 1
ATOM 6415 O O . PHE B 1 383 ? -6.469 1.979 16.078 1 83 383 PHE B O 1
ATOM 6422 N N . GLU B 1 384 ? -5.316 0.353 15.156 1 83.19 384 GLU B N 1
ATOM 6423 C CA . GLU B 1 384 ? -5.234 1.003 13.852 1 83.19 384 GLU B CA 1
ATOM 6424 C C . GLU B 1 384 ? -6.578 0.978 13.133 1 83.19 384 GLU B C 1
ATOM 6426 O O . GLU B 1 384 ? -6.777 1.688 12.148 1 83.19 384 GLU B O 1
ATOM 6431 N N . GLN B 1 385 ? -7.539 0.269 13.656 1 87.81 385 GLN B N 1
ATOM 6432 C CA . GLN B 1 385 ? -8.844 0.178 13.008 1 87.81 385 GLN B CA 1
ATOM 6433 C C . GLN B 1 385 ? -9.875 1.042 13.727 1 87.81 385 GLN B C 1
ATOM 6435 O O . GLN B 1 385 ? -11.039 1.086 13.328 1 87.81 385 GLN B O 1
ATOM 6440 N N . HIS B 1 386 ? -9.461 1.659 14.805 1 92.12 386 HIS B N 1
ATOM 6441 C CA . HIS B 1 386 ? -10.391 2.469 15.594 1 92.12 386 HIS B CA 1
ATOM 6442 C C . HIS B 1 386 ? -10.109 3.957 15.406 1 92.12 386 HIS B C 1
ATOM 6444 O O . HIS B 1 386 ? -8.961 4.391 15.445 1 92.12 386 HIS B O 1
ATOM 6450 N N . PRO B 1 387 ? -11.211 4.738 15.281 1 94.5 387 PRO B N 1
ATOM 6451 C CA . PRO B 1 387 ? -12.609 4.309 15.188 1 94.5 387 PRO B CA 1
ATOM 6452 C C . PRO B 1 387 ? -12.945 3.697 13.828 1 94.5 387 PRO B C 1
ATOM 6454 O O . PRO B 1 387 ? -12.242 3.945 12.844 1 94.5 387 PRO B O 1
ATOM 6457 N N . ARG B 1 388 ? -13.914 2.84 13.797 1 93.62 388 ARG B N 1
ATOM 6458 C CA . ARG B 1 388 ? -14.414 2.279 12.547 1 93.62 388 ARG B CA 1
ATOM 6459 C C . ARG B 1 388 ? -15.641 3.039 12.062 1 93.62 388 ARG B C 1
ATOM 6461 O O . ARG B 1 388 ? -16.766 2.742 12.477 1 93.62 388 ARG B O 1
ATOM 6468 N N . THR B 1 389 ? -15.438 3.934 11.109 1 93.12 389 THR B N 1
ATOM 6469 C CA . THR B 1 389 ? -16.516 4.812 10.664 1 93.12 389 THR B CA 1
ATOM 6470 C C . THR B 1 389 ? -17.141 4.297 9.375 1 93.12 389 THR B C 1
ATOM 6472 O O . THR B 1 389 ? -18.25 4.672 9.016 1 93.12 389 THR B O 1
ATOM 6475 N N . ASP B 1 390 ? -16.391 3.529 8.633 1 94.44 390 ASP B N 1
ATOM 6476 C CA . ASP B 1 390 ? -16.797 2.922 7.363 1 94.44 390 ASP B CA 1
ATOM 6477 C C . ASP B 1 390 ? -16.188 1.528 7.207 1 94.44 390 ASP B C 1
ATOM 6479 O O . ASP B 1 390 ? -14.961 1.373 7.215 1 94.44 390 ASP B O 1
ATOM 6483 N N . VAL B 1 391 ? -17.031 0.516 7.074 1 96.12 391 VAL B N 1
ATOM 6484 C CA . VAL B 1 391 ? -16.547 -0.857 7.145 1 96.12 391 VAL B CA 1
ATOM 6485 C C . VAL B 1 391 ? -15.664 -1.154 5.938 1 96.12 391 VAL B C 1
ATOM 6487 O O . VAL B 1 391 ? -14.602 -1.773 6.07 1 96.12 391 VAL B O 1
ATOM 6490 N N . TYR B 1 392 ? -16.062 -0.738 4.73 1 97.44 392 TYR B N 1
ATOM 6491 C CA . TYR B 1 392 ? -15.273 -1.009 3.537 1 97.44 392 TYR B CA 1
ATOM 6492 C C . TYR B 1 392 ? -14.016 -0.146 3.512 1 97.44 392 TYR B C 1
ATOM 6494 O O . TYR B 1 392 ? -12.938 -0.62 3.15 1 97.44 392 TYR B O 1
ATOM 6502 N N . GLY B 1 393 ? -14.141 1.186 3.9 1 96.69 393 GLY B N 1
ATOM 6503 C CA . GLY B 1 393 ? -12.961 2.031 4.043 1 96.69 393 GLY B CA 1
ATOM 6504 C C . GLY B 1 393 ? -11.945 1.482 5.023 1 96.69 393 GLY B C 1
ATOM 6505 O O . GLY B 1 393 ? -10.742 1.524 4.766 1 96.69 393 GLY B O 1
ATOM 6506 N N . THR B 1 394 ? -12.453 0.958 6.121 1 96.31 394 THR B N 1
ATOM 6507 C CA . THR B 1 394 ? -11.578 0.363 7.129 1 96.31 394 THR B CA 1
ATOM 6508 C C . THR B 1 394 ? -10.867 -0.862 6.57 1 96.31 394 THR B C 1
ATOM 6510 O O . THR B 1 394 ? -9.648 -1.006 6.73 1 96.31 394 THR B O 1
ATOM 6513 N N . LEU B 1 395 ? -11.594 -1.716 5.867 1 96.94 395 LEU B N 1
ATOM 6514 C CA . LEU B 1 395 ? -11.023 -2.945 5.332 1 96.94 395 LEU B CA 1
ATOM 6515 C C . LEU B 1 395 ? -9.938 -2.635 4.305 1 96.94 395 LEU B C 1
ATOM 6517 O O . LEU B 1 395 ? -8.867 -3.248 4.324 1 96.94 395 LEU B O 1
ATOM 6521 N N . VAL B 1 396 ? -10.156 -1.653 3.475 1 97.5 396 VAL B N 1
ATOM 6522 C CA . VAL B 1 396 ? -9.25 -1.448 2.348 1 97.5 396 VAL B CA 1
ATOM 6523 C C . VAL B 1 396 ? -8.117 -0.515 2.76 1 97.5 396 VAL B C 1
ATOM 6525 O O . VAL B 1 396 ? -6.957 -0.741 2.402 1 97.5 396 VAL B O 1
ATOM 6528 N N . PHE B 1 397 ? -8.375 0.478 3.586 1 96.94 397 PHE B N 1
ATOM 6529 C CA . PHE B 1 397 ? -7.391 1.544 3.744 1 96.94 397 PHE B CA 1
ATOM 6530 C C . PHE B 1 397 ? -6.766 1.503 5.133 1 96.94 397 PHE B C 1
ATOM 6532 O O . PHE B 1 397 ? -5.754 2.162 5.383 1 96.94 397 PHE B O 1
ATOM 6539 N N . GLN B 1 398 ? -7.348 0.721 6.082 1 95.56 398 GLN B N 1
ATOM 6540 C CA . GLN B 1 398 ? -6.879 0.797 7.461 1 95.56 398 GLN B CA 1
ATOM 6541 C C . GLN B 1 398 ? -6.434 -0.572 7.969 1 95.56 398 GLN B C 1
ATOM 6543 O O . GLN B 1 398 ? -6.004 -0.706 9.117 1 95.56 398 GLN B O 1
ATOM 6548 N N . THR B 1 399 ? -6.492 -1.592 7.129 1 94.94 399 THR B N 1
ATOM 6549 C CA . THR B 1 399 ? -6.254 -2.963 7.562 1 94.94 399 THR B CA 1
ATOM 6550 C C . THR B 1 399 ? -4.863 -3.428 7.141 1 94.94 399 THR B C 1
ATOM 6552 O O . THR B 1 399 ? -4.422 -3.148 6.023 1 94.94 399 THR B O 1
ATOM 6555 N N . THR B 1 400 ? -4.09 -4.105 8.016 1 91.94 400 THR B N 1
ATOM 6556 C CA . THR B 1 400 ? -2.861 -4.836 7.73 1 91.94 400 THR B CA 1
ATOM 6557 C C . THR B 1 400 ? -2.998 -6.301 8.141 1 91.94 400 THR B C 1
ATOM 6559 O O . THR B 1 400 ? -4.016 -6.699 8.711 1 91.94 400 THR B O 1
ATOM 6562 N N . VAL B 1 401 ? -1.988 -7.078 7.852 1 93 401 VAL B N 1
ATOM 6563 C CA . VAL B 1 401 ? -1.987 -8.5 8.172 1 93 401 VAL B CA 1
ATOM 6564 C C . VAL B 1 401 ? -2.145 -8.695 9.672 1 93 401 VAL B C 1
ATOM 6566 O O . VAL B 1 401 ? -2.787 -9.648 10.125 1 93 401 VAL B O 1
ATOM 6569 N N . ALA B 1 402 ? -1.65 -7.746 10.477 1 91.38 402 ALA B N 1
ATOM 6570 C CA . ALA B 1 402 ? -1.701 -7.848 11.938 1 91.38 402 ALA B CA 1
ATOM 6571 C C . ALA B 1 402 ? -3.139 -7.77 12.438 1 91.38 402 ALA B C 1
ATOM 6573 O O . ALA B 1 402 ? -3.439 -8.227 13.547 1 91.38 402 ALA B O 1
ATOM 6574 N N . ASP B 1 403 ? -4.062 -7.281 11.617 1 93.94 403 ASP B N 1
ATOM 6575 C CA . ASP B 1 403 ? -5.461 -7.121 12.008 1 93.94 403 ASP B CA 1
ATOM 6576 C C . ASP B 1 403 ? -6.262 -8.383 11.703 1 93.94 403 ASP B C 1
ATOM 6578 O O . ASP B 1 403 ? -7.398 -8.531 12.156 1 93.94 403 ASP B O 1
ATOM 6582 N N . VAL B 1 404 ? -5.699 -9.266 10.93 1 95.5 404 VAL B N 1
ATOM 6583 C CA . VAL B 1 404 ? -6.352 -10.547 10.656 1 95.5 404 VAL B CA 1
ATOM 6584 C C . VAL B 1 404 ? -6.262 -11.438 11.891 1 95.5 404 VAL B C 1
ATOM 6586 O O . VAL B 1 404 ? -5.184 -11.945 12.227 1 95.5 404 VAL B O 1
ATOM 6589 N N . ARG B 1 405 ? -7.383 -11.773 12.508 1 95.94 405 ARG B N 1
ATOM 6590 C CA . ARG B 1 405 ? -7.367 -12.398 13.828 1 95.94 405 ARG B CA 1
ATOM 6591 C C . ARG B 1 405 ? -7.734 -13.875 13.734 1 95.94 405 ARG B C 1
ATOM 6593 O O . ARG B 1 405 ? -7.211 -14.703 14.484 1 95.94 405 ARG B O 1
ATOM 6600 N N . THR B 1 406 ? -8.695 -14.195 12.906 1 97.81 406 THR B N 1
ATOM 6601 C CA . THR B 1 406 ? -9.164 -15.57 12.75 1 97.81 406 THR B CA 1
ATOM 6602 C C . THR B 1 406 ? -9.375 -15.898 11.273 1 97.81 406 THR B C 1
ATOM 6604 O O . THR B 1 406 ? -9.875 -15.07 10.508 1 97.81 406 THR B O 1
ATOM 6607 N N . VAL B 1 407 ? -8.93 -17.031 10.867 1 98.75 407 VAL B N 1
ATOM 6608 C CA . VAL B 1 407 ? -9.094 -17.516 9.5 1 98.75 407 VAL B CA 1
ATOM 6609 C C . VAL B 1 407 ? -9.625 -18.938 9.508 1 98.75 407 VAL B C 1
ATOM 6611 O O . VAL B 1 407 ? -9.117 -19.797 10.25 1 98.75 407 VAL B O 1
ATOM 6614 N N . LEU B 1 408 ? -10.648 -19.188 8.82 1 98.81 408 LEU B N 1
ATOM 6615 C CA . LEU B 1 408 ? -11.164 -20.531 8.578 1 98.81 408 LEU B CA 1
ATOM 6616 C C . LEU B 1 408 ? -11 -20.922 7.113 1 98.81 408 LEU B C 1
ATOM 6618 O O . LEU B 1 408 ? -11.219 -20.109 6.215 1 98.81 408 LEU B O 1
ATOM 6622 N N . VAL B 1 409 ? -10.562 -22.141 6.855 1 98.75 409 VAL B N 1
ATOM 6623 C CA . VAL B 1 409 ? -10.547 -22.766 5.539 1 98.75 409 VAL B CA 1
ATOM 6624 C C . VAL B 1 409 ? -11.422 -24.016 5.559 1 98.75 409 VAL B C 1
ATOM 6626 O O . VAL B 1 409 ? -11.164 -24.953 6.312 1 98.75 409 VAL B O 1
ATOM 6629 N N . ASP B 1 410 ? -12.461 -24 4.738 1 98.38 410 ASP B N 1
ATOM 6630 C CA . ASP B 1 410 ? -13.391 -25.125 4.699 1 98.38 410 ASP B CA 1
ATOM 6631 C C . ASP B 1 410 ? -13.953 -25.422 6.09 1 98.38 410 ASP B C 1
ATOM 6633 O O . ASP B 1 410 ? -14.094 -26.578 6.473 1 98.38 410 ASP B O 1
ATOM 6637 N N . GLY B 1 411 ? -14.195 -24.391 6.871 1 98.06 411 GLY B N 1
ATOM 6638 C CA . GLY B 1 411 ? -14.82 -24.5 8.18 1 98.06 411 GLY B CA 1
ATOM 6639 C C . GLY B 1 411 ? -13.828 -24.812 9.289 1 98.06 411 GLY B C 1
ATOM 6640 O O . GLY B 1 411 ? -14.18 -24.766 10.469 1 98.06 411 GLY B O 1
ATOM 6641 N N . ARG B 1 412 ? -12.617 -25.094 8.945 1 97.56 412 ARG B N 1
ATOM 6642 C CA . ARG B 1 412 ? -11.578 -25.391 9.93 1 97.56 412 ARG B CA 1
ATOM 6643 C C . ARG B 1 412 ? -10.82 -24.125 10.32 1 97.56 412 ARG B C 1
ATOM 6645 O O . ARG B 1 412 ? -10.344 -23.391 9.453 1 97.56 412 ARG B O 1
ATOM 6652 N N . VAL B 1 413 ? -10.719 -23.859 11.672 1 98.12 413 VAL B N 1
ATOM 6653 C CA . VAL B 1 413 ? -9.945 -22.719 12.148 1 98.12 413 VAL B CA 1
ATOM 6654 C C . VAL B 1 413 ? -8.461 -22.953 11.914 1 98.12 413 VAL B C 1
ATOM 6656 O O . VAL B 1 413 ? -7.883 -23.906 12.453 1 98.12 413 VAL B O 1
ATOM 6659 N N . VAL B 1 414 ? -7.844 -22.125 11.102 1 98.38 414 VAL B N 1
ATOM 6660 C CA . VAL B 1 414 ? -6.422 -22.297 10.805 1 98.38 414 VAL B CA 1
ATOM 6661 C C . VAL B 1 414 ? -5.629 -21.156 11.43 1 98.38 414 VAL B C 1
ATOM 6663 O O . VAL B 1 414 ? -4.398 -21.203 11.484 1 98.38 414 VAL B O 1
ATOM 6666 N N . LYS B 1 415 ? -6.207 -20.125 11.812 1 97.38 415 LYS B N 1
ATOM 6667 C CA . LYS B 1 415 ? -5.672 -19.016 12.586 1 97.38 415 LYS B CA 1
ATOM 6668 C C . LYS B 1 415 ? -6.668 -18.547 13.648 1 97.38 415 LYS B C 1
ATOM 6670 O O . LYS B 1 415 ? -7.855 -18.391 13.367 1 97.38 415 LYS B O 1
ATOM 6675 N N . GLN B 1 416 ? -6.27 -18.375 14.836 1 96.44 416 GLN B N 1
ATOM 6676 C CA . GLN B 1 416 ? -7.125 -17.969 15.945 1 96.44 416 GLN B CA 1
ATOM 6677 C C . GLN B 1 416 ? -6.438 -16.938 16.828 1 96.44 416 GLN B C 1
ATOM 6679 O O . GLN B 1 416 ? -5.301 -17.141 17.266 1 96.44 416 GLN B O 1
ATOM 6684 N N . ASP B 1 417 ? -7.125 -15.828 17.047 1 92.88 417 ASP B N 1
ATOM 6685 C CA . ASP B 1 417 ? -6.652 -14.758 17.922 1 92.88 417 ASP B CA 1
ATOM 6686 C C . ASP B 1 417 ? -5.266 -14.273 17.5 1 92.88 417 ASP B C 1
ATOM 6688 O O . ASP B 1 417 ? -4.383 -14.102 18.344 1 92.88 417 ASP B O 1
ATOM 6692 N N . GLY B 1 418 ? -5.043 -14.242 16.203 1 91.56 418 GLY B N 1
ATOM 6693 C CA . GLY B 1 418 ? -3.824 -13.672 15.656 1 91.56 418 GLY B CA 1
ATOM 6694 C C . GLY B 1 418 ? -2.703 -14.68 15.5 1 91.56 418 GLY B C 1
ATOM 6695 O O . GLY B 1 418 ? -1.626 -14.344 15 1 91.56 418 GLY B O 1
ATOM 6696 N N . GLU B 1 419 ? -2.959 -15.992 15.852 1 93.5 419 GLU B N 1
ATOM 6697 C CA . GLU B 1 419 ? -1.93 -17.031 15.781 1 93.5 419 GLU B CA 1
ATOM 6698 C C . GLU B 1 419 ? -2.363 -18.172 14.875 1 93.5 419 GLU B C 1
ATOM 6700 O O . GLU B 1 419 ? -3.479 -18.688 15 1 93.5 419 GLU B O 1
ATOM 6705 N N . LEU B 1 420 ? -1.462 -18.562 13.938 1 95.31 420 LEU B N 1
ATOM 6706 C CA . LEU B 1 420 ? -1.762 -19.703 13.086 1 95.31 420 LEU B CA 1
ATOM 6707 C C . LEU B 1 420 ? -1.773 -21 13.898 1 95.31 420 LEU B C 1
ATOM 6709 O O . LEU B 1 420 ? -0.948 -21.188 14.797 1 95.31 420 LEU B O 1
ATOM 6713 N N . VAL B 1 421 ? -2.746 -21.797 13.5 1 95 421 VAL B N 1
ATOM 6714 C CA . VAL B 1 421 ? -2.889 -23.094 14.18 1 95 421 VAL B CA 1
ATOM 6715 C C . VAL B 1 421 ? -1.953 -24.109 13.539 1 95 421 VAL B C 1
ATOM 6717 O O . VAL B 1 421 ? -1.851 -24.203 12.312 1 95 421 VAL B O 1
ATOM 6720 N N . ASP B 1 422 ? -1.099 -24.828 14.266 1 91.81 422 ASP B N 1
ATOM 6721 C CA . ASP B 1 422 ? -0.303 -26 13.875 1 91.81 422 ASP B CA 1
ATOM 6722 C C . ASP B 1 422 ? 0.931 -25.578 13.078 1 91.81 422 ASP B C 1
ATOM 6724 O O . ASP B 1 422 ? 1.511 -26.375 12.352 1 91.81 422 ASP B O 1
ATOM 6728 N N . HIS B 1 423 ? 1.195 -24.328 13.023 1 93.81 423 HIS B N 1
ATOM 6729 C CA . HIS B 1 423 ? 2.406 -23.859 12.359 1 93.81 423 HIS B CA 1
ATOM 6730 C C . HIS B 1 423 ? 3.299 -23.078 13.312 1 93.81 423 HIS B C 1
ATOM 6732 O O . HIS B 1 423 ? 2.838 -22.141 13.977 1 93.81 423 HIS B O 1
ATOM 6738 N N . ASP B 1 424 ? 4.5 -23.438 13.414 1 91.19 424 ASP B N 1
ATOM 6739 C CA . ASP B 1 424 ? 5.527 -22.734 14.172 1 91.19 424 ASP B CA 1
ATOM 6740 C C . ASP B 1 424 ? 6.203 -21.672 13.305 1 91.19 424 ASP B C 1
ATOM 6742 O O . ASP B 1 424 ? 7.219 -21.938 12.664 1 91.19 424 ASP B O 1
ATOM 6746 N N . LEU B 1 425 ? 5.719 -20.469 13.406 1 90.38 425 LEU B N 1
ATOM 6747 C CA . LEU B 1 425 ? 6.176 -19.422 12.508 1 90.38 425 LEU B CA 1
ATOM 6748 C C . LEU B 1 425 ? 7.637 -19.078 12.773 1 90.38 425 LEU B C 1
ATOM 6750 O O . LEU B 1 425 ? 8.391 -18.781 11.844 1 90.38 425 LEU B O 1
ATOM 6754 N N . ALA B 1 426 ? 8.039 -19.062 14.016 1 89.44 426 ALA B N 1
ATOM 6755 C CA . ALA B 1 426 ? 9.43 -18.766 14.336 1 89.44 426 ALA B CA 1
ATOM 6756 C C . ALA B 1 426 ? 10.375 -19.812 13.742 1 89.44 426 ALA B C 1
ATOM 6758 O O . ALA B 1 426 ? 11.406 -19.469 13.172 1 89.44 426 ALA B O 1
ATOM 6759 N N . GLY B 1 427 ? 10 -21.109 13.914 1 92.81 427 GLY B N 1
ATOM 6760 C CA . GLY B 1 427 ? 10.781 -22.188 13.32 1 92.81 427 GLY B CA 1
ATOM 6761 C C . GLY B 1 427 ? 10.844 -22.109 11.805 1 92.81 427 GLY B C 1
ATOM 6762 O O . GLY B 1 427 ? 11.898 -22.328 11.203 1 92.81 427 GLY B O 1
ATOM 6763 N N . LEU B 1 428 ? 9.727 -21.812 11.203 1 94.75 428 LEU B N 1
ATOM 6764 C CA . LEU B 1 428 ? 9.664 -21.688 9.758 1 94.75 428 LEU B CA 1
ATOM 6765 C C . LEU B 1 428 ? 10.555 -20.547 9.273 1 94.75 428 LEU B C 1
ATOM 6767 O O . LEU B 1 428 ? 11.219 -20.672 8.242 1 94.75 428 LEU B O 1
ATOM 6771 N N . ALA B 1 429 ? 10.508 -19.453 10.023 1 93.44 429 ALA B N 1
ATOM 6772 C CA . ALA B 1 429 ? 11.344 -18.312 9.672 1 93.44 429 ALA B CA 1
ATOM 6773 C C . ALA B 1 429 ? 12.828 -18.672 9.703 1 93.44 429 ALA B C 1
ATOM 6775 O O . ALA B 1 429 ? 13.586 -18.297 8.812 1 93.44 429 ALA B O 1
ATOM 6776 N N . THR B 1 430 ? 13.242 -19.406 10.703 1 94.06 430 THR B N 1
ATOM 6777 C CA . THR B 1 430 ? 14.625 -19.859 10.836 1 94.06 430 THR B CA 1
ATOM 6778 C C . THR B 1 430 ? 15.016 -20.75 9.672 1 94.06 430 THR B C 1
ATOM 6780 O O . THR B 1 430 ? 16.094 -20.594 9.094 1 94.06 430 THR B O 1
ATOM 6783 N N . LYS B 1 431 ? 14.148 -21.672 9.352 1 96.56 431 LYS B N 1
ATOM 6784 C CA . LYS B 1 431 ? 14.391 -22.562 8.227 1 96.56 431 LYS B CA 1
ATOM 6785 C C . LYS B 1 431 ? 14.477 -21.781 6.914 1 96.56 431 LYS B C 1
ATOM 6787 O O . LYS B 1 431 ? 15.297 -22.094 6.051 1 96.56 431 LYS B O 1
ATOM 6792 N N . ALA B 1 432 ? 13.602 -20.828 6.809 1 96.81 432 ALA B N 1
ATOM 6793 C CA . ALA B 1 432 ? 13.57 -20.016 5.598 1 96.81 432 ALA B CA 1
ATOM 6794 C C . ALA B 1 432 ? 14.875 -19.234 5.426 1 96.81 432 ALA B C 1
ATOM 6796 O O . ALA B 1 432 ? 15.406 -19.141 4.316 1 96.81 432 ALA B O 1
ATOM 6797 N N . ASP B 1 433 ? 15.383 -18.641 6.535 1 95.69 433 ASP B N 1
ATOM 6798 C CA . ASP B 1 433 ? 16.641 -17.906 6.488 1 95.69 433 ASP B CA 1
ATOM 6799 C C . ASP B 1 433 ? 17.797 -18.797 6.031 1 95.69 433 ASP B C 1
ATOM 6801 O O . ASP B 1 433 ? 18.594 -18.406 5.176 1 95.69 433 ASP B O 1
ATOM 6805 N N . ALA B 1 434 ? 17.844 -20 6.57 1 97.5 434 ALA B N 1
ATOM 6806 C CA . ALA B 1 434 ? 18.906 -20.953 6.223 1 97.5 434 ALA B CA 1
ATOM 6807 C C . ALA B 1 434 ? 18.797 -21.391 4.766 1 97.5 434 ALA B C 1
ATOM 6809 O O . ALA B 1 434 ? 19.797 -21.484 4.062 1 97.5 434 ALA B O 1
ATOM 6810 N N . ALA B 1 435 ? 17.594 -21.672 4.34 1 98.5 435 ALA B N 1
ATOM 6811 C CA . ALA B 1 435 ? 17.359 -22.109 2.965 1 98.5 435 ALA B CA 1
ATOM 6812 C C . ALA B 1 435 ? 17.75 -21.016 1.977 1 98.5 435 ALA B C 1
ATOM 6814 O O . ALA B 1 435 ? 18.375 -21.297 0.952 1 98.5 435 ALA B O 1
ATOM 6815 N N . ALA B 1 436 ? 17.328 -19.812 2.291 1 98.12 436 ALA B N 1
ATOM 6816 C CA . ALA B 1 436 ? 17.672 -18.688 1.428 1 98.12 436 ALA B CA 1
ATOM 6817 C C . ALA B 1 436 ? 19.172 -18.547 1.273 1 98.12 436 ALA B C 1
ATOM 6819 O O . ALA B 1 436 ? 19.688 -18.359 0.162 1 98.12 436 ALA B O 1
ATOM 6820 N N . ALA B 1 437 ? 19.891 -18.609 2.379 1 97.62 437 ALA B N 1
ATOM 6821 C CA . ALA B 1 437 ? 21.359 -18.531 2.346 1 97.62 437 ALA B CA 1
ATOM 6822 C C . ALA B 1 437 ? 21.938 -19.641 1.487 1 97.62 437 ALA B C 1
ATOM 6824 O O . ALA B 1 437 ? 22.875 -19.406 0.709 1 97.62 437 ALA B O 1
ATOM 6825 N N . GLY B 1 438 ? 21.438 -20.875 1.65 1 98.5 438 GLY B N 1
ATOM 6826 C CA . GLY B 1 438 ? 21.906 -22 0.858 1 98.5 438 GLY B CA 1
ATOM 6827 C C . GLY B 1 438 ? 21.656 -21.844 -0.628 1 98.5 438 GLY B C 1
ATOM 6828 O O . GLY B 1 438 ? 22.516 -22.125 -1.449 1 98.5 438 GLY B O 1
ATOM 6829 N N . ILE B 1 439 ? 20.484 -21.391 -1.009 1 98.62 439 ILE B N 1
ATOM 6830 C CA . ILE B 1 439 ? 20.109 -21.172 -2.4 1 98.62 439 ILE B CA 1
ATOM 6831 C C . ILE B 1 439 ? 21.031 -20.141 -3.027 1 98.62 439 ILE B C 1
ATOM 6833 O O . ILE B 1 439 ? 21.594 -20.359 -4.105 1 98.62 439 ILE B O 1
ATOM 6837 N N . LEU B 1 440 ? 21.188 -19 -2.342 1 97.81 440 LEU B N 1
ATOM 6838 C CA . LEU B 1 440 ? 22 -17.906 -2.887 1 97.81 440 LEU B CA 1
ATOM 6839 C C . LEU B 1 440 ? 23.469 -18.312 -2.971 1 97.81 440 LEU B C 1
ATOM 6841 O O . LEU B 1 440 ? 24.172 -17.891 -3.883 1 97.81 440 LEU B O 1
ATOM 6845 N N . ALA B 1 441 ? 23.938 -19.156 -2.016 1 98 441 ALA B N 1
ATOM 6846 C CA . ALA B 1 441 ? 25.281 -19.688 -2.105 1 98 441 ALA B CA 1
ATOM 6847 C C . ALA B 1 441 ? 25.453 -20.547 -3.355 1 98 441 ALA B C 1
ATOM 6849 O O . ALA B 1 441 ? 26.469 -20.469 -4.043 1 98 441 ALA B O 1
ATOM 6850 N N . ARG B 1 442 ? 24.516 -21.391 -3.662 1 97.94 442 ARG B N 1
ATOM 6851 C CA . ARG B 1 442 ? 24.562 -22.234 -4.852 1 97.94 442 ARG B CA 1
ATOM 6852 C C . ARG B 1 442 ? 24.531 -21.391 -6.121 1 97.94 442 ARG B C 1
ATOM 6854 O O . ARG B 1 442 ? 25.188 -21.734 -7.113 1 97.94 442 ARG B O 1
ATOM 6861 N N . VAL B 1 443 ? 23.75 -20.297 -6.113 1 97.12 443 VAL B N 1
ATOM 6862 C CA . VAL B 1 443 ? 23.688 -19.375 -7.246 1 97.12 443 VAL B CA 1
ATOM 6863 C C . VAL B 1 443 ? 25.062 -18.75 -7.469 1 97.12 443 VAL B C 1
ATOM 6865 O O . VAL B 1 443 ? 25.547 -18.688 -8.602 1 97.12 443 VAL B O 1
ATOM 6868 N N . THR B 1 444 ? 25.688 -18.312 -6.391 1 96.06 444 THR B N 1
ATOM 6869 C CA . THR B 1 444 ? 27.016 -17.719 -6.461 1 96.06 444 THR B CA 1
ATOM 6870 C C . THR B 1 444 ? 28.047 -18.734 -6.957 1 96.06 444 THR B C 1
ATOM 6872 O O . THR B 1 444 ? 28.875 -18.422 -7.805 1 96.06 444 THR B O 1
ATOM 6875 N N . ASP B 1 445 ? 27.984 -19.906 -6.445 1 96.88 445 ASP B N 1
ATOM 6876 C CA . ASP B 1 445 ? 28.906 -20.969 -6.824 1 96.88 445 ASP B CA 1
ATOM 6877 C C . ASP B 1 445 ? 28.781 -21.297 -8.312 1 96.88 445 ASP B C 1
ATOM 6879 O O . ASP B 1 445 ? 29.766 -21.672 -8.953 1 96.88 445 ASP B O 1
ATOM 6883 N N . ALA B 1 446 ? 27.594 -21.156 -8.828 1 94.38 446 ALA B N 1
ATOM 6884 C CA . ALA B 1 446 ? 27.359 -21.438 -10.242 1 94.38 446 ALA B CA 1
ATOM 6885 C C . ALA B 1 446 ? 27.844 -20.297 -11.117 1 94.38 446 ALA B C 1
ATOM 6887 O O . ALA B 1 446 ? 27.844 -20.406 -12.352 1 94.38 446 ALA B O 1
ATOM 6888 N N . GLY B 1 447 ? 28.297 -19.188 -10.531 1 92.12 447 GLY B N 1
ATOM 6889 C CA . GLY B 1 447 ? 28.875 -18.062 -11.258 1 92.12 447 GLY B CA 1
ATOM 6890 C C . GLY B 1 447 ? 27.859 -17.094 -11.797 1 92.12 447 GLY B C 1
ATOM 6891 O O . GLY B 1 447 ? 28.156 -16.297 -12.688 1 92.12 447 GLY B O 1
ATOM 6892 N N . ALA B 1 448 ? 26.641 -17.203 -11.289 1 90.75 448 ALA B N 1
ATOM 6893 C CA . ALA B 1 448 ? 25.594 -16.297 -11.758 1 90.75 448 ALA B CA 1
ATOM 6894 C C . ALA B 1 448 ? 25.703 -14.945 -11.07 1 90.75 448 ALA B C 1
ATOM 6896 O O . ALA B 1 448 ? 26.062 -14.859 -9.898 1 90.75 448 ALA B O 1
ATOM 6897 N N . THR B 1 449 ? 25.406 -13.836 -11.812 1 90.06 449 THR B N 1
ATOM 6898 C CA . THR B 1 449 ? 25.375 -12.477 -11.273 1 90.06 449 THR B CA 1
ATOM 6899 C C . THR B 1 449 ? 23.938 -11.977 -11.133 1 90.06 449 THR B C 1
ATOM 6901 O O . THR B 1 449 ? 23.109 -12.18 -12.023 1 90.06 449 THR B O 1
ATOM 6904 N N . LEU B 1 450 ? 23.625 -11.344 -10.016 1 92.44 450 LEU B N 1
ATOM 6905 C CA . LEU B 1 450 ? 22.312 -10.773 -9.758 1 92.44 450 LEU B CA 1
ATOM 6906 C C . LEU B 1 450 ? 22.406 -9.266 -9.523 1 92.44 450 LEU B C 1
ATOM 6908 O O . LEU B 1 450 ? 23.375 -8.789 -8.922 1 92.44 450 LEU B O 1
ATOM 6912 N N . PRO B 1 451 ? 21.547 -8.242 -9.891 1 86.31 451 PRO B N 1
ATOM 6913 C CA . PRO B 1 451 ? 20.453 -8.656 -10.773 1 86.31 451 PRO B CA 1
ATOM 6914 C C . PRO B 1 451 ? 20.938 -9.086 -12.156 1 86.31 451 PRO B C 1
ATOM 6916 O O . PRO B 1 451 ? 22.094 -8.812 -12.523 1 86.31 451 PRO B O 1
ATOM 6919 N N . GLY B 1 452 ? 20.094 -9.797 -12.859 1 76.81 452 GLY B N 1
ATOM 6920 C CA . GLY B 1 452 ? 20.656 -10.82 -13.734 1 76.81 452 GLY B CA 1
ATOM 6921 C C . GLY B 1 452 ? 20.484 -10.492 -15.203 1 76.81 452 GLY B C 1
ATOM 6922 O O . GLY B 1 452 ? 20.688 -11.352 -16.062 1 76.81 452 GLY B O 1
ATOM 6923 N N . THR B 1 453 ? 19.922 -9.242 -15.633 1 84.75 453 THR B N 1
ATOM 6924 C CA . THR B 1 453 ? 19.75 -9.133 -17.078 1 84.75 453 THR B CA 1
ATOM 6925 C C . THR B 1 453 ? 21.094 -8.914 -17.766 1 84.75 453 THR B C 1
ATOM 6927 O O . THR B 1 453 ? 21.688 -7.844 -17.641 1 84.75 453 THR B O 1
ATOM 6930 N N . PRO B 1 454 ? 21.516 -9.945 -18.453 1 85.44 454 PRO B N 1
ATOM 6931 C CA . PRO B 1 454 ? 22.734 -9.695 -19.219 1 85.44 454 PRO B CA 1
ATOM 6932 C C . PRO B 1 454 ? 22.531 -8.648 -20.328 1 85.44 454 PRO B C 1
ATOM 6934 O O . PRO B 1 454 ? 21.422 -8.508 -20.844 1 85.44 454 PRO B O 1
ATOM 6937 N N . PRO B 1 455 ? 23.594 -7.988 -20.656 1 81.94 455 PRO B N 1
ATOM 6938 C CA . PRO B 1 455 ? 23.469 -7.035 -21.766 1 81.94 455 PRO B CA 1
ATOM 6939 C C . PRO B 1 455 ? 22.984 -7.688 -23.062 1 81.94 455 PRO B C 1
ATOM 6941 O O . PRO B 1 455 ? 23.531 -8.711 -23.484 1 81.94 455 PRO B O 1
ATOM 6944 N N . GLY B 1 456 ? 21.875 -7.184 -23.641 1 81.06 456 GLY B N 1
ATOM 6945 C CA . GLY B 1 456 ? 21.375 -7.656 -24.922 1 81.06 456 GLY B CA 1
ATOM 6946 C C . GLY B 1 456 ? 20.562 -8.938 -24.812 1 81.06 456 GLY B C 1
ATOM 6947 O O . GLY B 1 456 ? 20.25 -9.57 -25.828 1 81.06 456 GLY B O 1
ATOM 6948 N N . ALA B 1 457 ? 20.297 -9.289 -23.688 1 82.19 457 ALA B N 1
ATOM 6949 C CA . ALA B 1 457 ? 19.672 -10.594 -23.453 1 82.19 457 ALA B CA 1
ATOM 6950 C C . ALA B 1 457 ? 18.328 -10.68 -24.172 1 82.19 457 ALA B C 1
ATOM 6952 O O . ALA B 1 457 ? 18.016 -11.695 -24.797 1 82.19 457 ALA B O 1
ATOM 6953 N N . TRP B 1 458 ? 17.484 -9.68 -24.094 1 81.19 458 TRP B N 1
ATOM 6954 C CA . TRP B 1 458 ? 16.188 -9.703 -24.766 1 81.19 458 TRP B CA 1
ATOM 6955 C C . TRP B 1 458 ? 16.344 -9.82 -26.281 1 81.19 458 TRP B C 1
ATOM 6957 O O . TRP B 1 458 ? 15.594 -10.539 -26.938 1 81.19 458 TRP B O 1
ATOM 6967 N N . ALA B 1 459 ? 17.328 -9.086 -26.719 1 82.06 459 ALA B N 1
ATOM 6968 C CA . ALA B 1 459 ? 17.594 -9.117 -28.156 1 82.06 459 ALA B CA 1
ATOM 6969 C C . ALA B 1 459 ? 18.016 -10.508 -28.609 1 82.06 459 ALA B C 1
ATOM 6971 O O . ALA B 1 459 ? 17.734 -10.914 -29.734 1 82.06 459 ALA B O 1
ATOM 6972 N N . ALA B 1 460 ? 18.578 -11.188 -27.75 1 83.69 460 ALA B N 1
ATOM 6973 C CA . ALA B 1 460 ? 19.062 -12.523 -28.078 1 83.69 460 ALA B CA 1
ATOM 6974 C C . ALA B 1 460 ? 17.906 -13.523 -28.141 1 83.69 460 ALA B C 1
ATOM 6976 O O . ALA B 1 460 ? 17.969 -14.484 -28.922 1 83.69 460 ALA B O 1
ATOM 6977 N N . ILE B 1 461 ? 16.875 -13.305 -27.438 1 85.56 461 ILE B N 1
ATOM 6978 C CA . ILE B 1 461 ? 15.766 -14.258 -27.344 1 85.56 461 ILE B CA 1
ATOM 6979 C C . ILE B 1 461 ? 14.727 -13.961 -28.422 1 85.56 461 ILE B C 1
ATOM 6981 O O . ILE B 1 461 ? 14.023 -14.867 -28.875 1 85.56 461 ILE B O 1
ATOM 6985 N N . GLU B 1 462 ? 14.695 -12.82 -28.891 1 91.81 462 GLU B N 1
ATOM 6986 C CA . GLU B 1 462 ? 13.594 -12.344 -29.719 1 91.81 462 GLU B CA 1
ATOM 6987 C C . GLU B 1 462 ? 13.547 -13.078 -31.062 1 91.81 462 GLU B C 1
ATOM 6989 O O . GLU B 1 462 ? 12.477 -13.438 -31.531 1 91.81 462 GLU B O 1
ATOM 6994 N N . PRO B 1 463 ? 14.742 -13.352 -31.672 1 92.94 463 PRO B N 1
ATOM 6995 C CA . PRO B 1 463 ? 14.688 -14.07 -32.938 1 92.94 463 PRO B CA 1
ATOM 6996 C C . PRO B 1 463 ? 14.039 -15.445 -32.812 1 92.94 463 PRO B C 1
ATOM 6998 O O . PRO B 1 463 ? 13.273 -15.859 -33.688 1 92.94 463 PRO B O 1
ATOM 7001 N N . MET B 1 464 ? 14.297 -16.078 -31.812 1 92.25 464 MET B N 1
ATOM 7002 C CA . MET B 1 464 ? 13.68 -17.391 -31.562 1 92.25 464 MET B CA 1
ATOM 7003 C C . MET B 1 464 ? 12.172 -17.25 -31.375 1 92.25 464 MET B C 1
ATOM 7005 O O . MET B 1 464 ? 11.406 -18 -31.969 1 92.25 464 MET B O 1
ATOM 7009 N N . ALA B 1 465 ? 11.703 -16.328 -30.547 1 94.81 465 ALA B N 1
ATOM 7010 C CA . ALA B 1 465 ? 10.281 -16.109 -30.297 1 94.81 465 ALA B CA 1
ATOM 7011 C C . ALA B 1 465 ? 9.539 -15.773 -31.594 1 94.81 465 ALA B C 1
ATOM 7013 O O . ALA B 1 465 ? 8.43 -16.266 -31.812 1 94.81 465 ALA B O 1
ATOM 7014 N N . GLN B 1 466 ? 10.25 -15.016 -32.438 1 95.56 466 GLN B N 1
ATOM 7015 C CA . GLN B 1 466 ? 9.648 -14.617 -33.688 1 95.56 466 GLN B CA 1
ATOM 7016 C C . GLN B 1 466 ? 9.508 -15.812 -34.625 1 95.56 466 GLN B C 1
ATOM 7018 O O . GLN B 1 466 ? 8.555 -15.891 -35.406 1 95.56 466 GLN B O 1
ATOM 7023 N N . GLU B 1 467 ? 10.461 -16.641 -34.562 1 96.06 467 GLU B N 1
ATOM 7024 C CA . GLU B 1 467 ? 10.375 -17.859 -35.375 1 96.06 467 GLU B CA 1
ATOM 7025 C C . GLU B 1 467 ? 9.188 -18.719 -34.938 1 96.06 467 GLU B C 1
ATOM 7027 O O . GLU B 1 467 ? 8.453 -19.234 -35.781 1 96.06 467 GLU B O 1
ATOM 7032 N N . PHE B 1 468 ? 9.023 -18.906 -33.688 1 96.25 468 PHE B N 1
ATOM 7033 C CA . PHE B 1 468 ? 7.895 -19.688 -33.188 1 96.25 468 PHE B CA 1
ATOM 7034 C C . PHE B 1 468 ? 6.574 -19 -33.531 1 96.25 468 PHE B C 1
ATOM 7036 O O . PHE B 1 468 ? 5.594 -19.672 -33.844 1 96.25 468 PHE B O 1
ATOM 7043 N N . LEU B 1 469 ? 6.5 -17.703 -33.438 1 96.5 469 LEU B N 1
ATOM 7044 C CA . LEU B 1 469 ? 5.316 -16.938 -33.844 1 96.5 469 LEU B CA 1
ATOM 7045 C C . LEU B 1 469 ? 4.992 -17.172 -35.312 1 96.5 469 LEU B C 1
ATOM 7047 O O . LEU B 1 469 ? 3.83 -17.375 -35.656 1 96.5 469 LEU B O 1
ATOM 7051 N N . ALA B 1 470 ? 6.047 -17.094 -36.125 1 96.19 470 ALA B N 1
ATOM 7052 C CA . ALA B 1 470 ? 5.852 -17.328 -37.531 1 96.19 470 ALA B CA 1
ATOM 7053 C C . ALA B 1 470 ? 5.289 -18.734 -37.781 1 96.19 470 ALA B C 1
ATOM 7055 O O . ALA B 1 470 ? 4.418 -18.906 -38.656 1 96.19 470 ALA B O 1
ATOM 7056 N N . ASP B 1 471 ? 5.77 -19.656 -37.094 1 95.44 471 ASP B N 1
ATOM 7057 C CA . ASP B 1 471 ? 5.273 -21.031 -37.188 1 95.44 471 ASP B CA 1
ATOM 7058 C C . ASP B 1 471 ? 3.799 -21.109 -36.812 1 95.44 471 ASP B C 1
ATOM 7060 O O . ASP B 1 471 ? 3.016 -21.797 -37.438 1 95.44 471 ASP B O 1
ATOM 7064 N N . ALA B 1 472 ? 3.457 -20.469 -35.719 1 95.44 472 ALA B N 1
ATOM 7065 C CA . ALA B 1 472 ? 2.074 -20.438 -35.25 1 95.44 472 ALA B CA 1
ATOM 7066 C C . ALA B 1 472 ? 1.148 -19.844 -36.312 1 95.44 472 ALA B C 1
ATOM 7068 O O . ALA B 1 472 ? 0.062 -20.375 -36.562 1 95.44 472 ALA B O 1
ATOM 7069 N N . ARG B 1 473 ? 1.566 -18.812 -36.969 1 94.75 473 ARG B N 1
ATOM 7070 C CA . ARG B 1 473 ? 0.741 -18.125 -37.938 1 94.75 473 ARG B CA 1
ATOM 7071 C C . ARG B 1 473 ? 0.611 -18.953 -39.219 1 94.75 473 ARG B C 1
ATOM 7073 O O . ARG B 1 473 ? -0.42 -18.891 -39.906 1 94.75 473 ARG B O 1
ATOM 7080 N N . ARG B 1 474 ? 1.628 -19.672 -39.469 1 92.44 474 ARG B N 1
ATOM 7081 C CA . ARG B 1 474 ? 1.553 -20.578 -40.625 1 92.44 474 ARG B CA 1
ATOM 7082 C C . ARG B 1 474 ? 0.567 -21.719 -40.344 1 92.44 474 ARG B C 1
ATOM 7084 O O . ARG B 1 474 ? -0.123 -22.172 -41.25 1 92.44 474 ARG B O 1
ATOM 7091 N N . SER B 1 475 ? 0.517 -22.047 -39.188 1 86.88 475 SER B N 1
ATOM 7092 C CA . SER B 1 475 ? -0.339 -23.172 -38.812 1 86.88 475 SER B CA 1
ATOM 7093 C C . SER B 1 475 ? -1.801 -22.75 -38.719 1 86.88 475 SER B C 1
ATOM 7095 O O . SER B 1 475 ? -2.701 -23.594 -38.75 1 86.88 475 SER B O 1
ATOM 7097 N N . THR B 1 476 ? -2.062 -21.5 -38.562 1 81.94 476 THR B N 1
ATOM 7098 C CA . THR B 1 476 ? -3.428 -21 -38.406 1 81.94 476 THR B CA 1
ATOM 7099 C C . THR B 1 476 ? -4 -20.562 -39.75 1 81.94 476 THR B C 1
ATOM 7101 O O . THR B 1 476 ? -5.176 -20.203 -39.844 1 81.94 476 THR B O 1
ATOM 7104 N N . ARG B 1 477 ? -3.193 -20.547 -40.844 1 66 477 ARG B N 1
ATOM 7105 C CA . ARG B 1 477 ? -3.654 -20.281 -42.219 1 66 477 ARG B CA 1
ATOM 7106 C C . ARG B 1 477 ? -4.133 -21.562 -42.875 1 66 477 ARG B C 1
ATOM 7108 O O . ARG B 1 477 ? -3.627 -22.656 -42.594 1 66 477 ARG B O 1
#

Sequence (954 aa):
MRTLVTGGHVVTMDPALGDLPVGDVLIHDGEIVAVAPKLDVTDAEIIDATGQIVLPGLVDTHRHTWQSLIRGICGDWTLGDYYFGIRLAISPAYTPDDVRLGQLLGAVDALNAGVTTLLDFSHCNNTPDHSDAAVQGLQEAGIRAAHCHGFFESSPMAPKFGTHADRLRDYHRIADTYFPTNDGLLTLGVSLSEPFGVPWQQTLDELAIARERGALIVNHTGCVWGSALTFGVTELDALGMLGPDIVHVHCNALSDPEWKALARTGGKVSISVETELNMGMGRPVFAACRQYGLAPTLSADVISLNSGDLWHQMRFGLGFARWDATHQQNLAGEMPDAVISTAKDALTWGTVNGADALGLGDRIGSLTPGKRADVVIVGGGSFEQHPRTDVYGTLVFQTTVADVRTVLVDGRVVKQDGELVDHDLAGLATKADAAAAGILARVTDAGATLPGTPPGAWAAIEPMAQEFLADARRSTRMRTLVTGGHVVTMDPALGDLPVGDVLIHDGEIVAVAPKLDVTDAEIIDATGQIVLPGLVDTHRHTWQSLIRGICGDWTLGDYYFGIRLAISPAYTPDDVRLGQLLGAVDALNAGVTTLLDFSHCNNTPDHSDAAVQGLQEAGIRAAHCHGFFESSPMAPKFGTHADRLRDYHRIADTYFPTNDGLLTLGVSLSEPFGVPWQQTLDELAIARERGALIVNHTGCVWGSALTFGVTELDALGMLGPDIVHVHCNALSDPEWKALARTGGKVSISVETELNMGMGRPVFAACRQYGLAPTLSADVISLNSGDLWHQMRFGLGFARWDATHQQNLAGEMPDAVISTAKDALTWGTVNGADALGLGDRIGSLTPGKRADVVIVGGGSFEQHPRTDVYGTLVFQTTVADVRTVLVDGRVVKQDGELVDHDLAGLATKADAAAAGILARVTDAGATLPGTPPGAWAAIEPMAQEFLADARRSTR

pLDDT: mean 96.24, std 4.24, range [65.62, 98.94]

InterPro domains:
  IPR006680 Amidohydrolase-related [PF01979] (53-414)
  IPR011059 Metal-dependent hydrolase, composite domain superfamily [G3DSA:2.30.40.10] (11-420)
  IPR011059 Metal-dependent hydrolase, composite domain superfamily [SSF51338] (1-439)
  IPR032466 Metal-dependent hydrolase [SSF51556] (56-365)
  IPR050287 5-Methylthioadenosine/S-adenosylhomocysteine deaminase [PTHR43794] (2-439)

Nearest PDB structures (foldseek):
  4v1y-assembly2_G  TM=8.951E-01  e=1.224E-30  Pseudomonas sp. ADP
  4f0r-assembly1_A  TM=8.981E-01  e=1.711E-28  Chromobacterium violaceum ATCC 12472
  4dzh-assembly1_A-2  TM=8.839E-01  e=2.017E-28  Xanthomonas campestris pv. campestris str. ATCC 33913
  4gbd-assembly1_B  TM=8.869E-01  e=5.140E-27  Pseudomonas aeruginosa PAO1
  6sj0-assembly1_B  TM=7.726E-01  e=2.396E-25  Streptomyces sp.

Secondary structure (DSSP, 8-state):
-EEEEEEEEEE---TTT-EEEEEEEEEETTEEEEEES-----SSEEEE-TTEEEEEPEEEEEE-GGGGGGTTTTTT--HHHHIIIIIIIIGGG--HHHHHHHHHHHHHHHHHTTEEEEEEEE---SSHHHHHHHHHHHHHHT-EEEEEEE---S-TTS-SS--HHHHHHHHHHHHHHH-S-S-SSEEEEEEPPPTTTS-HHHHHHHHHHHHHTT-EEEEEES-STT-STT--HHHHHHTT---TTEEEEE-TT--HHHHHHHHHHT-EEEE-HHHHHHTT----THHHHHHHTPPEEE--B-TTTS-S-SHHHHHHHHHHHHHHHHHHHHHTT---SS-SS-HHHHHHHTTHHHHHHTT-TTTSSS--TTSB--EEEEESS-GGG-S-S-HHHHHHHS--GGGEEEEEETTEEEEETTEETT--HHHHHHHHHHHHHHHHHHHHHTT--SS---TTHHHHHHHHHHHHHHHHHHHT-/-EEEEEEEEEE---TTT-EEEEEEEEEETTEEEEEES-----SSEEEE-TTEEEEEPEEEEEE-GGGGGGTTTTTT--HHHHIIIIIIIIGGG--HHHHHHHHHHHHHHHHHTTEEEEEEEE---SSHHHHHHHHHHHHHHT-EEEEEEE---S-TTS-SS--HHHHHHHHHHHHHHH-S-S-SSEEEEEEPPPBTTB-HHHHHHHHHHHHHTT-EEEEEES-STTSSTT--HHHHHHTT---TTEEEEE-TT--HHHHHHHHHHT-EEEE-HHHHHHTT----THHHHHHHTPPEEE--B-TTTS-S-SHHHHHHHHHHHHHHHHHHHHHTT---SS-SS-HHHHHHHTTHHHHHHTT-TTTSSS--TTSB--EEEEESS-GGG-S-S-HHHHHHHS--GGGEEEEEETTEEEEETTEETT--HHHHHHHHHHHHHHHHHHHHHTT--SS---TTHHHHHHHHHHHHHHHHHHHH-

Organism: NCBI:txid927661

Radius of gyration: 27.8 Å; Cα contacts (8 Å, |Δi|>4): 2335; chains: 2; bounding box: 64×84×73 Å